Protein AF-0000000084887966 (afdb_homodimer)

Sequence (1094 aa):
VDLIISVGGTSFQPRAVMPEATRAVIEKEATVLQTAIHLQCLKENPISLLYRGVAGIRKKTLIINLPENVQSAAACLEKISLILPIAIGQMKGEKTTDKVIENLLSKQKQFPDKTKDFNLPFTPQSVQYGRQVNRIYPYPPVSLEKAFGLVVSNTDSTPVTVDVLANESVPPLPTSILDGYAVIAADTPGNLEVINSKSSDVLLQYVTPGRCVRVSTGSLLPSGADSVVKVEDTTILREAADGNCELVVRVNTTVKSGDLIRANGSDLKRGEVVLKAGTKLKHIAIGMLAAAGVSKIRVHKLPVIAVLSIGDKLVEPDKESLRVDEIRDTNRLTLLLLLKQQGFPTMDYGTLTGDRARIKSTLVSAYQNADLVISTGGCSMGEKDIVKSVIQEIGGTLQFGRVAIKPGAPACFATLNTGSSKKLFFCLPGARVPVPALTAYYLLVKPCLQKLCGSKSVAPTVVKARVRMRCLEMVSTDIELGPGPEYQRAALRYEPNEVVPYADVTGNQIISRLQSMADAKLLLLLPAATPTLPSIRRGQVVDAVLMVDLIISVGGTSFQPRAVMPEATRAVIEKEATVLQTAIHLQCLKENPISLLYRGVAGIRKKTLIINLPENVQSAAACLEKISLILPIAIGQMKGEKTTDKVIENLLSKQKQFPDKTKDFNLPFTPQSVQYGRQVNRIYPYPPVSLEKAFGLVVSNTDSTPVTVDVLANESVPPLPTSILDGYAVIAADTPGNLEVINSKSSDVLLQYVTPGRCVRVSTGSLLPSGADSVVKVEDTTILREAADGNCELVVRVNTTVKSGDLIRANGSDLKRGEVVLKAGTKLKHIAIGMLAAAGVSKIRVHKLPVIAVLSIGDKLVEPDKESLRVDEIRDTNRLTLLLLLKQQGFPTMDYGTLTGDRARIKSTLVSAYQNADLVISTGGCSMGEKDIVKSVIQEIGGTLQFGRVAIKPGAPACFATLNTGSSKKLFFCLPGARVPVPALTAYYLLVKPCLQKLCGSKSVAPTVVKARVRMRCLEMVSTDIELGPGPEYQRAALRYEPNEVVPYADVTGNQIISRLQSMADAKLLLLLPAATPTLPSIRRGQVVDAVLM

Structure (mmCIF, N/CA/C/O backbone):
data_AF-0000000084887966-model_v1
#
loop_
_entity.id
_entity.type
_entity.pdbx_description
1 polymer 'molybdopterin adenylyltransferase'
#
loop_
_atom_site.group_PDB
_atom_site.id
_atom_site.type_symbol
_atom_site.label_atom_id
_atom_site.label_alt_id
_atom_site.label_comp_id
_atom_site.label_asym_id
_atom_site.label_entity_id
_atom_site.label_seq_id
_atom_site.pdbx_PDB_ins_code
_atom_site.Cartn_x
_atom_site.Cartn_y
_atom_site.Cartn_z
_atom_site.occupancy
_atom_site.B_iso_or_equiv
_atom_site.auth_seq_id
_atom_site.auth_comp_id
_atom_site.auth_asym_id
_atom_site.auth_atom_id
_atom_site.pdbx_PDB_model_num
ATOM 1 N N . VAL A 1 1 ? -47.688 -13.617 20.891 1 71.62 1 VAL A N 1
ATOM 2 C CA . VAL A 1 1 ? -46.5 -12.789 20.641 1 71.62 1 VAL A CA 1
ATOM 3 C C . VAL A 1 1 ? -45.312 -13.672 20.281 1 71.62 1 VAL A C 1
ATOM 5 O O . VAL A 1 1 ? -45 -14.625 21 1 71.62 1 VAL A O 1
ATOM 8 N N . ASP A 1 2 ? -44.781 -13.547 19.141 1 78.06 2 ASP A N 1
ATOM 9 C CA . ASP A 1 2 ? -43.719 -14.406 18.656 1 78.06 2 ASP A CA 1
ATOM 10 C C . ASP A 1 2 ? -42.344 -13.898 19.125 1 78.06 2 ASP A C 1
ATOM 12 O O . ASP A 1 2 ? -41.406 -14.688 19.281 1 78.06 2 ASP A O 1
ATOM 16 N N . LEU A 1 3 ? -42.25 -12.695 19.234 1 83.88 3 LEU A N 1
ATOM 17 C CA . LEU A 1 3 ? -40.969 -12.078 19.547 1 83.88 3 LEU A CA 1
ATOM 18 C C . LEU A 1 3 ? -41.156 -10.938 20.547 1 83.88 3 LEU A C 1
ATOM 20 O O . LEU A 1 3 ? -42.031 -10.086 20.375 1 83.88 3 LEU A O 1
ATOM 24 N N . ILE A 1 4 ? -40.406 -11.023 21.609 1 83.38 4 ILE A N 1
ATOM 25 C CA . ILE A 1 4 ? -40.344 -9.945 22.594 1 83.38 4 ILE A CA 1
ATOM 26 C C . ILE A 1 4 ? -38.938 -9.391 22.672 1 83.38 4 ILE A C 1
ATOM 28 O O . ILE A 1 4 ? -37.969 -10.125 22.922 1 83.38 4 ILE A O 1
ATOM 32 N N . ILE A 1 5 ? -38.812 -8.164 22.312 1 84.44 5 ILE A N 1
ATOM 33 C CA . ILE A 1 5 ? -37.531 -7.484 22.422 1 84.44 5 ILE A CA 1
ATOM 34 C C . ILE A 1 5 ? -37.594 -6.426 23.516 1 84.44 5 ILE A C 1
ATOM 36 O O . ILE A 1 5 ? -38.531 -5.602 23.547 1 84.44 5 ILE A O 1
ATOM 40 N N . SER A 1 6 ? -36.75 -6.508 24.422 1 82.62 6 SER A N 1
ATOM 41 C CA . SER A 1 6 ? -36.656 -5.484 25.453 1 82.62 6 SER A CA 1
ATOM 42 C C . SER A 1 6 ? -35.406 -4.648 25.297 1 82.62 6 SER A C 1
ATOM 44 O O . SER A 1 6 ? -34.375 -5.16 24.875 1 82.62 6 SER A O 1
ATOM 46 N N . VAL A 1 7 ? -35.562 -3.41 25.422 1 80.25 7 VAL A N 1
ATOM 47 C CA . VAL A 1 7 ? -34.438 -2.482 25.375 1 80.25 7 VAL A CA 1
ATOM 48 C C . VAL A 1 7 ? -34.281 -1.808 26.719 1 80.25 7 VAL A C 1
ATOM 50 O O . VAL A 1 7 ? -35.219 -1.26 27.281 1 80.25 7 VAL A O 1
ATOM 53 N N . GLY A 1 8 ? -33.031 -1.989 27.281 1 76.69 8 GLY A N 1
ATOM 54 C CA . GLY A 1 8 ? -32.75 -1.362 28.562 1 76.69 8 GLY A CA 1
ATOM 55 C C . GLY A 1 8 ? -32.812 -2.334 29.719 1 76.69 8 GLY A C 1
ATOM 56 O O . GLY A 1 8 ? -33.25 -3.473 29.562 1 76.69 8 GLY A O 1
ATOM 57 N N . GLY A 1 9 ? -32.219 -2.023 30.969 1 77.88 9 GLY A N 1
ATOM 58 C CA . GLY A 1 9 ? -32.188 -2.838 32.188 1 77.88 9 GLY A CA 1
ATOM 59 C C . GLY A 1 9 ? -31.156 -3.951 32.125 1 77.88 9 GLY A C 1
ATOM 60 O O . GLY A 1 9 ? -31.297 -4.973 32.781 1 77.88 9 GLY A O 1
ATOM 61 N N . THR A 1 10 ? -30.219 -3.816 31.203 1 83.25 10 THR A N 1
ATOM 62 C CA . THR A 1 10 ? -29.25 -4.891 30.984 1 83.25 10 THR A CA 1
ATOM 63 C C . THR A 1 10 ? -27.859 -4.473 31.438 1 83.25 10 THR A C 1
ATOM 65 O O . THR A 1 10 ? -26.875 -5.141 31.125 1 83.25 10 THR A O 1
ATOM 68 N N . SER A 1 11 ? -27.828 -3.396 32.156 1 81.12 11 SER A N 1
ATOM 69 C CA . SER A 1 11 ? -26.531 -2.918 32.625 1 81.12 11 SER A CA 1
ATOM 70 C C . SER A 1 11 ? -26.188 -3.498 34 1 81.12 11 SER A C 1
ATOM 72 O O . SER A 1 11 ? -26.859 -4.422 34.469 1 81.12 11 SER A O 1
ATOM 74 N N . PHE A 1 12 ? -25.172 -2.982 34.656 1 77.75 12 PHE A N 1
ATOM 75 C CA . PHE A 1 12 ? -24.734 -3.438 35.969 1 77.75 12 PHE A CA 1
ATOM 76 C C . PHE A 1 12 ? -25.453 -2.662 37.094 1 77.75 12 PHE A C 1
ATOM 78 O O . PHE A 1 12 ? -25.188 -2.867 38.281 1 77.75 12 PHE A O 1
ATOM 85 N N . GLN A 1 13 ? -26.375 -1.835 36.75 1 77.69 13 GLN A N 1
ATOM 86 C CA . GLN A 1 13 ? -27.109 -1.053 37.719 1 77.69 13 GLN A CA 1
ATOM 87 C C . GLN A 1 13 ? -28.016 -1.946 38.562 1 77.69 13 GLN A C 1
ATOM 89 O O . GLN A 1 13 ? -28.531 -2.963 38.094 1 77.69 13 GLN A O 1
ATOM 94 N N . PRO A 1 14 ? -28.188 -1.532 39.781 1 76.69 14 PRO A N 1
ATOM 95 C CA . PRO A 1 14 ? -29 -2.35 40.688 1 76.69 14 PRO A CA 1
ATOM 96 C C . PRO A 1 14 ? -30.438 -2.545 40.156 1 76.69 14 PRO A C 1
ATOM 98 O O . PRO A 1 14 ? -31.031 -3.598 40.406 1 76.69 14 PRO A O 1
ATOM 101 N N . ARG A 1 15 ? -30.922 -1.554 39.438 1 75.31 15 ARG A N 1
ATOM 102 C CA . ARG A 1 15 ? -32.312 -1.655 38.969 1 75.31 15 ARG A CA 1
ATOM 103 C C . ARG A 1 15 ? -32.375 -2.393 37.625 1 75.31 15 ARG A C 1
ATOM 105 O O . ARG A 1 15 ? -33.469 -2.701 37.156 1 75.31 15 ARG A O 1
ATOM 112 N N . ALA A 1 16 ? -31.281 -2.695 37.156 1 79.88 16 ALA A N 1
ATOM 113 C CA . ALA A 1 16 ? -31.266 -3.396 35.875 1 79.88 16 ALA A CA 1
ATOM 114 C C . ALA A 1 16 ? -31.406 -4.902 36.062 1 79.88 16 ALA A C 1
ATOM 116 O O . ALA A 1 16 ? -30.406 -5.613 36.219 1 79.88 16 ALA A O 1
ATOM 117 N N . VAL A 1 17 ? -32.625 -5.422 35.969 1 82.88 17 VAL A N 1
ATOM 118 C CA . VAL A 1 17 ? -32.875 -6.809 36.344 1 82.88 17 VAL A CA 1
ATOM 119 C C . VAL A 1 17 ? -33.531 -7.555 35.188 1 82.88 17 VAL A C 1
ATOM 121 O O . VAL A 1 17 ? -34.031 -8.68 35.375 1 82.88 17 VAL A O 1
ATOM 124 N N . MET A 1 18 ? -33.438 -7 34.062 1 84 18 MET A N 1
ATOM 125 C CA . MET A 1 18 ? -34.125 -7.609 32.938 1 84 18 MET A CA 1
ATOM 126 C C . MET A 1 18 ? -33.531 -8.977 32.594 1 84 18 MET A C 1
ATOM 128 O O . MET A 1 18 ? -34.281 -9.922 32.312 1 84 18 MET A O 1
ATOM 132 N N . PRO A 1 19 ? -32.219 -9.156 32.594 1 87.81 19 PRO A N 1
ATOM 133 C CA . PRO A 1 19 ? -31.688 -10.484 32.281 1 87.81 19 PRO A CA 1
ATOM 134 C C . PRO A 1 19 ? -32.188 -11.555 33.281 1 87.81 19 PRO A C 1
ATOM 136 O O . PRO A 1 19 ? -32.5 -12.672 32.844 1 87.81 19 PRO A O 1
ATOM 139 N N . GLU A 1 20 ? -32.281 -11.195 34.5 1 85.06 20 GLU A N 1
ATOM 140 C CA . GLU A 1 20 ? -32.781 -12.125 35.531 1 85.06 20 GLU A CA 1
ATOM 141 C C . GLU A 1 20 ? -34.25 -12.414 35.312 1 85.06 20 GLU A C 1
ATOM 143 O O . GLU A 1 20 ? -34.688 -13.555 35.469 1 85.06 20 GLU A O 1
ATOM 148 N N . ALA A 1 21 ? -34.969 -11.367 35.031 1 85.5 21 ALA A N 1
ATOM 149 C CA . ALA A 1 21 ? -36.406 -11.539 34.75 1 85.5 21 ALA A CA 1
ATOM 150 C C . ALA A 1 21 ? -36.625 -12.43 33.531 1 85.5 21 ALA A C 1
ATOM 152 O O . ALA A 1 21 ? -37.531 -13.281 33.531 1 85.5 21 ALA A O 1
ATOM 153 N N . THR A 1 22 ? -35.844 -12.227 32.594 1 85.44 22 THR A N 1
ATOM 154 C CA . THR A 1 22 ? -35.938 -13.031 31.375 1 85.44 22 THR A CA 1
ATOM 155 C C . THR A 1 22 ? -35.562 -14.484 31.656 1 85.44 22 THR A C 1
ATOM 157 O O . THR A 1 22 ? -36.25 -15.406 31.219 1 85.44 22 THR A O 1
ATOM 160 N N . ARG A 1 23 ? -34.5 -14.734 32.375 1 86 23 ARG A N 1
ATOM 161 C CA . ARG A 1 23 ? -34.031 -16.078 32.688 1 86 23 ARG A CA 1
ATOM 162 C C . ARG A 1 23 ? -35.094 -16.844 33.5 1 86 23 ARG A C 1
ATOM 164 O O . ARG A 1 23 ? -35.188 -18.062 33.406 1 86 23 ARG A O 1
ATOM 171 N N . ALA A 1 24 ? -35.875 -16.094 34.219 1 86 24 ALA A N 1
ATOM 172 C CA . ALA A 1 24 ? -36.906 -16.703 35.062 1 86 24 ALA A CA 1
ATOM 173 C C . ALA A 1 24 ? -38.062 -17.25 34.25 1 86 24 ALA A C 1
ATOM 175 O O . ALA A 1 24 ? -38.781 -18.141 34.688 1 86 24 ALA A O 1
ATOM 176 N N . VAL A 1 25 ? -38.156 -16.734 33.062 1 84.12 25 VAL A N 1
ATOM 177 C CA . VAL A 1 25 ? -39.375 -17.078 32.344 1 84.12 25 VAL A CA 1
ATOM 178 C C . VAL A 1 25 ? -39 -17.984 31.156 1 84.12 25 VAL A C 1
ATOM 180 O O . VAL A 1 25 ? -39.812 -18.781 30.688 1 84.12 25 VAL A O 1
ATOM 183 N N . ILE A 1 26 ? -37.719 -17.938 30.766 1 84.06 26 ILE A N 1
ATOM 184 C CA . ILE A 1 26 ? -37.375 -18.672 29.562 1 84.06 26 ILE A CA 1
ATOM 185 C C . ILE A 1 26 ? -37.25 -20.156 29.906 1 84.06 26 ILE A C 1
ATOM 187 O O . ILE A 1 26 ? -36.906 -20.516 31.031 1 84.06 26 ILE A O 1
ATOM 191 N N . GLU A 1 27 ? -37.562 -21.031 28.906 1 83.12 27 GLU A N 1
ATOM 192 C CA . GLU A 1 27 ? -37.469 -22.469 29.047 1 83.12 27 GLU A CA 1
ATOM 193 C C . GLU A 1 27 ? -36.219 -23.031 28.359 1 83.12 27 GLU A C 1
ATOM 195 O O . GLU A 1 27 ? -35.688 -24.047 28.781 1 83.12 27 GLU A O 1
ATOM 200 N N . LYS A 1 28 ? -35.875 -22.422 27.25 1 78.44 28 LYS A N 1
ATOM 201 C CA . LYS A 1 28 ? -34.688 -22.766 26.484 1 78.44 28 LYS A CA 1
ATOM 202 C C . LYS A 1 28 ? -33.812 -21.547 26.25 1 78.44 28 LYS A C 1
ATOM 204 O O . LYS A 1 28 ? -34.312 -20.484 25.891 1 78.44 28 LYS A O 1
ATOM 209 N N . GLU A 1 29 ? -32.562 -21.688 26.547 1 79.81 29 GLU A N 1
ATOM 210 C CA . GLU A 1 29 ? -31.625 -20.609 26.266 1 79.81 29 GLU A CA 1
ATOM 211 C C . GLU A 1 29 ? -31.156 -20.641 24.812 1 79.81 29 GLU A C 1
ATOM 213 O O . GLU A 1 29 ? -30.891 -21.703 24.266 1 79.81 29 GLU A O 1
ATOM 218 N N . ALA A 1 30 ? -31.156 -19.438 24.141 1 78.31 30 ALA A N 1
ATOM 219 C CA . ALA A 1 30 ? -30.594 -19.281 22.797 1 78.31 30 ALA A CA 1
ATOM 220 C C . ALA A 1 30 ? -29.141 -18.828 22.859 1 78.31 30 ALA A C 1
ATOM 222 O O . ALA A 1 30 ? -28.844 -17.656 22.656 1 78.31 30 ALA A O 1
ATOM 223 N N . THR A 1 31 ? -28.297 -19.75 23.031 1 72.75 31 THR A N 1
ATOM 224 C CA . THR A 1 31 ? -26.906 -19.469 23.391 1 72.75 31 THR A CA 1
ATOM 225 C C . THR A 1 31 ? -26.172 -18.797 22.234 1 72.75 31 THR A C 1
ATOM 227 O O . THR A 1 31 ? -25.469 -17.797 22.422 1 72.75 31 THR A O 1
ATOM 230 N N . VAL A 1 32 ? -26.266 -19.344 21.141 1 66.38 32 VAL A N 1
ATOM 231 C CA . VAL A 1 32 ? -25.516 -18.797 20.016 1 66.38 32 VAL A CA 1
ATOM 232 C C . VAL A 1 32 ? -26.062 -17.422 19.641 1 66.38 32 VAL A C 1
ATOM 234 O O . VAL A 1 32 ? -25.297 -16.516 19.328 1 66.38 32 VAL A O 1
ATOM 237 N N . LEU A 1 33 ? -27.266 -17.297 19.656 1 74.75 33 LEU A N 1
ATOM 238 C CA . LEU A 1 33 ? -27.875 -16 19.406 1 74.75 33 LEU A CA 1
ATOM 239 C C . LEU A 1 33 ? -27.375 -14.961 20.406 1 74.75 33 LEU A C 1
ATOM 241 O O . LEU A 1 33 ? -27.078 -13.828 20.047 1 74.75 33 LEU A O 1
ATOM 245 N N . GLN A 1 34 ? -27.391 -15.375 21.594 1 79.12 34 GLN A N 1
ATOM 246 C CA . GLN A 1 34 ? -26.859 -14.516 22.641 1 79.12 34 GLN A CA 1
ATOM 247 C C . GLN A 1 34 ? -25.406 -14.141 22.375 1 79.12 34 GLN A C 1
ATOM 249 O O . GLN A 1 34 ? -25.016 -12.984 22.531 1 79.12 34 GLN A O 1
ATOM 254 N N . THR A 1 35 ? -24.703 -15.078 22 1 76 35 THR A N 1
ATOM 255 C CA . THR A 1 35 ? -23.297 -14.836 21.703 1 76 35 THR A CA 1
ATOM 256 C C . THR A 1 35 ? -23.141 -13.875 20.531 1 76 35 THR A C 1
ATOM 258 O O . THR A 1 35 ? -22.266 -13 20.547 1 76 35 THR A O 1
ATOM 261 N N . ALA A 1 36 ? -23.891 -14.047 19.594 1 73.06 36 ALA A N 1
ATOM 262 C CA . ALA A 1 36 ? -23.859 -13.141 18.438 1 73.06 36 ALA A CA 1
ATOM 263 C C . ALA A 1 36 ? -24.109 -11.703 18.859 1 73.06 36 ALA A C 1
ATOM 265 O O . ALA A 1 36 ? -23.453 -10.773 18.391 1 73.06 36 ALA A O 1
ATOM 266 N N . ILE A 1 37 ? -25.031 -11.578 19.672 1 80.12 37 ILE A N 1
ATOM 267 C CA . ILE A 1 37 ? -25.359 -10.25 20.172 1 80.12 37 ILE A CA 1
ATOM 268 C C . ILE A 1 37 ? -24.203 -9.703 21 1 80.12 37 ILE A C 1
ATOM 270 O O . ILE A 1 37 ? -23.844 -8.531 20.891 1 80.12 37 ILE A O 1
ATOM 274 N N . HIS A 1 38 ? -23.703 -10.625 21.797 1 79.81 38 HIS A N 1
ATOM 275 C CA . HIS A 1 38 ? -22.562 -10.219 22.609 1 79.81 38 HIS A CA 1
ATOM 276 C C . HIS A 1 38 ? -21.391 -9.766 21.734 1 79.81 38 HIS A C 1
ATOM 278 O O . HIS A 1 38 ? -20.766 -8.742 22.016 1 79.81 38 HIS A O 1
ATOM 284 N N . LEU A 1 39 ? -21.172 -10.5 20.766 1 72.19 39 LEU A N 1
ATOM 285 C CA . LEU A 1 39 ? -20.078 -10.172 19.859 1 72.19 39 LEU A CA 1
ATOM 286 C C . LEU A 1 39 ? -20.328 -8.836 19.172 1 72.19 39 LEU A C 1
ATOM 288 O O . LEU A 1 39 ? -19.406 -8.047 18.984 1 72.19 39 LEU A O 1
ATOM 292 N N . GLN A 1 40 ? -21.484 -8.695 18.844 1 73.75 40 GLN A N 1
ATOM 293 C CA . GLN A 1 40 ? -21.844 -7.414 18.234 1 73.75 40 GLN A CA 1
ATOM 294 C C . GLN A 1 40 ? -21.641 -6.262 19.203 1 73.75 40 GLN A C 1
ATOM 296 O O . GLN A 1 40 ? -21.172 -5.188 18.828 1 73.75 40 GLN A O 1
ATOM 301 N N . CYS A 1 41 ? -22.031 -6.492 20.375 1 74.69 41 CYS A N 1
ATOM 302 C CA . CYS A 1 41 ? -21.844 -5.488 21.406 1 74.69 41 CYS A CA 1
ATOM 303 C C . CYS A 1 41 ? -20.359 -5.176 21.609 1 74.69 41 CYS A C 1
ATOM 305 O O . CYS A 1 41 ? -19.984 -4.02 21.812 1 74.69 41 CYS A O 1
ATOM 307 N N . LEU A 1 42 ? -19.641 -6.188 21.5 1 69.12 42 LEU A N 1
ATOM 308 C CA . LEU A 1 42 ? -18.203 -6.027 21.719 1 69.12 42 LEU A CA 1
ATOM 309 C C . LEU A 1 42 ? -17.578 -5.203 20.609 1 69.12 42 LEU A C 1
ATOM 311 O O . LEU A 1 42 ? -16.531 -4.574 20.812 1 69.12 42 LEU A O 1
ATOM 315 N N . LYS A 1 43 ? -18.172 -5.242 19.484 1 63.69 43 LYS A N 1
ATOM 316 C CA . LYS A 1 43 ? -17.672 -4.484 18.328 1 63.69 43 LYS A CA 1
ATOM 317 C C . LYS A 1 43 ? -18.031 -3.008 18.453 1 63.69 43 LYS A C 1
ATOM 319 O O . LYS A 1 43 ? -17.391 -2.154 17.828 1 63.69 43 LYS A O 1
ATOM 324 N N . GLU A 1 44 ? -18.875 -2.713 19.234 1 59.5 44 GLU A N 1
ATOM 325 C CA . GLU A 1 44 ? -19.406 -1.354 19.312 1 59.5 44 GLU A CA 1
ATOM 326 C C . GLU A 1 44 ? -18.609 -0.51 20.312 1 59.5 44 GLU A C 1
ATOM 328 O O . GLU A 1 44 ? -17.391 -0.371 20.188 1 59.5 44 GLU A O 1
ATOM 333 N N . ASN A 1 45 ? -19.188 -0.096 21.406 1 58.91 45 ASN A N 1
ATOM 334 C CA . ASN A 1 45 ? -18.578 0.773 22.406 1 58.91 45 ASN A CA 1
ATOM 335 C C . ASN A 1 45 ? -18.156 -0.011 23.641 1 58.91 45 ASN A C 1
ATOM 337 O O . ASN A 1 45 ? -18.75 -1.048 23.953 1 58.91 45 ASN A O 1
ATOM 341 N N . PRO A 1 46 ? -17.094 0.325 24.156 1 61.53 46 PRO A N 1
ATOM 342 C CA . PRO A 1 46 ? -16.609 -0.366 25.359 1 61.53 46 PRO A CA 1
ATOM 343 C C . PRO A 1 46 ? -17.688 -0.495 26.438 1 61.53 46 PRO A C 1
ATOM 345 O O . PRO A 1 46 ? -17.641 -1.425 27.25 1 61.53 46 PRO A O 1
ATOM 348 N N . ILE A 1 47 ? -18.562 0.238 26.406 1 63.94 47 ILE A N 1
ATOM 349 C CA . ILE A 1 47 ? -19.594 0.2 27.453 1 63.94 47 ILE A CA 1
ATOM 350 C C . ILE A 1 47 ? -20.469 -1.039 27.266 1 63.94 47 ILE A C 1
ATOM 352 O O . ILE A 1 47 ? -21.078 -1.515 28.234 1 63.94 47 ILE A O 1
ATOM 356 N N . SER A 1 48 ? -20.312 -1.452 26.156 1 69.75 48 SER A N 1
ATOM 357 C CA . SER A 1 48 ? -21.156 -2.607 25.844 1 69.75 48 SER A CA 1
ATOM 358 C C . SER A 1 48 ? -20.672 -3.852 26.594 1 69.75 48 SER A C 1
ATOM 360 O O . SER A 1 48 ? -21.391 -4.844 26.688 1 69.75 48 SER A O 1
ATOM 362 N N . LEU A 1 49 ? -19.609 -3.693 27.172 1 73.25 49 LEU A N 1
ATOM 363 C CA . LEU A 1 49 ? -19.094 -4.773 28.016 1 73.25 49 LEU A CA 1
ATOM 364 C C . LEU A 1 49 ? -19.984 -4.977 29.234 1 73.25 49 LEU A C 1
ATOM 366 O O . LEU A 1 49 ? -19.953 -6.039 29.859 1 73.25 49 LEU A O 1
ATOM 370 N N . LEU A 1 50 ? -20.719 -3.986 29.5 1 76.31 50 LEU A N 1
ATOM 371 C CA . LEU A 1 50 ? -21.547 -4.047 30.703 1 76.31 50 LEU A CA 1
ATOM 372 C C . LEU A 1 50 ? -22.953 -4.539 30.359 1 76.31 50 LEU A C 1
ATOM 374 O O . LEU A 1 50 ? -23.828 -4.555 31.219 1 76.31 50 LEU A O 1
ATOM 378 N N . TYR A 1 51 ? -23.047 -4.875 29.156 1 82.75 51 TYR A N 1
ATOM 379 C CA . TYR A 1 51 ? -24.297 -5.488 28.703 1 82.75 51 TYR A CA 1
ATOM 380 C C . TYR A 1 51 ? -24.406 -6.922 29.203 1 82.75 51 TYR A C 1
ATOM 382 O O . TYR A 1 51 ? -23.438 -7.68 29.172 1 82.75 51 TYR A O 1
ATOM 390 N N . ARG A 1 52 ? -25.578 -7.188 29.703 1 82.44 52 ARG A N 1
ATOM 391 C CA . ARG A 1 52 ? -25.797 -8.508 30.297 1 82.44 52 ARG A CA 1
ATOM 392 C C . ARG A 1 52 ? -27.031 -9.18 29.703 1 82.44 52 ARG A C 1
ATOM 394 O O . ARG A 1 52 ? -27.531 -10.156 30.266 1 82.44 52 ARG A O 1
ATOM 401 N N . GLY A 1 53 ? -27.406 -8.641 28.656 1 83.62 53 GLY A N 1
ATOM 402 C CA . GLY A 1 53 ? -28.656 -9.156 28.109 1 83.62 53 GLY A CA 1
ATOM 403 C C . GLY A 1 53 ? -28.578 -10.633 27.75 1 83.62 53 GLY A C 1
ATOM 404 O O . GLY A 1 53 ? -27.5 -11.172 27.5 1 83.62 53 GLY A O 1
ATOM 405 N N . VAL A 1 54 ? -29.688 -11.281 27.828 1 85.44 54 VAL A N 1
ATOM 406 C CA . VAL A 1 54 ? -29.812 -12.703 27.516 1 85.44 54 VAL A CA 1
ATOM 407 C C . VAL A 1 54 ? -30.906 -12.906 26.469 1 85.44 54 VAL A C 1
ATOM 409 O O . VAL A 1 54 ? -31.719 -12.016 26.234 1 85.44 54 VAL A O 1
ATOM 412 N N . ALA A 1 55 ? -30.828 -13.969 25.766 1 86.06 55 ALA A N 1
ATOM 413 C CA . ALA A 1 55 ? -31.828 -14.383 24.797 1 86.06 55 ALA A CA 1
ATOM 414 C C . ALA A 1 55 ? -32.281 -15.82 25.031 1 86.06 55 ALA A C 1
ATOM 416 O O . ALA A 1 55 ? -31.453 -16.672 25.391 1 86.06 55 ALA A O 1
ATOM 417 N N . GLY A 1 56 ? -33.594 -16.031 24.922 1 84.69 56 GLY A N 1
ATOM 418 C CA . GLY A 1 56 ? -34.156 -17.359 25.125 1 84.69 56 GLY A CA 1
ATOM 419 C C . GLY A 1 56 ? -35.562 -17.516 24.578 1 84.69 56 GLY A C 1
ATOM 420 O O . GLY A 1 56 ? -36.094 -16.594 23.953 1 84.69 56 GLY A O 1
ATOM 421 N N . ILE A 1 57 ? -36.094 -18.734 24.797 1 82.75 57 ILE A N 1
ATOM 422 C CA . ILE A 1 57 ? -37.406 -19.062 24.234 1 82.75 57 ILE A CA 1
ATOM 423 C C . ILE A 1 57 ? -38.344 -19.484 25.359 1 82.75 57 ILE A C 1
ATOM 425 O O . ILE A 1 57 ? -37.969 -20.266 26.234 1 82.75 57 ILE A O 1
ATOM 429 N N . ARG A 1 58 ? -39.469 -18.859 25.469 1 84.75 58 ARG A N 1
ATOM 430 C CA . ARG A 1 58 ? -40.594 -19.297 26.297 1 84.75 58 ARG A CA 1
ATOM 431 C C . ARG A 1 58 ? -41.781 -19.75 25.438 1 84.75 58 ARG A C 1
ATOM 433 O O . ARG A 1 58 ? -42.375 -18.938 24.719 1 84.75 58 ARG A O 1
ATOM 440 N N . LYS A 1 59 ? -42.062 -21.062 25.5 1 81.06 59 LYS A N 1
ATOM 441 C CA . LYS A 1 59 ? -43.094 -21.656 24.641 1 81.06 59 LYS A CA 1
ATOM 442 C C . LYS A 1 59 ? -42.812 -21.391 23.172 1 81.06 59 LYS A C 1
ATOM 444 O O . LYS A 1 59 ? -41.812 -21.891 22.625 1 81.06 59 LYS A O 1
ATOM 449 N N . LYS A 1 60 ? -43.531 -20.484 22.547 1 79 60 LYS A N 1
ATOM 450 C CA . LYS A 1 60 ? -43.281 -20.172 21.141 1 79 60 LYS A CA 1
ATOM 451 C C . LYS A 1 60 ? -42.906 -18.703 20.969 1 79 60 LYS A C 1
ATOM 453 O O . LYS A 1 60 ? -43.125 -18.141 19.891 1 79 60 LYS A O 1
ATOM 458 N N . THR A 1 61 ? -42.406 -18.188 22 1 84.75 61 THR A N 1
ATOM 459 C CA . THR A 1 61 ? -42 -16.781 21.938 1 84.75 61 THR A CA 1
ATOM 460 C C . THR A 1 61 ? -40.5 -16.625 22.172 1 84.75 61 THR A C 1
ATOM 462 O O . THR A 1 61 ? -39.969 -17.156 23.141 1 84.75 61 THR A O 1
ATOM 465 N N . LEU A 1 62 ? -39.844 -15.961 21.266 1 85.62 62 LEU A N 1
ATOM 466 C CA . LEU A 1 62 ? -38.438 -15.609 21.422 1 85.62 62 LEU A CA 1
ATOM 467 C C . LEU A 1 62 ? -38.281 -14.297 22.188 1 85.62 62 LEU A C 1
ATOM 469 O O . LEU A 1 62 ? -38.938 -13.305 21.859 1 85.62 62 LEU A O 1
ATOM 473 N N . ILE A 1 63 ? -37.531 -14.352 23.188 1 86.81 63 ILE A N 1
ATOM 474 C CA . ILE A 1 63 ? -37.281 -13.18 24.016 1 86.81 63 ILE A CA 1
ATOM 475 C C . ILE A 1 63 ? -35.812 -12.766 23.906 1 86.81 63 ILE A C 1
ATOM 477 O O . ILE A 1 63 ? -34.906 -13.586 24.125 1 86.81 63 ILE A O 1
ATOM 481 N N . ILE A 1 64 ? -35.562 -11.531 23.547 1 86.56 64 ILE A N 1
ATOM 482 C CA . ILE A 1 64 ? -34.188 -11.016 23.375 1 86.56 64 ILE A CA 1
ATOM 483 C C . ILE A 1 64 ? -34.062 -9.703 24.156 1 86.56 64 ILE A C 1
ATOM 485 O O . ILE A 1 64 ? -34.875 -8.805 24.016 1 86.56 64 ILE A O 1
ATOM 489 N N . ASN A 1 65 ? -33.031 -9.672 25 1 87.88 65 ASN A N 1
ATOM 490 C CA . ASN A 1 65 ? -32.625 -8.422 25.641 1 87.88 65 ASN A CA 1
ATOM 491 C C . ASN A 1 65 ? -31.609 -7.664 24.797 1 87.88 65 ASN A C 1
ATOM 493 O O . ASN A 1 65 ? -30.578 -8.227 24.406 1 87.88 65 ASN A O 1
ATOM 497 N N . LEU A 1 66 ? -31.891 -6.469 24.547 1 84.56 66 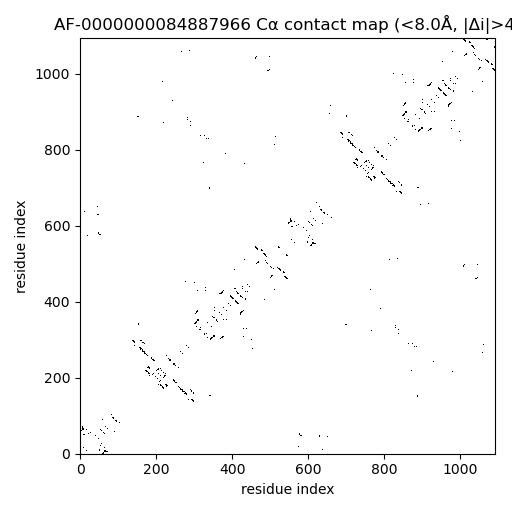LEU A N 1
ATOM 498 C CA . LEU A 1 66 ? -30.938 -5.633 23.828 1 84.56 66 LEU A CA 1
ATOM 499 C C . LEU A 1 66 ? -30.391 -4.527 24.719 1 84.56 66 LEU A C 1
ATOM 501 O O . LEU A 1 66 ? -30.984 -4.199 25.75 1 84.56 66 LEU A O 1
ATOM 505 N N . PRO A 1 67 ? -29.266 -3.99 24.359 1 80.25 67 PRO A N 1
ATOM 506 C CA . PRO A 1 67 ? -28.625 -2.943 25.156 1 80.25 67 PRO A CA 1
ATOM 507 C C . PRO A 1 67 ? -29.484 -1.68 25.266 1 80.25 67 PRO A C 1
ATOM 509 O O . PRO A 1 67 ? -30.359 -1.453 24.422 1 80.25 67 PRO A O 1
ATOM 512 N N . GLU A 1 68 ? -29.203 -0.909 26.25 1 76.31 68 GLU A N 1
ATOM 513 C CA . GLU A 1 68 ? -29.953 0.315 26.531 1 76.31 68 GLU A CA 1
ATOM 514 C C . GLU A 1 68 ? -29.672 1.383 25.484 1 76.31 68 GLU A C 1
ATOM 516 O O . GLU A 1 68 ? -30.547 2.182 25.141 1 76.31 68 GLU A O 1
ATOM 521 N N . ASN A 1 69 ? -28.5 1.36 25.062 1 72.81 69 ASN A N 1
ATOM 522 C CA . ASN A 1 69 ? -28.125 2.305 24.016 1 72.81 69 ASN A CA 1
ATOM 523 C C . ASN A 1 69 ? -28.812 1.962 22.688 1 72.81 69 ASN A C 1
ATOM 525 O O . ASN A 1 69 ? -28.688 0.837 22.203 1 72.81 69 ASN A O 1
ATOM 529 N N . VAL A 1 70 ? -29.453 2.908 22.188 1 68.69 70 VAL A N 1
ATOM 530 C CA . VAL A 1 70 ? -30.312 2.688 21.016 1 68.69 70 VAL A CA 1
ATOM 531 C C . VAL A 1 70 ? -29.453 2.285 19.812 1 68.69 70 VAL A C 1
ATOM 533 O O . VAL A 1 70 ? -29.844 1.412 19.031 1 68.69 70 VAL A O 1
ATOM 536 N N . GLN A 1 71 ? -28.406 2.908 19.734 1 69.44 71 GLN A N 1
ATOM 537 C CA . GLN A 1 71 ? -27.547 2.6 18.594 1 69.44 71 GLN A CA 1
ATOM 538 C C . GLN A 1 71 ? -27.031 1.168 18.656 1 69.44 71 GLN A C 1
ATOM 540 O O . GLN A 1 71 ? -27.031 0.448 17.656 1 69.44 71 GLN A O 1
ATOM 545 N N . SER A 1 72 ? -26.641 0.838 19.812 1 74.5 72 SER A N 1
ATOM 546 C CA . SER A 1 72 ? -26.141 -0.52 20 1 74.5 72 SER A CA 1
ATOM 547 C C . SER A 1 72 ? -27.25 -1.546 19.812 1 74.5 72 SER A C 1
ATOM 549 O O . SER A 1 72 ? -27.031 -2.615 19.25 1 74.5 72 SER A O 1
ATOM 551 N N . ALA A 1 73 ? -28.344 -1.151 20.281 1 78.75 73 ALA A N 1
ATOM 552 C CA . ALA A 1 73 ? -29.5 -2.047 20.141 1 78.75 73 ALA A CA 1
ATOM 553 C C . ALA A 1 73 ? -29.859 -2.264 18.688 1 78.75 73 ALA A C 1
ATOM 555 O O . ALA A 1 73 ? -30.125 -3.391 18.266 1 78.75 73 ALA A O 1
ATOM 556 N N . ALA A 1 74 ? -29.797 -1.206 18.016 1 75.06 74 ALA A N 1
ATOM 557 C CA . ALA A 1 74 ? -30.109 -1.293 16.594 1 75.06 74 ALA A CA 1
ATOM 558 C C . ALA A 1 74 ? -29.078 -2.141 15.852 1 75.06 74 ALA A C 1
ATOM 560 O O . ALA A 1 74 ? -29.438 -2.955 14.992 1 75.06 74 ALA A O 1
ATOM 561 N N . ALA A 1 75 ? -27.922 -1.937 16.172 1 76 75 ALA A N 1
ATOM 562 C CA . ALA A 1 75 ? -26.859 -2.701 15.531 1 76 75 ALA A CA 1
ATOM 563 C C . ALA A 1 75 ? -27 -4.191 15.82 1 76 75 ALA A C 1
ATOM 565 O O . ALA A 1 75 ? -26.797 -5.027 14.938 1 76 75 ALA A O 1
ATOM 566 N N . CYS A 1 76 ? -27.344 -4.477 17 1 78.44 76 CYS A N 1
ATOM 567 C CA . CYS A 1 76 ? -27.531 -5.867 17.406 1 78.44 76 CYS A CA 1
ATOM 568 C C . CYS A 1 76 ? -28.734 -6.484 16.703 1 78.44 76 CYS A C 1
ATOM 570 O O . CYS A 1 76 ? -28.672 -7.625 16.25 1 78.44 76 CYS A O 1
ATOM 572 N N . LEU A 1 77 ? -29.719 -5.715 16.625 1 77.62 77 LEU A N 1
ATOM 573 C CA . LEU A 1 77 ? -30.922 -6.219 15.984 1 77.62 77 LEU A CA 1
ATOM 574 C C . LEU A 1 77 ? -30.672 -6.469 14.5 1 77.62 77 LEU A C 1
ATOM 576 O O . LEU A 1 77 ? -31.156 -7.453 13.938 1 77.62 77 LEU A O 1
ATOM 580 N N . GLU A 1 78 ? -30 -5.602 13.977 1 72.25 78 GLU A N 1
ATOM 581 C CA . GLU A 1 78 ? -29.672 -5.762 12.562 1 72.25 78 GLU A CA 1
ATOM 582 C C . GLU A 1 78 ? -28.891 -7.047 12.32 1 72.25 78 GLU A C 1
ATOM 584 O O . GLU A 1 78 ? -29.125 -7.75 11.336 1 72.25 78 GLU A O 1
ATOM 589 N N . LYS A 1 79 ? -28.062 -7.297 13.141 1 70.81 79 LYS A N 1
ATOM 590 C CA . LYS A 1 79 ? -27.219 -8.484 13.016 1 70.81 79 LYS A CA 1
ATOM 591 C C . LYS A 1 79 ? -28.047 -9.758 13.062 1 70.81 79 LYS A C 1
ATOM 593 O O . LYS A 1 79 ? -27.719 -10.742 12.391 1 70.81 79 LYS A O 1
ATOM 598 N N . ILE A 1 80 ? -29.141 -9.695 13.773 1 72.94 80 ILE A N 1
ATOM 599 C CA . ILE A 1 80 ? -29.875 -10.938 13.977 1 72.94 80 ILE A CA 1
ATOM 600 C C . ILE A 1 80 ? -31.203 -10.898 13.211 1 72.94 80 ILE A C 1
ATOM 602 O O . ILE A 1 80 ? -31.969 -11.859 13.242 1 72.94 80 ILE A O 1
ATOM 606 N N . SER A 1 81 ? -31.391 -9.883 12.508 1 72.94 81 SER A N 1
ATOM 607 C CA . SER A 1 81 ? -32.688 -9.672 11.875 1 72.94 81 SER A CA 1
ATOM 608 C C . SER A 1 81 ? -32.969 -10.742 10.82 1 72.94 81 SER A C 1
ATOM 610 O O . SER A 1 81 ? -34.125 -11.195 10.68 1 72.94 81 SER A O 1
ATOM 612 N N . LEU A 1 82 ? -32 -11.195 10.227 1 65.62 82 LEU A N 1
ATOM 613 C CA . LEU A 1 82 ? -32.188 -12.125 9.117 1 65.62 82 LEU A CA 1
ATOM 614 C C . LEU A 1 82 ? -32.594 -13.508 9.617 1 65.62 82 LEU A C 1
ATOM 616 O O . LEU A 1 82 ? -33.25 -14.258 8.914 1 65.62 82 LEU A O 1
ATOM 620 N N . ILE A 1 83 ? -32.188 -13.68 10.719 1 71.19 83 ILE A N 1
ATOM 621 C CA . ILE A 1 83 ? -32.438 -15.047 11.188 1 71.19 83 ILE A CA 1
ATOM 622 C C . ILE A 1 83 ? -33.719 -15.102 11.984 1 71.19 83 ILE A C 1
ATOM 624 O O . ILE A 1 83 ? -34.281 -16.188 12.188 1 71.19 83 ILE A O 1
ATOM 628 N N . LEU A 1 84 ? -34.281 -13.984 12.344 1 74.94 84 LEU A N 1
ATOM 629 C CA . LEU A 1 84 ? -35.406 -13.93 13.273 1 74.94 84 LEU A CA 1
ATOM 630 C C . LEU A 1 84 ? -36.625 -14.609 12.68 1 74.94 84 LEU A C 1
ATOM 632 O O . LEU A 1 84 ? -37.312 -15.375 13.367 1 74.94 84 LEU A O 1
ATOM 636 N N . PRO A 1 85 ? -36.844 -14.445 11.383 1 70.38 85 PRO A N 1
ATOM 637 C CA . PRO A 1 85 ? -38 -15.148 10.82 1 70.38 85 PRO A CA 1
ATOM 638 C C . PRO A 1 85 ? -37.844 -16.672 10.836 1 70.38 85 PRO A C 1
ATOM 640 O O . PRO A 1 85 ? -38.812 -17.391 11.062 1 70.38 85 PRO A O 1
ATOM 643 N N . ILE A 1 86 ? -36.719 -17.047 10.602 1 69.69 86 ILE A N 1
ATOM 644 C CA . ILE A 1 86 ? -36.469 -18.484 10.609 1 69.69 86 ILE A CA 1
ATOM 645 C C . ILE A 1 86 ? -36.594 -19.031 12.023 1 69.69 86 ILE A C 1
ATOM 647 O O . ILE A 1 86 ? -37.188 -20.109 12.219 1 69.69 86 ILE A O 1
ATOM 651 N N . ALA A 1 87 ? -36.125 -18.359 12.914 1 74.31 87 ALA A N 1
ATOM 652 C CA . ALA A 1 87 ? -36.219 -18.75 14.32 1 74.31 87 ALA A CA 1
ATOM 653 C C . ALA A 1 87 ? -37.688 -18.891 14.734 1 74.31 87 ALA A C 1
ATOM 655 O O . ALA A 1 87 ? -38.062 -19.875 15.367 1 74.31 87 ALA A O 1
ATOM 656 N N . ILE A 1 88 ? -38.406 -17.953 14.328 1 76.19 88 ILE A N 1
ATOM 657 C CA . ILE A 1 88 ? -39.812 -17.953 14.664 1 76.19 88 ILE A CA 1
ATOM 658 C C . ILE A 1 88 ? -40.5 -19.109 13.953 1 76.19 88 ILE A C 1
ATOM 660 O O . ILE A 1 88 ? -41.375 -19.781 14.539 1 76.19 88 ILE A O 1
ATOM 664 N N . GLY A 1 89 ? -40.156 -19.328 12.719 1 72.31 89 GLY A N 1
ATOM 665 C CA . GLY A 1 89 ? -40.688 -20.469 11.984 1 72.31 89 GLY A CA 1
ATOM 666 C C . GLY A 1 89 ? -40.375 -21.797 12.641 1 72.31 89 GLY A C 1
ATOM 667 O O . GLY A 1 89 ? -41.281 -22.656 12.766 1 72.31 89 GLY A O 1
ATOM 668 N N . GLN A 1 90 ? -39.219 -21.922 12.977 1 75.12 90 GLN A N 1
ATOM 669 C CA . GLN A 1 90 ? -38.812 -23.156 13.625 1 75.12 90 GLN A CA 1
ATOM 670 C C . GLN A 1 90 ? -39.562 -23.375 14.93 1 75.12 90 GLN A C 1
ATOM 672 O O . GLN A 1 90 ? -39.938 -24.5 15.242 1 75.12 90 GLN A O 1
ATOM 677 N N . MET A 1 91 ? -39.781 -22.359 15.648 1 74.12 91 MET A N 1
ATOM 678 C CA . MET A 1 91 ? -40.5 -22.453 16.922 1 74.12 91 MET A CA 1
ATOM 679 C C . MET A 1 91 ? -41.938 -22.844 16.703 1 74.12 91 MET A C 1
ATOM 681 O O . MET A 1 91 ? -42.562 -23.453 17.578 1 74.12 91 MET A O 1
ATOM 685 N N . LYS A 1 92 ? -42.344 -22.516 15.539 1 71.56 92 LYS A N 1
ATOM 686 C CA . LYS A 1 92 ? -43.719 -22.859 15.203 1 71.56 92 LYS A CA 1
ATOM 687 C C . LYS A 1 92 ? -43.812 -24.219 14.523 1 71.56 92 LYS A C 1
ATOM 689 O O . LYS A 1 92 ? -44.906 -24.656 14.117 1 71.56 92 LYS A O 1
ATOM 694 N N . GLY A 1 93 ? -42.688 -24.812 14.422 1 66.38 93 GLY A N 1
ATOM 695 C CA . GLY A 1 93 ? -42.688 -26.156 13.891 1 66.38 93 GLY A CA 1
ATOM 696 C C . GLY A 1 93 ? -42.438 -26.219 12.398 1 66.38 93 GLY A C 1
ATOM 697 O O . GLY A 1 93 ? -42.625 -27.266 11.773 1 66.38 93 GLY A O 1
ATOM 698 N N . GLU A 1 94 ? -42.156 -25.109 11.844 1 62.84 94 GLU A N 1
ATOM 699 C CA . GLU A 1 94 ? -41.875 -25.109 10.406 1 62.84 94 GLU A CA 1
ATOM 700 C C . GLU A 1 94 ? -40.5 -25.703 10.125 1 62.84 94 GLU A C 1
ATOM 702 O O . GLU A 1 94 ? -39.562 -25.469 10.875 1 62.84 94 GLU A O 1
ATOM 707 N N . LYS A 1 95 ? -40.406 -26.719 9.414 1 56.34 95 LYS A N 1
ATOM 708 C CA . LYS A 1 95 ? -39.125 -27.344 9.039 1 56.34 95 LYS A CA 1
ATOM 709 C C . LYS A 1 95 ? -38.281 -26.391 8.227 1 56.34 95 LYS A C 1
ATOM 711 O O . LYS A 1 95 ? -38.781 -25.688 7.348 1 56.34 95 LYS A O 1
ATOM 716 N N . THR A 1 96 ? -37.062 -25.984 8.75 1 53.38 96 THR A N 1
ATOM 717 C CA . THR A 1 96 ? -36.125 -25.172 8.008 1 53.38 96 THR A CA 1
ATOM 718 C C . THR A 1 96 ? -35.594 -25.906 6.77 1 53.38 96 THR A C 1
ATOM 720 O O . THR A 1 96 ? -34.969 -26.953 6.887 1 53.38 96 THR A O 1
ATOM 723 N N . THR A 1 97 ? -36.344 -25.906 5.777 1 50.06 97 THR A N 1
ATOM 724 C CA . THR A 1 97 ? -35.938 -26.578 4.547 1 50.06 97 THR A CA 1
ATOM 725 C C . THR A 1 97 ? -34.656 -25.969 4.008 1 50.06 97 THR A C 1
ATOM 727 O O . THR A 1 97 ? -34.312 -24.828 4.332 1 50.06 97 THR A O 1
ATOM 730 N N . ASP A 1 98 ? -33.781 -26.766 3.359 1 47.28 98 ASP A N 1
ATOM 731 C CA . ASP A 1 98 ? -32.562 -26.328 2.691 1 47.28 98 ASP A CA 1
ATOM 732 C C . ASP A 1 98 ? -32.812 -25.062 1.871 1 47.28 98 ASP A C 1
ATOM 734 O O . ASP A 1 98 ? -31.922 -24.219 1.737 1 47.28 98 ASP A O 1
ATOM 738 N N . LYS A 1 99 ? -33.969 -24.797 1.471 1 53.03 99 LYS A N 1
ATOM 739 C CA . LYS A 1 99 ? -34.312 -23.625 0.673 1 53.03 99 LYS A CA 1
ATOM 740 C C . LYS A 1 99 ? -34.344 -22.375 1.532 1 53.03 99 LYS A C 1
ATOM 742 O O . LYS A 1 99 ? -33.938 -21.297 1.081 1 53.03 99 LYS A O 1
ATOM 747 N N . VAL A 1 100 ? -34.812 -22.5 2.662 1 49.94 100 VAL A N 1
ATOM 748 C CA . VAL A 1 100 ? -34.875 -21.359 3.559 1 49.94 100 VAL A CA 1
ATOM 749 C C . VAL A 1 100 ? -33.469 -20.938 3.969 1 49.94 100 VAL A C 1
ATOM 751 O O . VAL A 1 100 ? -33.156 -19.75 4.016 1 49.94 100 VAL A O 1
ATOM 754 N N . ILE A 1 101 ? -32.75 -21.938 4.344 1 50.34 101 ILE A N 1
ATOM 755 C CA . ILE A 1 101 ? -31.344 -21.672 4.648 1 50.34 101 ILE A CA 1
ATOM 756 C C . ILE A 1 101 ? -30.656 -21.094 3.418 1 50.34 101 ILE A C 1
ATOM 758 O O . ILE A 1 101 ? -29.891 -20.141 3.527 1 50.34 101 ILE A O 1
ATOM 762 N N . GLU A 1 102 ? -31 -21.641 2.357 1 48.84 102 GLU A N 1
ATOM 763 C CA . GLU A 1 102 ? -30.469 -21.109 1.101 1 48.84 102 GLU A CA 1
ATOM 764 C C . GLU A 1 102 ? -30.953 -19.688 0.848 1 48.84 102 GLU A C 1
ATOM 766 O O . GLU A 1 102 ? -30.203 -18.844 0.372 1 48.84 102 GLU A O 1
ATOM 771 N N . ASN A 1 103 ? -32.094 -19.391 1.158 1 51.53 103 ASN A N 1
ATOM 772 C CA . ASN A 1 103 ? -32.656 -18.047 1.038 1 51.53 103 ASN A CA 1
ATOM 773 C C . ASN A 1 103 ? -32.031 -17.078 2.047 1 51.53 103 ASN A C 1
ATOM 775 O O . ASN A 1 103 ? -31.828 -15.914 1.739 1 51.53 103 ASN A O 1
ATOM 779 N N . LEU A 1 104 ? -31.953 -17.594 3.154 1 48.78 104 LEU A N 1
ATOM 780 C CA . LEU A 1 104 ? -31.266 -16.797 4.172 1 48.78 104 LEU A CA 1
ATOM 781 C C . LEU A 1 104 ? -29.812 -16.562 3.801 1 48.78 104 LEU A C 1
ATOM 783 O O . LEU A 1 104 ? -29.297 -15.461 3.986 1 48.78 104 LEU A O 1
ATOM 787 N N . LEU A 1 105 ? -29.312 -17.703 3.559 1 46.56 105 LEU A N 1
ATOM 788 C CA . LEU A 1 105 ? -27.938 -17.578 3.092 1 46.56 105 LEU A CA 1
ATOM 789 C C . LEU A 1 105 ? -27.875 -16.703 1.839 1 46.56 105 LEU A C 1
ATOM 791 O O . LEU A 1 105 ? -26.906 -15.953 1.651 1 46.56 105 LEU A O 1
ATOM 795 N N . SER A 1 106 ? -28.812 -16.797 1.018 1 44 106 SER A N 1
ATOM 796 C CA . SER A 1 106 ? -28.953 -15.906 -0.134 1 44 106 SER A CA 1
ATOM 797 C C . SER A 1 106 ? -29.266 -14.477 0.3 1 44 106 SER A C 1
ATOM 799 O O . SER A 1 106 ? -28.781 -13.516 -0.304 1 44 106 SER A O 1
ATOM 801 N N . LYS A 1 107 ? -30.172 -14.344 1.19 1 43.22 107 LYS A N 1
ATOM 802 C CA . LYS A 1 107 ? -30.484 -13.023 1.729 1 43.22 107 LYS A CA 1
ATOM 803 C C . LYS A 1 107 ? -29.375 -12.516 2.639 1 43.22 107 LYS A C 1
ATOM 805 O O . LYS A 1 107 ? -29.156 -11.305 2.754 1 43.22 107 LYS A O 1
ATOM 810 N N . GLN A 1 108 ? -28.984 -13.367 3.516 1 39.09 108 GLN A N 1
ATOM 811 C CA . GLN A 1 108 ? -27.797 -13 4.285 1 39.09 108 GLN A CA 1
ATOM 812 C C . GLN A 1 108 ? -26.656 -12.57 3.365 1 39.09 108 GLN A C 1
ATOM 814 O O . GLN A 1 108 ? -25.828 -11.727 3.736 1 39.09 108 GLN A O 1
ATOM 819 N N . LYS A 1 109 ? -26.516 -13.336 2.234 1 35.28 109 LYS A N 1
ATOM 820 C CA . LYS A 1 109 ? -25.656 -12.812 1.179 1 35.28 109 LYS A CA 1
ATOM 821 C C . LYS A 1 109 ? -26.188 -11.492 0.634 1 35.28 109 LYS A C 1
ATOM 823 O O . LYS A 1 109 ? -25.453 -10.727 0.009 1 35.28 109 LYS A O 1
ATOM 828 N N . GLN A 1 110 ? -27.547 -11.359 0.588 1 31.69 110 GLN A N 1
ATOM 829 C CA . GLN A 1 110 ? -28.172 -10.109 0.177 1 31.69 110 GLN A CA 1
ATOM 830 C C . GLN A 1 110 ? -28.094 -9.062 1.289 1 31.69 110 GLN A C 1
ATOM 832 O O . GLN A 1 110 ? -28.641 -7.969 1.16 1 31.69 110 GLN A O 1
ATOM 837 N N . PHE A 1 111 ? -28.312 -9.586 2.361 1 28.45 111 PHE A N 1
ATOM 838 C CA . PHE A 1 111 ? -28.328 -8.5 3.336 1 28.45 111 PHE A CA 1
ATOM 839 C C . PHE A 1 111 ? -27.094 -7.605 3.166 1 28.45 111 PHE A C 1
ATOM 841 O O . PHE A 1 111 ? -25.969 -8.039 3.396 1 28.45 111 PHE A O 1
ATOM 848 N N . PRO A 1 112 ? -27.328 -6.684 2.309 1 27.77 112 PRO A N 1
ATOM 849 C CA . PRO A 1 112 ? -26.453 -5.52 2.311 1 27.77 112 PRO A CA 1
ATOM 850 C C . PRO A 1 112 ? -26.156 -5 3.719 1 27.77 112 PRO A C 1
ATOM 852 O O . PRO A 1 112 ? -27.062 -4.957 4.562 1 27.77 112 PRO A O 1
ATOM 855 N N . ASP A 1 113 ? -25.359 -5.512 4.359 1 26.66 113 ASP A N 1
ATOM 856 C CA . ASP A 1 113 ? -25.172 -4.711 5.566 1 26.66 113 ASP A CA 1
ATOM 857 C C . ASP A 1 113 ? -25.641 -3.275 5.352 1 26.66 113 ASP A C 1
ATOM 859 O O . ASP A 1 113 ? -24.891 -2.432 4.859 1 26.66 113 ASP A O 1
ATOM 863 N N . LYS A 1 114 ? -26.984 -3.041 4.934 1 25.88 114 LYS A N 1
ATOM 864 C CA . LYS A 1 114 ? -27.688 -1.757 4.977 1 25.88 114 LYS A CA 1
ATOM 865 C C . LYS A 1 114 ? -27.672 -1.177 6.387 1 25.88 114 LYS A C 1
ATOM 867 O O . LYS A 1 114 ? -28.172 -1.808 7.324 1 25.88 114 LYS A O 1
ATOM 872 N N . THR A 1 115 ? -27.312 -0.355 6.84 1 24.91 115 THR A N 1
ATOM 873 C CA . THR A 1 115 ? -28.094 0.692 7.492 1 24.91 115 THR A CA 1
ATOM 874 C C . THR A 1 115 ? -29.312 1.051 6.664 1 24.91 115 THR A C 1
ATOM 876 O O . THR A 1 115 ? -29.188 1.546 5.543 1 24.91 115 THR A O 1
ATOM 879 N N . LYS A 1 116 ? -30.547 0.48 6.68 1 23.56 116 LYS A N 1
ATOM 880 C CA . LYS A 1 116 ? -31.859 0.745 6.09 1 23.56 116 LYS A CA 1
ATOM 881 C C . LYS A 1 116 ? -32.062 2.242 5.883 1 23.56 116 LYS A C 1
ATOM 883 O O . LYS A 1 116 ? -31.828 3.039 6.789 1 23.56 116 LYS A O 1
ATOM 888 N N . ASP A 1 117 ? -32.594 3.188 5.289 1 21.31 117 ASP A N 1
ATOM 889 C CA . ASP A 1 117 ? -33.875 3.754 5.75 1 21.31 117 ASP A CA 1
ATOM 890 C C . ASP A 1 117 ? -35 2.715 5.703 1 21.31 117 ASP A C 1
ATOM 892 O O . ASP A 1 117 ? -34.875 1.707 5.004 1 21.31 117 ASP A O 1
ATOM 896 N N . PHE A 1 118 ? -36.562 2.572 6.344 1 22.06 118 PHE A N 1
ATOM 897 C CA . PHE A 1 118 ? -38 2.455 6.207 1 22.06 118 PHE A CA 1
ATOM 898 C C . PHE A 1 118 ? -38.406 2.586 4.746 1 22.06 118 PHE A C 1
ATOM 900 O O . PHE A 1 118 ? -39.438 2.018 4.332 1 22.06 118 PHE A O 1
ATOM 907 N N . ASN A 1 119 ? -38.406 3.539 3.732 1 20.14 119 ASN A N 1
ATOM 908 C CA . ASN A 1 119 ? -39.5 3.805 2.809 1 20.14 119 ASN A CA 1
ATOM 909 C C . ASN A 1 119 ? -39.719 2.646 1.833 1 20.14 119 ASN A C 1
ATOM 911 O O . ASN A 1 119 ? -38.812 1.83 1.638 1 20.14 119 ASN A O 1
ATOM 915 N N . LEU A 1 120 ? -41 2.592 0.736 1 22.27 120 LEU A N 1
ATOM 916 C CA . LEU A 1 120 ? -42.156 2.232 -0.087 1 22.27 120 LEU A CA 1
ATOM 917 C C . LEU A 1 120 ? -41.719 1.686 -1.438 1 22.27 120 LEU A C 1
ATOM 919 O O . LEU A 1 120 ? -40.562 1.913 -1.858 1 22.27 120 LEU A O 1
ATOM 923 N N . PRO A 1 121 ? -42.594 1.959 -2.664 1 21.92 121 PRO A N 1
ATOM 924 C CA . PRO A 1 121 ? -43.062 1.372 -3.914 1 21.92 121 PRO A CA 1
ATOM 925 C C . PRO A 1 121 ? -41.969 1.214 -4.961 1 21.92 121 PRO A C 1
ATOM 927 O O . PRO A 1 121 ? -41 1.977 -4.965 1 21.92 121 PRO A O 1
ATOM 930 N N . PHE A 1 122 ? -41.938 0.042 -5.965 1 21.86 122 PHE A N 1
ATOM 931 C CA . PHE A 1 122 ? -41.375 -0.718 -7.062 1 21.86 122 PHE A CA 1
ATOM 932 C C . PHE A 1 122 ? -41.438 0.06 -8.367 1 21.86 122 PHE A C 1
ATOM 934 O O . PHE A 1 122 ? -40.688 -0.185 -9.297 1 21.86 122 PHE A O 1
ATOM 941 N N . THR A 1 123 ? -42.344 0.89 -8.852 1 21.08 123 THR A N 1
ATOM 942 C CA . THR A 1 123 ? -42.875 0.977 -10.219 1 21.08 123 THR A CA 1
ATOM 943 C C . THR A 1 123 ? -41.75 1.442 -11.172 1 21.08 123 THR A C 1
ATOM 945 O O . THR A 1 123 ? -42.031 1.647 -12.367 1 21.08 123 THR A O 1
ATOM 948 N N . PRO A 1 124 ? -40.531 1.545 -11.32 1 20.33 124 PRO A N 1
ATOM 949 C CA . PRO A 1 124 ? -40.25 2.275 -12.562 1 20.33 124 PRO A CA 1
ATOM 950 C C . PRO A 1 124 ? -40.406 1.397 -13.805 1 20.33 124 PRO A C 1
ATOM 952 O O . PRO A 1 124 ? -40.125 0.198 -13.75 1 20.33 124 PRO A O 1
ATOM 955 N N . GLN A 1 125 ? -41.219 1.454 -14.844 1 22.59 125 GLN A N 1
ATOM 956 C CA . GLN A 1 125 ? -41.5 1.384 -16.281 1 22.59 125 GLN A CA 1
ATOM 957 C C . GLN A 1 125 ? -40.219 1.408 -17.094 1 22.59 125 GLN A C 1
ATOM 959 O O . GLN A 1 125 ? -39.156 1.751 -16.578 1 22.59 125 GLN A O 1
ATOM 964 N N . SER A 1 126 ? -40.219 1.663 -18.469 1 21.25 126 SER A N 1
ATOM 965 C CA . SER A 1 126 ? -39.5 1.873 -19.719 1 21.25 126 SER A CA 1
ATOM 966 C C . SER A 1 126 ? -38.25 2.701 -19.516 1 21.25 126 SER A C 1
ATOM 968 O O . SER A 1 126 ? -38.312 3.879 -19.156 1 21.25 126 SER A O 1
ATOM 970 N N . VAL A 1 127 ? -37.375 2.131 -19.078 1 22.8 127 VAL A N 1
ATOM 971 C CA . VAL A 1 127 ? -36.125 2.889 -18.891 1 22.8 127 VAL A CA 1
ATOM 972 C C . VAL A 1 127 ? -35.5 3.191 -20.25 1 22.8 127 VAL A C 1
ATOM 974 O O . VAL A 1 127 ? -35.031 2.287 -20.938 1 22.8 127 VAL A O 1
ATOM 977 N N . GLN A 1 128 ? -36.219 3.777 -21.188 1 20.48 128 GLN A N 1
ATOM 978 C CA . GLN A 1 128 ? -35.781 4.75 -22.188 1 20.48 128 GLN A CA 1
ATOM 979 C C . GLN A 1 128 ? -34.594 5.559 -21.672 1 20.48 128 GLN A C 1
ATOM 981 O O . GLN A 1 128 ? -34.688 6.211 -20.641 1 20.48 128 GLN A O 1
ATOM 986 N N . TYR A 1 129 ? -33.406 5.102 -21.906 1 23.3 129 TYR A N 1
ATOM 987 C CA . TYR A 1 129 ? -32 5.566 -21.844 1 23.3 129 TYR A CA 1
ATOM 988 C C . TYR A 1 129 ? -31.922 7.039 -22.219 1 23.3 129 TYR A C 1
ATOM 990 O O . TYR A 1 129 ? -30.844 7.527 -22.594 1 23.3 129 TYR A O 1
ATOM 998 N N . GLY A 1 130 ? -32.969 7.707 -22.391 1 23.88 130 GLY A N 1
ATOM 999 C CA . GLY A 1 130 ? -33.094 9.156 -22.453 1 23.88 130 GLY A CA 1
ATOM 1000 C C . GLY A 1 130 ? -32.438 9.867 -21.281 1 23.88 130 GLY A C 1
ATOM 1001 O O . GLY A 1 130 ? -32.188 9.258 -20.25 1 23.88 130 GLY A O 1
ATOM 1002 N N . ARG A 1 131 ? -32 11.305 -21.281 1 24.56 131 ARG A N 1
ATOM 1003 C CA . ARG A 1 131 ? -31.188 12.297 -20.578 1 24.56 131 ARG A CA 1
ATOM 1004 C C . ARG A 1 131 ? -31.438 12.227 -19.078 1 24.56 131 ARG A C 1
ATOM 1006 O O . ARG A 1 131 ? -30.938 13.07 -18.328 1 24.56 131 ARG A O 1
ATOM 1013 N N . GLN A 1 132 ? -32.375 11.648 -18.578 1 22.75 132 GLN A N 1
ATOM 1014 C CA . GLN A 1 132 ? -32.812 11.883 -17.203 1 22.75 132 GLN A CA 1
ATOM 1015 C C . GLN A 1 132 ? -31.984 11.07 -16.219 1 22.75 132 GLN A C 1
ATOM 1017 O O . GLN A 1 132 ? -32.156 9.852 -16.109 1 22.75 132 GLN A O 1
ATOM 1022 N N . VAL A 1 133 ? -30.688 11.219 -16.078 1 24.83 133 VAL A N 1
ATOM 1023 C CA . VAL A 1 133 ? -29.594 10.883 -15.172 1 24.83 133 VAL A CA 1
ATOM 1024 C C . VAL A 1 133 ? -30.141 10.742 -13.742 1 24.83 133 VAL A C 1
ATOM 1026 O O . VAL A 1 133 ? -30.562 11.727 -13.141 1 24.83 133 VAL A O 1
ATOM 1029 N N . ASN A 1 134 ? -30.984 9.852 -13.523 1 25.11 134 ASN A N 1
ATOM 1030 C CA . ASN A 1 134 ? -31.578 9.672 -12.203 1 25.11 134 ASN A CA 1
ATOM 1031 C C . ASN A 1 134 ? -30.516 9.625 -11.109 1 25.11 134 ASN A C 1
ATOM 1033 O O . ASN A 1 134 ? -29.609 8.789 -11.156 1 25.11 134 ASN A O 1
ATOM 1037 N N . ARG A 1 135 ? -30.125 10.547 -10.367 1 25.52 135 ARG A N 1
ATOM 1038 C CA . ARG A 1 135 ? -29.297 11.141 -9.32 1 25.52 135 ARG A CA 1
ATOM 1039 C C . ARG A 1 135 ? -29.328 10.297 -8.055 1 25.52 135 ARG A C 1
ATOM 1041 O O . ARG A 1 135 ? -28.984 10.773 -6.977 1 25.52 135 ARG A O 1
ATOM 1048 N N . ILE A 1 136 ? -30.156 9.289 -8.031 1 26.08 136 ILE A N 1
ATOM 1049 C CA . ILE A 1 136 ? -30.266 8.703 -6.703 1 26.08 136 ILE A CA 1
ATOM 1050 C C . ILE A 1 136 ? -29.016 7.906 -6.375 1 26.08 136 ILE A C 1
ATOM 1052 O O . ILE A 1 136 ? -28.641 6.98 -7.109 1 26.08 136 ILE A O 1
ATOM 1056 N N . TYR A 1 137 ? -28.031 8.43 -5.773 1 26.73 137 TYR A N 1
ATOM 1057 C CA . TYR A 1 137 ? -26.797 7.84 -5.281 1 26.73 137 TYR A CA 1
ATOM 1058 C C . TYR A 1 137 ? -27.062 6.578 -4.477 1 26.73 137 TYR A C 1
ATOM 1060 O O . TYR A 1 137 ? -27.766 6.617 -3.465 1 26.73 137 TYR A O 1
ATOM 1068 N N . PRO A 1 138 ? -27.234 5.445 -5.047 1 31.09 138 PRO A N 1
ATOM 1069 C CA . PRO A 1 138 ? -27.672 4.215 -4.387 1 31.09 138 PRO A CA 1
ATOM 1070 C C . PRO A 1 138 ? -26.922 3.943 -3.084 1 31.09 138 PRO A C 1
ATOM 1072 O O . PRO A 1 138 ? -27.375 3.146 -2.26 1 31.09 138 PRO A O 1
ATOM 1075 N N . TYR A 1 139 ? -25.688 4.148 -3.035 1 30.81 139 TYR A N 1
ATOM 1076 C CA . TYR A 1 139 ? -25 3.766 -1.803 1 30.81 139 TYR A CA 1
ATOM 1077 C C . TYR A 1 139 ? -25.016 4.91 -0.796 1 30.81 139 TYR A C 1
ATOM 1079 O O . TYR A 1 139 ? -24.812 6.07 -1.164 1 30.81 139 TYR A O 1
ATOM 1087 N N . PRO A 1 140 ? -25.578 4.566 0.293 1 31.69 140 PRO A N 1
ATOM 1088 C CA . PRO A 1 140 ? -25.578 5.605 1.326 1 31.69 140 PRO A CA 1
ATOM 1089 C C . PRO A 1 140 ? -24.172 6.141 1.621 1 31.69 140 PRO A C 1
ATOM 1091 O O . PRO A 1 140 ? -23.188 5.441 1.41 1 31.69 140 PRO A O 1
ATOM 1094 N N . PRO A 1 141 ? -24.078 7.406 1.736 1 37.97 141 PRO A N 1
ATOM 1095 C CA . PRO A 1 141 ? -22.812 8.023 2.115 1 37.97 141 PRO A CA 1
ATOM 1096 C C . PRO A 1 141 ? -22.188 7.387 3.354 1 37.97 141 PRO A C 1
ATOM 1098 O O . PRO A 1 141 ? -22.906 6.938 4.25 1 37.97 141 PRO A O 1
ATOM 1101 N N . VAL A 1 142 ? -21.094 6.781 3.25 1 38.19 142 VAL A N 1
ATOM 1102 C CA . VAL A 1 142 ? -20.391 6.215 4.395 1 38.19 142 VAL A CA 1
ATOM 1103 C C . VAL A 1 142 ? -19.766 7.332 5.223 1 38.19 142 VAL A C 1
ATOM 1105 O O . VAL A 1 142 ? -19.359 8.359 4.68 1 38.19 142 VAL A O 1
ATOM 1108 N N . SER A 1 143 ? -20.016 7.234 6.523 1 38.97 143 SER A N 1
ATOM 1109 C CA . SER A 1 143 ? -19.391 8.203 7.426 1 38.97 143 SER A CA 1
ATOM 1110 C C . SER A 1 143 ? -17.875 8.203 7.281 1 38.97 143 SER A C 1
ATOM 1112 O O . SER A 1 143 ? -17.297 7.211 6.844 1 38.97 143 SER A O 1
ATOM 1114 N N . LEU A 1 144 ? -17.234 9.328 7.473 1 36.19 144 LEU A N 1
ATOM 1115 C CA . LEU A 1 144 ? -15.789 9.492 7.414 1 36.19 144 LEU A CA 1
ATOM 1116 C C . LEU A 1 144 ? -15.094 8.461 8.297 1 36.19 144 LEU A C 1
ATOM 1118 O O . LEU A 1 144 ? -14.039 7.934 7.926 1 36.19 144 LEU A O 1
ATOM 1122 N N . GLU A 1 145 ? -15.664 8.25 9.414 1 40.38 145 GLU A N 1
ATOM 1123 C CA . GLU A 1 145 ? -15.078 7.273 10.32 1 40.38 145 GLU A CA 1
ATOM 1124 C C . GLU A 1 145 ? -15.016 5.891 9.688 1 40.38 145 GLU A C 1
ATOM 1126 O O . GLU A 1 145 ? -14 5.199 9.781 1 40.38 145 GLU A O 1
ATOM 1131 N N . LYS A 1 146 ? -16.234 5.566 9.227 1 41.25 146 LYS A N 1
ATOM 1132 C CA . LYS A 1 146 ? -16.266 4.281 8.539 1 41.25 146 LYS A CA 1
ATOM 1133 C C . LYS A 1 146 ? -15.305 4.27 7.348 1 41.25 146 LYS A C 1
ATOM 1135 O O . LYS A 1 146 ? -14.641 3.264 7.09 1 41.25 146 LYS A O 1
ATOM 1140 N N . ALA A 1 147 ? -15.414 5.383 6.742 1 38.47 147 ALA A N 1
ATOM 1141 C CA . ALA A 1 147 ? -14.461 5.496 5.641 1 38.47 147 ALA A CA 1
ATOM 1142 C C . ALA A 1 147 ? -13.031 5.285 6.129 1 38.47 147 ALA A C 1
ATOM 1144 O O . ALA A 1 147 ? -12.227 4.633 5.457 1 38.47 147 ALA A O 1
ATOM 1145 N N . PHE A 1 148 ? -12.898 5.91 7.312 1 39.06 148 PHE A N 1
ATOM 1146 C CA . PHE A 1 148 ? -11.602 5.703 7.945 1 39.06 148 PHE A CA 1
ATOM 1147 C C . PHE A 1 148 ? -11.312 4.215 8.117 1 39.06 148 PHE A C 1
ATOM 1149 O O . PHE A 1 148 ? -10.203 3.758 7.855 1 39.06 148 PHE A O 1
ATOM 1156 N N . GLY A 1 149 ? -12.266 3.547 8.688 1 42.41 149 GLY A N 1
ATOM 1157 C CA . GLY A 1 149 ? -12.102 2.115 8.883 1 42.41 149 GLY A CA 1
ATOM 1158 C C . GLY A 1 149 ? -11.883 1.359 7.582 1 42.41 149 GLY A C 1
ATOM 1159 O O . GLY A 1 149 ? -11.086 0.418 7.535 1 42.41 149 GLY A O 1
ATOM 1160 N N . LEU A 1 150 ? -12.68 1.738 6.715 1 39.38 150 LEU A N 1
ATOM 1161 C CA . LEU A 1 150 ? -12.578 1.087 5.414 1 39.38 150 LEU A CA 1
ATOM 1162 C C . LEU A 1 150 ? -11.188 1.295 4.809 1 39.38 150 LEU A C 1
ATOM 1164 O O . LEU A 1 150 ? -10.648 0.396 4.16 1 39.38 150 LEU A O 1
ATOM 1168 N N . VAL A 1 151 ? -10.742 2.516 5.02 1 37.34 151 VAL A N 1
ATOM 1169 C CA . VAL A 1 151 ? -9.422 2.844 4.488 1 37.34 151 VAL A CA 1
ATOM 1170 C C . VAL A 1 151 ? -8.352 2.07 5.25 1 37.34 151 VAL A C 1
ATOM 1172 O O . VAL A 1 151 ? -7.363 1.618 4.66 1 37.34 151 VAL A O 1
ATOM 1175 N N . VAL A 1 152 ? -8.523 2.115 6.625 1 37.59 152 VAL A N 1
ATOM 1176 C CA . VAL A 1 152 ? -7.5 1.466 7.438 1 37.59 152 VAL A CA 1
ATOM 1177 C C . VAL A 1 152 ? -7.395 -0.009 7.055 1 37.59 152 VAL A C 1
ATOM 1179 O O . VAL A 1 152 ? -6.297 -0.566 7 1 37.59 152 VAL A O 1
ATOM 1182 N N . SER A 1 153 ? -8.5 -0.676 7.062 1 39.19 153 SER A N 1
ATOM 1183 C CA . SER A 1 153 ? -8.438 -2.107 6.785 1 39.19 153 SER A CA 1
ATOM 1184 C C . SER A 1 153 ? -7.965 -2.377 5.363 1 39.19 153 SER A C 1
ATOM 1186 O O . SER A 1 153 ? -7.449 -3.459 5.07 1 39.19 153 SER A O 1
ATOM 1188 N N . ASN A 1 154 ? -8.234 -1.458 4.363 1 40.5 154 ASN A N 1
ATOM 1189 C CA . ASN A 1 154 ? -8.062 -1.729 2.941 1 40.5 154 ASN A CA 1
ATOM 1190 C C . ASN A 1 154 ? -7.047 -0.779 2.311 1 40.5 154 ASN A C 1
ATOM 1192 O O . ASN A 1 154 ? -7.273 0.432 2.262 1 40.5 154 ASN A O 1
ATOM 1196 N N . THR A 1 155 ? -5.891 -1.001 2.504 1 39.75 155 THR A N 1
ATOM 1197 C CA . THR A 1 155 ? -4.891 -0.098 1.942 1 39.75 155 THR A CA 1
ATOM 1198 C C . THR A 1 155 ? -5.434 0.609 0.705 1 39.75 155 THR A C 1
ATOM 1200 O O . THR A 1 155 ? -5.266 1.82 0.55 1 39.75 155 THR A O 1
ATOM 1203 N N . ASP A 1 156 ? -5.406 -0.214 -0.636 1 48.09 156 ASP A N 1
ATOM 1204 C CA . ASP A 1 156 ? -5.699 0.336 -1.955 1 48.09 156 ASP A CA 1
ATOM 1205 C C . ASP A 1 156 ? -7.188 0.643 -2.105 1 48.09 156 ASP A C 1
ATOM 1207 O O . ASP A 1 156 ? -8.023 -0.259 -2.018 1 48.09 156 ASP A O 1
ATOM 1211 N N . SER A 1 157 ? -7.711 1.979 -1.915 1 55.56 157 SER A N 1
ATOM 1212 C CA . SER A 1 157 ? -8.836 2.783 -1.443 1 55.56 157 SER A CA 1
ATOM 1213 C C . SER A 1 157 ? -10.008 2.723 -2.418 1 55.56 157 SER A C 1
ATOM 1215 O O . SER A 1 157 ? -9.82 2.41 -3.598 1 55.56 157 SER A O 1
ATOM 1217 N N . THR A 1 158 ? -11.211 2.473 -1.916 1 66.69 158 THR A N 1
ATOM 1218 C CA . THR A 1 158 ? -12.539 2.625 -2.496 1 66.69 158 THR A CA 1
ATOM 1219 C C . THR A 1 158 ? -12.703 4.012 -3.115 1 66.69 158 THR A C 1
ATOM 1221 O O . THR A 1 158 ? -12.531 5.023 -2.434 1 66.69 158 THR A O 1
ATOM 1224 N N . PRO A 1 159 ? -12.852 3.969 -4.465 1 75.19 159 PRO A N 1
ATOM 1225 C CA . PRO A 1 159 ? -13.047 5.277 -5.098 1 75.19 159 PRO A CA 1
ATOM 1226 C C . PRO A 1 159 ? -14.414 5.883 -4.797 1 75.19 159 PRO A C 1
ATOM 1228 O O . PRO A 1 159 ? -15.383 5.148 -4.574 1 75.19 159 PRO A O 1
ATOM 1231 N N . VAL A 1 160 ? -14.422 7.148 -4.695 1 80.44 160 VAL A N 1
ATOM 1232 C CA . VAL A 1 160 ? -15.695 7.848 -4.543 1 80.44 160 VAL A CA 1
ATOM 1233 C C . VAL A 1 160 ? -16.5 7.727 -5.832 1 80.44 160 VAL A C 1
ATOM 1235 O O . VAL A 1 160 ? -15.945 7.746 -6.93 1 80.44 160 VAL A O 1
ATOM 1238 N N . THR A 1 161 ? -17.797 7.605 -5.777 1 78.88 161 THR A N 1
ATOM 1239 C CA . THR A 1 161 ? -18.641 7.328 -6.934 1 78.88 161 THR A CA 1
ATOM 1240 C C . THR A 1 161 ? -19.062 8.625 -7.609 1 78.88 161 THR A C 1
ATOM 1242 O O . THR A 1 161 ? -19.375 8.641 -8.805 1 78.88 161 THR A O 1
ATOM 1245 N N . VAL A 1 162 ? -19.172 9.703 -6.805 1 82.62 162 VAL A N 1
ATOM 1246 C CA . VAL A 1 162 ? -19.609 11 -7.324 1 82.62 162 VAL A CA 1
ATOM 1247 C C . VAL A 1 162 ? -18.656 12.094 -6.84 1 82.62 162 VAL A C 1
ATOM 1249 O O . VAL A 1 162 ? -17.938 11.914 -5.855 1 82.62 162 VAL A O 1
ATOM 1252 N N . ASP A 1 163 ? -18.688 13.086 -7.648 1 89.38 163 ASP A N 1
ATOM 1253 C CA . ASP A 1 163 ? -17.938 14.242 -7.18 1 89.38 163 ASP A CA 1
ATOM 1254 C C . ASP A 1 163 ? -18.391 14.664 -5.785 1 89.38 163 ASP A C 1
ATOM 1256 O O . ASP A 1 163 ? -19.578 14.695 -5.5 1 89.38 163 ASP A O 1
ATOM 1260 N N . VAL A 1 164 ? -17.5 14.891 -4.992 1 90.44 164 VAL A N 1
ATOM 1261 C CA . VAL A 1 164 ? -17.812 15.352 -3.643 1 90.44 164 VAL A CA 1
ATOM 1262 C C . VAL A 1 164 ? -17.562 16.859 -3.539 1 90.44 164 VAL A C 1
ATOM 1264 O O . VAL A 1 164 ? -16.469 17.344 -3.869 1 90.44 164 VAL A O 1
ATOM 1267 N N . LEU A 1 165 ? -18.516 17.547 -3.143 1 92.44 165 LEU A N 1
ATOM 1268 C CA . LEU A 1 165 ? -18.438 19 -3.064 1 92.44 165 LEU A CA 1
ATOM 1269 C C . LEU A 1 165 ? -18.141 19.453 -1.639 1 92.44 165 LEU A C 1
ATOM 1271 O O . LEU A 1 165 ? -18.516 18.781 -0.678 1 92.44 165 LEU A O 1
ATOM 1275 N N . ALA A 1 166 ? -17.469 20.562 -1.572 1 92.12 166 ALA A N 1
ATOM 1276 C CA . ALA A 1 166 ? -17.156 21.109 -0.262 1 92.12 166 ALA A CA 1
ATOM 1277 C C . ALA A 1 166 ? -18.406 21.688 0.413 1 92.12 166 ALA A C 1
ATOM 1279 O O . ALA A 1 166 ? -19.172 22.406 -0.215 1 92.12 166 ALA A O 1
ATOM 1280 N N . ASN A 1 167 ? -18.578 21.406 1.673 1 88.31 167 ASN A N 1
ATOM 1281 C CA . ASN A 1 167 ? -19.688 21.938 2.441 1 88.31 167 ASN A CA 1
ATOM 1282 C C . ASN A 1 167 ? -19.391 23.328 2.99 1 88.31 167 ASN A C 1
ATOM 1284 O O . ASN A 1 167 ? -20.312 24.094 3.289 1 88.31 167 ASN A O 1
ATOM 1288 N N . GLU A 1 168 ? -18.141 23.594 3.098 1 88.31 168 GLU A N 1
ATOM 1289 C CA . GLU A 1 168 ? -17.703 24.859 3.68 1 88.31 168 GLU A CA 1
ATOM 1290 C C . GLU A 1 168 ? -16.484 25.406 2.939 1 88.31 168 GLU A C 1
ATOM 1292 O O . GLU A 1 168 ? -15.766 24.656 2.281 1 88.31 168 GLU A O 1
ATOM 1297 N N . SER A 1 169 ? -16.406 26.688 3.068 1 88.69 169 SER A N 1
ATOM 1298 C CA . SER A 1 169 ? -15.203 27.312 2.531 1 88.69 169 SER A CA 1
ATOM 1299 C C . SER A 1 169 ? -14.031 27.172 3.498 1 88.69 169 SER A C 1
ATOM 1301 O O . SER A 1 169 ? -14.219 27.219 4.715 1 88.69 169 SER A O 1
ATOM 1303 N N . VAL A 1 170 ? -12.875 26.953 2.924 1 85.75 170 VAL A N 1
ATOM 1304 C CA . VAL A 1 170 ? -11.648 26.875 3.717 1 85.75 170 VAL A CA 1
ATOM 1305 C C . VAL A 1 170 ? -10.641 27.906 3.213 1 85.75 170 VAL A C 1
ATOM 1307 O O . VAL A 1 170 ? -10.211 27.844 2.061 1 85.75 170 VAL A O 1
ATOM 1310 N N . PRO A 1 171 ? -10.234 28.828 4.027 1 87.5 171 PRO A N 1
ATOM 1311 C CA . PRO A 1 171 ? -10.789 29.125 5.352 1 87.5 171 PRO A CA 1
ATOM 1312 C C . PRO A 1 171 ? -12.148 29.812 5.285 1 87.5 171 PRO A C 1
ATOM 1314 O O . PRO A 1 171 ? -12.508 30.375 4.25 1 87.5 171 PRO A O 1
ATOM 1317 N N . PRO A 1 172 ? -12.906 29.734 6.363 1 85.75 172 PRO A N 1
ATOM 1318 C CA . PRO A 1 172 ? -14.227 30.375 6.348 1 85.75 172 PRO A CA 1
ATOM 1319 C C . PRO A 1 172 ? -14.148 31.906 6.402 1 85.75 172 PRO A C 1
ATOM 1321 O O . PRO A 1 172 ? -15.062 32.594 5.945 1 85.75 172 PRO A O 1
ATOM 1324 N N . LEU A 1 173 ? -13.125 32.375 7.023 1 87.94 173 LEU A N 1
ATOM 1325 C CA . LEU A 1 173 ? -12.82 33.812 7.102 1 87.94 173 LEU A CA 1
ATOM 1326 C C . LEU A 1 173 ? -11.344 34.062 6.812 1 87.94 173 LEU A C 1
ATOM 1328 O O . LEU A 1 173 ? -10.531 33.156 6.859 1 87.94 173 LEU A O 1
ATOM 1332 N N . PRO A 1 174 ? -11.039 35.25 6.453 1 89.06 174 PRO A N 1
ATOM 1333 C CA . PRO A 1 174 ? -9.633 35.531 6.148 1 89.06 174 PRO A CA 1
ATOM 1334 C C . PRO A 1 174 ? -8.695 35.188 7.312 1 89.06 174 PRO A C 1
ATOM 1336 O O . PRO A 1 174 ? -9.055 35.438 8.477 1 89.06 174 PRO A O 1
ATOM 1339 N N . THR A 1 175 ? -7.562 34.594 6.934 1 89.38 175 THR A N 1
ATOM 1340 C CA . THR A 1 175 ? -6.578 34.219 7.938 1 89.38 175 THR A CA 1
ATOM 1341 C C . THR A 1 175 ? -5.191 34.719 7.566 1 89.38 175 THR A C 1
ATOM 1343 O O . THR A 1 175 ? -4.965 35.156 6.43 1 89.38 175 THR A O 1
ATOM 1346 N N . SER A 1 176 ? -4.348 34.688 8.602 1 89.06 176 SER A N 1
ATOM 1347 C CA . SER A 1 176 ? -2.969 35.094 8.367 1 89.06 176 SER A CA 1
ATOM 1348 C C . SER A 1 176 ? -2.154 33.969 7.738 1 89.06 176 SER A C 1
ATOM 1350 O O . SER A 1 176 ? -2.295 32.812 8.117 1 89.06 176 SER A O 1
ATOM 1352 N N . ILE A 1 177 ? -1.281 34.281 6.832 1 85.88 177 ILE A N 1
ATOM 1353 C CA . ILE A 1 177 ? -0.431 33.312 6.172 1 85.88 177 ILE A CA 1
ATOM 1354 C C . ILE A 1 177 ? 0.798 33.031 7.035 1 85.88 177 ILE A C 1
ATOM 1356 O O . ILE A 1 177 ? 1.284 31.891 7.086 1 85.88 177 ILE A O 1
ATOM 1360 N N . LEU A 1 178 ? 1.305 34.031 7.688 1 81.19 178 LEU A N 1
ATOM 1361 C CA . LEU A 1 178 ? 2.512 33.938 8.5 1 81.19 178 LEU A CA 1
ATOM 1362 C C . LEU A 1 178 ? 2.283 34.531 9.891 1 81.19 178 LEU A C 1
ATOM 1364 O O . LEU A 1 178 ? 1.285 35.188 10.125 1 81.19 178 LEU A O 1
ATOM 1368 N N . ASP A 1 179 ? 3.232 34.125 10.758 1 78.94 179 ASP A N 1
ATOM 1369 C CA . ASP A 1 179 ? 3.25 34.812 12.062 1 78.94 179 ASP A CA 1
ATOM 1370 C C . ASP A 1 179 ? 3.588 36.281 11.922 1 78.94 179 ASP A C 1
ATOM 1372 O O . ASP A 1 179 ? 4.461 36.656 11.141 1 78.94 179 ASP A O 1
ATOM 1376 N N . GLY A 1 180 ? 2.748 37.094 12.664 1 87.94 180 GLY A N 1
ATOM 1377 C CA . GLY A 1 180 ? 3.023 38.531 12.594 1 87.94 180 GLY A CA 1
ATOM 1378 C C . GLY A 1 180 ? 1.969 39.375 13.273 1 87.94 180 GLY A C 1
ATOM 1379 O O . GLY A 1 180 ? 1.513 39.062 14.367 1 87.94 180 GLY A O 1
ATOM 1380 N N . TYR A 1 181 ? 1.735 40.531 12.656 1 92.5 181 TYR A N 1
ATOM 1381 C CA . TYR A 1 181 ? 0.772 41.5 13.195 1 92.5 181 TYR A CA 1
ATOM 1382 C C . TYR A 1 181 ? -0.254 41.906 12.141 1 92.5 181 TYR A C 1
ATOM 1384 O O . TYR A 1 181 ? 0.106 42.219 11.008 1 92.5 181 TYR A O 1
ATOM 1392 N N . ALA A 1 182 ? -1.479 41.75 12.562 1 94.69 182 ALA A N 1
ATOM 1393 C CA . ALA A 1 182 ? -2.545 42.281 11.711 1 94.69 182 ALA A CA 1
ATOM 1394 C C . ALA A 1 182 ? -2.615 43.781 11.812 1 94.69 182 ALA A C 1
ATOM 1396 O O . ALA A 1 182 ? -2.752 44.344 12.906 1 94.69 182 ALA A O 1
ATOM 1397 N N . VAL A 1 183 ? -2.582 44.406 10.609 1 96.56 183 VAL A N 1
ATOM 1398 C CA . VAL A 1 183 ? -2.453 45.875 10.594 1 96.56 183 VAL A CA 1
ATOM 1399 C C . VAL A 1 183 ? -3.385 46.469 9.539 1 96.56 183 VAL A C 1
ATOM 1401 O O . VAL A 1 183 ? -3.984 45.719 8.75 1 96.56 183 VAL A O 1
ATOM 1404 N N . ILE A 1 184 ? -3.625 47.781 9.68 1 96.44 184 ILE A N 1
ATOM 1405 C CA . ILE A 1 184 ? -4.145 48.562 8.562 1 96.44 184 ILE A CA 1
ATOM 1406 C C . ILE A 1 184 ? -2.994 48.969 7.652 1 96.44 184 ILE A C 1
ATOM 1408 O O . ILE A 1 184 ? -2.064 49.656 8.094 1 96.44 184 ILE A O 1
ATOM 1412 N N . ALA A 1 185 ? -3.062 48.625 6.449 1 96.81 185 ALA A N 1
ATOM 1413 C CA . ALA A 1 185 ? -1.965 48.844 5.508 1 96.81 185 ALA A CA 1
ATOM 1414 C C . ALA A 1 185 ? -1.525 50.281 5.48 1 96.81 185 ALA A C 1
ATOM 1416 O O . ALA A 1 185 ? -0.331 50.594 5.398 1 96.81 185 ALA A O 1
ATOM 1417 N N . ALA A 1 186 ? -2.451 51.156 5.602 1 95.12 186 ALA A N 1
ATOM 1418 C CA . ALA A 1 186 ? -2.195 52.594 5.496 1 95.12 186 ALA A CA 1
ATOM 1419 C C . ALA A 1 186 ? -1.329 53.094 6.652 1 95.12 186 ALA A C 1
ATOM 1421 O O . ALA A 1 186 ? -0.697 54.125 6.559 1 95.12 186 ALA A O 1
ATOM 1422 N N . ASP A 1 187 ? -1.282 52.312 7.711 1 96.12 187 ASP A N 1
ATOM 1423 C CA . ASP A 1 187 ? -0.538 52.719 8.898 1 96.12 187 ASP A CA 1
ATOM 1424 C C . ASP A 1 187 ? 0.923 52.281 8.812 1 96.12 187 ASP A C 1
ATOM 1426 O O . ASP A 1 187 ? 1.711 52.531 9.719 1 96.12 187 ASP A O 1
ATOM 1430 N N . THR A 1 188 ? 1.371 51.656 7.742 1 94.94 188 THR A N 1
ATOM 1431 C CA . THR A 1 188 ? 2.725 51.125 7.637 1 94.94 188 THR A CA 1
ATOM 1432 C C . THR A 1 188 ? 3.535 51.906 6.605 1 94.94 188 THR A C 1
ATOM 1434 O O . THR A 1 188 ? 2.984 52.406 5.621 1 94.94 188 THR A O 1
ATOM 1437 N N . PRO A 1 189 ? 4.719 52.094 6.715 1 95.25 189 PRO A N 1
ATOM 1438 C CA . PRO A 1 189 ? 5.441 51.75 7.938 1 95.25 189 PRO A CA 1
ATOM 1439 C C . PRO A 1 189 ? 5.133 52.688 9.102 1 95.25 189 PRO A C 1
ATOM 1441 O O . PRO A 1 189 ? 4.617 53.781 8.883 1 95.25 189 PRO A O 1
ATOM 1444 N N . GLY A 1 190 ? 5.344 52.25 10.359 1 95.44 190 GLY A N 1
ATOM 1445 C CA . GLY A 1 190 ? 5.07 53.125 11.508 1 95.44 190 GLY A CA 1
ATOM 1446 C C . GLY A 1 190 ? 5.047 52.344 12.82 1 95.44 190 GLY A C 1
ATOM 1447 O O . GLY A 1 190 ? 5.23 51.156 12.844 1 95.44 190 GLY A O 1
ATOM 1448 N N . ASN A 1 191 ? 4.945 53.188 13.859 1 96.62 191 ASN A N 1
ATOM 1449 C CA . ASN A 1 191 ? 4.809 52.625 15.195 1 96.62 191 ASN A CA 1
ATOM 1450 C C . ASN A 1 191 ? 3.352 52.281 15.523 1 96.62 191 ASN A C 1
ATOM 1452 O O . ASN A 1 191 ? 2.473 53.156 15.352 1 96.62 191 ASN A O 1
ATOM 1456 N N . LEU A 1 192 ? 3.154 51.094 15.891 1 96.5 192 LEU A N 1
ATOM 1457 C CA . LEU A 1 192 ? 1.79 50.656 16.172 1 96.5 192 LEU A CA 1
ATOM 1458 C C . LEU A 1 192 ? 1.679 50.094 17.594 1 96.5 192 LEU A C 1
ATOM 1460 O O . LEU A 1 192 ? 2.588 49.438 18.078 1 96.5 192 LEU A O 1
ATOM 1464 N N . GLU A 1 193 ? 0.561 50.438 18.203 1 94.62 193 GLU A N 1
ATOM 1465 C CA . GLU A 1 193 ? 0.259 49.875 19.516 1 94.62 193 GLU A CA 1
ATOM 1466 C C . GLU A 1 193 ? -0.364 48.5 19.406 1 94.62 193 GLU A C 1
ATOM 1468 O O . GLU A 1 193 ? -1.304 48.281 18.625 1 94.62 193 GLU A O 1
ATOM 1473 N N . VAL A 1 194 ? 0.156 47.562 20.094 1 91.62 194 VAL A N 1
ATOM 1474 C CA . VAL A 1 194 ? -0.34 46.188 20.031 1 91.62 194 VAL A CA 1
ATOM 1475 C C . VAL A 1 194 ? -1.526 46.031 20.984 1 91.62 194 VAL A C 1
ATOM 1477 O O . VAL A 1 194 ? -1.431 46.344 22.172 1 91.62 194 VAL A O 1
ATOM 1480 N N . ILE A 1 195 ? -2.641 45.625 20.406 1 86.44 195 ILE A N 1
ATOM 1481 C CA . ILE A 1 195 ? -3.828 45.344 21.219 1 86.44 195 ILE A CA 1
ATOM 1482 C C . ILE A 1 195 ? -3.666 44 21.922 1 86.44 195 ILE A C 1
ATOM 1484 O O . ILE A 1 195 ? -3.508 42.969 21.281 1 86.44 195 ILE A O 1
ATOM 1488 N N . ASN A 1 196 ? -3.465 43.938 23.188 1 72.5 196 ASN A N 1
ATOM 1489 C CA . ASN A 1 196 ? -3.27 42.688 23.969 1 72.5 196 ASN A CA 1
ATOM 1490 C C . ASN A 1 196 ? -4.57 42.219 24.609 1 72.5 196 ASN A C 1
ATOM 1492 O O . ASN A 1 196 ? -5.082 42.875 25.531 1 72.5 196 ASN A O 1
ATOM 1496 N N . SER A 1 197 ? -5.609 42 23.906 1 58.34 197 SER A N 1
ATOM 1497 C CA . SER A 1 197 ? -6.836 41.594 24.578 1 58.34 197 SER A CA 1
ATOM 1498 C C . SER A 1 197 ? -6.668 40.188 25.219 1 58.34 197 SER A C 1
ATOM 1500 O O . SER A 1 197 ? -5.926 39.375 24.703 1 58.34 197 SER A O 1
ATOM 1502 N N . LYS A 1 198 ? -6.98 40.094 26.5 1 52.28 198 LYS A N 1
ATOM 1503 C CA . LYS A 1 198 ? -7.047 38.875 27.281 1 52.28 198 LYS A CA 1
ATOM 1504 C C . LYS A 1 198 ? -7.848 37.781 26.562 1 52.28 198 LYS A C 1
ATOM 1506 O O . LYS A 1 198 ? -7.785 36.625 26.922 1 52.28 198 LYS A O 1
ATOM 1511 N N . SER A 1 199 ? -8.789 38.312 25.734 1 48.72 199 SER A N 1
ATOM 1512 C CA . SER A 1 199 ? -9.688 37.312 25.156 1 48.72 199 SER A CA 1
ATOM 1513 C C . SER A 1 199 ? -9.047 36.594 23.969 1 48.72 199 SER A C 1
ATOM 1515 O O . SER A 1 199 ? -8.43 37.25 23.109 1 48.72 199 SER A O 1
ATOM 1517 N N . SER A 1 200 ? -8.781 35.406 24 1 53.66 200 SER A N 1
ATOM 1518 C CA . SER A 1 200 ? -8.258 34.5 23 1 53.66 200 SER A CA 1
ATOM 1519 C C . SER A 1 200 ? -9.094 34.531 21.734 1 53.66 200 SER A C 1
ATOM 1521 O O . SER A 1 200 ? -8.703 33.969 20.703 1 53.66 200 SER A O 1
ATOM 1523 N N . ASP A 1 201 ? -10.195 35.375 21.797 1 61.03 201 ASP A N 1
ATOM 1524 C CA . ASP A 1 201 ? -11.094 35.344 20.641 1 61.03 201 ASP A CA 1
ATOM 1525 C C . ASP A 1 201 ? -10.797 36.5 19.688 1 61.03 201 ASP A C 1
ATOM 1527 O O . ASP A 1 201 ? -11.148 37.656 19.938 1 61.03 201 ASP A O 1
ATOM 1531 N N . VAL A 1 202 ? -10.078 36.312 18.766 1 64 202 VAL A N 1
ATOM 1532 C CA . VAL A 1 202 ? -9.617 37.25 17.75 1 64 202 VAL A CA 1
ATOM 1533 C C . VAL A 1 202 ? -10.812 37.969 17.109 1 64 202 VAL A C 1
ATOM 1535 O O . VAL A 1 202 ? -10.711 39.094 16.672 1 64 202 VAL A O 1
ATOM 1538 N N . LEU A 1 203 ? -11.922 37.312 17.234 1 67.5 203 LEU A N 1
ATOM 1539 C CA . LEU A 1 203 ? -13.102 37.875 16.562 1 67.5 203 LEU A CA 1
ATOM 1540 C C . LEU A 1 203 ? -13.617 39.094 17.312 1 67.5 203 LEU A C 1
ATOM 1542 O O . LEU A 1 203 ? -14.367 39.906 16.766 1 67.5 203 LEU A O 1
ATOM 1546 N N . LEU A 1 204 ? -13.164 39.188 18.516 1 68.62 204 LEU A N 1
ATOM 1547 C CA . LEU A 1 204 ? -13.648 40.312 19.328 1 68.62 204 LEU A CA 1
ATOM 1548 C C . LEU A 1 204 ? -12.68 41.469 19.281 1 68.62 204 LEU A C 1
ATOM 1550 O O . LEU A 1 204 ? -12.953 42.531 19.859 1 68.62 204 LEU A O 1
ATOM 1554 N N . GLN A 1 205 ? -11.664 41.25 18.547 1 78.19 205 GLN A N 1
ATOM 1555 C CA . GLN A 1 205 ? -10.68 42.312 18.453 1 78.19 205 GLN A CA 1
ATOM 1556 C C . GLN A 1 205 ? -10.867 43.125 17.172 1 78.19 205 GLN A C 1
ATOM 1558 O O . GLN A 1 205 ? -11.234 42.594 16.141 1 78.19 205 GLN A O 1
ATOM 1563 N N . TYR A 1 206 ? -10.789 44.438 17.297 1 84.62 206 TYR A N 1
ATOM 1564 C CA . TYR A 1 206 ? -10.93 45.344 16.156 1 84.62 206 TYR A CA 1
ATOM 1565 C C . TYR A 1 206 ? -9.695 46.25 16.016 1 84.62 206 TYR A C 1
ATOM 1567 O O . TYR A 1 206 ? -9.344 46.969 16.938 1 84.62 206 TYR A O 1
ATOM 1575 N N . VAL A 1 207 ? -9.117 46.125 14.938 1 92.38 207 VAL A N 1
ATOM 1576 C CA . VAL A 1 207 ? -7.922 46.906 14.68 1 92.38 207 VAL A CA 1
ATOM 1577 C C . VAL A 1 207 ? -8.32 48.312 14.203 1 92.38 207 VAL A C 1
ATOM 1579 O O . VAL A 1 207 ? -9.031 48.438 13.211 1 92.38 207 VAL A O 1
ATOM 1582 N N . THR A 1 208 ? -7.91 49.281 14.961 1 92.06 208 THR A N 1
ATOM 1583 C CA . THR A 1 208 ? -8.125 50.688 14.617 1 92.06 208 THR A CA 1
ATOM 1584 C C . THR A 1 208 ? -6.82 51.344 14.156 1 92.06 208 THR A C 1
ATOM 1586 O O . THR A 1 208 ? -5.742 50.781 14.352 1 92.06 208 THR A O 1
ATOM 1589 N N . PRO A 1 209 ? -6.973 52.469 13.492 1 94.62 209 PRO A N 1
ATOM 1590 C CA . PRO A 1 209 ? -5.742 53.125 13.039 1 94.62 209 PRO A CA 1
ATOM 1591 C C . PRO A 1 209 ? -4.738 53.344 14.164 1 94.62 209 PRO A C 1
ATOM 1593 O O . PRO A 1 209 ? -5.117 53.75 15.266 1 94.62 209 PRO A O 1
ATOM 1596 N N . GLY A 1 210 ? -3.52 53 13.891 1 95.44 210 GLY A N 1
ATOM 1597 C CA . GLY A 1 210 ? -2.455 53.156 14.867 1 95.44 210 GLY A CA 1
ATOM 1598 C C . GLY A 1 210 ? -2.285 51.969 15.773 1 95.44 210 GLY A C 1
ATOM 1599 O O . GLY A 1 210 ? -1.41 51.938 16.641 1 95.44 210 GLY A O 1
ATOM 1600 N N . ARG A 1 211 ? -3.072 51 15.555 1 94.62 211 ARG A N 1
ATOM 1601 C CA . ARG A 1 211 ? -3.012 49.812 16.406 1 94.62 211 ARG A CA 1
ATOM 1602 C C . ARG A 1 211 ? -2.871 48.531 15.562 1 94.62 211 ARG A C 1
ATOM 1604 O O . ARG A 1 211 ? -3.109 48.562 14.359 1 94.62 211 ARG A O 1
ATOM 1611 N N . CYS A 1 212 ? -2.418 47.5 16.188 1 94.19 212 CYS A N 1
ATOM 1612 C CA . CYS A 1 212 ? -2.281 46.219 15.531 1 94.19 212 CYS A CA 1
ATOM 1613 C C . CYS A 1 212 ? -2.531 45.094 16.516 1 94.19 212 CYS A C 1
ATOM 1615 O O . CYS A 1 212 ? -2.648 45.312 17.719 1 94.19 212 CYS A O 1
ATOM 1617 N N . VAL A 1 213 ? -2.779 43.938 15.992 1 91.19 213 VAL A N 1
ATOM 1618 C CA . VAL A 1 213 ? -3.01 42.75 16.797 1 91.19 213 VAL A CA 1
ATOM 1619 C C . VAL A 1 213 ? -2.033 41.625 16.375 1 91.19 213 VAL A C 1
ATOM 1621 O O . VAL A 1 213 ? -1.789 41.438 15.188 1 91.19 213 VAL A O 1
ATOM 1624 N N . ARG A 1 214 ? -1.438 41.031 17.391 1 87.31 214 ARG A N 1
ATOM 1625 C CA . ARG A 1 214 ? -0.564 39.906 17.109 1 87.31 214 ARG A CA 1
ATOM 1626 C C . ARG A 1 214 ? -1.364 38.719 16.594 1 87.31 214 ARG A C 1
ATOM 1628 O O . ARG A 1 214 ? -2.41 38.375 17.141 1 87.31 214 ARG A O 1
ATOM 1635 N N . VAL A 1 215 ? -0.874 38.094 15.469 1 83.94 215 VAL A N 1
ATOM 1636 C CA . VAL A 1 215 ? -1.559 36.969 14.883 1 83.94 215 VAL A CA 1
ATOM 1637 C C . VAL A 1 215 ? -0.551 35.844 14.578 1 83.94 215 VAL A C 1
ATOM 1639 O O . VAL A 1 215 ? 0.639 36.125 14.398 1 83.94 215 VAL A O 1
ATOM 1642 N N . SER A 1 216 ? -1.014 34.625 14.578 1 79 216 SER A N 1
ATOM 1643 C CA . SER A 1 216 ? -0.203 33.469 14.234 1 79 216 SER A CA 1
ATOM 1644 C C . SER A 1 216 ? -0.624 32.875 12.891 1 79 216 SER A C 1
ATOM 1646 O O . SER A 1 216 ? -1.687 33.219 12.367 1 79 216 SER A O 1
ATOM 1648 N N . THR A 1 217 ? 0.273 32.062 12.359 1 78.31 217 THR A N 1
ATOM 1649 C CA . THR A 1 217 ? -0.022 31.422 11.086 1 78.31 217 THR A CA 1
ATOM 1650 C C . THR A 1 217 ? -1.354 30.672 11.148 1 78.31 217 THR A C 1
ATOM 1652 O O . THR A 1 217 ? -1.584 29.891 12.07 1 78.31 217 THR A O 1
ATOM 1655 N N . GLY A 1 218 ? -2.213 31.109 10.203 1 80.19 218 GLY A N 1
ATOM 1656 C CA . GLY A 1 218 ? -3.486 30.406 10.109 1 80.19 218 GLY A CA 1
ATOM 1657 C C . GLY A 1 218 ? -4.559 31 11 1 80.19 218 GLY A C 1
ATOM 1658 O O . GLY A 1 218 ? -5.723 30.609 10.938 1 80.19 218 GLY A O 1
ATOM 1659 N N . SER A 1 219 ? -4.242 31.969 11.805 1 81.56 219 SER A N 1
ATOM 1660 C CA . SER A 1 219 ? -5.223 32.594 12.688 1 81.56 219 SER A CA 1
ATOM 1661 C C . SER A 1 219 ? -6.141 33.531 11.914 1 81.56 219 SER A C 1
ATOM 1663 O O . SER A 1 219 ? -5.75 34.094 10.883 1 81.56 219 SER A O 1
ATOM 1665 N N . LEU A 1 220 ? -7.316 33.719 12.484 1 86.56 220 LEU A N 1
ATOM 1666 C CA . LEU A 1 220 ? -8.281 34.625 11.883 1 86.56 220 LEU A CA 1
ATOM 1667 C C . LEU A 1 220 ? -7.773 36.062 11.938 1 86.56 220 LEU A C 1
ATOM 1669 O O . LEU A 1 220 ? -7.137 36.469 12.906 1 86.56 220 LEU A O 1
ATOM 1673 N N . LEU A 1 221 ? -8.125 36.719 10.883 1 89.25 221 LEU A N 1
ATOM 1674 C CA . LEU A 1 221 ? -7.785 38.156 10.852 1 89.25 221 LEU A CA 1
ATOM 1675 C C . LEU A 1 221 ? -8.797 38.969 11.648 1 89.25 221 LEU A C 1
ATOM 1677 O O . LEU A 1 221 ? -10.008 38.844 11.453 1 89.25 221 LEU A O 1
ATOM 1681 N N . PRO A 1 222 ? -8.273 39.719 12.57 1 88.88 222 PRO A N 1
ATOM 1682 C CA . PRO A 1 222 ? -9.203 40.562 13.305 1 88.88 222 PRO A CA 1
ATOM 1683 C C . PRO A 1 222 ? -9.891 41.594 12.406 1 88.88 222 PRO A C 1
ATOM 1685 O O . PRO A 1 222 ? -9.328 42 11.383 1 88.88 222 PRO A O 1
ATOM 1688 N N . SER A 1 223 ? -11.094 41.969 12.875 1 87.56 223 SER A N 1
ATOM 1689 C CA . SER A 1 223 ? -11.828 42.969 12.117 1 87.56 223 SER A CA 1
ATOM 1690 C C . SER A 1 223 ? -11.055 44.281 12.07 1 87.56 223 SER A C 1
ATOM 1692 O O . SER A 1 223 ? -10.383 44.656 13.039 1 87.56 223 SER A O 1
ATOM 1694 N N . GLY A 1 224 ? -11.133 44.906 10.938 1 90.69 224 GLY A N 1
ATOM 1695 C CA . GLY A 1 224 ? -10.484 46.188 10.781 1 90.69 224 GLY A CA 1
ATOM 1696 C C . GLY A 1 224 ? -9.141 46.125 10.07 1 90.69 224 GLY A C 1
ATOM 1697 O O . GLY A 1 224 ? -8.672 47.094 9.5 1 90.69 224 GLY A O 1
ATOM 1698 N N . ALA A 1 225 ? -8.461 44.969 10.328 1 94.25 225 ALA A N 1
ATOM 1699 C CA . ALA A 1 225 ? -7.16 44.812 9.68 1 94.25 225 ALA A CA 1
ATOM 1700 C C . ALA A 1 225 ? -7.324 44.406 8.219 1 94.25 225 ALA A C 1
ATOM 1702 O O . ALA A 1 225 ? -8.234 43.625 7.879 1 94.25 225 ALA A O 1
ATOM 1703 N N . ASP A 1 226 ? -6.457 44.906 7.348 1 94.44 226 ASP A N 1
ATOM 1704 C CA . ASP A 1 226 ? -6.539 44.531 5.938 1 94.44 226 ASP A CA 1
ATOM 1705 C C . ASP A 1 226 ? -5.199 44 5.43 1 94.44 226 ASP A C 1
ATOM 1707 O O . ASP A 1 226 ? -5.02 43.812 4.227 1 94.44 226 ASP A O 1
ATOM 1711 N N . SER A 1 227 ? -4.312 43.844 6.367 1 96.44 227 SER A N 1
ATOM 1712 C CA . SER A 1 227 ? -3.01 43.312 6 1 96.44 227 SER A CA 1
ATOM 1713 C C . SER A 1 227 ? -2.314 42.688 7.203 1 96.44 227 SER A C 1
ATOM 1715 O O . SER A 1 227 ? -2.76 42.844 8.344 1 96.44 227 SER A O 1
ATOM 1717 N N . VAL A 1 228 ? -1.274 41.906 6.895 1 95.12 228 VAL A N 1
ATOM 1718 C CA . VAL A 1 228 ? -0.448 41.281 7.934 1 95.12 228 VAL A CA 1
ATOM 1719 C C . VAL A 1 228 ? 1.027 41.562 7.645 1 95.12 228 VAL A C 1
ATOM 1721 O O . VAL A 1 228 ? 1.46 41.5 6.492 1 95.12 228 VAL A O 1
ATOM 1724 N N . VAL A 1 229 ? 1.73 41.938 8.688 1 94.75 229 VAL A N 1
ATOM 1725 C CA . VAL A 1 229 ? 3.176 42.125 8.586 1 94.75 229 VAL A CA 1
ATOM 1726 C C . VAL A 1 229 ? 3.889 41 9.352 1 94.75 229 VAL A C 1
ATOM 1728 O O . VAL A 1 229 ? 3.551 40.719 10.5 1 94.75 229 VAL A O 1
ATOM 1731 N N . LYS A 1 230 ? 4.789 40.406 8.672 1 89 230 LYS A N 1
ATOM 1732 C CA . LYS A 1 230 ? 5.516 39.312 9.32 1 89 230 LYS A CA 1
ATOM 1733 C C . LYS A 1 230 ? 6.359 39.844 10.477 1 89 230 LYS A C 1
ATOM 1735 O O . LYS A 1 230 ? 6.855 40.969 10.43 1 89 230 LYS A O 1
ATOM 1740 N N . VAL A 1 231 ? 6.578 39 11.453 1 85.19 231 VAL A N 1
ATOM 1741 C CA . VAL A 1 231 ? 7.27 39.375 12.68 1 85.19 231 VAL A CA 1
ATOM 1742 C C . VAL A 1 231 ? 8.688 39.844 12.352 1 85.19 231 VAL A C 1
ATOM 1744 O O . VAL A 1 231 ? 9.211 40.75 12.992 1 85.19 231 VAL A O 1
ATOM 1747 N N . GLU A 1 232 ? 9.273 39.219 11.336 1 81.12 232 GLU A N 1
ATOM 1748 C CA . GLU A 1 232 ? 10.648 39.531 10.969 1 81.12 232 GLU A CA 1
ATOM 1749 C C . GLU A 1 232 ? 10.797 40.969 10.484 1 81.12 232 GLU A C 1
ATOM 1751 O O . GLU A 1 232 ? 11.891 41.531 10.531 1 81.12 232 GLU A O 1
ATOM 1756 N N . ASP A 1 233 ? 9.734 41.531 10.094 1 90.5 233 ASP A N 1
ATOM 1757 C CA . ASP A 1 233 ? 9.766 42.875 9.547 1 90.5 233 ASP A CA 1
ATOM 1758 C C . ASP A 1 233 ? 9.305 43.906 10.586 1 90.5 233 ASP A C 1
ATOM 1760 O O . ASP A 1 233 ? 8.859 45 10.227 1 90.5 233 ASP A O 1
ATOM 1764 N N . THR A 1 234 ? 9.336 43.469 11.789 1 91.75 234 THR A N 1
ATOM 1765 C CA . THR A 1 234 ? 8.93 44.375 12.867 1 91.75 234 THR A CA 1
ATOM 1766 C C . THR A 1 234 ? 10.008 44.438 13.953 1 91.75 234 THR A C 1
ATOM 1768 O O . THR A 1 234 ? 10.875 43.562 14.016 1 91.75 234 THR A O 1
ATOM 1771 N N . THR A 1 235 ? 10.039 45.5 14.656 1 91.38 235 THR A N 1
ATOM 1772 C CA . THR A 1 235 ? 10.922 45.656 15.805 1 91.38 235 THR A CA 1
ATOM 1773 C C . THR A 1 235 ? 10.117 46.031 17.047 1 91.38 235 THR A C 1
ATOM 1775 O O . THR A 1 235 ? 9.242 46.906 17 1 91.38 235 THR A O 1
ATOM 1778 N N . ILE A 1 236 ? 10.398 45.375 18.156 1 89.44 236 ILE A N 1
ATOM 1779 C CA . ILE A 1 236 ? 9.703 45.688 19.406 1 89.44 236 ILE A CA 1
ATOM 1780 C C . ILE A 1 236 ? 10.266 46.969 20.016 1 89.44 236 ILE A C 1
ATOM 1782 O O . ILE A 1 236 ? 11.469 47.062 20.281 1 89.44 236 ILE A O 1
ATOM 1786 N N . LEU A 1 237 ? 9.445 47.938 20.25 1 91.5 237 LEU A N 1
ATOM 1787 C CA . LEU A 1 237 ? 9.875 49.188 20.828 1 91.5 237 LEU A CA 1
ATOM 1788 C C . LEU A 1 237 ? 9.633 49.219 22.328 1 91.5 237 LEU A C 1
ATOM 1790 O O . LEU A 1 237 ? 10.453 49.75 23.094 1 91.5 237 LEU A O 1
ATOM 1794 N N . ARG A 1 238 ? 8.453 48.719 22.719 1 89.81 238 ARG A N 1
ATOM 1795 C CA . ARG A 1 238 ? 8.102 48.688 24.125 1 89.81 238 ARG A CA 1
ATOM 1796 C C . ARG A 1 238 ? 7.441 47.375 24.5 1 89.81 238 ARG A C 1
ATOM 1798 O O . ARG A 1 238 ? 6.586 46.875 23.766 1 89.81 238 ARG A O 1
ATOM 1805 N N . GLU A 1 239 ? 7.891 46.75 25.547 1 86 239 GLU A N 1
ATOM 1806 C CA . GLU A 1 239 ? 7.328 45.531 26.078 1 86 239 GLU A CA 1
ATOM 1807 C C . GLU A 1 239 ? 6.828 45.719 27.516 1 86 239 GLU A C 1
ATOM 1809 O O . GLU A 1 239 ? 7.266 46.625 28.203 1 86 239 GLU A O 1
ATOM 1814 N N . ALA A 1 240 ? 5.766 44.875 27.75 1 78.88 240 ALA A N 1
ATOM 1815 C CA . ALA A 1 240 ? 5.266 44.938 29.125 1 78.88 240 ALA A CA 1
ATOM 1816 C C . ALA A 1 240 ? 6.359 44.562 30.125 1 78.88 240 ALA A C 1
ATOM 1818 O O . ALA A 1 240 ? 7.336 43.906 29.75 1 78.88 240 ALA A O 1
ATOM 1819 N N . ALA A 1 241 ? 6.191 45.031 31.312 1 70.56 241 ALA A N 1
ATOM 1820 C CA . ALA A 1 241 ? 7.168 44.812 32.375 1 70.56 241 ALA A CA 1
ATOM 1821 C C . ALA A 1 241 ? 7.398 43.344 32.625 1 70.56 241 ALA A C 1
ATOM 1823 O O . ALA A 1 241 ? 8.508 42.906 32.969 1 70.56 241 ALA A O 1
ATOM 1824 N N . ASP A 1 242 ? 6.309 42.594 32.469 1 64.56 242 ASP A N 1
ATOM 1825 C CA . ASP A 1 242 ? 6.438 41.188 32.75 1 64.56 242 ASP A CA 1
ATOM 1826 C C . ASP A 1 242 ? 7.027 40.438 31.562 1 64.56 242 ASP A C 1
ATOM 1828 O O . ASP A 1 242 ? 7.348 39.25 31.672 1 64.56 242 ASP A O 1
ATOM 1832 N N . GLY A 1 243 ? 7.348 41.156 30.484 1 60.31 243 GLY A N 1
ATOM 1833 C CA . GLY A 1 243 ? 8.023 40.594 29.312 1 60.31 243 GLY A CA 1
ATOM 1834 C C . GLY A 1 243 ? 7.129 39.688 28.469 1 60.31 243 GLY A C 1
ATOM 1835 O O . GLY A 1 243 ? 7.582 39.125 27.484 1 60.31 243 GLY A O 1
ATOM 1836 N N . ASN A 1 244 ? 5.934 39.594 28.859 1 62.94 244 ASN A N 1
ATOM 1837 C CA . ASN A 1 244 ? 5.113 38.562 28.219 1 62.94 244 ASN A CA 1
ATOM 1838 C C . ASN A 1 244 ? 4.344 39.125 27.031 1 62.94 244 ASN A C 1
ATOM 1840 O O . ASN A 1 244 ? 3.824 38.375 26.219 1 62.94 244 ASN A O 1
ATOM 1844 N N . CYS A 1 245 ? 4.309 40.531 27.031 1 73.62 245 CYS A N 1
ATOM 1845 C CA . CYS A 1 245 ? 3.479 41.062 25.953 1 73.62 245 CYS A CA 1
ATOM 1846 C C . CYS A 1 245 ? 4.129 42.281 25.312 1 73.62 245 CYS A C 1
ATOM 1848 O O . CYS A 1 245 ? 4.738 43.094 26 1 73.62 245 CYS A O 1
ATOM 1850 N N . GLU A 1 246 ? 4.109 42.312 23.984 1 84.19 246 GLU A N 1
ATOM 1851 C CA . GLU A 1 246 ? 4.551 43.469 23.234 1 84.19 246 GLU A CA 1
ATOM 1852 C C . GLU A 1 246 ? 3.51 44.594 23.297 1 84.19 246 GLU A C 1
ATOM 1854 O O . GLU A 1 246 ? 2.311 44.344 23.172 1 84.19 246 GLU A O 1
ATOM 1859 N N . LEU A 1 247 ? 3.979 45.781 23.609 1 87.94 247 LEU A N 1
ATOM 1860 C CA . LEU A 1 247 ? 3.047 46.906 23.734 1 87.94 247 LEU A CA 1
ATOM 1861 C C . LEU A 1 247 ? 3.076 47.781 22.484 1 87.94 247 LEU A C 1
ATOM 1863 O O . LEU A 1 247 ? 2.027 48.219 22.016 1 87.94 247 LEU A O 1
ATOM 1867 N N . VAL A 1 248 ? 4.258 48.125 22.047 1 92.94 248 VAL A N 1
ATOM 1868 C CA . VAL A 1 248 ? 4.414 48.938 20.844 1 92.94 248 VAL A CA 1
ATOM 1869 C C . VAL A 1 248 ? 5.441 48.281 19.922 1 92.94 248 VAL A C 1
ATOM 1871 O O . VAL A 1 248 ? 6.52 47.875 20.359 1 92.94 248 VAL A O 1
ATOM 1874 N N . VAL A 1 249 ? 5.074 48.156 18.656 1 94.25 249 VAL A N 1
ATOM 1875 C CA . VAL A 1 249 ? 5.98 47.562 17.656 1 94.25 249 VAL A CA 1
ATOM 1876 C C . VAL A 1 249 ? 6.156 48.562 16.5 1 94.25 249 VAL A C 1
ATOM 1878 O O . VAL A 1 249 ? 5.242 49.312 16.188 1 94.25 249 VAL A O 1
ATOM 1881 N N . ARG A 1 250 ? 7.344 48.562 15.953 1 95.38 250 ARG A N 1
ATOM 1882 C CA . ARG A 1 250 ? 7.617 49.344 14.742 1 95.38 250 ARG A CA 1
ATOM 1883 C C . ARG A 1 250 ? 7.582 48.438 13.508 1 95.38 250 ARG A C 1
ATOM 1885 O O . ARG A 1 250 ? 8.281 47.438 13.445 1 95.38 250 ARG A O 1
ATOM 1892 N N . VAL A 1 251 ? 6.73 48.75 12.625 1 95.69 251 VAL A N 1
ATOM 1893 C CA . VAL A 1 251 ? 6.707 48.062 11.336 1 95.69 251 VAL A CA 1
ATOM 1894 C C . VAL A 1 251 ? 7.719 48.719 10.391 1 95.69 251 VAL A C 1
ATOM 1896 O O . VAL A 1 251 ? 7.617 49.906 10.078 1 95.69 251 VAL A O 1
ATOM 1899 N N . ASN A 1 252 ? 8.617 47.938 9.844 1 94.62 252 ASN A N 1
ATOM 1900 C CA . ASN A 1 252 ? 9.773 48.469 9.117 1 94.62 252 ASN A CA 1
ATOM 1901 C C . ASN A 1 252 ? 9.531 48.469 7.605 1 94.62 252 ASN A C 1
ATOM 1903 O O . ASN A 1 252 ? 10.375 48.906 6.836 1 94.62 252 ASN A O 1
ATOM 1907 N N . THR A 1 253 ? 8.453 47.938 7.227 1 93.5 253 THR A N 1
ATOM 1908 C CA . THR A 1 253 ? 8.18 47.812 5.801 1 93.5 253 THR A CA 1
ATOM 1909 C C . THR A 1 253 ? 6.773 48.344 5.473 1 93.5 253 THR A C 1
ATOM 1911 O O . THR A 1 253 ? 5.945 48.5 6.371 1 93.5 253 THR A O 1
ATOM 1914 N N . THR A 1 254 ? 6.562 48.719 4.176 1 94.5 254 THR A N 1
ATOM 1915 C CA . THR A 1 254 ? 5.238 49.062 3.676 1 94.5 254 THR A CA 1
ATOM 1916 C C . THR A 1 254 ? 4.527 47.844 3.105 1 94.5 254 THR A C 1
ATOM 1918 O O . THR A 1 254 ? 5.137 47.031 2.391 1 94.5 254 THR A O 1
ATOM 1921 N N . VAL A 1 255 ? 3.348 47.656 3.648 1 94.69 255 VAL A N 1
ATOM 1922 C CA . VAL A 1 255 ? 2.58 46.531 3.133 1 94.69 255 VAL A CA 1
ATOM 1923 C C . VAL A 1 255 ? 1.322 47.031 2.43 1 94.69 255 VAL A C 1
ATOM 1925 O O . VAL A 1 255 ? 0.895 48.156 2.65 1 94.69 255 VAL A O 1
ATOM 1928 N N . LYS A 1 256 ? 0.786 46.219 1.521 1 95.44 256 LYS A N 1
ATOM 1929 C CA . LYS A 1 256 ? -0.452 46.531 0.808 1 95.44 256 LYS A CA 1
ATOM 1930 C C . LYS A 1 256 ? -1.624 45.75 1.382 1 95.44 256 LYS A C 1
ATOM 1932 O O . LYS A 1 256 ? -1.426 44.719 2.049 1 95.44 256 LYS A O 1
ATOM 1937 N N . SER A 1 257 ? -2.82 46.406 1.132 1 94.62 257 SER A N 1
ATOM 1938 C CA . SER A 1 257 ? -4.012 45.656 1.528 1 94.62 257 SER A CA 1
ATOM 1939 C C . SER A 1 257 ? -4.047 44.281 0.871 1 94.62 257 SER A C 1
ATOM 1941 O O . SER A 1 257 ? -3.803 44.156 -0.331 1 94.62 257 SER A O 1
ATOM 1943 N N . GLY A 1 258 ? -4.273 43.25 1.71 1 93.75 258 GLY A N 1
ATOM 1944 C CA . GLY A 1 258 ? -4.359 41.906 1.184 1 93.75 258 GLY A CA 1
ATOM 1945 C C . GLY A 1 258 ? -3.072 41.125 1.354 1 93.75 258 GLY A C 1
ATOM 1946 O O . GLY A 1 258 ? -3.064 39.875 1.207 1 93.75 258 GLY A O 1
ATOM 1947 N N . ASP A 1 259 ? -2.039 41.812 1.701 1 93.25 259 ASP A N 1
ATOM 1948 C CA . ASP A 1 259 ? -0.756 41.156 1.847 1 93.25 259 ASP A CA 1
ATOM 1949 C C . ASP A 1 259 ? -0.798 40.125 2.986 1 93.25 259 ASP A C 1
ATOM 1951 O O . ASP A 1 259 ? -1.266 40.438 4.086 1 93.25 259 ASP A O 1
ATOM 1955 N N . LEU A 1 260 ? -0.284 38.938 2.689 1 91.38 260 LEU A N 1
ATOM 1956 C CA . LEU A 1 260 ? -0.108 37.844 3.648 1 91.38 260 LEU A CA 1
ATOM 1957 C C . LEU A 1 260 ? -1.44 37.469 4.281 1 91.38 260 LEU A C 1
ATOM 1959 O O . LEU A 1 260 ? -1.499 37.156 5.473 1 91.38 260 LEU A O 1
ATOM 1963 N N . ILE A 1 261 ? -2.48 37.688 3.541 1 92.69 261 ILE A N 1
ATOM 1964 C CA . ILE A 1 261 ? -3.816 37.312 3.967 1 92.69 261 ILE A CA 1
ATOM 1965 C C . ILE A 1 261 ? -4.328 36.188 3.064 1 92.69 261 ILE A C 1
ATOM 1967 O O . ILE A 1 261 ? -4.211 36.25 1.839 1 92.69 261 ILE A O 1
ATOM 1971 N N . ARG A 1 262 ? -4.703 35.188 3.734 1 90.38 262 ARG A N 1
ATOM 1972 C CA . ARG A 1 262 ? -5.445 34.125 3.062 1 90.38 262 ARG A CA 1
ATOM 1973 C C . A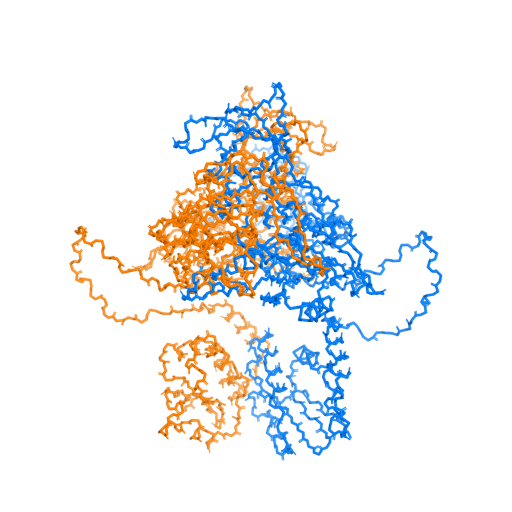RG A 1 262 ? -6.934 34.438 3.018 1 90.38 262 ARG A C 1
ATOM 1975 O O . ARG A 1 262 ? -7.598 34.469 4.055 1 90.38 262 ARG A O 1
ATOM 1982 N N . ALA A 1 263 ? -7.414 34.625 1.786 1 89.56 263 ALA A N 1
ATOM 1983 C CA . ALA A 1 263 ? -8.805 35.031 1.626 1 89.56 263 ALA A CA 1
ATOM 1984 C C . ALA A 1 263 ? -9.758 33.875 1.943 1 89.56 263 ALA A C 1
ATOM 1986 O O . ALA A 1 263 ? -9.352 32.719 1.966 1 89.56 263 ALA A O 1
ATOM 1987 N N . ASN A 1 264 ? -10.961 34.344 2.211 1 88.56 264 ASN A N 1
ATOM 1988 C CA . ASN A 1 264 ? -12.023 33.344 2.389 1 88.56 264 ASN A CA 1
ATOM 1989 C C . ASN A 1 264 ? -12.133 32.438 1.18 1 88.56 264 ASN A C 1
ATOM 1991 O O . ASN A 1 264 ? -12.148 32.875 0.038 1 88.56 264 ASN A O 1
ATOM 1995 N N . GLY A 1 265 ? -12.117 31.078 1.478 1 88.12 265 GLY A N 1
ATOM 1996 C CA . GLY A 1 265 ? -12.328 30.094 0.428 1 88.12 265 GLY A CA 1
ATOM 1997 C C . GLY A 1 265 ? -11.164 30 -0.541 1 88.12 265 GLY A C 1
ATOM 1998 O O . GLY A 1 265 ? -11.305 29.438 -1.636 1 88.12 265 GLY A O 1
ATOM 1999 N N . SER A 1 266 ? -10.117 30.594 -0.172 1 87 266 SER A N 1
ATOM 2000 C CA . SER A 1 266 ? -8.969 30.578 -1.076 1 87 266 SER A CA 1
ATOM 2001 C C . SER A 1 266 ? -8.453 29.156 -1.3 1 87 266 SER A C 1
ATOM 2003 O O . SER A 1 266 ? -7.973 28.828 -2.385 1 87 266 SER A O 1
ATOM 2005 N N . ASP A 1 267 ? -8.547 28.344 -0.307 1 86 267 ASP A N 1
ATOM 2006 C CA . ASP A 1 267 ? -8.125 26.953 -0.457 1 86 267 ASP A CA 1
ATOM 2007 C C . ASP A 1 267 ? -9.234 26.109 -1.099 1 86 267 ASP A C 1
ATOM 2009 O O . ASP A 1 267 ? -8.961 25.297 -1.979 1 86 267 ASP A O 1
ATOM 2013 N N . LEU A 1 268 ? -10.312 26.297 -0.557 1 88 268 LEU A N 1
ATOM 2014 C CA . LEU A 1 268 ? -11.469 25.547 -1.018 1 88 268 LEU A CA 1
ATOM 2015 C C . LEU A 1 268 ? -12.75 26.359 -0.844 1 88 268 LEU A C 1
ATOM 2017 O O . LEU A 1 268 ? -13.055 26.812 0.26 1 88 268 LEU A O 1
ATOM 2021 N N . LYS A 1 269 ? -13.438 26.562 -1.897 1 90 269 LYS A N 1
ATOM 2022 C CA . LYS A 1 269 ? -14.711 27.281 -1.844 1 90 269 LYS A CA 1
ATOM 2023 C C . LYS A 1 269 ? -15.875 26.328 -1.648 1 90 269 LYS A C 1
ATOM 2025 O O . LYS A 1 269 ? -15.875 25.219 -2.186 1 90 269 LYS A O 1
ATOM 2030 N N . ARG A 1 270 ? -16.828 26.844 -0.896 1 90.31 270 ARG A N 1
ATOM 2031 C CA . ARG A 1 270 ? -18.047 26.047 -0.755 1 90.31 270 ARG A CA 1
ATOM 2032 C C . ARG A 1 270 ? -18.625 25.703 -2.119 1 90.31 270 ARG A C 1
ATOM 2034 O O . ARG A 1 270 ? -18.734 26.562 -2.992 1 90.31 270 ARG A O 1
ATOM 2041 N N . GLY A 1 271 ? -18.922 24.438 -2.287 1 91 271 GLY A N 1
ATOM 2042 C CA . GLY A 1 271 ? -19.516 24 -3.545 1 91 271 GLY A CA 1
ATOM 2043 C C . GLY A 1 271 ? -18.484 23.562 -4.566 1 91 271 GLY A C 1
ATOM 2044 O O . GLY A 1 271 ? -18.844 23 -5.605 1 91 271 GLY A O 1
ATOM 2045 N N . GLU A 1 272 ? -17.312 23.812 -4.25 1 91.19 272 GLU A N 1
ATOM 2046 C CA . GLU A 1 272 ? -16.25 23.359 -5.145 1 91.19 272 GLU A CA 1
ATOM 2047 C C . GLU A 1 272 ? -16 21.859 -4.996 1 91.19 272 GLU A C 1
ATOM 2049 O O . GLU A 1 272 ? -16.25 21.281 -3.932 1 91.19 272 GLU A O 1
ATOM 2054 N N . VAL A 1 273 ? -15.523 21.25 -6.062 1 91.38 273 VAL A N 1
ATOM 2055 C CA . VAL A 1 273 ? -15.258 19.812 -6.043 1 91.38 273 VAL A CA 1
ATOM 2056 C C . VAL A 1 273 ? -14.023 19.531 -5.195 1 91.38 273 VAL A C 1
ATOM 2058 O O . VAL A 1 273 ? -12.93 20.031 -5.492 1 91.38 273 VAL A O 1
ATOM 2061 N N . VAL A 1 274 ? -14.227 18.797 -4.168 1 90.94 274 VAL A N 1
ATOM 2062 C CA . VAL A 1 274 ? -13.133 18.391 -3.301 1 90.94 274 VAL A CA 1
ATOM 2063 C C . VAL A 1 274 ? -12.453 17.141 -3.869 1 90.94 274 VAL A C 1
ATOM 2065 O O . VAL A 1 274 ? -11.227 17.062 -3.932 1 90.94 274 VAL A O 1
ATOM 2068 N N . LEU A 1 275 ? -13.273 16.156 -4.148 1 89.06 275 LEU A N 1
ATOM 2069 C CA . LEU A 1 275 ? -12.82 14.922 -4.766 1 89.06 275 LEU A CA 1
ATOM 2070 C C . LEU A 1 275 ? -13.625 14.617 -6.027 1 89.06 275 LEU A C 1
ATOM 2072 O O . LEU A 1 275 ? -14.852 14.688 -6.016 1 89.06 275 LEU A O 1
ATOM 2076 N N . LYS A 1 276 ? -12.906 14.328 -7.039 1 86.5 276 LYS A N 1
ATOM 2077 C CA . LYS A 1 276 ? -13.57 13.914 -8.273 1 86.5 276 LYS A CA 1
ATOM 2078 C C . LYS A 1 276 ? -14.016 12.461 -8.188 1 86.5 276 LYS A C 1
ATOM 2080 O O . LYS A 1 276 ? -13.391 11.648 -7.504 1 86.5 276 LYS A O 1
ATOM 2085 N N . ALA A 1 277 ? -15.102 12.211 -8.93 1 83.69 277 ALA A N 1
ATOM 2086 C CA . ALA A 1 277 ? -15.547 10.828 -9.031 1 83.69 277 ALA A CA 1
ATOM 2087 C C . ALA A 1 277 ? -14.422 9.922 -9.516 1 83.69 277 ALA A C 1
ATOM 2089 O O . ALA A 1 277 ? -13.68 10.281 -10.43 1 83.69 277 ALA A O 1
ATOM 2090 N N . GLY A 1 278 ? -14.273 8.766 -8.781 1 77.81 278 GLY A N 1
ATOM 2091 C CA . GLY A 1 278 ? -13.234 7.82 -9.164 1 77.81 278 GLY A CA 1
ATOM 2092 C C . GLY A 1 278 ? -11.977 7.945 -8.336 1 77.81 278 GLY A C 1
ATOM 2093 O O . GLY A 1 278 ? -11.102 7.082 -8.391 1 77.81 278 GLY A O 1
ATOM 2094 N N . THR A 1 279 ? -11.93 9.039 -7.559 1 81.31 279 THR A N 1
ATOM 2095 C CA . THR A 1 279 ? -10.75 9.227 -6.727 1 81.31 279 THR A CA 1
ATOM 2096 C C . THR A 1 279 ? -10.703 8.195 -5.605 1 81.31 279 THR A C 1
ATOM 2098 O O . THR A 1 279 ? -11.711 7.957 -4.934 1 81.31 279 THR A O 1
ATOM 2101 N N . LYS A 1 280 ? -9.531 7.621 -5.516 1 78.94 280 LYS A N 1
ATOM 2102 C CA . LYS A 1 280 ? -9.344 6.648 -4.441 1 78.94 280 LYS A CA 1
ATOM 2103 C C . LYS A 1 280 ? -9.211 7.344 -3.09 1 78.94 280 LYS A C 1
ATOM 2105 O O . LYS A 1 280 ? -8.555 8.383 -2.982 1 78.94 280 LYS A O 1
ATOM 2110 N N . LEU A 1 281 ? -9.812 6.793 -2.109 1 80.06 281 LEU A N 1
ATOM 2111 C CA . LEU A 1 281 ? -9.828 7.379 -0.775 1 80.06 281 LEU A CA 1
ATOM 2112 C C . LEU A 1 281 ? -8.594 6.965 0.014 1 80.06 281 LEU A C 1
ATOM 2114 O O . LEU A 1 281 ? -8.625 5.984 0.761 1 80.06 281 LEU A O 1
ATOM 2118 N N . LYS A 1 282 ? -7.574 7.633 -0.146 1 81.62 282 LYS A N 1
ATOM 2119 C CA . LYS A 1 282 ? -6.379 7.461 0.673 1 81.62 282 LYS A CA 1
ATOM 2120 C C . LYS A 1 282 ? -6.312 8.508 1.779 1 81.62 282 LYS A C 1
ATOM 2122 O O . LYS A 1 282 ? -7.277 9.25 2 1 81.62 282 LYS A O 1
ATOM 2127 N N . HIS A 1 283 ? -5.258 8.508 2.521 1 85.81 283 HIS A N 1
ATOM 2128 C CA . HIS A 1 283 ? -5.145 9.344 3.705 1 85.81 283 HIS A CA 1
ATOM 2129 C C . HIS A 1 283 ? -5.355 10.82 3.359 1 85.81 283 HIS A C 1
ATOM 2131 O O . HIS A 1 283 ? -6.047 11.539 4.082 1 85.81 283 HIS A O 1
ATOM 2137 N N . ILE A 1 284 ? -4.844 11.25 2.207 1 88.75 284 ILE A N 1
ATOM 2138 C CA . ILE A 1 284 ? -4.953 12.656 1.829 1 88.75 284 ILE A CA 1
ATOM 2139 C C . ILE A 1 284 ? -6.398 12.984 1.462 1 88.75 284 ILE A C 1
ATOM 2141 O O . ILE A 1 284 ? -6.926 14.023 1.852 1 88.75 284 ILE A O 1
ATOM 2145 N N . ALA A 1 285 ? -7.004 12.109 0.693 1 87.88 285 ALA A N 1
ATOM 2146 C CA . ALA A 1 285 ? -8.391 12.32 0.294 1 87.88 285 ALA A CA 1
ATOM 2147 C C . ALA A 1 285 ? -9.297 12.445 1.514 1 87.88 285 ALA A C 1
ATOM 2149 O O . ALA A 1 285 ? -10.164 13.328 1.562 1 87.88 285 ALA A O 1
ATOM 2150 N N . ILE A 1 286 ? -9.07 11.664 2.426 1 85.94 286 ILE A N 1
ATOM 2151 C CA . ILE A 1 286 ? -9.891 11.688 3.637 1 85.94 286 ILE A CA 1
ATOM 2152 C C . ILE A 1 286 ? -9.625 12.977 4.41 1 85.94 286 ILE A C 1
ATOM 2154 O O . ILE A 1 286 ? -10.555 13.586 4.949 1 85.94 286 ILE A O 1
ATOM 2158 N N . GLY A 1 287 ? -8.406 13.32 4.523 1 88.19 287 GLY A N 1
ATOM 2159 C CA . GLY A 1 287 ? -8.086 14.602 5.133 1 88.19 287 GLY A CA 1
ATOM 2160 C C . GLY A 1 287 ? -8.773 15.773 4.465 1 88.19 287 GLY A C 1
ATOM 2161 O O . GLY A 1 287 ? -9.25 16.688 5.141 1 88.19 287 GLY A O 1
ATOM 2162 N N . MET A 1 288 ? -8.812 15.719 3.189 1 89.56 288 MET A N 1
ATOM 2163 C CA . MET A 1 288 ? -9.461 16.781 2.422 1 89.56 288 MET A CA 1
ATOM 2164 C C . MET A 1 288 ? -10.961 16.828 2.707 1 89.56 288 MET A C 1
ATOM 2166 O O . MET A 1 288 ? -11.539 17.906 2.834 1 89.56 288 MET A O 1
ATOM 2170 N N . LEU A 1 289 ? -11.531 15.688 2.76 1 88.12 289 LEU A N 1
ATOM 2171 C CA . LEU A 1 289 ? -12.961 15.609 3.062 1 88.12 289 LEU A CA 1
ATOM 2172 C C . LEU A 1 289 ? -13.25 16.188 4.445 1 88.12 289 LEU A C 1
ATOM 2174 O O . LEU A 1 289 ? -14.203 16.953 4.613 1 88.12 289 LEU A O 1
ATOM 2178 N N . ALA A 1 290 ? -12.414 15.844 5.379 1 87.5 290 ALA A N 1
ATOM 2179 C CA . ALA A 1 290 ? -12.57 16.359 6.734 1 87.5 290 ALA A CA 1
ATOM 2180 C C . ALA A 1 290 ? -12.445 17.891 6.75 1 87.5 290 ALA A C 1
ATOM 2182 O O . ALA A 1 290 ? -13.25 18.578 7.375 1 87.5 290 ALA A O 1
ATOM 2183 N N . ALA A 1 291 ? -11.477 18.359 6.078 1 88.12 291 ALA A N 1
ATOM 2184 C CA . ALA A 1 291 ? -11.258 19.812 6 1 88.12 291 ALA A CA 1
ATOM 2185 C C . ALA A 1 291 ? -12.453 20.516 5.367 1 88.12 291 ALA A C 1
ATOM 2187 O O . ALA A 1 291 ? -12.781 21.641 5.73 1 88.12 291 ALA A O 1
ATOM 2188 N N . ALA A 1 292 ? -13.062 19.844 4.465 1 89.06 292 ALA A N 1
ATOM 2189 C CA . ALA A 1 292 ? -14.172 20.422 3.711 1 89.06 292 ALA A CA 1
ATOM 2190 C C . ALA A 1 292 ? -15.492 20.25 4.453 1 89.06 292 ALA A C 1
ATOM 2192 O O . ALA A 1 292 ? -16.547 20.656 3.965 1 89.06 292 ALA A O 1
ATOM 2193 N N . GLY A 1 293 ? -15.438 19.594 5.555 1 86.62 293 GLY A N 1
ATOM 2194 C CA . GLY A 1 293 ? -16.641 19.391 6.355 1 86.62 293 GLY A CA 1
ATOM 2195 C C . GLY A 1 293 ? -17.531 18.281 5.82 1 86.62 293 GLY A C 1
ATOM 2196 O O . GLY A 1 293 ? -18.734 18.266 6.098 1 86.62 293 GLY A O 1
ATOM 2197 N N . VAL A 1 294 ? -17.031 17.484 5.035 1 85.31 294 VAL A N 1
ATOM 2198 C CA . VAL A 1 294 ? -17.797 16.375 4.465 1 85.31 294 VAL A CA 1
ATOM 2199 C C . VAL A 1 294 ? -17.672 15.141 5.359 1 85.31 294 VAL A C 1
ATOM 2201 O O . VAL A 1 294 ? -16.562 14.641 5.586 1 85.31 294 VAL A O 1
ATOM 2204 N N . SER A 1 295 ? -18.75 14.688 5.848 1 77.75 295 SER A N 1
ATOM 2205 C CA . SER A 1 295 ? -18.703 13.57 6.789 1 77.75 295 SER A CA 1
ATOM 2206 C C . SER A 1 295 ? -19.281 12.305 6.176 1 77.75 295 SER A C 1
ATOM 2208 O O . SER A 1 295 ? -19.078 11.203 6.699 1 77.75 295 SER A O 1
ATOM 2210 N N . LYS A 1 296 ? -19.984 12.477 5.113 1 76.56 296 LYS A N 1
ATOM 2211 C CA . LYS A 1 296 ? -20.594 11.336 4.441 1 76.56 296 LYS A CA 1
ATOM 2212 C C . LYS A 1 296 ? -20.266 11.336 2.951 1 76.56 296 LYS A C 1
ATOM 2214 O O . LYS A 1 296 ? -20.344 12.375 2.295 1 76.56 296 LYS A O 1
ATOM 2219 N N . ILE A 1 297 ? -19.781 10.242 2.498 1 80.06 297 ILE A N 1
ATOM 2220 C CA . ILE A 1 297 ? -19.469 10.133 1.081 1 80.06 297 ILE A CA 1
ATOM 2221 C C . ILE A 1 297 ? -20.016 8.82 0.53 1 80.06 297 ILE A C 1
ATOM 2223 O O . ILE A 1 297 ? -20.297 7.887 1.29 1 80.06 297 ILE A O 1
ATOM 2227 N N . ARG A 1 298 ? -20.234 8.828 -0.743 1 75.94 298 ARG A N 1
ATOM 2228 C CA . ARG A 1 298 ? -20.625 7.609 -1.448 1 75.94 298 ARG A CA 1
ATOM 2229 C C . ARG A 1 298 ? -19.422 6.957 -2.115 1 75.94 298 ARG A C 1
ATOM 2231 O O . ARG A 1 298 ? -18.641 7.625 -2.809 1 75.94 298 ARG A O 1
ATOM 2238 N N . VAL A 1 299 ? -19.188 5.676 -1.869 1 78 299 VAL A N 1
ATOM 2239 C CA . VAL A 1 299 ? -18.031 4.973 -2.404 1 78 299 VAL A CA 1
ATOM 2240 C C . VAL A 1 299 ? -18.484 3.732 -3.172 1 78 299 VAL A C 1
ATOM 2242 O O . VAL A 1 299 ? -19.594 3.234 -2.959 1 78 299 VAL A O 1
ATOM 2245 N N . HIS A 1 300 ? -17.641 3.34 -4.156 1 72.94 300 HIS A N 1
ATOM 2246 C CA . HIS A 1 300 ? -17.875 2.107 -4.898 1 72.94 300 HIS A CA 1
ATOM 2247 C C . HIS A 1 300 ? -17.719 0.886 -4 1 72.94 300 HIS A C 1
ATOM 2249 O O . HIS A 1 300 ? -16.828 0.839 -3.158 1 72.94 300 HIS A O 1
ATOM 2255 N N . LYS A 1 301 ? -18.719 0.013 -4.184 1 75.44 301 LYS A N 1
ATOM 2256 C CA . LYS A 1 301 ? -18.531 -1.276 -3.523 1 75.44 301 LYS A CA 1
ATOM 2257 C C . LYS A 1 301 ? -17.375 -2.051 -4.148 1 75.44 301 LYS A C 1
ATOM 2259 O O . LYS A 1 301 ? -17.266 -2.143 -5.371 1 75.44 301 LYS A O 1
ATOM 2264 N N . LEU A 1 302 ? -16.5 -2.502 -3.312 1 83.19 302 LEU A N 1
ATOM 2265 C CA . LEU A 1 302 ? -15.391 -3.305 -3.814 1 83.19 302 LEU A CA 1
ATOM 2266 C C . LEU A 1 302 ? -15.859 -4.711 -4.172 1 83.19 302 LEU A C 1
ATOM 2268 O O . LEU A 1 302 ? -16.688 -5.297 -3.465 1 83.19 302 LEU A O 1
ATOM 2272 N N . PRO A 1 303 ? -15.32 -5.211 -5.27 1 87.81 303 PRO A N 1
ATOM 2273 C CA . PRO A 1 303 ? -15.703 -6.578 -5.629 1 87.81 303 PRO A CA 1
ATOM 2274 C C . PRO A 1 303 ? -15.172 -7.613 -4.641 1 87.81 303 PRO A C 1
ATOM 2276 O O . PRO A 1 303 ? -14.055 -7.48 -4.137 1 87.81 303 PRO A O 1
ATOM 2279 N N . VAL A 1 304 ? -16.016 -8.547 -4.367 1 92.25 304 VAL A N 1
ATOM 2280 C CA . VAL A 1 304 ? -15.602 -9.688 -3.568 1 92.25 304 VAL A CA 1
ATOM 2281 C C . VAL A 1 304 ? -14.922 -10.727 -4.465 1 92.25 304 VAL A C 1
ATOM 2283 O O . VAL A 1 304 ? -15.469 -11.102 -5.508 1 92.25 304 VAL A O 1
ATOM 2286 N N . ILE A 1 305 ? -13.719 -11.164 -4.055 1 95.44 305 ILE A N 1
ATOM 2287 C CA . ILE A 1 305 ? -12.93 -12.039 -4.918 1 95.44 305 ILE A CA 1
ATOM 2288 C C . ILE A 1 305 ? -12.781 -13.406 -4.262 1 95.44 305 ILE A C 1
ATOM 2290 O O . ILE A 1 305 ? -12.305 -13.516 -3.129 1 95.44 305 ILE A O 1
ATOM 2294 N N . ALA A 1 306 ? -13.227 -14.438 -4.934 1 97.38 306 ALA A N 1
ATOM 2295 C CA . ALA A 1 306 ? -13.008 -15.82 -4.504 1 97.38 306 ALA A CA 1
ATOM 2296 C C . ALA A 1 306 ? -11.742 -16.391 -5.137 1 97.38 306 ALA A C 1
ATOM 2298 O O . ALA A 1 306 ? -11.5 -16.219 -6.328 1 97.38 306 ALA A O 1
ATOM 2299 N N . VAL A 1 307 ? -10.945 -17.047 -4.348 1 97.06 307 VAL A N 1
ATOM 2300 C CA . VAL A 1 307 ? -9.711 -17.641 -4.84 1 97.06 307 VAL A CA 1
ATOM 2301 C C . VAL A 1 307 ? -9.688 -19.141 -4.52 1 97.06 307 VAL A C 1
ATOM 2303 O O . VAL A 1 307 ? -10.039 -19.547 -3.408 1 97.06 307 VAL A O 1
ATOM 2306 N N . LEU A 1 308 ? -9.359 -19.953 -5.469 1 95.81 308 LEU A N 1
ATOM 2307 C CA . LEU A 1 308 ? -9.211 -21.391 -5.258 1 95.81 308 LEU A CA 1
ATOM 2308 C C . LEU A 1 308 ? -8.102 -21.953 -6.133 1 95.81 308 LEU A C 1
ATOM 2310 O O . LEU A 1 308 ? -7.699 -21.328 -7.117 1 95.81 308 LEU A O 1
ATOM 2314 N N . SER A 1 309 ? -7.57 -23.047 -5.742 1 94.94 309 SER A N 1
ATOM 2315 C CA . SER A 1 309 ? -6.562 -23.766 -6.516 1 94.94 309 SER A CA 1
ATOM 2316 C C . SER A 1 309 ? -7.027 -25.172 -6.867 1 94.94 309 SER A C 1
ATOM 2318 O O . SER A 1 309 ? -7.711 -25.828 -6.074 1 94.94 309 SER A O 1
ATOM 2320 N N . ILE A 1 310 ? -6.66 -25.594 -8.055 1 90.94 310 ILE A N 1
ATOM 2321 C CA . ILE A 1 310 ? -7.016 -26.922 -8.531 1 90.94 310 ILE A CA 1
ATOM 2322 C C . ILE A 1 310 ? -5.746 -27.719 -8.852 1 90.94 310 ILE A C 1
ATOM 2324 O O . ILE A 1 310 ? -4.91 -27.266 -9.633 1 90.94 310 ILE A O 1
ATOM 2328 N N . GLY A 1 311 ? -5.641 -28.859 -8.242 1 87 311 GLY A N 1
ATOM 2329 C CA . GLY A 1 311 ? -4.52 -29.766 -8.461 1 87 311 GLY A CA 1
ATOM 2330 C C . GLY A 1 311 ? -4.547 -30.969 -7.555 1 87 311 GLY A C 1
ATOM 2331 O O . GLY A 1 311 ? -4.727 -30.844 -6.34 1 87 311 GLY A O 1
ATOM 2332 N N . ASP A 1 312 ? -4.258 -32.094 -8.094 1 82.12 312 ASP A N 1
ATOM 2333 C CA . ASP A 1 312 ? -4.363 -33.344 -7.367 1 82.12 312 ASP A CA 1
ATOM 2334 C C . ASP A 1 312 ? -3.232 -33.5 -6.352 1 82.12 312 ASP A C 1
ATOM 2336 O O . ASP A 1 312 ? -3.389 -34.156 -5.336 1 82.12 312 ASP A O 1
ATOM 2340 N N . LYS A 1 313 ? -2.195 -32.844 -6.578 1 84.75 313 LYS A N 1
ATOM 2341 C CA . LYS A 1 313 ? -1.021 -33.031 -5.734 1 84.75 313 LYS A CA 1
ATOM 2342 C C . LYS A 1 313 ? -0.793 -31.812 -4.832 1 84.75 313 LYS A C 1
ATOM 2344 O O . LYS A 1 313 ? 0.214 -31.734 -4.129 1 84.75 313 LYS A O 1
ATOM 2349 N N . LEU A 1 314 ? -1.679 -30.938 -4.855 1 89.94 314 LEU A N 1
ATOM 2350 C CA . LEU A 1 314 ? -1.536 -29.719 -4.062 1 89.94 314 LEU A CA 1
ATOM 2351 C C . LEU A 1 314 ? -1.898 -29.984 -2.604 1 89.94 314 LEU A C 1
ATOM 2353 O O . LEU A 1 314 ? -2.855 -30.703 -2.314 1 89.94 314 LEU A O 1
ATOM 2357 N N . VAL A 1 315 ? -1.093 -29.406 -1.743 1 89.75 315 VAL A N 1
ATOM 2358 C CA . VAL A 1 315 ? -1.361 -29.484 -0.31 1 89.75 315 VAL A CA 1
ATOM 2359 C C . VAL A 1 315 ? -1.304 -28.078 0.292 1 89.75 315 VAL A C 1
ATOM 2361 O O . VAL A 1 315 ? -0.886 -27.125 -0.373 1 89.75 315 VAL A O 1
ATOM 2364 N N . GLU A 1 316 ? -1.788 -28 1.509 1 89.19 316 GLU A N 1
ATOM 2365 C CA . GLU A 1 316 ? -1.781 -26.719 2.193 1 89.19 316 GLU A CA 1
ATOM 2366 C C . GLU A 1 316 ? -0.357 -26.203 2.404 1 89.19 316 GLU A C 1
ATOM 2368 O O . GLU A 1 316 ? 0.554 -27 2.666 1 89.19 316 GLU A O 1
ATOM 2373 N N . PRO A 1 317 ? -0.204 -24.906 2.35 1 84.94 317 PRO A N 1
ATOM 2374 C CA . PRO A 1 317 ? 1.135 -24.328 2.43 1 84.94 317 PRO A CA 1
ATOM 2375 C C . PRO A 1 317 ? 1.828 -24.609 3.76 1 84.94 317 PRO A C 1
ATOM 2377 O O . PRO A 1 317 ? 3.061 -24.609 3.832 1 84.94 317 PRO A O 1
ATOM 2380 N N . ASP A 1 318 ? 1.121 -24.859 4.781 1 79.06 318 ASP A N 1
ATOM 2381 C CA . ASP A 1 318 ? 1.725 -25.016 6.102 1 79.06 318 ASP A CA 1
ATOM 2382 C C . ASP A 1 318 ? 1.939 -26.5 6.434 1 79.06 318 ASP A C 1
ATOM 2384 O O . ASP A 1 318 ? 2.305 -26.828 7.559 1 79.06 318 ASP A O 1
ATOM 2388 N N . LYS A 1 319 ? 1.771 -27.281 5.422 1 83.62 319 LYS A N 1
ATOM 2389 C CA . LYS A 1 319 ? 2.031 -28.688 5.672 1 83.62 319 LYS A CA 1
ATOM 2390 C C . LYS A 1 319 ? 3.508 -28.938 5.965 1 83.62 319 LYS A C 1
ATOM 2392 O O . LYS A 1 319 ? 4.375 -28.531 5.188 1 83.62 319 LYS A O 1
ATOM 2397 N N . GLU A 1 320 ? 3.822 -29.578 7.039 1 76.12 320 GLU A N 1
ATOM 2398 C CA . GLU A 1 320 ? 5.199 -29.719 7.5 1 76.12 320 GLU A CA 1
ATOM 2399 C C . GLU A 1 320 ? 5.93 -30.812 6.715 1 76.12 320 GLU A C 1
ATOM 2401 O O . GLU A 1 320 ? 7.082 -30.625 6.309 1 76.12 320 GLU A O 1
ATOM 2406 N N . SER A 1 321 ? 5.309 -31.969 6.5 1 79 321 SER A N 1
ATOM 2407 C CA . SER A 1 321 ? 5.957 -33.062 5.801 1 79 321 SER A CA 1
ATOM 2408 C C . SER A 1 321 ? 5.254 -33.375 4.484 1 79 321 SER A C 1
ATOM 2410 O O . SER A 1 321 ? 4.07 -33.719 4.473 1 79 321 SER A O 1
ATOM 2412 N N . LEU A 1 322 ? 6.031 -33.25 3.416 1 82.19 322 LEU A N 1
ATOM 2413 C CA . LEU A 1 322 ? 5.477 -33.469 2.086 1 82.19 322 LEU A CA 1
ATOM 2414 C C . LEU A 1 322 ? 5.887 -34.844 1.563 1 82.19 322 LEU A C 1
ATOM 2416 O O . LEU A 1 322 ? 7.008 -35.312 1.813 1 82.19 322 LEU A O 1
ATOM 2420 N N . ARG A 1 323 ? 4.879 -35.438 0.968 1 79.75 323 ARG A N 1
ATOM 2421 C CA . ARG A 1 323 ? 5.281 -36.562 0.109 1 79.75 323 ARG A CA 1
ATOM 2422 C C . ARG A 1 323 ? 6.059 -36.062 -1.104 1 79.75 323 ARG A C 1
ATOM 2424 O O . ARG A 1 323 ? 5.996 -34.875 -1.439 1 79.75 323 ARG A O 1
ATOM 2431 N N . VAL A 1 324 ? 6.785 -36.844 -1.692 1 74.75 324 VAL A N 1
ATOM 2432 C CA . VAL A 1 324 ? 7.688 -36.469 -2.779 1 74.75 324 VAL A CA 1
ATOM 2433 C C . VAL A 1 324 ? 6.887 -35.906 -3.951 1 74.75 324 VAL A C 1
ATOM 2435 O O . VAL A 1 324 ? 7.383 -35.094 -4.707 1 74.75 324 VAL A O 1
ATOM 2438 N N . ASP A 1 325 ? 5.629 -36.312 -4.066 1 78.06 325 ASP A N 1
ATOM 2439 C CA . ASP A 1 325 ? 4.848 -35.906 -5.227 1 78.06 325 ASP A CA 1
ATOM 2440 C C . ASP A 1 325 ? 3.916 -34.75 -4.879 1 78.06 325 ASP A C 1
ATOM 2442 O O . ASP A 1 325 ? 3.143 -34.281 -5.723 1 78.06 325 ASP A O 1
ATOM 2446 N N . GLU A 1 326 ? 3.988 -34.344 -3.674 1 85.62 326 GLU A N 1
ATOM 2447 C CA . GLU A 1 326 ? 3.115 -33.281 -3.215 1 85.62 326 GLU A CA 1
ATOM 2448 C C . GLU A 1 326 ? 3.779 -31.906 -3.393 1 85.62 326 GLU A C 1
ATOM 2450 O O . GLU A 1 326 ? 5.008 -31.797 -3.334 1 85.62 326 GLU A O 1
ATOM 2455 N N . ILE A 1 327 ? 2.945 -30.953 -3.654 1 86.5 327 ILE A N 1
ATOM 2456 C CA . ILE A 1 327 ? 3.406 -29.578 -3.82 1 86.5 327 ILE A CA 1
ATOM 2457 C C . ILE A 1 327 ? 2.586 -28.656 -2.932 1 86.5 327 ILE A C 1
ATOM 2459 O O . ILE A 1 327 ? 1.357 -28.75 -2.889 1 86.5 327 ILE A O 1
ATOM 2463 N N . ARG A 1 328 ? 3.264 -27.844 -2.215 1 89.44 328 ARG A N 1
ATOM 2464 C CA . ARG A 1 328 ? 2.549 -26.859 -1.417 1 89.44 328 ARG A CA 1
ATOM 2465 C C . ARG A 1 328 ? 1.87 -25.828 -2.309 1 89.44 328 ARG A C 1
ATOM 2467 O O . ARG A 1 328 ? 2.453 -25.375 -3.297 1 89.44 328 ARG A O 1
ATOM 2474 N N . ASP A 1 329 ? 0.651 -25.438 -1.955 1 91.31 329 ASP A N 1
ATOM 2475 C CA . ASP A 1 329 ? -0.127 -24.469 -2.734 1 91.31 329 ASP A CA 1
ATOM 2476 C C . ASP A 1 329 ? 0.321 -23.047 -2.451 1 91.31 329 ASP A C 1
ATOM 2478 O O . ASP A 1 329 ? -0.324 -22.328 -1.682 1 91.31 329 ASP A O 1
ATOM 2482 N N . THR A 1 330 ? 1.25 -22.578 -3.184 1 90.75 330 THR A N 1
ATOM 2483 C CA . THR A 1 330 ? 1.784 -21.234 -2.969 1 90.75 330 THR A CA 1
ATOM 2484 C C . THR A 1 330 ? 0.974 -20.203 -3.742 1 90.75 330 THR A C 1
ATOM 2486 O O . THR A 1 330 ? 0.9 -19.031 -3.344 1 90.75 330 THR A O 1
ATOM 2489 N N . ASN A 1 331 ? 0.386 -20.594 -4.785 1 93.69 331 ASN A N 1
ATOM 2490 C CA . ASN A 1 331 ? -0.348 -19.656 -5.617 1 93.69 331 ASN A CA 1
ATOM 2491 C C . ASN A 1 331 ? -1.543 -19.062 -4.875 1 93.69 331 ASN A C 1
ATOM 2493 O O . ASN A 1 331 ? -1.703 -17.844 -4.82 1 93.69 331 ASN A O 1
ATOM 2497 N N . ARG A 1 332 ? -2.326 -19.953 -4.375 1 93.81 332 ARG A N 1
ATOM 2498 C CA . ARG A 1 332 ? -3.498 -19.484 -3.635 1 93.81 332 ARG A CA 1
ATOM 2499 C C . ARG A 1 332 ? -3.1 -18.562 -2.488 1 93.81 332 ARG A C 1
ATOM 2501 O O . ARG A 1 332 ? -3.684 -17.5 -2.312 1 93.81 332 ARG A O 1
ATOM 2508 N N . LEU A 1 333 ? -2.121 -18.984 -1.825 1 90.19 333 LEU A N 1
ATOM 2509 C CA . LEU A 1 333 ? -1.62 -18.203 -0.699 1 90.19 333 LEU A CA 1
ATOM 2510 C C . LEU A 1 333 ? -1.159 -16.828 -1.156 1 90.19 333 LEU A C 1
ATOM 2512 O O . LEU A 1 333 ? -1.572 -15.812 -0.591 1 90.19 333 LEU A O 1
ATOM 2516 N N . THR A 1 334 ? -0.332 -16.75 -2.117 1 91.69 334 THR A N 1
ATOM 2517 C CA . THR A 1 334 ? 0.246 -15.5 -2.604 1 91.69 334 THR A CA 1
ATOM 2518 C C . THR A 1 334 ? -0.838 -14.594 -3.172 1 91.69 334 THR A C 1
ATOM 2520 O O . THR A 1 334 ? -0.837 -13.383 -2.92 1 91.69 334 THR A O 1
ATOM 2523 N N . LEU A 1 335 ? -1.734 -15.156 -3.869 1 93.44 335 LEU A N 1
ATOM 2524 C CA . LEU A 1 335 ? -2.803 -14.367 -4.473 1 93.44 335 LEU A CA 1
ATOM 2525 C C . LEU A 1 335 ? -3.717 -13.781 -3.402 1 93.44 335 LEU A C 1
ATOM 2527 O O . LEU A 1 335 ? -4.117 -12.617 -3.49 1 93.44 335 LEU A O 1
ATOM 2531 N N . LEU A 1 336 ? -4.074 -14.57 -2.467 1 91.44 336 LEU A N 1
ATOM 2532 C CA . LEU A 1 336 ? -4.914 -14.086 -1.373 1 91.44 336 LEU A CA 1
ATOM 2533 C C . LEU A 1 336 ? -4.246 -12.922 -0.646 1 91.44 336 LEU A C 1
ATOM 2535 O O . LEU A 1 336 ? -4.887 -11.906 -0.375 1 91.44 336 LEU A O 1
ATOM 2539 N N . LEU A 1 337 ? -3.029 -13.086 -0.389 1 86.38 337 LEU A N 1
ATOM 2540 C CA . LEU A 1 337 ? -2.289 -12.039 0.306 1 86.38 337 LEU A CA 1
ATOM 2541 C C . LEU A 1 337 ? -2.188 -10.781 -0.552 1 86.38 337 LEU A C 1
ATOM 2543 O O . LEU A 1 337 ? -2.336 -9.664 -0.048 1 86.38 337 LEU A O 1
ATOM 2547 N N . LEU A 1 338 ? -1.883 -10.977 -1.763 1 88.5 338 LEU A N 1
ATOM 2548 C CA . LEU A 1 338 ? -1.783 -9.867 -2.707 1 88.5 338 LEU A CA 1
ATOM 2549 C C . LEU A 1 338 ? -3.092 -9.086 -2.77 1 88.5 338 LEU A C 1
ATOM 2551 O O . LEU A 1 338 ? -3.09 -7.855 -2.693 1 88.5 338 LEU A O 1
ATOM 2555 N N . LEU A 1 339 ? -4.18 -9.797 -2.891 1 89.69 339 LEU A N 1
ATOM 2556 C CA . LEU A 1 339 ? -5.496 -9.18 -2.986 1 89.69 339 LEU A CA 1
ATOM 2557 C C . LEU A 1 339 ? -5.852 -8.453 -1.694 1 89.69 339 LEU A C 1
ATOM 2559 O O . LEU A 1 339 ? -6.391 -7.344 -1.727 1 89.69 339 LEU A O 1
ATOM 2563 N N . LYS A 1 340 ? -5.523 -9.023 -0.65 1 83.06 340 LYS A N 1
ATOM 2564 C CA . LYS A 1 340 ? -5.781 -8.398 0.646 1 83.06 340 LYS A CA 1
ATOM 2565 C C . LYS A 1 340 ? -4.949 -7.129 0.817 1 83.06 340 LYS A C 1
ATOM 2567 O O . LYS A 1 340 ? -5.449 -6.121 1.322 1 83.06 340 LYS A O 1
ATOM 2572 N N . GLN A 1 341 ? -3.77 -7.281 0.433 1 78.25 341 GLN A N 1
ATOM 2573 C CA . GLN A 1 341 ? -2.891 -6.117 0.502 1 78.25 341 GLN A CA 1
ATOM 2574 C C . GLN A 1 341 ? -3.438 -4.969 -0.337 1 78.25 341 GLN A C 1
ATOM 2576 O O . GLN A 1 341 ? -3.242 -3.799 0.002 1 78.25 341 GLN A O 1
ATOM 2581 N N . GLN A 1 342 ? -4.035 -5.348 -1.354 1 79.31 342 GLN A N 1
ATOM 2582 C CA . GLN A 1 342 ? -4.621 -4.336 -2.227 1 79.31 342 GLN A CA 1
ATOM 2583 C C . GLN A 1 342 ? -5.973 -3.867 -1.695 1 79.31 342 GLN A C 1
ATOM 2585 O O . GLN A 1 342 ? -6.598 -2.98 -2.277 1 79.31 342 GLN A O 1
ATOM 2590 N N . GLY A 1 343 ? -6.465 -4.523 -0.655 1 76.88 343 GLY A N 1
ATOM 2591 C CA . GLY A 1 343 ? -7.656 -4.051 0.029 1 76.88 343 GLY A CA 1
ATOM 2592 C C . GLY A 1 343 ? -8.922 -4.75 -0.431 1 76.88 343 GLY A C 1
ATOM 2593 O O . GLY A 1 343 ? -10.023 -4.363 -0.044 1 76.88 343 GLY A O 1
ATOM 2594 N N . PHE A 1 344 ? -8.859 -5.707 -1.175 1 85.94 344 PHE A N 1
ATOM 2595 C CA . PHE A 1 344 ? -10.039 -6.387 -1.683 1 85.94 344 PHE A CA 1
ATOM 2596 C C . PHE A 1 344 ? -10.555 -7.41 -0.674 1 85.94 344 PHE A C 1
ATOM 2598 O O . PHE A 1 344 ? -9.766 -8.117 -0.041 1 85.94 344 PHE A O 1
ATOM 2605 N N . PRO A 1 345 ? -11.891 -7.426 -0.491 1 85.56 345 PRO A N 1
ATOM 2606 C CA . PRO A 1 345 ? -12.438 -8.562 0.252 1 85.56 345 PRO A CA 1
ATOM 2607 C C . PRO A 1 345 ? -12.242 -9.891 -0.477 1 85.56 345 PRO A C 1
ATOM 2609 O O . PRO A 1 345 ? -12.523 -9.992 -1.675 1 85.56 345 PRO A O 1
ATOM 2612 N N . THR A 1 346 ? -11.703 -10.852 0.219 1 92.06 346 THR A N 1
ATOM 2613 C CA . THR A 1 346 ? -11.391 -12.117 -0.426 1 92.06 346 THR A CA 1
ATOM 2614 C C . THR A 1 346 ? -12.086 -13.273 0.296 1 92.06 346 THR A C 1
ATOM 2616 O O . THR A 1 346 ? -12.398 -13.172 1.483 1 92.06 346 THR A O 1
ATOM 2619 N N . MET A 1 347 ? -12.391 -14.273 -0.493 1 93.69 347 MET A N 1
ATOM 2620 C CA . MET A 1 347 ? -12.883 -15.547 0.017 1 93.69 347 MET A CA 1
ATOM 2621 C C . MET A 1 347 ? -11.984 -16.703 -0.419 1 93.69 347 MET A C 1
ATOM 2623 O O . MET A 1 347 ? -11.734 -16.875 -1.612 1 93.69 347 MET A O 1
ATOM 2627 N N . ASP A 1 348 ? -11.562 -17.438 0.593 1 93.88 348 ASP A N 1
ATOM 2628 C CA . ASP A 1 348 ? -10.672 -18.578 0.327 1 93.88 348 ASP A CA 1
ATOM 2629 C C . ASP A 1 348 ? -11.461 -19.859 0.15 1 93.88 348 ASP A C 1
ATOM 2631 O O . ASP A 1 348 ? -12.055 -20.375 1.106 1 93.88 348 ASP A O 1
ATOM 2635 N N . TYR A 1 349 ? -11.422 -20.438 -1.037 1 95.62 349 TYR A N 1
ATOM 2636 C CA . TYR A 1 349 ? -12.172 -21.656 -1.317 1 95.62 349 TYR A CA 1
ATOM 2637 C C . TYR A 1 349 ? -11.258 -22.875 -1.308 1 95.62 349 TYR A C 1
ATOM 2639 O O . TYR A 1 349 ? -11.656 -23.969 -1.738 1 95.62 349 TYR A O 1
ATOM 2647 N N . GLY A 1 350 ? -10.047 -22.703 -0.98 1 93.25 350 GLY A N 1
ATOM 2648 C CA . GLY A 1 350 ? -9.117 -23.797 -0.715 1 93.25 350 GLY A CA 1
ATOM 2649 C C . GLY A 1 350 ? -8.602 -24.469 -1.977 1 93.25 350 GLY A C 1
ATOM 2650 O O . GLY A 1 350 ? -8.57 -23.844 -3.043 1 93.25 350 GLY A O 1
ATOM 2651 N N . THR A 1 351 ? -8.07 -25.672 -1.74 1 92.25 351 THR A N 1
ATOM 2652 C CA . THR A 1 351 ? -7.492 -26.484 -2.812 1 92.25 351 THR A CA 1
ATOM 2653 C C . THR A 1 351 ? -8.43 -27.625 -3.193 1 92.25 351 THR A C 1
ATOM 2655 O O . THR A 1 351 ? -8.945 -28.328 -2.322 1 92.25 351 THR A O 1
ATOM 2658 N N . LEU A 1 352 ? -8.633 -27.75 -4.508 1 89.94 352 LEU A N 1
ATOM 2659 C CA . LEU A 1 352 ? -9.516 -28.797 -5.023 1 89.94 352 LEU A CA 1
ATOM 2660 C C . LEU A 1 352 ? -8.727 -29.812 -5.828 1 89.94 352 LEU A C 1
ATOM 2662 O O . LEU A 1 352 ? -7.754 -29.469 -6.5 1 89.94 352 LEU A O 1
ATOM 2666 N N . THR A 1 353 ? -9.227 -31.062 -5.691 1 84.94 353 THR A N 1
ATOM 2667 C CA . THR A 1 353 ? -8.688 -32.094 -6.555 1 84.94 353 THR A CA 1
ATOM 2668 C C . THR A 1 353 ? -9.359 -32.094 -7.922 1 84.94 353 THR A C 1
ATOM 2670 O O . THR A 1 353 ? -10.305 -31.312 -8.141 1 84.94 353 THR A O 1
ATOM 2673 N N . GLY A 1 354 ? -8.875 -32.875 -8.844 1 78.88 354 GLY A N 1
ATOM 2674 C CA . GLY A 1 354 ? -9.359 -32.906 -10.219 1 78.88 354 GLY A CA 1
ATOM 2675 C C . GLY A 1 354 ? -10.711 -33.562 -10.367 1 78.88 354 GLY A C 1
ATOM 2676 O O . GLY A 1 354 ? -11.062 -34.031 -11.445 1 78.88 354 GLY A O 1
ATOM 2677 N N . ASP A 1 355 ? -11.477 -33.562 -9.32 1 84.12 355 ASP A N 1
ATOM 2678 C CA . ASP A 1 355 ? -12.82 -34.125 -9.375 1 84.12 355 ASP A CA 1
ATOM 2679 C C . ASP A 1 355 ? -13.812 -33.156 -9.977 1 84.12 355 ASP A C 1
ATOM 2681 O O . ASP A 1 355 ? -14.086 -32.094 -9.391 1 84.12 355 ASP A O 1
ATOM 2685 N N . ARG A 1 356 ? -14.391 -33.594 -11.109 1 86.56 356 ARG A N 1
ATOM 2686 C CA . ARG A 1 356 ? -15.266 -32.719 -11.875 1 86.56 356 ARG A CA 1
ATOM 2687 C C . ARG A 1 356 ? -16.453 -32.25 -11.039 1 86.56 356 ARG A C 1
ATOM 2689 O O . ARG A 1 356 ? -16.812 -31.078 -11.07 1 86.56 356 ARG A O 1
ATOM 2696 N N . ALA A 1 357 ? -17.062 -33.156 -10.336 1 90.88 357 ALA A N 1
ATOM 2697 C CA . ALA A 1 357 ? -18.234 -32.812 -9.539 1 90.88 357 ALA A CA 1
ATOM 2698 C C . ALA A 1 357 ? -17.891 -31.828 -8.438 1 90.88 357 ALA A C 1
ATOM 2700 O O . ALA A 1 357 ? -18.656 -30.891 -8.172 1 90.88 357 ALA A O 1
ATOM 2701 N N . ARG A 1 358 ? -16.828 -32.031 -7.828 1 91.25 358 ARG A N 1
ATOM 2702 C CA . ARG A 1 358 ? -16.391 -31.141 -6.754 1 91.25 358 ARG A CA 1
ATOM 2703 C C . ARG A 1 358 ? -16.047 -29.75 -7.293 1 91.25 358 ARG A C 1
ATOM 2705 O O . ARG A 1 358 ? -16.375 -28.734 -6.68 1 91.25 358 ARG A O 1
ATOM 2712 N N . ILE A 1 359 ? -15.383 -29.703 -8.375 1 92.25 359 ILE A N 1
ATOM 2713 C CA . ILE A 1 359 ? -15.023 -28.438 -9.008 1 92.25 359 ILE A CA 1
ATOM 2714 C C . ILE A 1 359 ? -16.281 -27.672 -9.375 1 92.25 359 ILE A C 1
ATOM 2716 O O . ILE A 1 359 ? -16.391 -26.469 -9.102 1 92.25 359 ILE A O 1
ATOM 2720 N N . LYS A 1 360 ? -17.203 -28.406 -9.938 1 93.38 360 LYS A N 1
ATOM 2721 C CA . LYS A 1 360 ? -18.453 -27.766 -10.344 1 93.38 360 LYS A CA 1
ATOM 2722 C C . LYS A 1 360 ? -19.188 -27.188 -9.148 1 93.38 360 LYS A C 1
ATOM 2724 O O . LYS A 1 360 ? -19.594 -26.016 -9.172 1 93.38 360 LYS A O 1
ATOM 2729 N N . SER A 1 361 ? -19.328 -27.953 -8.141 1 94.12 361 SER A N 1
ATOM 2730 C CA . SER A 1 361 ? -20.047 -27.5 -6.961 1 94.12 361 SER A CA 1
ATOM 2731 C C . SER A 1 361 ? -19.359 -26.312 -6.316 1 94.12 361 SER A C 1
ATOM 2733 O O . SER A 1 361 ? -20.016 -25.375 -5.863 1 94.12 361 SER A O 1
ATOM 2735 N N . THR A 1 362 ? -18.094 -26.344 -6.215 1 94.5 362 THR A N 1
ATOM 2736 C CA . THR A 1 362 ? -17.328 -25.266 -5.613 1 94.5 362 THR A CA 1
ATOM 2737 C C . THR A 1 362 ? -17.438 -23.984 -6.445 1 94.5 362 THR A C 1
ATOM 2739 O O . THR A 1 362 ? -17.594 -22.891 -5.898 1 94.5 362 THR A O 1
ATOM 2742 N N . LEU A 1 363 ? -17.375 -24.094 -7.719 1 93 363 LEU A N 1
ATOM 2743 C CA . LEU A 1 363 ? -17.484 -22.938 -8.594 1 93 363 LEU A CA 1
ATOM 2744 C C . LEU A 1 363 ? -18.859 -22.297 -8.484 1 93 363 LEU A C 1
ATOM 2746 O O . LEU A 1 363 ? -18.984 -21.062 -8.469 1 93 363 LEU A O 1
ATOM 2750 N N . VAL A 1 364 ? -19.828 -23.125 -8.438 1 92.06 364 VAL A N 1
ATOM 2751 C CA . VAL A 1 364 ? -21.188 -22.609 -8.289 1 92.06 364 VAL A CA 1
ATOM 2752 C C . VAL A 1 364 ? -21.297 -21.844 -6.973 1 92.06 364 VAL A C 1
ATOM 2754 O O . VAL A 1 364 ? -21.859 -20.75 -6.941 1 92.06 364 VAL A O 1
ATOM 2757 N N . SER A 1 365 ? -20.766 -22.406 -5.957 1 93.38 365 SER A N 1
ATOM 2758 C CA . SER A 1 365 ? -20.766 -21.75 -4.664 1 93.38 365 SER A CA 1
ATOM 2759 C C . SER A 1 365 ? -19.969 -20.438 -4.715 1 93.38 365 SER A C 1
ATOM 2761 O O . SER A 1 365 ? -20.422 -19.422 -4.176 1 93.38 365 SER A O 1
ATOM 2763 N N . ALA A 1 366 ? -18.875 -20.438 -5.289 1 93.62 366 ALA A N 1
ATOM 2764 C CA . ALA A 1 366 ? -18.016 -19.266 -5.398 1 93.62 366 ALA A CA 1
ATOM 2765 C C . ALA A 1 366 ? -18.734 -18.141 -6.145 1 93.62 366 ALA A C 1
ATOM 2767 O O . ALA A 1 366 ? -18.672 -16.969 -5.742 1 93.62 366 ALA A O 1
ATOM 2768 N N . TYR A 1 367 ? -19.438 -18.484 -7.199 1 88.94 367 TYR A N 1
ATOM 2769 C CA . TYR A 1 367 ? -20.141 -17.484 -8.008 1 88.94 367 TYR A CA 1
ATOM 2770 C C . TYR A 1 367 ? -21.297 -16.875 -7.223 1 88.94 367 TYR A C 1
ATOM 2772 O O . TYR A 1 367 ? -21.703 -15.734 -7.484 1 88.94 367 TYR A O 1
ATOM 2780 N N . GLN A 1 368 ? -21.781 -17.594 -6.352 1 87.81 368 GLN A N 1
ATOM 2781 C CA . GLN A 1 368 ? -22.891 -17.094 -5.551 1 87.81 368 GLN A CA 1
ATOM 2782 C C . GLN A 1 368 ? -22.406 -16.062 -4.543 1 87.81 368 GLN A C 1
ATOM 2784 O O . GLN A 1 368 ? -23.156 -15.148 -4.172 1 87.81 368 GLN A O 1
ATOM 2789 N N . ASN A 1 369 ? -21.219 -16.141 -4.223 1 90.81 369 ASN A N 1
ATOM 2790 C CA . ASN A 1 369 ? -20.75 -15.336 -3.096 1 90.81 369 ASN A CA 1
ATOM 2791 C C . ASN A 1 369 ? -19.719 -14.297 -3.533 1 90.81 369 ASN A C 1
ATOM 2793 O O . ASN A 1 369 ? -19.359 -13.406 -2.756 1 90.81 369 ASN A O 1
ATOM 2797 N N . ALA A 1 370 ? -19.234 -14.422 -4.715 1 93.94 370 ALA A N 1
ATOM 2798 C CA . ALA A 1 370 ? -18.172 -13.531 -5.148 1 93.94 370 ALA A CA 1
ATOM 2799 C C . ALA A 1 370 ? -18.5 -12.875 -6.484 1 93.94 370 ALA A C 1
ATOM 2801 O O . ALA A 1 370 ? -19.375 -13.352 -7.215 1 93.94 370 ALA A O 1
ATOM 2802 N N . ASP A 1 371 ? -17.875 -11.758 -6.738 1 90.69 371 ASP A N 1
ATOM 2803 C CA . ASP A 1 371 ? -18.031 -11.047 -8 1 90.69 371 ASP A CA 1
ATOM 2804 C C . ASP A 1 371 ? -17.016 -11.523 -9.039 1 90.69 371 ASP A C 1
ATOM 2806 O O . ASP A 1 371 ? -17.266 -11.438 -10.242 1 90.69 371 ASP A O 1
ATOM 2810 N N . LEU A 1 372 ? -15.953 -11.922 -8.594 1 94 372 LEU A N 1
ATOM 2811 C CA . LEU A 1 372 ? -14.859 -12.43 -9.406 1 94 372 LEU A CA 1
ATOM 2812 C C . LEU A 1 372 ? -14.242 -13.672 -8.773 1 94 372 LEU A C 1
ATOM 2814 O O . LEU A 1 372 ? -14.031 -13.719 -7.562 1 94 372 LEU A O 1
ATOM 2818 N N . VAL A 1 373 ? -14.062 -14.695 -9.586 1 95.75 373 VAL A N 1
ATOM 2819 C CA . VAL A 1 373 ? -13.445 -15.93 -9.125 1 95.75 373 VAL A CA 1
ATOM 2820 C C . VAL A 1 373 ? -12.102 -16.125 -9.82 1 95.75 373 VAL A C 1
ATOM 2822 O O . VAL A 1 373 ? -12.008 -16.031 -11.047 1 95.75 373 VAL A O 1
ATOM 2825 N N . ILE A 1 374 ? -11.078 -16.344 -9.031 1 96.19 374 ILE A N 1
ATOM 2826 C CA . ILE A 1 374 ? -9.75 -16.656 -9.555 1 96.19 374 ILE A CA 1
ATOM 2827 C C . ILE A 1 374 ? -9.359 -18.078 -9.164 1 96.19 374 ILE A C 1
ATOM 2829 O O . ILE A 1 374 ? -9.344 -18.422 -7.977 1 96.19 374 ILE A O 1
ATOM 2833 N N . SER A 1 375 ? -9.125 -18.875 -10.094 1 94.5 375 SER A N 1
ATOM 2834 C CA . SER A 1 375 ? -8.602 -20.219 -9.844 1 94.5 375 SER A CA 1
ATOM 2835 C C . SER A 1 375 ? -7.203 -20.391 -10.43 1 94.5 375 SER A C 1
ATOM 2837 O O . SER A 1 375 ? -6.828 -19.688 -11.367 1 94.5 375 SER A O 1
ATOM 2839 N N . THR A 1 376 ? -6.438 -21.172 -9.812 1 93.75 376 THR A N 1
ATOM 2840 C CA . THR A 1 376 ? -5.133 -21.531 -10.359 1 93.75 376 THR A CA 1
ATOM 2841 C C . THR A 1 376 ? -5.047 -23.031 -10.594 1 93.75 376 THR A C 1
ATOM 2843 O O . THR A 1 376 ? -5.57 -23.828 -9.805 1 93.75 376 THR A O 1
ATOM 2846 N N . GLY A 1 377 ? -4.496 -23.422 -11.719 1 88.38 377 GLY A N 1
ATOM 2847 C CA . GLY A 1 377 ? -4.398 -24.828 -12.078 1 88.38 377 GLY A CA 1
ATOM 2848 C C . GLY A 1 377 ? -5.562 -25.297 -12.93 1 88.38 377 GLY A C 1
ATOM 2849 O O . GLY A 1 377 ? -6.633 -24.688 -12.922 1 88.38 377 GLY A O 1
ATOM 2850 N N . GLY A 1 378 ? -5.402 -26.344 -13.703 1 76.31 378 GLY A N 1
ATOM 2851 C CA . GLY A 1 378 ? -6.449 -26.984 -14.477 1 76.31 378 GLY A CA 1
ATOM 2852 C C . GLY A 1 378 ? -6.66 -26.359 -15.836 1 76.31 378 GLY A C 1
ATOM 2853 O O . GLY A 1 378 ? -7.652 -26.641 -16.516 1 76.31 378 GLY A O 1
ATOM 2854 N N . CYS A 1 379 ? -5.883 -25.422 -16.188 1 70.31 379 CYS A N 1
ATOM 2855 C CA . CYS A 1 379 ? -6.109 -24.734 -17.453 1 70.31 379 CYS A CA 1
ATOM 2856 C C . CYS A 1 379 ? -5.148 -25.25 -18.516 1 70.31 379 CYS A C 1
ATOM 2858 O O . CYS A 1 379 ? -5.062 -24.672 -19.609 1 70.31 379 CYS A O 1
ATOM 2860 N N . SER A 1 380 ? -4.305 -26.203 -18.344 1 60 380 SER A N 1
ATOM 2861 C CA . SER A 1 380 ? -3.281 -26.609 -19.297 1 60 380 SER A CA 1
ATOM 2862 C C . SER A 1 380 ? -3.883 -27.438 -20.438 1 60 380 SER A C 1
ATOM 2864 O O . SER A 1 380 ? -5.082 -27.734 -20.438 1 60 380 SER A O 1
ATOM 2866 N N . MET A 1 381 ? -2.924 -27.594 -21.578 1 48.31 381 MET A N 1
ATOM 2867 C CA . MET A 1 381 ? -3.17 -28.281 -22.844 1 48.31 381 MET A CA 1
ATOM 2868 C C . MET A 1 381 ? -3.211 -29.797 -22.625 1 48.31 381 MET A C 1
ATOM 2870 O O . MET A 1 381 ? -2.303 -30.375 -22.031 1 48.31 381 MET A O 1
ATOM 2874 N N . GLY A 1 382 ? -4.348 -30.406 -22.297 1 46.5 382 GLY A N 1
ATOM 2875 C CA . GLY A 1 382 ? -4.531 -31.844 -22.375 1 46.5 382 GLY A CA 1
ATOM 2876 C C . GLY A 1 382 ? -5.906 -32.281 -21.922 1 46.5 382 GLY A C 1
ATOM 2877 O O . GLY A 1 382 ? -6.844 -31.5 -21.875 1 46.5 382 GLY A O 1
ATOM 2878 N N . GLU A 1 383 ? -5.891 -33.562 -21.781 1 44.84 383 GLU A N 1
ATOM 2879 C CA . GLU A 1 383 ? -7.137 -34.281 -21.5 1 44.84 383 GLU A CA 1
ATOM 2880 C C . GLU A 1 383 ? -7.859 -33.688 -20.297 1 44.84 383 GLU A C 1
ATOM 2882 O O . GLU A 1 383 ? -9.078 -33.844 -20.172 1 44.84 383 GLU A O 1
ATOM 2887 N N . LYS A 1 384 ? -7.145 -32.875 -19.531 1 53.34 384 LYS A N 1
ATOM 2888 C CA . LYS A 1 384 ? -7.719 -32.562 -18.219 1 53.34 384 LYS A CA 1
ATOM 2889 C C . LYS A 1 384 ? -8.125 -31.094 -18.141 1 53.34 384 LYS A C 1
ATOM 2891 O O . LYS A 1 384 ? -8.094 -30.5 -17.062 1 53.34 384 LYS A O 1
ATOM 2896 N N . ASP A 1 385 ? -8.453 -30.531 -19.281 1 66 385 ASP A N 1
ATOM 2897 C CA . ASP A 1 385 ? -8.984 -29.172 -19.172 1 66 385 ASP A CA 1
ATOM 2898 C C . ASP A 1 385 ? -10.359 -29.172 -18.5 1 66 385 ASP A C 1
ATOM 2900 O O . ASP A 1 385 ? -11.352 -28.766 -19.109 1 66 385 ASP A O 1
ATOM 2904 N N . ILE A 1 386 ? -10.461 -29.609 -17.5 1 77.38 386 ILE A N 1
ATOM 2905 C CA . ILE A 1 386 ? -11.68 -29.859 -16.734 1 77.38 386 ILE A CA 1
ATOM 2906 C C . ILE A 1 386 ? -12.328 -28.531 -16.344 1 77.38 386 ILE A C 1
ATOM 2908 O O . ILE A 1 386 ? -13.555 -28.406 -16.375 1 77.38 386 ILE A O 1
ATOM 2912 N N . VAL A 1 387 ? -11.555 -27.516 -16.203 1 86.06 387 VAL A N 1
ATOM 2913 C CA . VAL A 1 387 ? -12.086 -26.266 -15.68 1 86.06 387 VAL A CA 1
ATOM 2914 C C . VAL A 1 387 ? -12.898 -25.562 -16.766 1 86.06 387 VAL A C 1
ATOM 2916 O O . VAL A 1 387 ? -14 -25.062 -16.5 1 86.06 387 VAL A O 1
ATOM 2919 N N . LYS A 1 388 ? -12.336 -25.547 -17.969 1 82.5 388 LYS A N 1
ATOM 2920 C CA . LYS A 1 388 ? -13.031 -24.891 -19.062 1 82.5 388 LYS A CA 1
ATOM 2921 C C . LYS A 1 388 ? -14.375 -25.562 -19.344 1 82.5 388 LYS A C 1
ATOM 2923 O O . LYS A 1 388 ? -15.383 -24.875 -19.547 1 82.5 388 LYS A O 1
ATOM 2928 N N . SER A 1 389 ? -14.328 -26.859 -19.312 1 84 389 SER A N 1
ATOM 2929 C CA . SER A 1 389 ? -15.547 -27.625 -19.578 1 84 389 SER A CA 1
ATOM 2930 C C . SER A 1 389 ? -16.578 -27.391 -18.469 1 84 389 SER A C 1
ATOM 2932 O O . SER A 1 389 ? -17.766 -27.25 -18.75 1 84 389 SER A O 1
ATOM 2934 N N . VAL A 1 390 ? -16.141 -27.344 -17.281 1 89.19 390 VAL A N 1
ATOM 2935 C CA . VAL A 1 390 ? -17.047 -27.156 -16.156 1 89.19 390 VAL A CA 1
ATOM 2936 C C . VAL A 1 390 ? -17.656 -25.75 -16.203 1 89.19 390 VAL A C 1
ATOM 2938 O O . VAL A 1 390 ? -18.844 -25.578 -15.93 1 89.19 390 VAL A O 1
ATOM 2941 N N . ILE A 1 391 ? -16.875 -24.781 -16.547 1 88.25 391 ILE A N 1
ATOM 2942 C CA . ILE A 1 391 ? -17.344 -23.406 -16.641 1 88.25 391 ILE A CA 1
ATOM 2943 C C . ILE A 1 391 ? -18.469 -23.297 -17.672 1 88.25 391 ILE A C 1
ATOM 2945 O O . ILE A 1 391 ? -19.469 -22.641 -17.453 1 88.25 391 ILE A O 1
ATOM 2949 N N . GLN A 1 392 ? -18.234 -23.953 -18.766 1 86.38 392 GLN A N 1
ATOM 2950 C CA . GLN A 1 392 ? -19.25 -23.953 -19.828 1 86.38 392 GLN A CA 1
ATOM 2951 C C . GLN A 1 392 ? -20.516 -24.672 -19.375 1 86.38 392 GLN A C 1
ATOM 2953 O O . GLN A 1 392 ? -21.625 -24.234 -19.688 1 86.38 392 GLN A O 1
ATOM 2958 N N . GLU A 1 393 ? -20.344 -25.688 -18.672 1 88.81 393 GLU A N 1
ATOM 2959 C CA . GLU A 1 393 ? -21.453 -26.484 -18.172 1 88.81 393 GLU A CA 1
ATOM 2960 C C . GLU A 1 393 ? -22.328 -25.656 -17.234 1 88.81 393 GLU A C 1
ATOM 2962 O O . GLU A 1 393 ? -23.547 -25.844 -17.188 1 88.81 393 GLU A O 1
ATOM 2967 N N . ILE A 1 394 ? -21.75 -24.828 -16.484 1 90.38 394 ILE A N 1
ATOM 2968 C CA . ILE A 1 394 ? -22.531 -24.078 -15.5 1 90.38 394 ILE A CA 1
ATOM 2969 C C . ILE A 1 394 ? -23.047 -22.781 -16.125 1 90.38 394 ILE A C 1
ATOM 2971 O O . ILE A 1 394 ? -23.578 -21.906 -15.438 1 90.38 394 ILE A O 1
ATOM 2975 N N . GLY A 1 395 ? -22.828 -22.609 -17.438 1 88.56 395 GLY A N 1
ATOM 2976 C CA . GLY A 1 395 ? -23.422 -21.5 -18.172 1 88.56 395 GLY A CA 1
ATOM 2977 C C . GLY A 1 395 ? -22.438 -20.375 -18.438 1 88.56 395 GLY A C 1
ATOM 2978 O O . GLY A 1 395 ? -22.844 -19.281 -18.844 1 88.56 395 GLY A O 1
ATOM 2979 N N . GLY A 1 396 ? -21.25 -20.656 -18.219 1 88.75 396 GLY A N 1
ATOM 2980 C CA . GLY A 1 396 ? -20.25 -19.625 -18.484 1 88.75 396 GLY A CA 1
ATOM 2981 C C . GLY A 1 396 ? -19.828 -19.562 -19.953 1 88.75 396 GLY A C 1
ATOM 2982 O O . GLY A 1 396 ? -19.969 -20.531 -20.688 1 88.75 396 GLY A O 1
ATOM 2983 N N . THR A 1 397 ? -19.422 -18.344 -20.328 1 86.06 397 THR A N 1
ATOM 2984 C CA . THR A 1 397 ? -18.891 -18.141 -21.672 1 86.06 397 THR A CA 1
ATOM 2985 C C . THR A 1 397 ? -17.375 -17.906 -21.625 1 86.06 397 THR A C 1
ATOM 2987 O O . THR A 1 397 ? -16.906 -16.984 -20.969 1 86.06 397 THR A O 1
ATOM 2990 N N . LEU A 1 398 ? -16.719 -18.781 -22.234 1 83.81 398 LEU A N 1
ATOM 2991 C CA . LEU A 1 398 ? -15.273 -18.625 -22.344 1 83.81 398 LEU A CA 1
ATOM 2992 C C . LEU A 1 398 ? -14.93 -17.516 -23.328 1 83.81 398 LEU A C 1
ATOM 2994 O O . LEU A 1 398 ? -15.211 -17.625 -24.531 1 83.81 398 LEU A O 1
ATOM 2998 N N . GLN A 1 399 ? -14.398 -16.438 -22.844 1 84.5 399 GLN A N 1
ATOM 2999 C CA . GLN A 1 399 ? -14.016 -15.328 -23.703 1 84.5 399 GLN A CA 1
ATOM 3000 C C . GLN A 1 399 ? -12.711 -15.617 -24.438 1 84.5 399 GLN A C 1
ATOM 3002 O O . GLN A 1 399 ? -12.57 -15.328 -25.625 1 84.5 399 GLN A O 1
ATOM 3007 N N . PHE A 1 400 ? -11.734 -16.172 -23.734 1 80.69 400 PHE A N 1
ATOM 3008 C CA . PHE A 1 400 ? -10.531 -16.734 -24.344 1 80.69 400 PHE A CA 1
ATOM 3009 C C . PHE A 1 400 ? -9.984 -17.875 -23.516 1 80.69 400 PHE A C 1
ATOM 3011 O O . PHE A 1 400 ? -10.07 -17.859 -22.281 1 80.69 400 PHE A O 1
ATOM 3018 N N . GLY A 1 401 ? -9.414 -18.859 -24.156 1 79 401 GLY A N 1
ATOM 3019 C CA . GLY A 1 401 ? -8.883 -20.031 -23.5 1 79 401 GLY A CA 1
ATOM 3020 C C . GLY A 1 401 ? -7.371 -20.016 -23.359 1 79 401 GLY A C 1
ATOM 3021 O O . GLY A 1 401 ? -6.793 -20.844 -22.656 1 79 401 GLY A O 1
ATOM 3022 N N . ARG A 1 402 ? -6.785 -19.125 -24.031 1 79.06 402 ARG A N 1
ATOM 3023 C CA . ARG A 1 402 ? -5.34 -18.922 -24 1 79.06 402 ARG A CA 1
ATOM 3024 C C . ARG A 1 402 ? -4.988 -17.484 -24.359 1 79.06 402 ARG A C 1
ATOM 3026 O O . ARG A 1 402 ? -5.754 -16.797 -25.031 1 79.06 402 ARG A O 1
ATOM 3033 N N . VAL A 1 403 ? -3.945 -17.031 -23.766 1 80.88 403 VAL A N 1
ATOM 3034 C CA . VAL A 1 403 ? -3.529 -15.648 -24 1 80.88 403 VAL A CA 1
ATOM 3035 C C . VAL A 1 403 ? -2.072 -15.617 -24.469 1 80.88 403 VAL A C 1
ATOM 3037 O O . VAL A 1 403 ? -1.26 -16.438 -24.016 1 80.88 403 VAL A O 1
ATOM 3040 N N . ALA A 1 404 ? -1.753 -14.758 -25.391 1 80.56 404 ALA A N 1
ATOM 3041 C CA . ALA A 1 404 ? -0.411 -14.664 -25.953 1 80.56 404 ALA A CA 1
ATOM 3042 C C . ALA A 1 404 ? 0.529 -13.898 -25.031 1 80.56 404 ALA A C 1
ATOM 3044 O O . ALA A 1 404 ? 1.022 -12.828 -25.391 1 80.56 404 ALA A O 1
ATOM 3045 N N . ILE A 1 405 ? 0.744 -14.453 -23.906 1 82.38 405 ILE A N 1
ATOM 3046 C CA . ILE A 1 405 ? 1.719 -13.922 -22.953 1 82.38 405 ILE A CA 1
ATOM 3047 C C . ILE A 1 405 ? 2.664 -15.031 -22.516 1 82.38 405 ILE A C 1
ATOM 3049 O O . ILE A 1 405 ? 2.295 -16.203 -22.531 1 82.38 405 ILE A O 1
ATOM 3053 N N . LYS A 1 406 ? 3.844 -14.695 -22.297 1 84.69 406 LYS A N 1
ATOM 3054 C CA . LYS A 1 406 ? 4.852 -15.609 -21.766 1 84.69 406 LYS A CA 1
ATOM 3055 C C . LYS A 1 406 ? 5.629 -14.977 -20.625 1 84.69 406 LYS A C 1
ATOM 3057 O O . LYS A 1 406 ? 6.324 -13.977 -20.812 1 84.69 406 LYS A O 1
ATOM 3062 N N . PRO A 1 407 ? 5.586 -15.539 -19.469 1 87.62 407 PRO A N 1
ATOM 3063 C CA . PRO A 1 407 ? 4.84 -16.734 -19.047 1 87.62 407 PRO A CA 1
ATOM 3064 C C . PRO A 1 407 ? 3.363 -16.438 -18.781 1 87.62 407 PRO A C 1
ATOM 3066 O O . PRO A 1 407 ? 2.973 -15.273 -18.656 1 87.62 407 PRO A O 1
ATOM 3069 N N . GLY A 1 408 ? 2.504 -17.484 -18.766 1 85.06 408 GLY A N 1
ATOM 3070 C CA . GLY A 1 408 ? 1.108 -17.328 -18.391 1 85.06 408 GLY A CA 1
ATOM 3071 C C . GLY A 1 408 ? 0.143 -17.625 -19.516 1 85.06 408 GLY A C 1
ATOM 3072 O O . GLY A 1 408 ? -1.052 -17.344 -19.406 1 85.06 408 GLY A O 1
ATOM 3073 N N . ALA A 1 409 ? 0.561 -18.25 -20.562 1 80.94 409 ALA A N 1
ATOM 3074 C CA . ALA A 1 409 ? -0.202 -18.453 -21.797 1 80.94 409 ALA A CA 1
ATOM 3075 C C . ALA A 1 409 ? -1.461 -19.281 -21.516 1 80.94 409 ALA A C 1
ATOM 3077 O O . ALA A 1 409 ? -2.52 -19.016 -22.094 1 80.94 409 ALA A O 1
ATOM 3078 N N . PRO A 1 410 ? -1.468 -20.219 -20.656 1 80.56 410 PRO A N 1
ATOM 3079 C CA . PRO A 1 410 ? -2.648 -21.062 -20.453 1 80.56 410 PRO A CA 1
ATOM 3080 C C . PRO A 1 410 ? -3.77 -20.328 -19.719 1 80.56 410 PRO A C 1
ATOM 3082 O O . PRO A 1 410 ? -4.848 -20.906 -19.516 1 80.56 410 PRO A O 1
ATOM 3085 N N . ALA A 1 411 ? -3.514 -19.094 -19.297 1 86.12 411 ALA A N 1
ATOM 3086 C CA . ALA A 1 411 ? -4.543 -18.359 -18.578 1 86.12 411 ALA A CA 1
ATOM 3087 C C . ALA A 1 411 ? -5.812 -18.219 -19.406 1 86.12 411 ALA A C 1
ATOM 3089 O O . ALA A 1 411 ? -5.742 -18 -20.625 1 86.12 411 ALA A O 1
ATOM 3090 N N . CYS A 1 412 ? -6.938 -18.359 -18.766 1 84.69 412 CYS A N 1
ATOM 3091 C CA . CYS A 1 412 ? -8.211 -18.234 -19.453 1 84.69 412 CYS A CA 1
ATOM 3092 C C . CYS A 1 412 ? -9.148 -17.281 -18.719 1 84.69 412 CYS A C 1
ATOM 3094 O O . CYS A 1 412 ? -8.945 -17 -17.547 1 84.69 412 CYS A O 1
ATOM 3096 N N . PHE A 1 413 ? -10.094 -16.75 -19.438 1 88.12 413 PHE A N 1
ATOM 3097 C CA . PHE A 1 413 ? -11.07 -15.781 -18.953 1 88.12 413 PHE A CA 1
ATOM 3098 C C . PHE A 1 413 ? -12.477 -16.156 -19.406 1 88.12 413 PHE A C 1
ATOM 3100 O O . PHE A 1 413 ? -12.688 -16.531 -20.562 1 88.12 413 PHE A O 1
ATOM 3107 N N . ALA A 1 414 ? -13.383 -16.203 -18.391 1 87.25 414 ALA A N 1
ATOM 3108 C CA . ALA A 1 414 ? -14.773 -16.516 -18.688 1 87.25 414 ALA A CA 1
ATOM 3109 C C . ALA A 1 414 ? -15.719 -15.57 -17.953 1 87.25 414 ALA A C 1
ATOM 3111 O O . ALA A 1 414 ? -15.312 -14.891 -17 1 87.25 414 ALA A O 1
ATOM 3112 N N . THR A 1 415 ? -16.859 -15.453 -18.484 1 89.06 415 THR A N 1
ATOM 3113 C CA . THR A 1 415 ? -17.906 -14.664 -17.859 1 89.06 415 THR A CA 1
ATOM 3114 C C . THR A 1 415 ? -19.156 -15.516 -17.625 1 89.06 415 THR A C 1
ATOM 3116 O O . THR A 1 415 ? -19.406 -16.469 -18.359 1 89.06 415 THR A O 1
ATOM 3119 N N . LEU A 1 416 ? -19.781 -15.273 -16.547 1 88.69 416 LEU A N 1
ATOM 3120 C CA . LEU A 1 416 ? -21.047 -15.922 -16.219 1 88.69 416 LEU A CA 1
ATOM 3121 C C . LEU A 1 416 ? -22.125 -14.891 -15.938 1 88.69 416 LEU A C 1
ATOM 3123 O O . LEU A 1 416 ? -21.938 -14.008 -15.086 1 88.69 416 LEU A O 1
ATOM 3127 N N . ASN A 1 417 ? -23.109 -14.898 -16.688 1 82.56 417 ASN A N 1
ATOM 3128 C CA . ASN A 1 417 ? -24.234 -13.992 -16.469 1 82.56 417 ASN A CA 1
ATOM 3129 C C . ASN A 1 417 ? -25.297 -14.617 -15.555 1 82.56 417 ASN A C 1
ATOM 3131 O O . ASN A 1 417 ? -25.875 -15.648 -15.883 1 82.56 417 ASN A O 1
ATOM 3135 N N . THR A 1 418 ? -25.375 -14.172 -14.281 1 75.12 418 THR A N 1
ATOM 3136 C CA . THR A 1 418 ? -26.391 -14.648 -13.344 1 75.12 418 THR A CA 1
ATOM 3137 C C . THR A 1 418 ? -27.562 -13.672 -13.273 1 75.12 418 THR A C 1
ATOM 3139 O O . THR A 1 418 ? -27.594 -12.797 -12.414 1 75.12 418 THR A O 1
ATOM 3142 N N . GLY A 1 419 ? -28.375 -13.461 -14.32 1 63.66 419 GLY A N 1
ATOM 3143 C CA . GLY A 1 419 ? -29.562 -12.625 -14.375 1 63.66 419 GLY A CA 1
ATOM 3144 C C . GLY A 1 419 ? -29.359 -11.266 -13.734 1 63.66 419 GLY A C 1
ATOM 3145 O O . GLY A 1 419 ? -29.797 -10.25 -14.281 1 63.66 419 GLY A O 1
ATOM 3146 N N . SER A 1 420 ? -28.75 -11.109 -12.516 1 65.62 420 SER A N 1
ATOM 3147 C CA . SER A 1 420 ? -28.656 -9.836 -11.812 1 65.62 420 SER A CA 1
ATOM 3148 C C . SER A 1 420 ? -27.266 -9.234 -11.953 1 65.62 420 SER A C 1
ATOM 3150 O O . SER A 1 420 ? -27.078 -8.023 -11.781 1 65.62 420 SER A O 1
ATOM 3152 N N . SER A 1 421 ? -26.281 -10.07 -12.258 1 77.12 421 SER A N 1
ATOM 3153 C CA . SER A 1 421 ? -24.938 -9.516 -12.305 1 77.12 421 SER A CA 1
ATOM 3154 C C . SER A 1 421 ? -24.016 -10.367 -13.172 1 77.12 421 SER A C 1
ATOM 3156 O O . SER A 1 421 ? -24.297 -11.539 -13.414 1 77.12 421 SER A O 1
ATOM 3158 N N . LYS A 1 422 ? -23.188 -9.711 -13.805 1 84.75 422 LYS A N 1
ATOM 3159 C CA . LYS A 1 422 ? -22.141 -10.391 -14.555 1 84.75 422 LYS A CA 1
ATOM 3160 C C . LYS A 1 422 ? -20.969 -10.773 -13.648 1 84.75 422 LYS A C 1
ATOM 3162 O O . LYS A 1 422 ? -20.453 -9.938 -12.906 1 84.75 422 LYS A O 1
ATOM 3167 N N . LYS A 1 423 ? -20.75 -12.062 -13.641 1 90.44 423 LYS A N 1
ATOM 3168 C CA . LYS A 1 423 ? -19.625 -12.57 -12.844 1 90.44 423 LYS A CA 1
ATOM 3169 C C . LYS A 1 423 ? -18.438 -12.906 -13.727 1 90.44 423 LYS A C 1
ATOM 3171 O O . LYS A 1 423 ? -18.594 -13.32 -14.875 1 90.44 423 LYS A O 1
ATOM 3176 N N . LEU A 1 424 ? -17.297 -12.633 -13.188 1 92.62 424 LEU A N 1
ATOM 3177 C CA . LEU A 1 424 ? -16.078 -12.859 -13.945 1 92.62 424 LEU A CA 1
ATOM 3178 C C . LEU A 1 424 ? -15.297 -14.047 -13.383 1 92.62 424 LEU A C 1
ATOM 3180 O O . LEU A 1 424 ? -15.367 -14.32 -12.188 1 92.62 424 LEU A O 1
ATOM 3184 N N . PHE A 1 425 ? -14.609 -14.734 -14.297 1 92.31 425 PHE A N 1
ATOM 3185 C CA . PHE A 1 425 ? -13.805 -15.891 -13.914 1 92.31 425 PHE A CA 1
ATOM 3186 C C . PHE A 1 425 ? -12.453 -15.867 -14.625 1 92.31 425 PHE A C 1
ATOM 3188 O O . PHE A 1 425 ? -12.391 -15.734 -15.852 1 92.31 425 PHE A O 1
ATOM 3195 N N . PHE A 1 426 ? -11.406 -15.945 -13.836 1 93.12 426 PHE A N 1
ATOM 3196 C CA . PHE A 1 426 ? -10.062 -16.141 -14.375 1 93.12 426 PHE A CA 1
ATOM 3197 C C . PHE A 1 426 ? -9.477 -17.469 -13.914 1 93.12 426 PHE A C 1
ATOM 3199 O O . PHE A 1 426 ? -9.531 -17.797 -12.719 1 93.12 426 PHE A O 1
ATOM 3206 N N . CYS A 1 427 ? -9 -18.234 -14.805 1 91.94 427 CYS A N 1
ATOM 3207 C CA . CYS A 1 427 ? -8.211 -19.422 -14.492 1 91.94 427 CYS A CA 1
ATOM 3208 C C . CYS A 1 427 ? -6.742 -19.203 -14.836 1 91.94 427 CYS A C 1
ATOM 3210 O O . CYS A 1 427 ? -6.395 -19.016 -16 1 91.94 427 CYS A O 1
ATOM 3212 N N . LEU A 1 428 ? -5.953 -19.188 -13.852 1 92.38 428 LEU A N 1
ATOM 3213 C CA . LEU A 1 428 ? -4.531 -18.922 -14.023 1 92.38 428 LEU A CA 1
ATOM 3214 C C . LEU A 1 428 ? -3.723 -20.219 -13.945 1 92.38 428 LEU A C 1
ATOM 3216 O O . LEU A 1 428 ? -4.23 -21.234 -13.484 1 92.38 428 LEU A O 1
ATOM 3220 N N . PRO A 1 429 ? -2.479 -20.172 -14.469 1 88.44 429 PRO A N 1
ATOM 3221 C CA . PRO A 1 429 ? -1.651 -21.391 -14.438 1 88.44 429 PRO A CA 1
ATOM 3222 C C . PRO A 1 429 ? -1.432 -21.922 -13.023 1 88.44 429 PRO A C 1
ATOM 3224 O O . PRO A 1 429 ? -1.553 -21.172 -12.055 1 88.44 429 PRO A O 1
ATOM 3227 N N . GLY A 1 430 ? -1.049 -23.141 -12.938 1 85.25 430 GLY A N 1
ATOM 3228 C CA . GLY A 1 430 ? -1.037 -23.859 -11.672 1 85.25 430 GLY A CA 1
ATOM 3229 C C . GLY A 1 430 ? 0.199 -23.578 -10.836 1 85.25 430 GLY A C 1
ATOM 3230 O O . GLY A 1 430 ? 1.088 -22.828 -11.266 1 85.25 430 GLY A O 1
ATOM 3231 N N . ALA A 1 431 ? 0.23 -24.281 -9.68 1 75.5 431 ALA A N 1
ATOM 3232 C CA . ALA A 1 431 ? 1.165 -23.953 -8.602 1 75.5 431 ALA A CA 1
ATOM 3233 C C . ALA A 1 431 ? 2.516 -24.625 -8.828 1 75.5 431 ALA A C 1
ATOM 3235 O O . ALA A 1 431 ? 3.506 -24.281 -8.18 1 75.5 431 ALA A O 1
ATOM 3236 N N . ARG A 1 432 ? 2.586 -25.562 -9.742 1 77.12 432 ARG A N 1
ATOM 3237 C CA . ARG A 1 432 ? 3.875 -26.188 -10 1 77.12 432 ARG A CA 1
ATOM 3238 C C . ARG A 1 432 ? 4.891 -25.172 -10.516 1 77.12 432 ARG A C 1
ATOM 3240 O O . ARG A 1 432 ? 6.078 -25.266 -10.203 1 77.12 432 ARG A O 1
ATOM 3247 N N . VAL A 1 433 ? 4.355 -24.281 -11.234 1 81.31 433 VAL A N 1
ATOM 3248 C CA . VAL A 1 433 ? 5.141 -23.141 -11.711 1 81.31 433 VAL A CA 1
ATOM 3249 C C . VAL A 1 433 ? 4.445 -21.844 -11.336 1 81.31 433 VAL A C 1
ATOM 3251 O O . VAL A 1 433 ? 3.621 -21.328 -12.102 1 81.31 433 VAL A O 1
ATOM 3254 N N . PRO A 1 434 ? 4.902 -21.234 -10.297 1 88.88 434 PRO A N 1
ATOM 3255 C CA . PRO A 1 434 ? 4.105 -20.172 -9.68 1 88.88 434 PRO A CA 1
ATOM 3256 C C . PRO A 1 434 ? 4.219 -18.828 -10.422 1 88.88 434 PRO A C 1
ATOM 3258 O O . PRO A 1 434 ? 3.301 -18.016 -10.367 1 88.88 434 PRO A O 1
ATOM 3261 N N . VAL A 1 435 ? 5.238 -18.531 -11.141 1 91.5 435 VAL A N 1
ATOM 3262 C CA . VAL A 1 435 ? 5.512 -17.219 -11.727 1 91.5 435 VAL A CA 1
ATOM 3263 C C . VAL A 1 435 ? 4.438 -16.875 -12.758 1 91.5 435 VAL A C 1
ATOM 3265 O O . VAL A 1 435 ? 3.936 -15.758 -12.797 1 91.5 435 VAL A O 1
ATOM 3268 N N . PRO A 1 436 ? 4.02 -17.891 -13.578 1 90.62 436 PRO A N 1
ATOM 3269 C CA . PRO A 1 436 ? 3.016 -17.578 -14.594 1 90.62 436 PRO A CA 1
ATOM 3270 C C . PRO A 1 436 ? 1.702 -17.078 -14 1 90.62 436 PRO A C 1
ATOM 3272 O O . PRO A 1 436 ? 1.06 -16.188 -14.562 1 90.62 436 PRO A O 1
ATOM 3275 N N . ALA A 1 437 ? 1.283 -17.625 -12.914 1 93.75 437 ALA A N 1
ATOM 3276 C CA . ALA A 1 437 ? 0.045 -17.188 -12.273 1 93.75 437 ALA A CA 1
ATOM 3277 C C . ALA A 1 437 ? 0.139 -15.734 -11.844 1 93.75 437 ALA A C 1
ATOM 3279 O O . ALA A 1 437 ? -0.791 -14.953 -12.055 1 93.75 437 ALA A O 1
ATOM 3280 N N . LEU A 1 438 ? 1.235 -15.352 -11.305 1 93.75 438 LEU A N 1
ATOM 3281 C CA . LEU A 1 438 ? 1.437 -13.984 -10.836 1 93.75 438 LEU A CA 1
ATOM 3282 C C . LEU A 1 438 ? 1.555 -13.016 -12.008 1 93.75 438 LEU A C 1
ATOM 3284 O O . LEU A 1 438 ? 1.008 -11.914 -11.969 1 93.75 438 LEU A O 1
ATOM 3288 N N . THR A 1 439 ? 2.277 -13.469 -13 1 92.25 439 THR A N 1
ATOM 3289 C CA . THR A 1 439 ? 2.387 -12.648 -14.203 1 92.25 439 THR A CA 1
ATOM 3290 C C . THR A 1 439 ? 1.011 -12.391 -14.812 1 92.25 439 THR A C 1
ATOM 3292 O O . THR A 1 439 ? 0.67 -11.258 -15.141 1 92.25 439 THR A O 1
ATOM 3295 N N . ALA A 1 440 ? 0.272 -13.43 -14.93 1 90.88 440 ALA A N 1
ATOM 3296 C CA . ALA A 1 440 ? -1.078 -13.305 -15.469 1 90.88 440 ALA A CA 1
ATOM 3297 C C . ALA A 1 440 ? -1.946 -12.414 -14.586 1 90.88 440 ALA A C 1
ATOM 3299 O O . ALA A 1 440 ? -2.783 -11.656 -15.086 1 90.88 440 ALA A O 1
ATOM 3300 N N . TYR A 1 441 ? -1.771 -12.492 -13.336 1 93.88 441 TYR A N 1
ATOM 3301 C CA . TYR A 1 441 ? -2.514 -11.625 -12.43 1 93.88 441 TYR A CA 1
ATOM 3302 C C . TYR A 1 441 ? -2.258 -10.156 -12.758 1 93.88 441 TYR A C 1
ATOM 3304 O O . TYR A 1 441 ? -3.199 -9.375 -12.93 1 93.88 441 TYR A O 1
ATOM 3312 N N . TYR A 1 442 ? -1.062 -9.82 -12.836 1 90.5 442 TYR A N 1
ATOM 3313 C CA . TYR A 1 442 ? -0.693 -8.414 -13.016 1 90.5 442 TYR A CA 1
ATOM 3314 C C . TYR A 1 442 ? -1.121 -7.914 -14.383 1 90.5 442 TYR A C 1
ATOM 3316 O O . TYR A 1 442 ? -1.476 -6.742 -14.539 1 90.5 442 TYR A O 1
ATOM 3324 N N . LEU A 1 443 ? -1.105 -8.789 -15.305 1 87.94 443 LEU A N 1
ATOM 3325 C CA . LEU A 1 443 ? -1.348 -8.352 -16.672 1 87.94 443 LEU A CA 1
ATOM 3326 C C . LEU A 1 443 ? -2.834 -8.406 -17.016 1 87.94 443 LEU A C 1
ATOM 3328 O O . LEU A 1 443 ? -3.316 -7.637 -17.844 1 87.94 443 LEU A O 1
ATOM 3332 N N . LEU A 1 444 ? -3.576 -9.312 -16.391 1 89.19 444 LEU A N 1
ATOM 3333 C CA . LEU A 1 444 ? -4.957 -9.539 -16.797 1 89.19 444 LEU A CA 1
ATOM 3334 C C . LEU A 1 444 ? -5.926 -9.219 -15.664 1 89.19 444 LEU A C 1
ATOM 3336 O O . LEU A 1 444 ? -6.855 -8.43 -15.844 1 89.19 444 LEU A O 1
ATOM 3340 N N . VAL A 1 445 ? -5.668 -9.742 -14.516 1 92.12 445 VAL A N 1
ATOM 3341 C CA . VAL A 1 445 ? -6.633 -9.664 -13.422 1 92.12 445 VAL A CA 1
ATOM 3342 C C . VAL A 1 445 ? -6.629 -8.266 -12.82 1 92.12 445 VAL A C 1
ATOM 3344 O O . VAL A 1 445 ? -7.688 -7.664 -12.617 1 92.12 445 VAL A O 1
ATOM 3347 N N . LYS A 1 446 ? -5.426 -7.746 -12.539 1 89.81 446 LYS A N 1
ATOM 3348 C CA . LYS A 1 446 ? -5.297 -6.453 -11.875 1 89.81 446 LYS A CA 1
ATOM 3349 C C . LYS A 1 446 ? -5.996 -5.355 -12.672 1 89.81 446 LYS A C 1
ATOM 3351 O O . LYS A 1 446 ? -6.789 -4.59 -12.117 1 89.81 446 LYS A O 1
ATOM 3356 N N . PRO A 1 447 ? -5.789 -5.246 -13.984 1 86 447 PRO A N 1
ATOM 3357 C CA . PRO A 1 447 ? -6.52 -4.234 -14.75 1 86 447 PRO A CA 1
ATOM 3358 C C . PRO A 1 447 ? -8.031 -4.426 -14.688 1 86 447 PRO A C 1
ATOM 3360 O O . PRO A 1 447 ? -8.781 -3.449 -14.648 1 86 447 PRO A O 1
ATOM 3363 N N . CYS A 1 448 ? -8.445 -5.648 -14.695 1 87.38 448 CYS A N 1
ATOM 3364 C CA . CYS A 1 448 ? -9.867 -5.945 -14.594 1 87.38 448 CYS A CA 1
ATOM 3365 C C . CYS A 1 448 ? -10.43 -5.469 -13.266 1 87.38 448 CYS A C 1
ATOM 3367 O O . CYS A 1 448 ? -11.508 -4.875 -13.219 1 87.38 448 CYS A O 1
ATOM 3369 N N . LEU A 1 449 ? -9.727 -5.723 -12.242 1 87.56 449 LEU A N 1
ATOM 3370 C CA . LEU A 1 449 ? -10.148 -5.289 -10.906 1 87.56 449 LEU A CA 1
ATOM 3371 C C . LEU A 1 449 ? -10.227 -3.77 -10.828 1 87.56 449 LEU A C 1
ATOM 3373 O O . LEU A 1 449 ? -11.133 -3.223 -10.203 1 87.56 449 LEU A O 1
ATOM 3377 N N . GLN A 1 450 ? -9.25 -3.139 -11.406 1 80.94 450 GLN A N 1
ATOM 3378 C CA . GLN A 1 450 ? -9.273 -1.68 -11.445 1 80.94 450 GLN A CA 1
ATOM 3379 C C . GLN A 1 450 ? -10.539 -1.165 -12.117 1 80.94 450 GLN A C 1
ATOM 3381 O O . GLN A 1 450 ? -11.148 -0.201 -11.656 1 80.94 450 GLN A O 1
ATOM 3386 N N . LYS A 1 451 ? -10.914 -1.793 -13.172 1 81.81 451 LYS A N 1
ATOM 3387 C CA . LYS A 1 451 ? -12.133 -1.415 -13.875 1 81.81 451 LYS A CA 1
ATOM 3388 C C . LYS A 1 451 ? -13.367 -1.653 -13.016 1 81.81 451 LYS A C 1
ATOM 3390 O O . LYS A 1 451 ? -14.273 -0.818 -12.969 1 81.81 451 LYS A O 1
ATOM 3395 N N . LEU A 1 452 ? -13.383 -2.771 -12.359 1 81.94 452 LEU A N 1
ATOM 3396 C CA . LEU A 1 452 ? -14.508 -3.115 -11.5 1 81.94 452 LEU A CA 1
ATOM 3397 C C . LEU A 1 452 ? -14.656 -2.104 -10.367 1 81.94 452 LEU A C 1
ATOM 3399 O O . LEU A 1 452 ? -15.766 -1.87 -9.883 1 81.94 452 LEU A O 1
ATOM 3403 N N . CYS A 1 453 ? -13.555 -1.517 -10.016 1 80.12 453 CYS A N 1
ATOM 3404 C CA . CYS A 1 453 ? -13.57 -0.534 -8.938 1 80.12 453 CYS A CA 1
ATOM 3405 C C . CYS A 1 453 ? -13.883 0.858 -9.469 1 80.12 453 CYS A C 1
ATOM 3407 O O . CYS A 1 453 ? -13.859 1.835 -8.719 1 80.12 453 CYS A O 1
ATOM 3409 N N . GLY A 1 454 ? -14.062 0.992 -10.68 1 73.69 454 GLY A N 1
ATOM 3410 C CA . GLY A 1 454 ? -14.5 2.264 -11.242 1 73.69 454 GLY A CA 1
ATOM 3411 C C . GLY A 1 454 ? -13.352 3.1 -11.781 1 73.69 454 GLY A C 1
ATOM 3412 O O . GLY A 1 454 ? -13.523 4.285 -12.07 1 73.69 454 GLY A O 1
ATOM 3413 N N . SER A 1 455 ? -12.219 2.514 -11.852 1 74.69 455 SER A N 1
ATOM 3414 C CA . SER A 1 455 ? -11.102 3.27 -12.398 1 74.69 455 SER A CA 1
ATOM 3415 C C . SER A 1 455 ? -11.328 3.594 -13.875 1 74.69 455 SER A C 1
ATOM 3417 O O . SER A 1 455 ? -11.836 2.762 -14.625 1 74.69 455 SER A O 1
ATOM 3419 N N . LYS A 1 456 ? -11.008 4.863 -14.211 1 69.88 456 LYS A N 1
ATOM 3420 C CA . LYS A 1 456 ? -11.164 5.297 -15.594 1 69.88 456 LYS A CA 1
ATOM 3421 C C . LYS A 1 456 ? -10.055 4.734 -16.469 1 69.88 456 LYS A C 1
ATOM 3423 O O . LYS A 1 456 ? -10.273 4.441 -17.656 1 69.88 456 LYS A O 1
ATOM 3428 N N . SER A 1 457 ? -8.891 4.648 -15.891 1 68 457 SER A N 1
ATOM 3429 C CA . SER A 1 457 ? -7.762 4.094 -16.625 1 68 457 SER A CA 1
ATOM 3430 C C . SER A 1 457 ? -7.438 2.676 -16.172 1 68 457 SER A C 1
ATOM 3432 O O . SER A 1 457 ? -7.191 2.443 -14.984 1 68 457 SER A O 1
ATOM 3434 N N . VAL A 1 458 ? -7.566 1.745 -17.188 1 70.69 458 VAL A N 1
ATOM 3435 C CA . VAL A 1 458 ? -7.387 0.349 -16.812 1 70.69 458 VAL A CA 1
ATOM 3436 C C . VAL A 1 458 ? -6.078 -0.184 -17.391 1 70.69 458 VAL A C 1
ATOM 3438 O O . VAL A 1 458 ? -5.574 -1.219 -16.953 1 70.69 458 VAL A O 1
ATOM 3441 N N . ALA A 1 459 ? -5.445 0.61 -18.172 1 74.19 459 ALA A N 1
ATOM 3442 C CA . ALA A 1 459 ? -4.219 0.108 -18.781 1 74.19 459 ALA A CA 1
ATOM 3443 C C . ALA A 1 459 ? -3.062 0.123 -17.797 1 74.19 459 ALA A C 1
ATOM 3445 O O . ALA A 1 459 ? -2.945 1.043 -16.984 1 74.19 459 ALA A O 1
ATOM 3446 N N . PRO A 1 460 ? -2.264 -0.917 -17.828 1 77.5 460 PRO A N 1
ATOM 3447 C CA . PRO A 1 460 ? -1.091 -0.929 -16.953 1 77.5 460 PRO A CA 1
ATOM 3448 C C . PRO A 1 460 ? -0.127 0.22 -17.25 1 77.5 460 PRO A C 1
ATOM 3450 O O . PRO A 1 460 ? -0.035 0.683 -18.391 1 77.5 460 PRO A O 1
ATOM 3453 N N . THR A 1 461 ? 0.464 0.683 -16.234 1 81.25 461 THR A N 1
ATOM 3454 C CA . THR A 1 461 ? 1.479 1.719 -16.391 1 81.25 461 THR A CA 1
ATOM 3455 C C . THR A 1 461 ? 2.756 1.14 -16.984 1 81.25 461 THR A C 1
ATOM 3457 O O . THR A 1 461 ? 3.307 0.165 -16.469 1 81.25 461 THR A O 1
ATOM 3460 N N . VAL A 1 462 ? 3.111 1.665 -18.156 1 86.25 462 VAL A N 1
ATOM 3461 C CA . VAL A 1 462 ? 4.328 1.227 -18.828 1 86.25 462 VAL A CA 1
ATOM 3462 C C . VAL A 1 462 ? 5.418 2.283 -18.672 1 86.25 462 VAL A C 1
ATOM 3464 O O . VAL A 1 462 ? 5.176 3.473 -18.891 1 86.25 462 VAL A O 1
ATOM 3467 N N . VAL A 1 463 ? 6.609 1.863 -18.234 1 87.94 463 VAL A N 1
ATOM 3468 C CA . VAL A 1 463 ? 7.734 2.77 -18.031 1 87.94 463 VAL A CA 1
ATOM 3469 C C . VAL A 1 463 ? 8.93 2.309 -18.875 1 87.94 463 VAL A C 1
ATOM 3471 O O . VAL A 1 463 ? 9 1.146 -19.266 1 87.94 463 VAL A O 1
ATOM 3474 N N . LYS A 1 464 ? 9.773 3.24 -19.203 1 90.5 464 LYS A N 1
ATOM 3475 C CA . LYS A 1 464 ? 11.023 2.898 -19.859 1 90.5 464 LYS A CA 1
ATOM 3476 C C . LYS A 1 464 ? 12.148 2.719 -18.844 1 90.5 464 LYS A C 1
ATOM 3478 O O . LYS A 1 464 ? 12.25 3.482 -17.875 1 90.5 464 LYS A O 1
ATOM 3483 N N . ALA A 1 465 ? 12.898 1.717 -18.953 1 91.12 465 ALA A N 1
ATOM 3484 C CA . ALA A 1 465 ? 13.992 1.434 -18.031 1 91.12 465 ALA A CA 1
ATOM 3485 C C . ALA A 1 465 ? 15.195 0.845 -18.781 1 91.12 465 ALA A C 1
ATOM 3487 O O . ALA A 1 465 ? 15.023 0.181 -19.812 1 91.12 465 ALA A O 1
ATOM 3488 N N . ARG A 1 466 ? 16.328 1.154 -18.297 1 91.12 466 ARG A N 1
ATOM 3489 C CA . ARG A 1 466 ? 17.578 0.638 -18.859 1 91.12 466 ARG A CA 1
ATOM 3490 C C . ARG A 1 466 ? 17.906 -0.734 -18.297 1 91.12 466 ARG A C 1
ATOM 3492 O O . ARG A 1 466 ? 18.016 -0.895 -17.078 1 91.12 466 ARG A O 1
ATOM 3499 N N . VAL A 1 467 ? 18.109 -1.676 -19.188 1 91.06 467 VAL A N 1
ATOM 3500 C CA . VAL A 1 467 ? 18.312 -3.059 -18.766 1 91.06 467 VAL A CA 1
ATOM 3501 C C . VAL A 1 467 ? 19.703 -3.219 -18.172 1 91.06 467 VAL A C 1
ATOM 3503 O O . VAL A 1 467 ? 20.688 -2.762 -18.766 1 91.06 467 VAL A O 1
ATOM 3506 N N . ARG A 1 468 ? 19.688 -3.707 -16.953 1 87 468 ARG A N 1
ATOM 3507 C CA . ARG A 1 468 ? 20.938 -4.074 -16.297 1 87 468 ARG A CA 1
ATOM 3508 C C . ARG A 1 468 ? 20.875 -5.492 -15.734 1 87 468 ARG A C 1
ATOM 3510 O O . ARG A 1 468 ? 19.828 -5.93 -15.266 1 87 468 ARG A O 1
ATOM 3517 N N . MET A 1 469 ? 21.781 -6.336 -15.992 1 72.75 469 MET A N 1
ATOM 3518 C CA . MET A 1 469 ? 21.797 -7.711 -15.508 1 72.75 469 MET A CA 1
ATOM 3519 C C . MET A 1 469 ? 22.562 -7.812 -14.188 1 72.75 469 MET A C 1
ATOM 3521 O O . MET A 1 469 ? 23.641 -7.23 -14.047 1 72.75 469 MET A O 1
ATOM 3525 N N . ARG A 1 470 ? 21.906 -8.016 -13 1 58.5 470 ARG A N 1
ATOM 3526 C CA . ARG A 1 470 ? 22.578 -8.148 -11.711 1 58.5 470 ARG A CA 1
ATOM 3527 C C . ARG A 1 470 ? 23.391 -9.438 -11.648 1 58.5 470 ARG A C 1
ATOM 3529 O O . ARG A 1 470 ? 24.109 -9.68 -10.68 1 58.5 470 ARG A O 1
ATOM 3536 N N . CYS A 1 471 ? 23.078 -10.508 -12.297 1 51 471 CYS A N 1
ATOM 3537 C CA . CYS A 1 471 ? 23.734 -11.75 -11.914 1 51 471 CYS A CA 1
ATOM 3538 C C . CYS A 1 471 ? 25.188 -11.766 -12.391 1 51 471 CYS A C 1
ATOM 3540 O O . CYS A 1 471 ? 25.453 -11.516 -13.57 1 51 471 CYS A O 1
ATOM 3542 N N . LEU A 1 472 ? 26.062 -11.562 -11.391 1 44.09 472 LEU A N 1
ATOM 3543 C CA . LEU A 1 472 ? 27.5 -11.797 -11.539 1 44.09 472 LEU A CA 1
ATOM 3544 C C . LEU A 1 472 ? 27.75 -13.031 -12.398 1 44.09 472 LEU A C 1
ATOM 3546 O O . LEU A 1 472 ? 28.812 -13.156 -13.008 1 44.09 472 LEU A O 1
ATOM 3550 N N . GLU A 1 473 ? 26.953 -14.023 -12.164 1 44.12 473 GLU A N 1
ATOM 3551 C CA . GLU A 1 473 ? 27.391 -15.297 -12.727 1 44.12 473 GLU A CA 1
ATOM 3552 C C . GLU A 1 473 ? 27.109 -15.359 -14.227 1 44.12 473 GLU A C 1
ATOM 3554 O O . GLU A 1 473 ? 27.484 -16.328 -14.898 1 44.12 473 GLU A O 1
ATOM 3559 N N . MET A 1 474 ? 26.219 -14.508 -14.609 1 45.41 474 MET A N 1
ATOM 3560 C CA . MET A 1 474 ? 25.906 -14.781 -16.016 1 45.41 474 MET A CA 1
ATOM 3561 C C . MET A 1 474 ? 26.938 -14.164 -16.938 1 45.41 474 MET A C 1
ATOM 3563 O O . MET A 1 474 ? 27.344 -13.016 -16.75 1 45.41 474 MET A O 1
ATOM 3567 N N . VAL A 1 475 ? 27.609 -15.023 -17.516 1 45.78 475 VAL A N 1
ATOM 3568 C CA . VAL A 1 475 ? 28.594 -14.75 -18.562 1 45.78 475 VAL A CA 1
ATOM 3569 C C . VAL A 1 475 ? 28.031 -13.734 -19.547 1 45.78 475 VAL A C 1
ATOM 3571 O O . VAL A 1 475 ? 28.734 -12.82 -19.984 1 45.78 475 VAL A O 1
ATOM 3574 N N . SER A 1 476 ? 26.812 -14.18 -20.141 1 53.44 476 SER A N 1
ATOM 3575 C CA . SER A 1 476 ? 26.359 -13.32 -21.219 1 53.44 476 SER A CA 1
ATOM 3576 C C . SER A 1 476 ? 25.484 -12.18 -20.688 1 53.44 476 SER A C 1
ATOM 3578 O O . SER A 1 476 ? 24.625 -12.398 -19.844 1 53.44 476 SER A O 1
ATOM 3580 N N . THR A 1 477 ? 25.906 -10.953 -20.844 1 65.12 477 THR A N 1
ATOM 3581 C CA . THR A 1 477 ? 25.406 -9.648 -20.438 1 65.12 477 THR A CA 1
ATOM 3582 C C . THR A 1 477 ? 24.125 -9.305 -21.188 1 65.12 477 THR A C 1
ATOM 3584 O O . THR A 1 477 ? 23.453 -8.328 -20.859 1 65.12 477 THR A O 1
ATOM 3587 N N . ASP A 1 478 ? 23.688 -10.242 -22.156 1 81.94 478 ASP A N 1
ATOM 3588 C CA . ASP A 1 478 ? 22.547 -9.867 -22.984 1 81.94 478 ASP A CA 1
ATOM 3589 C C . ASP A 1 478 ? 21.344 -10.766 -22.688 1 81.94 478 ASP A C 1
ATOM 3591 O O . ASP A 1 478 ? 21.516 -11.898 -22.234 1 81.94 478 ASP A O 1
ATOM 3595 N N . ILE A 1 479 ? 20.234 -10.266 -22.797 1 86.81 479 ILE A N 1
ATOM 3596 C CA . ILE A 1 479 ? 19 -11.047 -22.719 1 86.81 479 ILE A CA 1
ATOM 3597 C C . ILE A 1 479 ? 18.672 -11.641 -24.078 1 86.81 479 ILE A C 1
ATOM 3599 O O . ILE A 1 479 ? 18.375 -10.914 -25.031 1 86.81 479 ILE A O 1
ATOM 3603 N N . GLU A 1 480 ? 18.75 -12.938 -24.172 1 87.06 480 GLU A N 1
ATOM 3604 C CA . GLU A 1 480 ? 18.391 -13.617 -25.406 1 87.06 480 GLU A CA 1
ATOM 3605 C C . GLU A 1 480 ? 16.891 -13.625 -25.625 1 87.06 480 GLU A C 1
ATOM 3607 O O . GLU A 1 480 ? 16.125 -14.016 -24.719 1 87.06 480 GLU A O 1
ATOM 3612 N N . LEU A 1 481 ? 16.5 -13.125 -26.797 1 89.25 481 LEU A N 1
ATOM 3613 C CA . LEU A 1 481 ? 15.07 -13.062 -27.094 1 89.25 481 LEU A CA 1
ATOM 3614 C C . LEU A 1 481 ? 14.594 -14.375 -27.703 1 89.25 481 LEU A C 1
ATOM 3616 O O . LEU A 1 481 ? 15.336 -15.039 -28.422 1 89.25 481 LEU A O 1
ATOM 3620 N N . GLY A 1 482 ? 13.438 -14.789 -27.406 1 83.88 482 GLY A N 1
ATOM 3621 C CA . GLY A 1 482 ? 12.828 -15.984 -27.953 1 83.88 482 GLY A CA 1
ATOM 3622 C C . GLY A 1 482 ? 11.969 -15.711 -29.188 1 83.88 482 GLY A C 1
ATOM 3623 O O . GLY A 1 482 ? 11.969 -14.594 -29.719 1 83.88 482 GLY A O 1
ATOM 3624 N N . PRO A 1 483 ? 11.336 -16.781 -29.656 1 80.5 483 PRO A N 1
ATOM 3625 C CA . PRO A 1 483 ? 10.539 -16.672 -30.875 1 80.5 483 PRO A CA 1
ATOM 3626 C C . PRO A 1 483 ? 9.305 -15.805 -30.703 1 80.5 483 PRO A C 1
ATOM 3628 O O . PRO A 1 483 ? 8.758 -15.289 -31.688 1 80.5 483 PRO A O 1
ATOM 3631 N N . GLY A 1 484 ? 8.898 -15.555 -29.5 1 81.38 484 GLY A N 1
ATOM 3632 C CA . GLY A 1 484 ? 7.746 -14.719 -29.219 1 81.38 484 GLY A CA 1
ATOM 3633 C C . GLY A 1 484 ? 7.996 -13.703 -28.125 1 81.38 484 GLY A C 1
ATOM 3634 O O . GLY A 1 484 ? 9.031 -13.734 -27.453 1 81.38 484 GLY A O 1
ATOM 3635 N N . PRO A 1 485 ? 7.012 -12.797 -28.031 1 85.44 485 PRO A N 1
ATOM 3636 C CA . PRO A 1 485 ? 7.148 -11.812 -26.953 1 85.44 485 PRO A CA 1
ATOM 3637 C C . PRO A 1 485 ? 7.148 -12.453 -25.578 1 85.44 485 PRO A C 1
ATOM 3639 O O . PRO A 1 485 ? 6.484 -13.477 -25.359 1 85.44 485 PRO A O 1
ATOM 3642 N N . GLU A 1 486 ? 7.93 -11.852 -24.734 1 91.19 486 GLU A N 1
ATOM 3643 C CA . GLU A 1 486 ? 8.039 -12.406 -23.375 1 91.19 486 GLU A CA 1
ATOM 3644 C C . GLU A 1 486 ? 8.117 -11.305 -22.328 1 91.19 486 GLU A C 1
ATOM 3646 O O . GLU A 1 486 ? 8.453 -10.164 -22.656 1 91.19 486 GLU A O 1
ATOM 3651 N N . TYR A 1 487 ? 7.719 -11.641 -21.203 1 92.38 487 TYR A N 1
ATOM 3652 C CA . TYR A 1 487 ? 7.824 -10.766 -20.031 1 92.38 487 TYR A CA 1
ATOM 3653 C C . TYR A 1 487 ? 8.859 -11.289 -19.047 1 92.38 487 TYR A C 1
ATOM 3655 O O . TYR A 1 487 ? 8.781 -12.438 -18.609 1 92.38 487 TYR A O 1
ATOM 3663 N N . GLN A 1 488 ? 9.812 -10.5 -18.75 1 93.44 488 GLN A N 1
ATOM 3664 C CA . GLN A 1 488 ? 10.828 -10.883 -17.766 1 93.44 488 GLN A CA 1
ATOM 3665 C C . GLN A 1 488 ? 10.766 -9.992 -16.531 1 93.44 488 GLN A C 1
ATOM 3667 O O . GLN A 1 488 ? 10.484 -8.797 -16.625 1 93.44 488 GLN A O 1
ATOM 3672 N N . ARG A 1 489 ? 11.062 -10.602 -15.438 1 93.75 489 ARG A N 1
ATOM 3673 C CA . ARG A 1 489 ? 11 -9.914 -14.156 1 93.75 489 ARG A CA 1
ATOM 3674 C C . ARG A 1 489 ? 12.281 -9.125 -13.891 1 93.75 489 ARG A C 1
ATOM 3676 O O . ARG A 1 489 ? 13.383 -9.625 -14.117 1 93.75 489 ARG A O 1
ATOM 3683 N N . ALA A 1 490 ? 12.078 -7.895 -13.414 1 93.5 490 ALA A N 1
ATOM 3684 C CA . ALA A 1 490 ? 13.234 -7.043 -13.125 1 93.5 490 ALA A CA 1
ATOM 3685 C C . ALA A 1 490 ? 12.945 -6.109 -11.945 1 93.5 490 ALA A C 1
ATOM 3687 O O . ALA A 1 490 ? 11.797 -5.73 -11.719 1 93.5 490 ALA A O 1
ATOM 3688 N N . ALA A 1 491 ? 13.961 -5.809 -11.227 1 92.12 491 ALA A N 1
ATOM 3689 C CA . ALA A 1 491 ? 13.875 -4.82 -10.148 1 92.12 491 ALA A CA 1
ATOM 3690 C C . ALA A 1 491 ? 14.062 -3.406 -10.695 1 92.12 491 ALA A C 1
ATOM 3692 O O . ALA A 1 491 ? 14.859 -3.182 -11.602 1 92.12 491 ALA A O 1
ATOM 3693 N N . LEU A 1 492 ? 13.297 -2.51 -10.141 1 90 492 LEU A N 1
ATOM 3694 C CA . LEU A 1 492 ? 13.414 -1.104 -10.516 1 90 492 LEU A CA 1
ATOM 3695 C C . LEU A 1 492 ? 14.398 -0.381 -9.602 1 90 492 LEU A C 1
ATOM 3697 O O . LEU A 1 492 ? 14.25 -0.4 -8.383 1 90 492 LEU A O 1
ATOM 3701 N N . ARG A 1 493 ? 15.391 0.195 -10.156 1 87.31 493 ARG A N 1
ATOM 3702 C CA . ARG A 1 493 ? 16.406 0.9 -9.383 1 87.31 493 ARG A CA 1
ATOM 3703 C C . ARG A 1 493 ? 16.656 2.295 -9.953 1 87.31 493 ARG A C 1
ATOM 3705 O O . ARG A 1 493 ? 16.688 2.479 -11.172 1 87.31 493 ARG A O 1
ATOM 3712 N N . TYR A 1 494 ? 16.766 3.168 -8.977 1 83.56 494 TYR A N 1
ATOM 3713 C CA . TYR A 1 494 ? 17.094 4.535 -9.359 1 83.56 494 TYR A CA 1
ATOM 3714 C C . TYR A 1 494 ? 18.531 4.875 -8.961 1 83.56 494 TYR A C 1
ATOM 3716 O O . TYR A 1 494 ? 18.984 4.512 -7.871 1 83.56 494 TYR A O 1
ATOM 3724 N N . GLU A 1 495 ? 19.281 5.277 -9.812 1 79.81 495 GLU A N 1
ATOM 3725 C CA . GLU A 1 495 ? 20.641 5.758 -9.523 1 79.81 495 GLU A CA 1
ATOM 3726 C C . GLU A 1 495 ? 20.688 7.281 -9.516 1 79.81 495 GLU A C 1
ATOM 3728 O O . GLU A 1 495 ? 20.031 7.938 -10.32 1 79.81 495 GLU A O 1
ATOM 3733 N N . PRO A 1 496 ? 21.578 7.664 -8.539 1 74.06 496 PRO A N 1
ATOM 3734 C CA . PRO A 1 496 ? 21.703 9.117 -8.469 1 74.06 496 PRO A CA 1
ATOM 3735 C C . PRO A 1 496 ? 22.234 9.734 -9.766 1 74.06 496 PRO A C 1
ATOM 3737 O O . PRO A 1 496 ? 23.078 9.133 -10.438 1 74.06 496 PRO A O 1
ATOM 3740 N N . ASN A 1 497 ? 21.734 10.734 -10.312 1 74.25 497 ASN A N 1
ATOM 3741 C CA . ASN A 1 497 ? 22.203 11.547 -11.43 1 74.25 497 ASN A CA 1
ATOM 3742 C C . ASN A 1 497 ? 21.797 10.953 -12.773 1 74.25 497 ASN A C 1
ATOM 3744 O O . ASN A 1 497 ? 22.266 11.391 -13.82 1 74.25 497 ASN A O 1
ATOM 3748 N N . GLU A 1 498 ? 21.188 9.766 -12.711 1 80.94 498 GLU A N 1
ATOM 3749 C CA . GLU A 1 498 ? 20.672 9.211 -13.961 1 80.94 498 GLU A CA 1
ATOM 3750 C C . GLU A 1 498 ? 19.172 9.453 -14.102 1 80.94 498 GLU A C 1
ATOM 3752 O O . GLU A 1 498 ? 18.422 9.344 -13.125 1 80.94 498 GLU A O 1
ATOM 3757 N N . VAL A 1 499 ? 18.859 9.766 -15.258 1 81.19 499 VAL A N 1
ATOM 3758 C CA . VAL A 1 499 ? 17.469 10.117 -15.516 1 81.19 499 VAL A CA 1
ATOM 3759 C C . VAL A 1 499 ? 16.641 8.852 -15.75 1 81.19 499 VAL A C 1
ATOM 3761 O O . VAL A 1 499 ? 15.508 8.742 -15.281 1 81.19 499 VAL A O 1
ATOM 3764 N N . VAL A 1 500 ? 17.281 7.945 -16.484 1 84.88 500 VAL A N 1
ATOM 3765 C CA . VAL A 1 500 ? 16.562 6.707 -16.797 1 84.88 500 VAL A CA 1
ATOM 3766 C C . VAL A 1 500 ? 16.797 5.684 -15.688 1 84.88 500 VAL A C 1
ATOM 3768 O O . VAL A 1 500 ? 17.938 5.418 -15.312 1 84.88 500 VAL A O 1
ATOM 3771 N N . PRO A 1 501 ? 15.695 5.227 -15.133 1 87.81 501 PRO A N 1
ATOM 3772 C CA . PRO A 1 501 ? 15.883 4.176 -14.125 1 87.81 501 PRO A CA 1
ATOM 3773 C C . PRO A 1 501 ? 16.406 2.875 -14.727 1 87.81 501 PRO A C 1
ATOM 3775 O O . PRO A 1 501 ? 16.375 2.691 -15.945 1 87.81 501 PRO A O 1
ATOM 3778 N N . TYR A 1 502 ? 16.922 2.066 -13.844 1 89.44 502 TYR A N 1
ATOM 3779 C CA . TYR A 1 502 ? 17.484 0.793 -14.281 1 89.44 502 TYR A CA 1
ATOM 3780 C C . TYR A 1 502 ? 16.531 -0.356 -13.984 1 89.44 502 TYR A C 1
ATOM 3782 O O . TYR A 1 502 ? 15.836 -0.353 -12.961 1 89.44 502 TYR A O 1
ATOM 3790 N N . ALA A 1 503 ? 16.484 -1.241 -14.891 1 92.12 503 ALA A N 1
ATOM 3791 C CA . ALA A 1 503 ? 15.805 -2.523 -14.695 1 92.12 503 ALA A CA 1
ATOM 3792 C C . ALA A 1 503 ? 16.812 -3.639 -14.445 1 92.12 503 ALA A C 1
ATOM 3794 O O . ALA A 1 503 ? 17.438 -4.145 -15.383 1 92.12 503 ALA A O 1
ATOM 3795 N N . ASP A 1 504 ? 16.984 -4.035 -13.258 1 90.44 504 ASP A N 1
ATOM 3796 C CA . ASP A 1 504 ? 17.859 -5.148 -12.914 1 90.44 504 ASP A CA 1
ATOM 3797 C C . ASP A 1 504 ? 17.125 -6.484 -13.039 1 90.44 504 ASP A C 1
ATOM 3799 O O . ASP A 1 504 ? 16.281 -6.824 -12.195 1 90.44 504 ASP A O 1
ATOM 3803 N N . VAL A 1 505 ? 17.453 -7.207 -14.078 1 89.88 505 VAL A N 1
ATOM 3804 C CA . VAL A 1 505 ? 16.797 -8.5 -14.281 1 89.88 505 VAL A CA 1
ATOM 3805 C C . VAL A 1 505 ? 17.078 -9.414 -13.094 1 89.88 505 VAL A C 1
ATOM 3807 O O . VAL A 1 505 ? 18.234 -9.531 -12.656 1 89.88 505 VAL A O 1
ATOM 3810 N N . THR A 1 506 ? 16.016 -9.977 -12.5 1 86.56 506 THR A N 1
ATOM 3811 C CA . THR A 1 506 ? 16.094 -10.672 -11.219 1 86.56 506 THR A CA 1
ATOM 3812 C C . THR A 1 506 ? 16.594 -12.109 -11.414 1 86.56 506 THR A C 1
ATOM 3814 O O . THR A 1 506 ? 15.852 -13.062 -11.148 1 86.56 506 THR A O 1
ATOM 3817 N N . GLY A 1 507 ? 17.797 -12.406 -11.945 1 79.31 507 GLY A N 1
ATOM 3818 C CA . GLY A 1 507 ? 18.453 -13.703 -12.008 1 79.31 507 GLY A CA 1
ATOM 3819 C C . GLY A 1 507 ? 17.797 -14.648 -12.992 1 79.31 507 GLY A C 1
ATOM 3820 O O . GLY A 1 507 ? 17.438 -14.25 -14.102 1 79.31 507 GLY A O 1
ATOM 3821 N N . ASN A 1 508 ? 17.703 -15.969 -12.492 1 81.5 508 ASN A N 1
ATOM 3822 C CA . ASN A 1 508 ? 17.141 -17.016 -13.336 1 81.5 508 ASN A CA 1
ATOM 3823 C C . ASN A 1 508 ? 15.648 -16.797 -13.586 1 81.5 508 ASN A C 1
ATOM 3825 O O . ASN A 1 508 ? 14.875 -16.688 -12.633 1 81.5 508 ASN A O 1
ATOM 3829 N N . GLN A 1 509 ? 15.312 -16.719 -14.836 1 86.5 509 GLN A N 1
ATOM 3830 C CA . GLN A 1 509 ? 13.961 -16.344 -15.234 1 86.5 509 GLN A CA 1
ATOM 3831 C C . GLN A 1 509 ? 13.086 -17.562 -15.469 1 86.5 509 GLN A C 1
ATOM 3833 O O . GLN A 1 509 ? 12 -17.469 -16.047 1 86.5 509 GLN A O 1
ATOM 3838 N N . ILE A 1 510 ? 13.539 -18.672 -15.047 1 84.75 510 ILE A N 1
ATOM 3839 C CA . ILE A 1 510 ? 12.727 -19.875 -15.188 1 84.75 510 ILE A CA 1
ATOM 3840 C C . ILE A 1 510 ? 11.391 -19.688 -14.469 1 84.75 510 ILE A C 1
ATOM 3842 O O . ILE A 1 510 ? 11.328 -19.047 -13.422 1 84.75 510 ILE A O 1
ATOM 3846 N N . ILE A 1 511 ? 10.352 -20.234 -14.953 1 85.62 511 ILE A N 1
ATOM 3847 C CA . ILE A 1 511 ? 8.977 -19.922 -14.562 1 85.62 511 ILE A CA 1
ATOM 3848 C C . ILE A 1 511 ? 8.672 -20.562 -13.211 1 85.62 511 ILE A C 1
ATOM 3850 O O . ILE A 1 511 ? 7.672 -20.234 -12.57 1 85.62 511 ILE A O 1
ATOM 3854 N N . SER A 1 512 ? 9.469 -21.453 -12.773 1 85.62 512 SER A N 1
ATOM 3855 C CA . SER A 1 512 ? 9.219 -22.109 -11.5 1 85.62 512 SER A CA 1
ATOM 3856 C C . SER A 1 512 ? 9.852 -21.344 -10.344 1 85.62 512 SER A C 1
ATOM 3858 O O . SER A 1 512 ? 9.555 -21.594 -9.18 1 85.62 512 SER A O 1
ATOM 3860 N N . ARG A 1 513 ? 10.648 -20.438 -10.648 1 86 513 ARG A N 1
ATOM 3861 C CA . ARG A 1 513 ? 11.438 -19.766 -9.609 1 86 513 ARG A CA 1
ATOM 3862 C C . ARG A 1 513 ? 10.727 -18.516 -9.109 1 86 513 ARG A C 1
ATOM 3864 O O . ARG A 1 513 ? 10.906 -17.438 -9.656 1 86 513 ARG A O 1
ATOM 3871 N N . LEU A 1 514 ? 10.133 -18.641 -8 1 88.25 514 LEU A N 1
ATOM 3872 C CA . LEU A 1 514 ? 9.383 -17.547 -7.391 1 88.25 514 LEU A CA 1
ATOM 3873 C C . LEU A 1 514 ? 10.328 -16.453 -6.902 1 88.25 514 LEU A C 1
ATOM 3875 O O . LEU A 1 514 ? 9.93 -15.297 -6.789 1 88.25 514 LEU A O 1
ATOM 3879 N N . GLN A 1 515 ? 11.531 -16.781 -6.664 1 86.38 515 GLN A N 1
ATOM 3880 C CA . GLN A 1 515 ? 12.531 -15.836 -6.172 1 86.38 515 GLN A CA 1
ATOM 3881 C C . GLN A 1 515 ? 12.742 -14.695 -7.164 1 86.38 515 GLN A C 1
ATOM 3883 O O . GLN A 1 515 ? 13.125 -13.586 -6.773 1 86.38 515 GLN A O 1
ATOM 3888 N N . SER A 1 516 ? 12.547 -15.023 -8.367 1 88.56 516 SER A N 1
ATOM 3889 C CA . SER A 1 516 ? 12.727 -13.992 -9.391 1 88.56 516 SER A CA 1
ATOM 3890 C C . SER A 1 516 ? 11.688 -12.883 -9.242 1 88.56 516 SER A C 1
ATOM 3892 O O . SER A 1 516 ? 11.852 -11.789 -9.797 1 88.56 516 SER A O 1
ATOM 3894 N N . MET A 1 517 ? 10.648 -13.117 -8.492 1 90.56 517 MET A N 1
ATOM 3895 C CA . MET A 1 517 ? 9.586 -12.141 -8.289 1 90.56 517 MET A CA 1
ATOM 3896 C C . MET A 1 517 ? 9.82 -11.336 -7.02 1 90.56 517 MET A C 1
ATOM 3898 O O . MET A 1 517 ? 9.172 -10.312 -6.801 1 90.56 517 MET A O 1
ATOM 3902 N N . ALA A 1 518 ? 10.672 -11.742 -6.195 1 86.12 518 ALA A N 1
ATOM 3903 C CA . ALA A 1 518 ? 10.82 -11.18 -4.859 1 86.12 518 ALA A CA 1
ATOM 3904 C C . ALA A 1 518 ? 11.148 -9.688 -4.922 1 86.12 518 ALA A C 1
ATOM 3906 O O . ALA A 1 518 ? 10.508 -8.883 -4.242 1 86.12 518 ALA A O 1
ATOM 3907 N N . ASP A 1 519 ? 12.055 -9.273 -5.754 1 84.44 519 ASP A N 1
ATOM 3908 C CA . ASP A 1 519 ? 12.453 -7.871 -5.844 1 84.44 519 ASP A CA 1
ATOM 3909 C C . ASP A 1 519 ? 11.93 -7.23 -7.125 1 84.44 519 ASP A C 1
ATOM 3911 O O . ASP A 1 519 ? 12.289 -6.094 -7.453 1 84.44 519 ASP A O 1
ATOM 3915 N N . ALA A 1 520 ? 11.102 -7.961 -7.742 1 90.88 520 ALA A N 1
ATOM 3916 C CA . ALA A 1 520 ? 10.656 -7.461 -9.039 1 90.88 520 ALA A CA 1
ATOM 3917 C C . ALA A 1 520 ? 9.555 -6.41 -8.867 1 90.88 520 ALA A C 1
ATOM 3919 O O . ALA A 1 520 ? 8.625 -6.602 -8.086 1 90.88 520 ALA A O 1
ATOM 3920 N N . LYS A 1 521 ? 9.727 -5.332 -9.57 1 91.81 521 LYS A N 1
ATOM 3921 C CA . LYS A 1 521 ? 8.703 -4.297 -9.664 1 91.81 521 LYS A CA 1
ATOM 3922 C C . LYS A 1 521 ? 8.289 -4.059 -11.109 1 91.81 521 LYS A C 1
ATOM 3924 O O . LYS A 1 521 ? 7.324 -3.336 -11.375 1 91.81 521 LYS A O 1
ATOM 3929 N N . LEU A 1 522 ? 9.055 -4.715 -11.953 1 94.25 522 LEU A N 1
ATOM 3930 C CA . LEU A 1 522 ? 8.828 -4.516 -13.383 1 94.25 522 LEU A CA 1
ATOM 3931 C C . LEU A 1 522 ? 8.672 -5.852 -14.102 1 94.25 522 LEU A C 1
ATOM 3933 O O . LEU A 1 522 ? 9.328 -6.832 -13.742 1 94.25 522 LEU A O 1
ATOM 3937 N N . LEU A 1 523 ? 7.82 -5.883 -15.086 1 94.31 523 LEU A N 1
ATOM 3938 C CA . LEU A 1 523 ? 7.82 -6.895 -16.141 1 94.31 523 LEU A CA 1
ATOM 3939 C C . LEU A 1 523 ? 8.305 -6.305 -17.453 1 94.31 523 LEU A C 1
ATOM 3941 O O . LEU A 1 523 ? 7.59 -5.523 -18.094 1 94.31 523 LEU A O 1
ATOM 3945 N N . LEU A 1 524 ? 9.508 -6.676 -17.859 1 94.25 524 LEU A N 1
ATOM 3946 C CA . LEU A 1 524 ? 10.062 -6.172 -19.109 1 94.25 524 LEU A CA 1
ATOM 3947 C C . LEU A 1 524 ? 9.281 -6.703 -20.297 1 94.25 524 LEU A C 1
ATOM 3949 O O . LEU A 1 524 ? 9.008 -7.898 -20.391 1 94.25 524 LEU A O 1
ATOM 3953 N N . LEU A 1 525 ? 8.938 -5.789 -21.172 1 92.44 525 LEU A N 1
ATOM 3954 C CA . LEU A 1 525 ? 8.297 -6.184 -22.422 1 92.44 525 LEU A CA 1
ATOM 3955 C C . LEU A 1 525 ? 9.344 -6.484 -23.5 1 92.44 525 LEU A C 1
ATOM 3957 O O . LEU A 1 525 ? 9.836 -5.566 -24.156 1 92.44 525 LEU A O 1
ATOM 3961 N N . LEU A 1 526 ? 9.578 -7.75 -23.672 1 92.56 526 LEU A N 1
ATOM 3962 C CA . LEU A 1 526 ? 10.594 -8.156 -24.656 1 92.56 526 LEU A CA 1
ATOM 3963 C C . LEU A 1 526 ? 9.938 -8.648 -25.938 1 92.56 526 LEU A C 1
ATOM 3965 O O . LEU A 1 526 ? 9.094 -9.539 -25.906 1 92.56 526 LEU A O 1
ATOM 3969 N N . PRO A 1 527 ? 10.305 -8.039 -27 1 89.44 527 PRO A N 1
ATOM 3970 C CA . PRO A 1 527 ? 9.719 -8.461 -28.281 1 89.44 527 PRO A CA 1
ATOM 3971 C C . PRO A 1 527 ? 10.266 -9.805 -28.766 1 89.44 527 PRO A C 1
ATOM 3973 O O . PRO A 1 527 ? 11.219 -10.328 -28.188 1 89.44 527 PRO A O 1
ATOM 3976 N N . ALA A 1 528 ? 9.625 -10.344 -29.75 1 88.88 528 ALA A N 1
ATOM 3977 C CA . ALA A 1 528 ? 10.133 -11.555 -30.391 1 88.88 528 ALA A CA 1
ATOM 3978 C C . ALA A 1 528 ? 11.477 -11.297 -31.078 1 88.88 528 ALA A C 1
ATOM 3980 O O . ALA A 1 528 ? 11.727 -10.188 -31.562 1 88.88 528 ALA A O 1
ATOM 3981 N N . ALA A 1 529 ? 12.242 -12.312 -31.078 1 91.94 529 ALA A N 1
ATOM 3982 C CA . ALA A 1 529 ? 13.531 -12.203 -31.75 1 91.94 529 ALA A CA 1
ATOM 3983 C C . ALA A 1 529 ? 13.359 -11.977 -33.25 1 91.94 529 ALA A C 1
ATOM 3985 O O . ALA A 1 529 ? 12.477 -12.57 -33.875 1 91.94 529 ALA A O 1
ATOM 3986 N N . THR A 1 530 ? 14.117 -11.008 -33.812 1 90.5 530 THR A N 1
ATOM 3987 C CA . THR A 1 530 ? 14.234 -10.758 -35.25 1 90.5 530 THR A CA 1
ATOM 3988 C C . THR A 1 530 ? 15.688 -10.797 -35.688 1 90.5 530 THR A C 1
ATOM 3990 O O . THR A 1 530 ? 16.594 -10.758 -34.844 1 90.5 530 THR A O 1
ATOM 3993 N N . PRO A 1 531 ? 15.844 -11.07 -36.875 1 90.75 531 PRO A N 1
ATOM 3994 C CA . PRO A 1 531 ? 17.234 -11.078 -37.344 1 90.75 531 PRO A CA 1
ATOM 3995 C C . PRO A 1 531 ? 17.984 -9.805 -36.969 1 90.75 531 PRO A C 1
ATOM 3997 O O . PRO A 1 531 ? 19.188 -9.844 -36.719 1 90.75 531 PRO A O 1
ATOM 4000 N N . THR A 1 532 ? 17.312 -8.656 -36.844 1 90.62 532 THR A N 1
ATOM 4001 C CA . THR A 1 532 ? 17.953 -7.375 -36.531 1 90.62 532 THR A CA 1
ATOM 4002 C C . THR A 1 532 ? 18.047 -7.184 -35.031 1 90.62 532 THR A C 1
ATOM 4004 O O . THR A 1 532 ? 18.844 -6.367 -34.562 1 90.62 532 THR A O 1
ATOM 4007 N N . LEU A 1 533 ? 17.203 -7.918 -34.344 1 90.75 533 LEU A N 1
ATOM 4008 C CA . LEU A 1 533 ? 17.188 -7.805 -32.875 1 90.75 533 LEU A CA 1
ATOM 4009 C C . LEU A 1 533 ? 17.141 -9.18 -32.219 1 90.75 533 LEU A C 1
ATOM 4011 O O . LEU A 1 533 ? 16.125 -9.555 -31.641 1 90.75 533 LEU A O 1
ATOM 4015 N N . PRO A 1 534 ? 18.312 -9.852 -32.219 1 90.19 534 PRO A N 1
ATOM 4016 C CA . PRO A 1 534 ? 18.328 -11.203 -31.656 1 90.19 534 PRO A CA 1
ATOM 4017 C C . PRO A 1 534 ? 18.391 -11.203 -30.125 1 90.19 534 PRO A C 1
ATOM 4019 O O . PRO A 1 534 ? 18.062 -12.203 -29.484 1 90.19 534 PRO A O 1
ATOM 4022 N N . SER A 1 535 ? 18.891 -10.062 -29.578 1 91.25 535 SER A N 1
ATOM 4023 C CA . SER A 1 535 ? 19.047 -9.969 -28.125 1 91.25 535 SER A CA 1
ATOM 4024 C C . SER A 1 535 ? 18.953 -8.523 -27.656 1 91.25 535 SER A C 1
ATOM 4026 O O . SER A 1 535 ? 19.047 -7.598 -28.469 1 91.25 535 SER A O 1
ATOM 4028 N N . ILE A 1 536 ? 18.594 -8.398 -26.453 1 91.5 536 ILE A N 1
ATOM 4029 C CA . ILE A 1 536 ? 18.641 -7.09 -25.812 1 91.5 536 ILE A CA 1
ATOM 4030 C C . ILE A 1 536 ? 19.953 -6.934 -25.047 1 91.5 536 ILE A C 1
ATOM 4032 O O . ILE A 1 536 ? 20.281 -7.758 -24.203 1 91.5 536 ILE A O 1
ATOM 4036 N N . ARG A 1 537 ? 20.656 -5.906 -25.438 1 88 537 ARG A N 1
ATOM 4037 C CA . ARG A 1 537 ? 21.969 -5.684 -24.844 1 88 537 ARG A CA 1
ATOM 4038 C C . ARG A 1 537 ? 21.844 -4.918 -23.531 1 88 537 ARG A C 1
ATOM 4040 O O . ARG A 1 537 ? 20.859 -4.195 -23.312 1 88 537 ARG A O 1
ATOM 4047 N N . ARG A 1 538 ? 22.859 -5.133 -22.734 1 87.38 538 ARG A N 1
ATOM 4048 C CA . ARG A 1 538 ? 22.953 -4.332 -21.516 1 87.38 538 ARG A CA 1
ATOM 4049 C C . ARG A 1 538 ? 22.984 -2.844 -21.828 1 87.38 538 ARG A C 1
ATOM 4051 O O . ARG A 1 538 ? 23.656 -2.416 -22.781 1 87.38 538 ARG A O 1
ATOM 4058 N N . GLY A 1 539 ? 22.156 -2.109 -21.062 1 87.69 539 GLY A N 1
ATOM 4059 C CA . GLY A 1 539 ? 22.125 -0.67 -21.266 1 87.69 539 GLY A CA 1
ATOM 4060 C C . GLY A 1 539 ? 21 -0.224 -22.188 1 87.69 539 GLY A C 1
ATOM 4061 O O . GLY A 1 539 ? 20.672 0.96 -22.234 1 87.69 539 GLY A O 1
ATOM 4062 N N . GLN A 1 540 ? 20.484 -1.133 -22.891 1 90.19 540 GLN A N 1
ATOM 4063 C CA . GLN A 1 540 ? 19.391 -0.775 -23.781 1 90.19 540 GLN A CA 1
ATOM 4064 C C . GLN A 1 540 ? 18.141 -0.417 -23 1 90.19 540 GLN A C 1
ATOM 4066 O O . GLN A 1 540 ? 17.859 -1.015 -21.953 1 90.19 540 GLN A O 1
ATOM 4071 N N . VAL A 1 541 ? 17.422 0.55 -23.531 1 91.38 541 VAL A N 1
ATOM 4072 C CA . VAL A 1 541 ? 16.172 0.984 -22.891 1 91.38 541 VAL A CA 1
ATOM 4073 C C . VAL A 1 541 ? 15 0.202 -23.469 1 91.38 541 VAL A C 1
ATOM 4075 O O . VAL A 1 541 ? 14.852 0.085 -24.688 1 91.38 541 VAL A O 1
ATOM 4078 N N . VAL A 1 542 ? 14.234 -0.403 -22.594 1 92.12 542 VAL A N 1
ATOM 4079 C CA . VAL A 1 542 ? 13.078 -1.188 -23.016 1 92.12 542 VAL A CA 1
ATOM 4080 C C . VAL A 1 542 ? 11.836 -0.726 -22.25 1 92.12 542 VAL A C 1
ATOM 4082 O O . VAL A 1 542 ? 11.938 -0.021 -21.25 1 92.12 542 VAL A O 1
ATOM 4085 N N . ASP A 1 543 ? 10.695 -1.063 -22.812 1 90.62 543 ASP A N 1
ATOM 4086 C CA . ASP A 1 543 ? 9.43 -0.836 -22.109 1 90.62 543 ASP A CA 1
ATOM 4087 C C . ASP A 1 543 ? 9.211 -1.887 -21.031 1 90.62 543 ASP A C 1
ATOM 4089 O O . ASP A 1 543 ? 9.602 -3.045 -21.188 1 90.62 543 ASP A O 1
ATOM 4093 N N . ALA A 1 544 ? 8.648 -1.416 -19.938 1 93.19 544 ALA A N 1
ATOM 4094 C CA . ALA A 1 544 ? 8.367 -2.328 -18.844 1 93.19 544 ALA A CA 1
ATOM 4095 C C . ALA A 1 544 ? 7.047 -1.978 -18.156 1 93.19 544 ALA A C 1
ATOM 4097 O O . ALA A 1 544 ? 6.715 -0.8 -18 1 93.19 544 ALA A O 1
ATOM 4098 N N . VAL A 1 545 ? 6.34 -3.01 -17.828 1 90.31 545 VAL A N 1
ATOM 4099 C CA . VAL A 1 545 ? 5.098 -2.834 -17.078 1 90.31 545 VAL A CA 1
ATOM 4100 C C . VAL A 1 545 ? 5.402 -2.709 -15.586 1 90.31 545 VAL A C 1
ATOM 4102 O O . VAL A 1 545 ? 6.137 -3.527 -15.023 1 90.31 545 VAL A O 1
ATOM 4105 N N . LEU A 1 546 ? 4.891 -1.646 -15.039 1 90.38 546 LEU A N 1
ATOM 4106 C CA . LEU A 1 546 ? 5.039 -1.464 -13.602 1 90.38 546 LEU A CA 1
ATOM 4107 C C . LEU A 1 546 ? 4.051 -2.338 -12.836 1 90.38 546 LEU A C 1
ATOM 4109 O O . L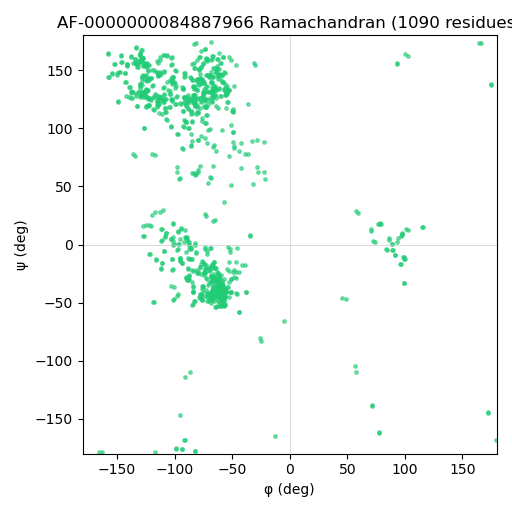EU A 1 546 ? 2.846 -2.281 -13.078 1 90.38 546 LEU A O 1
ATOM 4113 N N . MET A 1 547 ? 4.59 -3.115 -11.93 1 89 547 MET A N 1
ATOM 4114 C CA . MET A 1 547 ? 3.748 -4.035 -11.164 1 89 547 MET A CA 1
ATOM 4115 C C . MET A 1 547 ? 3.182 -3.355 -9.922 1 89 547 MET A C 1
ATOM 4117 O O . MET A 1 547 ? 3.877 -2.582 -9.266 1 89 547 MET A O 1
ATOM 4121 N N . VAL B 1 1 ? -15.391 -5.859 49.625 1 71.06 1 VAL B N 1
ATOM 4122 C CA . VAL B 1 1 ? -14.586 -6.246 48.469 1 71.06 1 VAL B CA 1
ATOM 4123 C C . VAL B 1 1 ? -15.367 -5.977 47.188 1 71.06 1 VAL B C 1
ATOM 4125 O O . VAL B 1 1 ? -16.516 -6.414 47.031 1 71.06 1 VAL B O 1
ATOM 4128 N N . ASP B 1 2 ? -14.812 -5.148 46.344 1 79.5 2 ASP B N 1
ATOM 4129 C CA . ASP B 1 2 ? -15.516 -4.746 45.125 1 79.5 2 ASP B CA 1
ATOM 4130 C C . ASP B 1 2 ? -15.242 -5.723 44 1 79.5 2 ASP B C 1
ATOM 4132 O O . ASP B 1 2 ? -16.078 -5.883 43.094 1 79.5 2 ASP B O 1
ATOM 4136 N N . LEU B 1 3 ? -14.172 -6.281 44.031 1 85.44 3 LEU B N 1
ATOM 4137 C CA . LEU B 1 3 ? -13.75 -7.141 42.938 1 85.44 3 LEU B CA 1
ATOM 4138 C C . LEU B 1 3 ? -12.984 -8.352 43.469 1 85.44 3 LEU B C 1
ATOM 4140 O O . LEU B 1 3 ? -12.086 -8.211 44.281 1 85.44 3 LEU B O 1
ATOM 4144 N N . ILE B 1 4 ? -13.43 -9.531 43.031 1 82.88 4 ILE B N 1
ATOM 4145 C CA . ILE B 1 4 ? -12.727 -10.773 43.312 1 82.88 4 ILE B CA 1
ATOM 4146 C C . ILE B 1 4 ? -12.289 -11.438 42 1 82.88 4 ILE B C 1
ATOM 4148 O O . ILE B 1 4 ? -13.117 -11.711 41.125 1 82.88 4 ILE B O 1
ATOM 4152 N N . ILE B 1 5 ? -11.016 -11.539 41.844 1 85.5 5 ILE B N 1
ATOM 4153 C CA . ILE B 1 5 ? -10.469 -12.234 40.688 1 85.5 5 ILE B CA 1
ATOM 4154 C C . ILE B 1 5 ? -9.82 -13.547 41.125 1 85.5 5 ILE B C 1
ATOM 4156 O O . ILE B 1 5 ? -9.008 -13.562 42.062 1 85.5 5 ILE B O 1
ATOM 4160 N N . SER B 1 6 ? -10.227 -14.594 40.562 1 82.12 6 SER B N 1
ATOM 4161 C CA . SER B 1 6 ? -9.594 -15.883 40.844 1 82.12 6 SER B CA 1
ATOM 4162 C C . SER B 1 6 ? -8.805 -16.375 39.625 1 82.12 6 SER B C 1
ATOM 4164 O O . SER B 1 6 ? -9.203 -16.125 38.469 1 82.12 6 SER B O 1
ATOM 4166 N N . VAL B 1 7 ? -7.672 -16.812 39.875 1 80.5 7 VAL B N 1
ATOM 4167 C CA . VAL B 1 7 ? -6.836 -17.391 38.812 1 80.5 7 VAL B CA 1
ATOM 4168 C C . VAL B 1 7 ? -6.648 -18.891 39.062 1 80.5 7 VAL B C 1
ATOM 4170 O O . VAL B 1 7 ? -6.297 -19.297 40.156 1 80.5 7 VAL B O 1
ATOM 4173 N N . GLY B 1 8 ? -7.031 -19.672 38 1 74.19 8 GLY B N 1
ATOM 4174 C CA . GLY B 1 8 ? -6.875 -21.109 38.125 1 74.19 8 GLY B CA 1
ATOM 4175 C C . GLY B 1 8 ? -8.172 -21.828 38.469 1 74.19 8 GLY B C 1
ATOM 4176 O O . GLY B 1 8 ? -9.172 -21.188 38.781 1 74.19 8 GLY B O 1
ATOM 4177 N N . GLY B 1 9 ? -8.219 -23.219 38.281 1 74.56 9 GLY B N 1
ATOM 4178 C CA . GLY B 1 9 ? -9.375 -24.062 38.562 1 74.56 9 GLY B CA 1
ATOM 4179 C C . GLY B 1 9 ? -10.469 -23.953 37.5 1 74.56 9 GLY B C 1
ATOM 4180 O O . GLY B 1 9 ? -11.641 -24.219 37.781 1 74.56 9 GLY B O 1
ATOM 4181 N N . THR B 1 10 ? -10.078 -23.438 36.344 1 80.12 10 THR B N 1
ATOM 4182 C CA . THR B 1 10 ? -11.078 -23.172 35.344 1 80.12 10 THR B CA 1
ATOM 4183 C C . THR B 1 10 ? -10.906 -24.125 34.156 1 80.12 10 THR B C 1
ATOM 4185 O O . THR B 1 10 ? -11.5 -23.922 33.094 1 80.12 10 THR B O 1
ATOM 4188 N N . SER B 1 11 ? -10.078 -25.188 34.375 1 72.12 11 SER B N 1
ATOM 4189 C CA . SER B 1 11 ? -9.828 -26.156 33.312 1 72.12 11 SER B CA 1
ATOM 4190 C C . SER B 1 11 ? -10.812 -27.312 33.375 1 72.12 11 SER B C 1
ATOM 4192 O O . SER B 1 11 ? -11.781 -27.266 34.125 1 72.12 11 SER B O 1
ATOM 4194 N N . PHE B 1 12 ? -10.531 -28.453 32.562 1 70.69 12 PHE B N 1
ATOM 4195 C CA . PHE B 1 12 ? -11.391 -29.641 32.562 1 70.69 12 PHE B CA 1
ATOM 4196 C C . PHE B 1 12 ? -10.93 -30.656 33.594 1 70.69 12 PHE B C 1
ATOM 4198 O O . PHE B 1 12 ? -11.484 -31.75 33.688 1 70.69 12 PHE B O 1
ATOM 4205 N N . GLN B 1 13 ? -10.062 -30.203 34.438 1 70.25 13 GLN B N 1
ATOM 4206 C CA . GLN B 1 13 ? -9.57 -31.094 35.5 1 70.25 13 GLN B CA 1
ATOM 4207 C C . GLN B 1 13 ? -10.633 -31.328 36.562 1 70.25 13 GLN B C 1
ATOM 4209 O O . GLN B 1 13 ? -11.43 -30.422 36.875 1 70.25 13 GLN B O 1
ATOM 4214 N N . PRO B 1 14 ? -10.672 -32.469 37.125 1 70.81 14 PRO B N 1
ATOM 4215 C CA . PRO B 1 14 ? -11.68 -32.812 38.156 1 70.81 14 PRO B CA 1
ATOM 4216 C C . PRO B 1 14 ? -11.641 -31.859 39.344 1 70.81 14 PRO B C 1
ATOM 4218 O O . PRO B 1 14 ? -12.68 -31.578 39.938 1 70.81 14 PRO B O 1
ATOM 4221 N N . ARG B 1 15 ? -10.477 -31.297 39.656 1 71.69 15 ARG B N 1
ATOM 4222 C CA . ARG B 1 15 ? -10.359 -30.422 40.812 1 71.69 15 ARG B CA 1
ATOM 4223 C C . ARG B 1 15 ? -10.641 -28.969 40.438 1 71.69 15 ARG B C 1
ATOM 4225 O O . ARG B 1 15 ? -10.727 -28.094 41.281 1 71.69 15 ARG B O 1
ATOM 4232 N N . ALA B 1 16 ? -10.797 -28.797 39.156 1 74.62 16 ALA B N 1
ATOM 4233 C CA . ALA B 1 16 ? -11.055 -27.438 38.719 1 74.62 16 ALA B CA 1
ATOM 4234 C C . ALA B 1 16 ? -12.539 -27.094 38.812 1 74.62 16 ALA B C 1
ATOM 4236 O O . ALA B 1 16 ? -13.289 -27.219 37.844 1 74.62 16 ALA B O 1
ATOM 4237 N N . VAL B 1 17 ? -12.977 -26.578 39.969 1 79.12 17 VAL B N 1
ATOM 4238 C CA . VAL B 1 17 ? -14.406 -26.422 40.25 1 79.12 17 VAL B CA 1
ATOM 4239 C C . VAL B 1 17 ? -14.727 -24.953 40.5 1 79.12 17 VAL B C 1
ATOM 4241 O O . VAL B 1 17 ? -15.82 -24.625 40.969 1 79.12 17 VAL B O 1
ATOM 4244 N N . MET B 1 18 ? -13.844 -24.109 40.125 1 82.19 18 MET B N 1
ATOM 4245 C CA . MET B 1 18 ? -14.023 -22.703 40.438 1 82.19 18 MET B CA 1
ATOM 4246 C C . MET B 1 18 ? -15.25 -22.141 39.719 1 82.19 18 MET B C 1
ATOM 4248 O O . MET B 1 18 ? -16.016 -21.375 40.312 1 82.19 18 MET B O 1
ATOM 4252 N N . PRO B 1 19 ? -15.438 -22.422 38.438 1 86.12 19 PRO B N 1
ATOM 4253 C CA . PRO B 1 19 ? -16.641 -21.875 37.781 1 86.12 19 PRO B CA 1
ATOM 4254 C C . PRO B 1 19 ? -17.922 -22.297 38.469 1 86.12 19 PRO B C 1
ATOM 4256 O O . PRO B 1 19 ? -18.844 -21.5 38.625 1 86.12 19 PRO B O 1
ATOM 4259 N N . GLU B 1 20 ? -18.016 -23.516 38.938 1 81.88 20 GLU B N 1
ATOM 4260 C CA . GLU B 1 20 ? -19.188 -24.016 39.688 1 81.88 20 GLU B CA 1
ATOM 4261 C C . GLU B 1 20 ? -19.312 -23.297 41.031 1 81.88 20 GLU B C 1
ATOM 4263 O O . GLU B 1 20 ? -20.422 -22.938 41.438 1 81.88 20 GLU B O 1
ATOM 4268 N N . ALA B 1 21 ? -18.219 -23.109 41.719 1 83.62 21 ALA B N 1
ATOM 4269 C CA . ALA B 1 21 ? -18.203 -22.391 42.969 1 83.62 21 ALA B CA 1
ATOM 4270 C C . ALA B 1 21 ? -18.672 -20.953 42.781 1 83.62 21 ALA B C 1
ATOM 4272 O O . ALA B 1 21 ? -19.422 -20.422 43.625 1 83.62 21 ALA B O 1
ATOM 4273 N N . THR B 1 22 ? -18.219 -20.375 41.75 1 85.5 22 THR B N 1
ATOM 4274 C CA . THR B 1 22 ? -18.594 -18.984 41.469 1 85.5 22 THR B CA 1
ATOM 4275 C C . THR B 1 22 ? -20.078 -18.891 41.125 1 85.5 22 THR B C 1
ATOM 4277 O O . THR B 1 22 ? -20.781 -18 41.625 1 85.5 22 THR B O 1
ATOM 4280 N N . ARG B 1 23 ? -20.594 -19.734 40.281 1 85.31 23 ARG B N 1
ATOM 4281 C CA . ARG B 1 23 ? -22 -19.734 39.875 1 85.31 23 ARG B CA 1
ATOM 4282 C C . ARG B 1 23 ? -22.922 -19.938 41.062 1 85.31 23 ARG B C 1
ATOM 4284 O O . ARG B 1 23 ? -24.047 -19.453 41.094 1 85.31 23 ARG B O 1
ATOM 4291 N N . ALA B 1 24 ? -22.438 -20.594 42.125 1 85.38 24 ALA B N 1
ATOM 4292 C CA . ALA B 1 24 ? -23.219 -20.875 43.312 1 85.38 24 ALA B CA 1
ATOM 4293 C C . ALA B 1 24 ? -23.422 -19.609 44.156 1 85.38 24 ALA B C 1
ATOM 4295 O O . ALA B 1 24 ? -24.359 -19.531 44.938 1 85.38 24 ALA B O 1
ATOM 4296 N N . VAL B 1 25 ? -22.578 -18.672 43.938 1 85.31 25 VAL B N 1
ATOM 4297 C CA . VAL B 1 25 ? -22.625 -17.531 44.844 1 85.31 25 VAL B CA 1
ATOM 4298 C C . VAL B 1 25 ? -23.109 -16.297 44.094 1 85.31 25 VAL B C 1
ATOM 4300 O O . VAL B 1 25 ? -23.672 -15.383 44.688 1 85.31 25 VAL B O 1
ATOM 4303 N N . ILE B 1 26 ? -22.984 -16.312 42.781 1 85.94 26 ILE B N 1
ATOM 4304 C CA . ILE B 1 26 ? -23.312 -15.102 42.031 1 85.94 26 ILE B CA 1
ATOM 4305 C C . ILE B 1 26 ? -24.812 -14.961 41.906 1 85.94 26 ILE B C 1
ATOM 4307 O O . ILE B 1 26 ? -25.531 -15.969 41.875 1 85.94 26 ILE B O 1
ATOM 4311 N N . GLU B 1 27 ? -25.25 -13.703 41.906 1 86.56 27 GLU B N 1
ATOM 4312 C CA . GLU B 1 27 ? -26.672 -13.375 41.781 1 86.56 27 GLU B CA 1
ATOM 4313 C C . GLU B 1 27 ? -27 -12.945 40.344 1 86.56 27 GLU B C 1
ATOM 4315 O O . GLU B 1 27 ? -28.109 -13.156 39.875 1 86.56 27 GLU B O 1
ATOM 4320 N N . LYS B 1 28 ? -26.062 -12.227 39.719 1 84.31 28 LYS B N 1
ATOM 4321 C CA . LYS B 1 28 ? -26.188 -11.773 38.344 1 84.31 28 LYS B CA 1
ATOM 4322 C C . LYS B 1 28 ? -25 -12.227 37.5 1 84.31 28 LYS B C 1
ATOM 4324 O O . LYS B 1 28 ? -23.859 -12.117 37.938 1 84.31 28 LYS B O 1
ATOM 4329 N N . GLU B 1 29 ? -25.266 -12.844 36.406 1 82.75 29 GLU B N 1
ATOM 4330 C CA . GLU B 1 29 ? -24.188 -13.219 35.5 1 82.75 29 GLU B CA 1
ATOM 4331 C C . GLU B 1 29 ? -23.766 -12.055 34.594 1 82.75 29 GLU B C 1
ATOM 4333 O O . GLU B 1 29 ? -24.625 -11.312 34.094 1 82.75 29 GLU B O 1
ATOM 4338 N N . ALA B 1 30 ? -22.438 -11.859 34.469 1 84.81 30 ALA B N 1
ATOM 4339 C CA . ALA B 1 30 ? -21.875 -10.859 33.562 1 84.81 30 ALA B CA 1
ATOM 4340 C C . ALA B 1 30 ? -21.562 -11.477 32.219 1 84.81 30 ALA B C 1
ATOM 4342 O O . ALA B 1 30 ? -20.391 -11.75 31.906 1 84.81 30 ALA B O 1
ATOM 4343 N N . THR B 1 31 ? -22.484 -11.594 31.406 1 81.31 31 THR B N 1
ATOM 4344 C CA . THR B 1 31 ? -22.391 -12.422 30.203 1 81.31 31 THR B CA 1
ATOM 4345 C C . THR B 1 31 ? -21.438 -11.805 29.188 1 81.31 31 THR B C 1
ATOM 4347 O O . THR B 1 31 ? -20.609 -12.508 28.594 1 81.31 31 THR B O 1
ATOM 4350 N N . VAL B 1 32 ? -21.578 -10.609 28.922 1 80.56 32 VAL B N 1
ATOM 4351 C CA . VAL B 1 32 ? -20.734 -10 27.891 1 80.56 32 VAL B CA 1
ATOM 4352 C C . VAL B 1 32 ? -19.281 -9.961 28.375 1 80.56 32 VAL B C 1
ATOM 4354 O O . VAL B 1 32 ? -18.359 -10.188 27.594 1 80.56 32 VAL B O 1
ATOM 4357 N N . LEU B 1 33 ? -19.109 -9.641 29.531 1 81.81 33 LEU B N 1
ATOM 4358 C CA . LEU B 1 33 ? -17.766 -9.664 30.094 1 81.81 33 LEU B CA 1
ATOM 4359 C C . LEU B 1 33 ? -17.141 -11.047 29.938 1 81.81 33 LEU B C 1
ATOM 4361 O O . LEU B 1 33 ? -15.961 -11.172 29.594 1 81.81 33 LEU B O 1
ATOM 4365 N N . GLN B 1 34 ? -17.953 -12.016 30.25 1 81 34 GLN B N 1
ATOM 4366 C CA . GLN B 1 34 ? -17.5 -13.398 30.078 1 81 34 GLN B CA 1
ATOM 4367 C C . GLN B 1 34 ? -17.156 -13.688 28.625 1 81 34 GLN B C 1
ATOM 4369 O O . GLN B 1 34 ? -16.141 -14.328 28.328 1 81 34 GLN B O 1
ATOM 4374 N N . THR B 1 35 ? -17.984 -13.266 27.812 1 80.25 35 THR B N 1
ATOM 4375 C CA . THR B 1 35 ? -17.75 -13.477 26.391 1 80.25 35 THR B CA 1
ATOM 4376 C C . THR B 1 35 ? -16.469 -12.789 25.953 1 80.25 35 THR B C 1
ATOM 4378 O O . THR B 1 35 ? -15.703 -13.336 25.141 1 80.25 35 THR B O 1
ATOM 4381 N N . ALA B 1 36 ? -16.234 -11.672 26.422 1 79.56 36 ALA B N 1
ATOM 4382 C CA . ALA B 1 36 ? -15.008 -10.945 26.109 1 79.56 36 ALA B CA 1
ATOM 4383 C C . ALA B 1 36 ? -13.781 -11.742 26.547 1 79.56 36 ALA B C 1
ATOM 4385 O O . ALA B 1 36 ? -12.789 -11.82 25.797 1 79.56 36 ALA B O 1
ATOM 4386 N N . ILE B 1 37 ? -13.875 -12.25 27.625 1 80.94 37 ILE B N 1
ATOM 4387 C CA . ILE B 1 37 ? -12.766 -13.047 28.156 1 80.94 37 ILE B CA 1
ATOM 4388 C C . ILE B 1 37 ? -12.594 -14.305 27.312 1 80.94 37 ILE B C 1
ATOM 4390 O O . ILE B 1 37 ? -11.469 -14.688 26.969 1 80.94 37 ILE B O 1
ATOM 4394 N N . HIS B 1 38 ? -13.695 -14.883 26.984 1 78.69 38 HIS B N 1
ATOM 4395 C CA . HIS B 1 38 ? -13.641 -16.062 26.141 1 78.69 38 HIS B CA 1
ATOM 4396 C C . HIS B 1 38 ? -13 -15.758 24.797 1 78.69 38 HIS B C 1
ATOM 4398 O O . HIS B 1 38 ? -12.18 -16.531 24.297 1 78.69 38 HIS B O 1
ATOM 4404 N N . LEU B 1 39 ? -13.422 -14.703 24.312 1 72.88 39 LEU B N 1
ATOM 4405 C CA . LEU B 1 39 ? -12.875 -14.305 23.016 1 72.88 39 LEU B CA 1
ATOM 4406 C C . LEU B 1 39 ? -11.367 -14.07 23.125 1 72.88 39 LEU B C 1
ATOM 4408 O O . LEU B 1 39 ? -10.617 -14.438 22.203 1 72.88 39 LEU B O 1
ATOM 4412 N N . GLN B 1 40 ? -11.023 -13.438 24.109 1 73.88 40 GLN B N 1
ATOM 4413 C CA . GLN B 1 40 ? -9.594 -13.211 24.328 1 73.88 40 GLN B CA 1
ATOM 4414 C C . GLN B 1 40 ? -8.844 -14.539 24.469 1 73.88 40 GLN B C 1
ATOM 4416 O O . GLN B 1 40 ? -7.734 -14.688 23.953 1 73.88 40 GLN B O 1
ATOM 4421 N N . CYS B 1 41 ? -9.43 -15.367 25.172 1 66.69 41 CYS B N 1
ATOM 4422 C CA . CYS B 1 41 ? -8.836 -16.688 25.359 1 66.69 41 CYS B CA 1
ATOM 4423 C C . CYS B 1 41 ? -8.719 -17.422 24.016 1 66.69 41 CYS B C 1
ATOM 4425 O O . CYS B 1 41 ? -7.738 -18.125 23.781 1 66.69 41 CYS B O 1
ATOM 4427 N N . LEU B 1 42 ? -9.688 -17.172 23.234 1 63.66 42 LEU B N 1
ATOM 4428 C CA . LEU B 1 42 ? -9.703 -17.844 21.938 1 63.66 42 LEU B CA 1
ATOM 4429 C C . LEU B 1 42 ? -8.578 -17.328 21.047 1 63.66 42 LEU B C 1
ATOM 4431 O O . LEU B 1 42 ? -8.078 -18.047 20.188 1 63.66 42 LEU B O 1
ATOM 4435 N N . LYS B 1 43 ? -8.273 -16.109 21.219 1 61.5 43 LYS B N 1
ATOM 4436 C CA . LYS B 1 43 ? -7.207 -15.469 20.438 1 61.5 43 LYS B CA 1
ATOM 4437 C C . LYS B 1 43 ? -5.832 -15.945 20.906 1 61.5 43 LYS B C 1
ATOM 4439 O O . LYS B 1 43 ? -4.855 -15.859 20.156 1 61.5 43 LYS B O 1
ATOM 4444 N N . GLU B 1 44 ? -5.723 -16.406 21.984 1 53.66 44 GLU B N 1
ATOM 4445 C CA . GLU B 1 44 ? -4.426 -16.75 22.562 1 53.66 44 GLU B CA 1
ATOM 4446 C C . GLU B 1 44 ? -3.996 -18.156 22.172 1 53.66 44 GLU B C 1
ATOM 4448 O O . GLU B 1 44 ? -3.824 -18.453 20.984 1 53.66 44 GLU B O 1
ATOM 4453 N N . ASN B 1 45 ? -3.969 -19.172 23.078 1 49.16 45 ASN B N 1
ATOM 4454 C CA . ASN B 1 45 ? -3.484 -20.531 22.891 1 49.16 45 ASN B CA 1
ATOM 4455 C C . ASN B 1 45 ? -4.637 -21.531 22.812 1 49.16 45 ASN B C 1
ATOM 4457 O O . ASN B 1 45 ? -5.707 -21.297 23.391 1 49.16 45 ASN B O 1
ATOM 4461 N N . PRO B 1 46 ? -4.527 -22.469 21.938 1 52.38 46 PRO B N 1
ATOM 4462 C CA . PRO B 1 46 ? -5.57 -23.484 21.828 1 52.38 46 PRO B CA 1
ATOM 4463 C C . PRO B 1 46 ? -5.953 -24.094 23.172 1 52.38 46 PRO B C 1
ATOM 4465 O O . PRO B 1 46 ? -7.09 -24.531 23.359 1 52.38 46 PRO B O 1
ATOM 4468 N N . ILE B 1 47 ? -5.133 -24.031 24.047 1 57.06 47 ILE B N 1
ATOM 4469 C CA . ILE B 1 47 ? -5.441 -24.625 25.344 1 57.06 47 ILE B CA 1
ATOM 4470 C C . ILE B 1 47 ? -6.516 -23.812 26.047 1 57.06 47 ILE B C 1
ATOM 4472 O O . ILE B 1 47 ? -7.254 -24.328 26.891 1 57.06 47 ILE B O 1
ATOM 4476 N N . SER B 1 48 ? -6.547 -22.672 25.531 1 61.22 48 SER B N 1
ATOM 4477 C CA . SER B 1 48 ? -7.508 -21.781 26.188 1 61.22 48 SER B CA 1
ATOM 4478 C C . SER B 1 48 ? -8.945 -22.188 25.859 1 61.22 48 SER B C 1
ATOM 4480 O O . SER B 1 48 ? -9.883 -21.703 26.484 1 61.22 48 SER B O 1
ATOM 4482 N N . LEU B 1 49 ? -8.961 -23.125 25.016 1 59.16 49 LEU B N 1
ATOM 4483 C CA . LEU B 1 49 ? -10.273 -23.672 24.703 1 59.16 49 LEU B CA 1
ATOM 4484 C C . LEU B 1 49 ? -10.844 -24.438 25.875 1 59.16 49 LEU B C 1
ATOM 4486 O O . LEU B 1 49 ? -12.055 -24.641 25.969 1 59.16 49 LEU B O 1
ATOM 4490 N N . LEU B 1 50 ? -9.977 -24.812 26.75 1 63.53 50 LEU B N 1
ATOM 4491 C CA . LEU B 1 50 ? -10.398 -25.594 27.906 1 63.53 50 LEU B CA 1
ATOM 4492 C C . LEU B 1 50 ? -10.789 -24.688 29.062 1 63.53 50 LEU B C 1
ATOM 4494 O O . LEU B 1 50 ? -11.086 -25.172 30.156 1 63.53 50 LEU B O 1
ATOM 4498 N N . TYR B 1 51 ? -10.773 -23.422 28.766 1 77.06 51 TYR B N 1
ATOM 4499 C CA . TYR B 1 51 ? -11.156 -22.453 29.781 1 77.06 51 TYR B CA 1
ATOM 4500 C C . TYR B 1 51 ? -12.664 -22.438 29.984 1 77.06 51 TYR B C 1
ATOM 4502 O O . TYR B 1 51 ? -13.43 -22.375 29.016 1 77.06 51 TYR B O 1
ATOM 4510 N N . ARG B 1 52 ? -12.992 -22.547 31.281 1 75.44 52 ARG B N 1
ATOM 4511 C CA . ARG B 1 52 ? -14.414 -22.609 31.609 1 75.44 52 ARG B CA 1
ATOM 4512 C C . ARG B 1 52 ? -14.797 -21.484 32.562 1 75.44 52 ARG B C 1
ATOM 4514 O O . ARG B 1 52 ? -15.859 -21.531 33.188 1 75.44 52 ARG B O 1
ATOM 4521 N N . GLY B 1 53 ? -13.961 -20.484 32.656 1 81.31 53 GLY B N 1
ATOM 4522 C CA . GLY B 1 53 ? -14.195 -19.453 33.656 1 81.31 53 GLY B CA 1
ATOM 4523 C C . GLY B 1 53 ? -15.492 -18.688 33.438 1 81.31 53 GLY B C 1
ATOM 4524 O O . GLY B 1 53 ? -16 -18.641 32.312 1 81.31 53 GLY B O 1
ATOM 4525 N N . VAL B 1 54 ? -16.094 -18.188 34.562 1 84.69 54 VAL B N 1
ATOM 4526 C CA . VAL B 1 54 ? -17.328 -17.422 34.531 1 84.69 54 VAL B CA 1
ATOM 4527 C C . VAL B 1 54 ? -17.125 -16.078 35.25 1 84.69 54 VAL B C 1
ATOM 4529 O O . VAL B 1 54 ? -16.172 -15.922 36 1 84.69 54 VAL B O 1
ATOM 4532 N N . ALA B 1 55 ? -17.906 -15.141 34.906 1 88.44 55 ALA B N 1
ATOM 4533 C CA . ALA B 1 55 ? -17.938 -13.836 35.562 1 88.44 55 ALA B CA 1
ATOM 4534 C C . ALA B 1 55 ? -19.359 -13.461 35.969 1 88.44 55 ALA B C 1
ATOM 4536 O O . ALA B 1 55 ? -20.312 -13.758 35.25 1 88.44 55 ALA B O 1
ATOM 4537 N N . GLY B 1 56 ? -19.469 -12.828 37.188 1 87.75 56 GLY B N 1
ATOM 4538 C CA . GLY B 1 56 ? -20.766 -12.438 37.719 1 87.75 56 GLY B CA 1
ATOM 4539 C C . GLY B 1 56 ? -20.688 -11.477 38.875 1 87.75 56 GLY B C 1
ATOM 4540 O O . GLY B 1 56 ? -19.594 -11.062 39.281 1 87.75 56 GLY B O 1
ATOM 4541 N N . ILE B 1 57 ? -21.922 -11.133 39.406 1 87.75 57 ILE B N 1
ATOM 4542 C CA . ILE B 1 57 ? -22.016 -10.141 40.469 1 87.75 57 ILE B CA 1
ATOM 4543 C C . ILE B 1 57 ? -22.734 -10.742 41.688 1 87.75 57 ILE B C 1
ATOM 4545 O O . ILE B 1 57 ? -23.781 -11.383 41.531 1 87.75 57 ILE B O 1
ATOM 4549 N N . ARG B 1 58 ? -22.125 -10.664 42.875 1 86.38 58 ARG B N 1
ATOM 4550 C CA . ARG B 1 58 ? -22.766 -10.938 44.156 1 86.38 58 ARG B CA 1
ATOM 4551 C C . ARG B 1 58 ? -22.859 -9.664 45 1 86.38 58 ARG B C 1
ATOM 4553 O O . ARG B 1 58 ? -21.844 -9.109 45.406 1 86.38 58 ARG B O 1
ATOM 4560 N N . LYS B 1 59 ? -24.094 -9.203 45.219 1 83 59 LYS B N 1
ATOM 4561 C CA . LYS B 1 59 ? -24.312 -7.941 45.938 1 83 59 LYS B CA 1
ATOM 4562 C C . LYS B 1 59 ? -23.578 -6.793 45.219 1 83 59 LYS B C 1
ATOM 4564 O O . LYS B 1 59 ? -23.922 -6.426 44.094 1 83 59 LYS B O 1
ATOM 4569 N N . LYS B 1 60 ? -22.547 -6.309 45.812 1 82.06 60 LYS B N 1
ATOM 4570 C CA . LYS B 1 60 ? -21.797 -5.227 45.156 1 82.06 60 LYS B CA 1
ATOM 4571 C C . LYS B 1 60 ? -20.375 -5.656 44.844 1 82.06 60 LYS B C 1
ATOM 4573 O O . LYS B 1 60 ? -19.469 -4.824 44.75 1 82.06 60 LYS B O 1
ATOM 4578 N N . THR B 1 61 ? -20.219 -6.941 44.656 1 85.88 61 THR B N 1
ATOM 4579 C CA . THR B 1 61 ? -18.906 -7.469 44.344 1 85.88 61 THR B CA 1
ATOM 4580 C C . THR B 1 61 ? -18.906 -8.164 42.969 1 85.88 61 THR B C 1
ATOM 4582 O O . THR B 1 61 ? -19.75 -9.016 42.719 1 85.88 61 THR B O 1
ATOM 4585 N N . LEU B 1 62 ? -18 -7.785 42.094 1 88.88 62 LEU B N 1
ATOM 4586 C CA . LEU B 1 62 ? -17.797 -8.445 40.812 1 88.88 62 LEU B CA 1
ATOM 4587 C C . LEU B 1 62 ? -16.797 -9.602 40.969 1 88.88 62 LEU B C 1
ATOM 4589 O O . LEU B 1 62 ? -15.727 -9.43 41.531 1 88.88 62 LEU B O 1
ATOM 4593 N N . ILE B 1 63 ? -17.203 -10.742 40.5 1 88 63 ILE B N 1
ATOM 4594 C CA . ILE B 1 63 ? -16.375 -11.938 40.562 1 88 63 ILE B CA 1
ATOM 4595 C C . ILE B 1 63 ? -16.016 -12.398 39.156 1 88 63 ILE B C 1
ATOM 4597 O O . ILE B 1 63 ? -16.906 -12.578 38.312 1 88 63 ILE B O 1
ATOM 4601 N N . ILE B 1 64 ? -14.742 -12.539 38.875 1 88.56 64 ILE B N 1
ATOM 4602 C CA . ILE B 1 64 ? -14.273 -12.953 37.562 1 88.56 64 ILE B CA 1
ATOM 4603 C C . ILE B 1 64 ? -13.289 -14.109 37.719 1 88.56 64 ILE B C 1
ATOM 4605 O O . ILE B 1 64 ? -12.344 -14.039 38.5 1 88.56 64 ILE B O 1
ATOM 4609 N N . ASN B 1 65 ? -13.547 -15.18 36.969 1 86.75 65 ASN B N 1
ATOM 4610 C CA . ASN B 1 65 ? -12.602 -16.281 36.844 1 86.75 65 ASN B CA 1
ATOM 4611 C C . ASN B 1 65 ? -11.664 -16.078 35.656 1 86.75 65 ASN B C 1
ATOM 4613 O O . ASN B 1 65 ? -12.109 -15.852 34.531 1 86.75 65 ASN B O 1
ATOM 4617 N N . LEU B 1 66 ? -10.422 -16.156 35.906 1 84.06 66 LEU B N 1
ATOM 4618 C CA . LEU B 1 66 ? -9.445 -16.031 34.812 1 84.06 66 LEU B CA 1
ATOM 4619 C C . LEU B 1 66 ? -8.719 -17.359 34.594 1 84.06 66 LEU B C 1
ATOM 4621 O O . LEU B 1 66 ? -8.711 -18.219 35.469 1 84.06 66 LEU B O 1
ATOM 4625 N N . PRO B 1 67 ? -8.117 -17.516 33.438 1 78.94 67 PRO B N 1
ATOM 4626 C CA . PRO B 1 67 ? -7.422 -18.766 33.125 1 78.94 67 PRO B CA 1
ATOM 4627 C C . PRO B 1 67 ? -6.23 -19.031 34.062 1 78.94 67 PRO B C 1
ATOM 4629 O O . PRO B 1 67 ? -5.703 -18.094 34.656 1 78.94 67 PRO B O 1
ATOM 4632 N N . GLU B 1 68 ? -5.84 -20.281 34.125 1 72.69 68 GLU B N 1
ATOM 4633 C CA . GLU B 1 68 ? -4.746 -20.719 35 1 72.69 68 GLU B CA 1
ATOM 4634 C C . GLU B 1 68 ? -3.4 -20.219 34.5 1 72.69 68 GLU B C 1
ATOM 4636 O O . GLU B 1 68 ? -2.508 -19.922 35.281 1 72.69 68 GLU B O 1
ATOM 4641 N N . ASN B 1 69 ? -3.33 -20.141 33.25 1 71.5 69 ASN B N 1
ATOM 4642 C CA . ASN B 1 69 ? -2.105 -19.609 32.656 1 71.5 69 ASN B CA 1
ATOM 4643 C C . ASN B 1 69 ? -1.961 -18.109 32.906 1 71.5 69 ASN B C 1
ATOM 4645 O O . ASN B 1 69 ? -2.865 -17.328 32.594 1 71.5 69 ASN B O 1
ATOM 4649 N N . VAL B 1 70 ? -0.875 -17.766 33.469 1 69.69 70 VAL B N 1
ATOM 4650 C CA . VAL B 1 70 ? -0.653 -16.391 33.938 1 69.69 70 VAL B CA 1
ATOM 4651 C C . VAL B 1 70 ? -0.679 -15.445 32.75 1 69.69 70 VAL B C 1
ATOM 4653 O O . VAL B 1 70 ? -1.226 -14.344 32.812 1 69.69 70 VAL B O 1
ATOM 4656 N N . GLN B 1 71 ? -0.103 -15.852 31.703 1 68.88 71 GLN B N 1
ATOM 4657 C CA . GLN B 1 71 ? -0.064 -14.992 30.531 1 68.88 71 GLN B CA 1
ATOM 4658 C C . GLN B 1 71 ? -1.467 -14.742 29.984 1 68.88 71 GLN B C 1
ATOM 4660 O O . GLN B 1 71 ? -1.817 -13.609 29.656 1 68.88 71 GLN B O 1
ATOM 4665 N N . SER B 1 72 ? -2.168 -15.781 29.953 1 71.94 72 SER B N 1
ATOM 4666 C CA . SER B 1 72 ? -3.539 -15.672 29.453 1 71.94 72 SER B CA 1
ATOM 4667 C C . SER B 1 72 ? -4.398 -14.836 30.406 1 71.94 72 SER B C 1
ATOM 4669 O O . SER B 1 72 ? -5.227 -14.039 29.969 1 71.94 72 SER B O 1
ATOM 4671 N N . ALA B 1 73 ? -4.152 -15.094 31.625 1 78.19 73 ALA B N 1
ATOM 4672 C CA . ALA B 1 73 ? -4.898 -14.344 32.625 1 78.19 73 ALA B CA 1
ATOM 4673 C C . ALA B 1 73 ? -4.602 -12.852 32.531 1 78.19 73 ALA B C 1
ATOM 4675 O O . ALA B 1 73 ? -5.512 -12.023 32.625 1 78.19 73 ALA B O 1
ATOM 4676 N N . ALA B 1 74 ? -3.375 -12.625 32.344 1 74.94 74 ALA B N 1
ATOM 4677 C CA . ALA B 1 74 ? -2.979 -11.227 32.219 1 74.94 74 ALA B CA 1
ATOM 4678 C C . ALA B 1 74 ? -3.586 -10.578 30.984 1 74.94 74 ALA B C 1
ATOM 4680 O O . ALA B 1 74 ? -4.059 -9.438 31.031 1 74.94 74 ALA B O 1
ATOM 4681 N N . ALA B 1 75 ? -3.559 -11.281 29.953 1 75.19 75 ALA B N 1
ATOM 4682 C CA . ALA B 1 75 ? -4.129 -10.773 28.703 1 75.19 75 ALA B CA 1
ATOM 4683 C C . ALA B 1 75 ? -5.625 -10.5 28.859 1 75.19 75 ALA B C 1
ATOM 4685 O O . ALA B 1 75 ? -6.129 -9.484 28.375 1 75.19 75 ALA B O 1
ATOM 4686 N N . CYS B 1 76 ? -6.285 -11.359 29.531 1 78.62 76 CYS B N 1
ATOM 4687 C CA . CYS B 1 76 ? -7.715 -11.219 29.766 1 78.62 76 CYS B CA 1
ATOM 4688 C C . CYS B 1 76 ? -8 -10.023 30.672 1 78.62 76 CYS B C 1
ATOM 4690 O O . CYS B 1 76 ? -8.93 -9.258 30.422 1 78.62 76 CYS B O 1
ATOM 4692 N N . LEU B 1 77 ? -7.199 -9.961 31.641 1 78.25 77 LEU B N 1
ATOM 4693 C CA . LEU B 1 77 ? -7.402 -8.867 32.594 1 78.25 77 LEU B CA 1
ATOM 4694 C C . LEU B 1 77 ? -7.152 -7.52 31.906 1 78.25 77 LEU B C 1
ATOM 4696 O O . LEU B 1 77 ? -7.867 -6.551 32.156 1 78.25 77 LEU B O 1
ATOM 4700 N N . GLU B 1 78 ? -6.191 -7.582 31.156 1 73.31 78 GLU B N 1
ATOM 4701 C CA . GLU B 1 78 ? -5.887 -6.352 30.438 1 73.31 78 GLU B CA 1
ATOM 4702 C C . GLU B 1 78 ? -7.055 -5.93 29.547 1 73.31 78 GLU B C 1
ATOM 4704 O O . GLU B 1 78 ? -7.371 -4.742 29.469 1 73.31 78 GLU B O 1
ATOM 4709 N N . LYS B 1 79 ? -7.637 -6.812 29 1 72.12 79 LYS B N 1
ATOM 4710 C CA . LYS B 1 79 ? -8.75 -6.559 28.094 1 72.12 79 LYS B CA 1
ATOM 4711 C C . LYS B 1 79 ? -9.93 -5.938 28.828 1 72.12 79 LYS B C 1
ATOM 4713 O O . LYS B 1 79 ? -10.656 -5.105 28.266 1 72.12 79 LYS B O 1
ATOM 4718 N N . ILE B 1 80 ? -10.062 -6.277 30.125 1 76.06 80 ILE B N 1
ATOM 4719 C CA . ILE B 1 80 ? -11.273 -5.836 30.797 1 76.06 80 ILE B CA 1
ATOM 4720 C C . ILE B 1 80 ? -10.922 -4.773 31.844 1 76.06 80 ILE B C 1
ATOM 4722 O O . ILE B 1 80 ? -11.797 -4.258 32.531 1 76.06 80 ILE B O 1
ATOM 4726 N N . SER B 1 81 ? -9.68 -4.445 31.891 1 73.75 81 SER B N 1
ATOM 4727 C CA . SER B 1 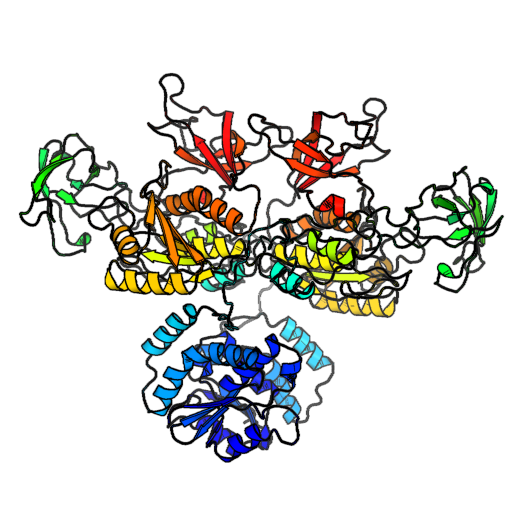81 ? -9.211 -3.559 32.969 1 73.75 81 SER B CA 1
ATOM 4728 C C . SER B 1 81 ? -9.859 -2.184 32.844 1 73.75 81 SER B C 1
ATOM 4730 O O . SER B 1 81 ? -10.195 -1.575 33.875 1 73.75 81 SER B O 1
ATOM 4732 N N . LEU B 1 82 ? -10.148 -1.796 31.781 1 67.62 82 LEU B N 1
ATOM 4733 C CA . LEU B 1 82 ? -10.648 -0.44 31.594 1 67.62 82 LEU B CA 1
ATOM 4734 C C . LEU B 1 82 ? -12.102 -0.327 32.031 1 67.62 82 LEU B C 1
ATOM 4736 O O . LEU B 1 82 ? -12.555 0.752 32.438 1 67.62 82 LEU B O 1
ATOM 4740 N N . ILE B 1 83 ? -12.695 -1.36 31.984 1 76.31 83 ILE B N 1
ATOM 4741 C CA . ILE B 1 83 ? -14.125 -1.279 32.25 1 76.31 83 ILE B CA 1
ATOM 4742 C C . ILE B 1 83 ? -14.398 -1.579 33.719 1 76.31 83 ILE B C 1
ATOM 4744 O O . ILE B 1 83 ? -15.469 -1.245 34.25 1 76.31 83 ILE B O 1
ATOM 4748 N N . LEU B 1 84 ? -13.438 -2.045 34.375 1 78.19 84 LEU B N 1
ATOM 4749 C CA . LEU B 1 84 ? -13.656 -2.559 35.719 1 78.19 84 LEU B CA 1
ATOM 4750 C C . LEU B 1 84 ? -14.055 -1.434 36.688 1 78.19 84 LEU B C 1
ATOM 4752 O O . LEU B 1 84 ? -14.992 -1.584 37.469 1 78.19 84 LEU B O 1
ATOM 4756 N N . PRO B 1 85 ? -13.438 -0.276 36.531 1 75.19 85 PRO B N 1
ATOM 4757 C CA . PRO B 1 85 ? -13.875 0.799 37.406 1 75.19 85 PRO B CA 1
ATOM 4758 C C . PRO B 1 85 ? -15.32 1.226 37.156 1 75.19 85 PRO B C 1
ATOM 4760 O O . PRO B 1 85 ? -16.047 1.556 38.094 1 75.19 85 PRO B O 1
ATOM 4763 N N . ILE B 1 86 ? -15.672 1.206 36 1 77.25 86 ILE B N 1
ATOM 4764 C CA . ILE B 1 86 ? -17.031 1.583 35.656 1 77.25 86 ILE B CA 1
ATOM 4765 C C . ILE B 1 86 ? -18.016 0.523 36.188 1 77.25 86 ILE B C 1
ATOM 4767 O O . ILE B 1 86 ? -19.078 0.852 36.688 1 77.25 86 ILE B O 1
ATOM 4771 N N . ALA B 1 87 ? -17.656 -0.611 35.938 1 80.38 87 ALA B N 1
ATOM 4772 C CA . ALA B 1 87 ? -18.469 -1.715 36.438 1 80.38 87 ALA B CA 1
ATOM 4773 C C . ALA B 1 87 ? -18.703 -1.592 37.938 1 80.38 87 ALA B C 1
ATOM 4775 O O . ALA B 1 87 ? -19.828 -1.721 38.438 1 80.38 87 ALA B O 1
ATOM 4776 N N . ILE B 1 88 ? -17.672 -1.298 38.594 1 79.31 88 ILE B N 1
ATOM 4777 C CA . ILE B 1 88 ? -17.734 -1.17 40.031 1 79.31 88 ILE B CA 1
ATOM 4778 C C . ILE B 1 88 ? -18.578 0.046 40.406 1 79.31 88 ILE B C 1
ATOM 4780 O O . ILE B 1 88 ? -19.391 -0.008 41.344 1 79.31 88 ILE B O 1
ATOM 4784 N N . GLY B 1 89 ? -18.406 1.088 39.719 1 79.25 89 GLY B N 1
ATOM 4785 C CA . GLY B 1 89 ? -19.234 2.264 39.938 1 79.25 89 GLY B CA 1
ATOM 4786 C C . GLY B 1 89 ? -20.703 1.994 39.75 1 79.25 89 GLY B C 1
ATOM 4787 O O . GLY B 1 89 ? -21.531 2.416 40.562 1 79.25 89 GLY B O 1
ATOM 4788 N N . GLN B 1 90 ? -21.016 1.357 38.688 1 80.94 90 GLN B N 1
ATOM 4789 C CA . GLN B 1 90 ? -22.406 1.037 38.438 1 80.94 90 GLN B CA 1
ATOM 4790 C C . GLN B 1 90 ? -23 0.175 39.531 1 80.94 90 GLN B C 1
ATOM 4792 O O . GLN B 1 90 ? -24.156 0.381 39.938 1 80.94 90 GLN B O 1
ATOM 4797 N N . MET B 1 91 ? -22.25 -0.704 39.969 1 79.81 91 MET B N 1
ATOM 4798 C CA . MET B 1 91 ? -22.734 -1.605 41.031 1 79.81 91 MET B CA 1
ATOM 4799 C C . MET B 1 91 ? -23 -0.845 42.312 1 79.81 91 MET B C 1
ATOM 4801 O O . MET B 1 91 ? -23.859 -1.25 43.125 1 79.81 91 MET B O 1
ATOM 4805 N N . LYS B 1 92 ? -22.266 0.254 42.438 1 76.44 92 LYS B N 1
ATOM 4806 C CA . LYS B 1 92 ? -22.453 1.08 43.625 1 76.44 92 LYS B CA 1
ATOM 4807 C C . LYS B 1 92 ? -23.531 2.141 43.406 1 76.44 92 LYS B C 1
ATOM 4809 O O . LYS B 1 92 ? -23.797 2.967 44.281 1 76.44 92 LYS B O 1
ATOM 4814 N N . GLY B 1 93 ? -24.156 2.051 42.281 1 73.25 93 GLY B N 1
ATOM 4815 C CA . GLY B 1 93 ? -25.266 2.939 42.031 1 73.25 93 GLY B CA 1
ATOM 4816 C C . GLY B 1 93 ? -24.875 4.207 41.312 1 73.25 93 GLY B C 1
ATOM 4817 O O . GLY B 1 93 ? -25.672 5.141 41.188 1 73.25 93 GLY B O 1
ATOM 4818 N N . GLU B 1 94 ? -23.672 4.281 41 1 69.38 94 GLU B N 1
ATOM 4819 C CA . GLU B 1 94 ? -23.234 5.461 40.25 1 69.38 94 GLU B CA 1
ATOM 4820 C C . GLU B 1 94 ? -23.75 5.438 38.812 1 69.38 94 GLU B C 1
ATOM 4822 O O . GLU B 1 94 ? -23.766 4.383 38.188 1 69.38 94 GLU B O 1
ATOM 4827 N N . LYS B 1 95 ? -24.469 6.418 38.5 1 60.03 95 LYS B N 1
ATOM 4828 C CA . LYS B 1 95 ? -24.969 6.52 37.125 1 60.03 95 LYS B CA 1
ATOM 4829 C C . LYS B 1 95 ? -23.812 6.695 36.125 1 60.03 95 LYS B C 1
ATOM 4831 O O . LYS B 1 95 ? -22.875 7.461 36.375 1 60.03 95 LYS B O 1
ATOM 4836 N N . THR B 1 96 ? -23.75 5.688 35.219 1 57.91 96 THR B N 1
ATOM 4837 C CA . THR B 1 96 ? -22.75 5.82 34.156 1 57.91 96 THR B CA 1
ATOM 4838 C C . THR B 1 96 ? -23.094 6.992 33.25 1 57.91 96 THR B C 1
ATOM 4840 O O . THR B 1 96 ? -24.125 6.98 32.562 1 57.91 96 THR B O 1
ATOM 4843 N N . THR B 1 97 ? -22.688 8.133 33.625 1 54.53 97 THR B N 1
ATOM 4844 C CA . THR B 1 97 ? -22.922 9.32 32.812 1 54.53 97 THR B CA 1
ATOM 4845 C C . THR B 1 97 ? -22.188 9.227 31.484 1 54.53 97 THR B C 1
ATOM 4847 O O . THR B 1 97 ? -21.219 8.477 31.359 1 54.53 97 THR B O 1
ATOM 4850 N N . ASP B 1 98 ? -22.734 9.812 30.438 1 52.28 98 ASP B N 1
ATOM 4851 C CA . ASP B 1 98 ? -22.125 9.898 29.109 1 52.28 98 ASP B CA 1
ATOM 4852 C C . ASP B 1 98 ? -20.672 10.336 29.219 1 52.28 98 ASP B C 1
ATOM 4854 O O . ASP B 1 98 ? -19.844 9.938 28.391 1 52.28 98 ASP B O 1
ATOM 4858 N N . LYS B 1 99 ? -20.266 10.945 30.172 1 55.25 99 LYS B N 1
ATOM 4859 C CA . LYS B 1 99 ? -18.891 11.406 30.391 1 55.25 99 LYS B CA 1
ATOM 4860 C C . LYS B 1 99 ? -17.969 10.25 30.781 1 55.25 99 LYS B C 1
ATOM 4862 O O . LYS B 1 99 ? -16.812 10.203 30.359 1 55.25 99 LYS B O 1
ATOM 4867 N N . VAL B 1 100 ? -18.5 9.398 31.5 1 53.12 100 VAL B N 1
ATOM 4868 C CA . VAL B 1 100 ? -17.719 8.25 31.922 1 53.12 100 VAL B CA 1
ATOM 4869 C C . VAL B 1 100 ? -17.453 7.324 30.734 1 53.12 100 VAL B C 1
ATOM 4871 O O . VAL B 1 100 ? -16.359 6.801 30.562 1 53.12 100 VAL B O 1
ATOM 4874 N N . ILE B 1 101 ? -18.5 7.117 30.094 1 53.81 101 ILE B N 1
ATOM 4875 C CA . ILE B 1 101 ? -18.391 6.336 28.859 1 53.81 101 ILE B CA 1
ATOM 4876 C C . ILE B 1 101 ? -17.391 7.004 27.922 1 53.81 101 ILE B C 1
ATOM 4878 O O . ILE B 1 101 ? -16.547 6.336 27.328 1 53.81 101 ILE B O 1
ATOM 4882 N N . GLU B 1 102 ? -17.516 8.219 27.922 1 52.81 102 GLU B N 1
ATOM 4883 C CA . GLU B 1 102 ? -16.594 9.008 27.109 1 52.81 102 GLU B CA 1
ATOM 4884 C C . GLU B 1 102 ? -15.172 8.914 27.641 1 52.81 102 GLU B C 1
ATOM 4886 O O . GLU B 1 102 ? -14.219 8.836 26.859 1 52.81 102 GLU B O 1
ATOM 4891 N N . ASN B 1 103 ? -15.023 8.852 28.812 1 53.88 103 ASN B N 1
ATOM 4892 C CA . ASN B 1 103 ? -13.719 8.703 29.469 1 53.88 103 ASN B CA 1
ATOM 4893 C C . ASN B 1 103 ? -13.148 7.305 29.266 1 53.88 103 ASN B C 1
ATOM 4895 O O . ASN B 1 103 ? -11.938 7.148 29.078 1 53.88 103 ASN B O 1
ATOM 4899 N N . LEU B 1 104 ? -13.977 6.418 29.391 1 51.44 104 LEU B N 1
ATOM 4900 C CA . LEU B 1 104 ? -13.555 5.039 29.156 1 51.44 104 LEU B CA 1
ATOM 4901 C C . LEU B 1 104 ? -13.18 4.832 27.688 1 51.44 104 LEU B C 1
ATOM 4903 O O . LEU B 1 104 ? -12.188 4.16 27.391 1 51.44 104 LEU B O 1
ATOM 4907 N N . LEU B 1 105 ? -14.078 5.289 27 1 50.41 105 LEU B N 1
ATOM 4908 C CA . LEU B 1 105 ? -13.797 5.195 25.578 1 50.41 105 LEU B CA 1
ATOM 4909 C C . LEU B 1 105 ? -12.539 5.973 25.219 1 50.41 105 LEU B C 1
ATOM 4911 O O . LEU B 1 105 ? -11.773 5.555 24.344 1 50.41 105 LEU B O 1
ATOM 4915 N N . SER B 1 106 ? -12.25 6.984 25.906 1 50.06 106 SER B N 1
ATOM 4916 C CA . SER B 1 106 ? -11.023 7.762 25.781 1 50.06 106 SER B CA 1
ATOM 4917 C C . SER B 1 106 ? -9.828 6.996 26.344 1 50.06 106 SER B C 1
ATOM 4919 O O . SER B 1 106 ? -8.727 7.082 25.812 1 50.06 106 SER B O 1
ATOM 4921 N N . LYS B 1 107 ? -9.961 6.293 27.422 1 46.16 107 LYS B N 1
ATOM 4922 C CA . LYS B 1 107 ? -8.914 5.492 28.047 1 46.16 107 LYS B CA 1
ATOM 4923 C C . LYS B 1 107 ? -8.688 4.191 27.281 1 46.16 107 LYS B C 1
ATOM 4925 O O . LYS B 1 107 ? -7.578 3.66 27.266 1 46.16 107 LYS B O 1
ATOM 4930 N N . GLN B 1 108 ? -9.727 3.576 26.984 1 40.91 108 GLN B N 1
ATOM 4931 C CA . GLN B 1 108 ? -9.609 2.355 26.188 1 40.91 108 GLN B CA 1
ATOM 4932 C C . GLN B 1 108 ? -8.797 2.6 24.922 1 40.91 108 GLN B C 1
ATOM 4934 O O . GLN B 1 108 ? -8.102 1.706 24.438 1 40.91 108 GLN B O 1
ATOM 4939 N N . LYS B 1 109 ? -8.914 3.805 24.422 1 38.06 109 LYS B N 1
ATOM 4940 C CA . LYS B 1 109 ? -8.008 4.129 23.312 1 38.06 109 LYS B CA 1
ATOM 4941 C C . LYS B 1 109 ? -6.57 4.254 23.812 1 38.06 109 LYS B C 1
ATOM 4943 O O . LYS B 1 109 ? -5.633 4.254 23 1 38.06 109 LYS B O 1
ATOM 4948 N N . GLN B 1 110 ? -6.348 4.492 25.078 1 32.75 110 GLN B N 1
ATOM 4949 C CA . GLN B 1 110 ? -5.023 4.629 25.672 1 32.75 110 GLN B CA 1
ATOM 4950 C C . GLN B 1 110 ? -4.43 3.266 26.016 1 32.75 110 GLN B C 1
ATOM 4952 O O . GLN B 1 110 ? -3.311 3.18 26.516 1 32.75 110 GLN B O 1
ATOM 4957 N N . PHE B 1 111 ? -5.215 2.42 26.5 1 28.92 111 PHE B N 1
ATOM 4958 C CA . PHE B 1 111 ? -4.527 1.23 26.984 1 28.92 111 PHE B CA 1
ATOM 4959 C C . PHE B 1 111 ? -3.748 0.552 25.875 1 28.92 111 PHE B C 1
ATOM 4961 O O . PHE B 1 111 ? -4.328 0.126 24.875 1 28.92 111 PHE B O 1
ATOM 4968 N N . PRO B 1 112 ? -2.486 0.846 25.875 1 28.66 112 PRO B N 1
ATOM 4969 C CA . PRO B 1 112 ? -1.549 -0.019 25.156 1 28.66 112 PRO B CA 1
ATOM 4970 C C . PRO B 1 112 ? -1.698 -1.492 25.531 1 28.66 112 PRO B C 1
ATOM 4972 O O . PRO B 1 112 ? -2.031 -1.811 26.672 1 28.66 112 PRO B O 1
ATOM 4975 N N . ASP B 1 113 ? -2.262 -2.248 24.797 1 27.42 113 ASP B N 1
ATOM 4976 C CA . ASP B 1 113 ? -1.87 -3.643 25 1 27.42 113 ASP B CA 1
ATOM 4977 C C . ASP B 1 113 ? -0.444 -3.742 25.531 1 27.42 113 ASP B C 1
ATOM 4979 O O . ASP B 1 113 ? 0.52 -3.594 24.781 1 27.42 113 ASP B O 1
ATOM 4983 N N . LYS B 1 114 ? -0.168 -3.287 26.734 1 25.78 114 LYS B N 1
ATOM 4984 C CA . LYS B 1 114 ? 1.063 -3.703 27.391 1 25.78 114 LYS B CA 1
ATOM 4985 C C . LYS B 1 114 ? 1.188 -5.227 27.422 1 25.78 114 LYS B C 1
ATOM 4987 O O . LYS B 1 114 ? 0.555 -5.891 28.25 1 25.78 114 LYS B O 1
ATOM 4992 N N . THR B 1 115 ? 1.476 -5.977 26.578 1 25.45 115 THR B N 1
ATOM 4993 C CA . THR B 1 115 ? 2.316 -7.145 26.812 1 25.45 115 THR B CA 1
ATOM 4994 C C . THR B 1 115 ? 3.49 -6.789 27.719 1 25.45 115 THR B C 1
ATOM 4996 O O . THR B 1 115 ? 4.41 -6.082 27.312 1 25.45 115 THR B O 1
ATOM 4999 N N . LYS B 1 116 ? 3.355 -6.43 29 1 24.25 116 LYS B N 1
ATOM 5000 C CA . LYS B 1 116 ? 4.414 -6.488 30 1 24.25 116 LYS B CA 1
ATOM 5001 C C . LYS B 1 116 ? 5.383 -7.633 29.703 1 24.25 116 LYS B C 1
ATOM 5003 O O . LYS B 1 116 ? 5.004 -8.633 29.094 1 24.25 116 LYS B O 1
ATOM 5008 N N . ASP B 1 117 ? 6.609 -7.336 30.297 1 22.58 117 ASP B N 1
ATOM 5009 C CA . ASP B 1 117 ? 7.836 -8.055 30.625 1 22.58 117 ASP B CA 1
ATOM 5010 C C . ASP B 1 117 ? 7.582 -9.102 31.703 1 22.58 117 ASP B C 1
ATOM 5012 O O . ASP B 1 117 ? 7.117 -8.773 32.812 1 22.58 117 ASP B O 1
ATOM 5016 N N . PHE B 1 118 ? 7.156 -10.305 31.75 1 22.84 118 PHE B N 1
ATOM 5017 C CA . PHE B 1 118 ? 7.652 -11.328 32.656 1 22.84 118 PHE B CA 1
ATOM 5018 C C . PHE B 1 118 ? 9.141 -11.141 32.938 1 22.84 118 PHE B C 1
ATOM 5020 O O . PHE B 1 118 ? 9.961 -11.266 32 1 22.84 118 PHE B O 1
ATOM 5027 N N . ASN B 1 119 ? 9.523 -10.406 33.906 1 21.42 119 ASN B N 1
ATOM 5028 C CA . ASN B 1 119 ? 10.766 -10.219 34.656 1 21.42 119 ASN B CA 1
ATOM 5029 C C . ASN B 1 119 ? 11.32 -11.547 35.156 1 21.42 119 ASN B C 1
ATOM 5031 O O . ASN B 1 119 ? 10.914 -12.031 36.219 1 21.42 119 ASN B O 1
ATOM 5035 N N . LEU B 1 120 ? 11.594 -12.727 34.594 1 22.81 120 LEU B N 1
ATOM 5036 C CA . LEU B 1 120 ? 12.656 -13.484 35.25 1 22.81 120 LEU B CA 1
ATOM 5037 C C . LEU B 1 120 ? 13.883 -12.602 35.5 1 22.81 120 LEU B C 1
ATOM 5039 O O . LEU B 1 120 ? 14.102 -11.625 34.781 1 22.81 120 LEU B O 1
ATOM 5043 N N . PRO B 1 121 ? 14.617 -12.555 36.625 1 22.58 121 PRO B N 1
ATOM 5044 C CA . PRO B 1 121 ? 15.844 -11.859 37.031 1 22.58 121 PRO B CA 1
ATOM 5045 C C . PRO B 1 121 ? 16.859 -11.742 35.906 1 22.58 121 PRO B C 1
ATOM 5047 O O . PRO B 1 121 ? 17.328 -12.758 35.406 1 22.58 121 PRO B O 1
ATOM 5050 N N . PHE B 1 122 ? 16.75 -10.945 35.062 1 20.94 122 PHE B N 1
ATOM 5051 C CA . PHE B 1 122 ? 17.891 -10.961 34.156 1 20.94 122 PHE B CA 1
ATOM 5052 C C . PHE B 1 122 ? 19.078 -10.242 34.781 1 20.94 122 PHE B C 1
ATOM 5054 O O . PHE B 1 122 ? 19.047 -9.023 34.969 1 20.94 122 PHE B O 1
ATOM 5061 N N . THR B 1 123 ? 19.719 -10.742 35.875 1 21.11 123 THR B N 1
ATOM 5062 C CA . THR B 1 123 ? 21.062 -10.297 36.25 1 21.11 123 THR B CA 1
ATOM 5063 C C . THR B 1 123 ? 21.906 -10.039 35 1 21.11 123 THR B C 1
ATOM 5065 O O . THR B 1 123 ? 21.953 -10.867 34.094 1 21.11 123 THR B O 1
ATOM 5068 N N . PRO B 1 124 ? 22.359 -8.805 34.906 1 22.33 124 PRO B N 1
ATOM 5069 C CA . PRO B 1 124 ? 23.422 -8.461 33.969 1 22.33 124 PRO B CA 1
ATOM 5070 C C . PRO B 1 124 ? 24.688 -9.289 34.188 1 22.33 124 PRO B C 1
ATOM 5072 O O . PRO B 1 124 ? 25.516 -8.938 35.031 1 22.33 124 PRO B O 1
ATOM 5075 N N . GLN B 1 125 ? 24.703 -10.398 34.5 1 23.62 125 GLN B N 1
ATOM 5076 C CA . GLN B 1 125 ? 26.078 -10.859 34.625 1 23.62 125 GLN B CA 1
ATOM 5077 C C . GLN B 1 125 ? 26.906 -10.414 33.406 1 23.62 125 GLN B C 1
ATOM 5079 O O . GLN B 1 125 ? 26.344 -10.094 32.344 1 23.62 125 GLN B O 1
ATOM 5084 N N . SER B 1 126 ? 28.312 -10.234 33.469 1 22.38 126 SER B N 1
ATOM 5085 C CA . SER B 1 126 ? 29.484 -9.922 32.656 1 22.38 126 SER B CA 1
ATOM 5086 C C . SER B 1 126 ? 29.328 -10.445 31.234 1 22.38 126 SER B C 1
ATOM 5088 O O . SER B 1 126 ? 29.406 -11.648 31 1 22.38 126 SER B O 1
ATOM 5090 N N . VAL B 1 127 ? 28.344 -10.094 30.781 1 22.39 127 VAL B N 1
ATOM 5091 C CA . VAL B 1 127 ? 28.375 -10.539 29.391 1 22.39 127 VAL B CA 1
ATOM 5092 C C . VAL B 1 127 ? 29.469 -9.773 28.641 1 22.39 127 VAL B C 1
ATOM 5094 O O . VAL B 1 127 ? 29.375 -8.555 28.469 1 22.39 127 VAL B O 1
ATOM 5097 N N . GLN B 1 128 ? 30.672 -9.953 28.922 1 21.2 128 GLN B N 1
ATOM 5098 C CA . GLN B 1 128 ? 31.844 -9.906 28.031 1 21.2 128 GLN B CA 1
ATOM 5099 C C . GLN B 1 128 ? 31.438 -10.141 26.578 1 21.2 128 GLN B C 1
ATOM 5101 O O . GLN B 1 128 ? 30.812 -11.156 26.266 1 21.2 128 GLN B O 1
ATOM 5106 N N . TYR B 1 129 ? 31.094 -9.125 25.891 1 23.83 129 TYR B N 1
ATOM 5107 C CA . TYR B 1 129 ? 30.812 -8.82 24.5 1 23.83 129 TYR B CA 1
ATOM 5108 C C . TYR B 1 129 ? 31.703 -9.633 23.562 1 23.83 129 TYR B C 1
ATOM 5110 O O . TYR B 1 129 ? 31.891 -9.281 22.406 1 23.83 129 TYR B O 1
ATOM 5118 N N . GLY B 1 130 ? 32.438 -10.562 24.047 1 24.58 130 GLY B N 1
ATOM 5119 C CA . GLY B 1 130 ? 33.25 -11.539 23.328 1 24.58 130 GLY B CA 1
ATOM 5120 C C . GLY B 1 130 ? 32.438 -12.297 22.281 1 24.58 130 GLY B C 1
ATOM 5121 O O . GLY B 1 130 ? 31.219 -12.297 22.312 1 24.58 130 GLY B O 1
ATOM 5122 N N . ARG B 1 131 ? 33.062 -13.047 21.156 1 24.69 131 ARG B N 1
ATOM 5123 C CA . ARG B 1 131 ? 32.75 -13.75 19.922 1 24.69 131 ARG B CA 1
ATOM 5124 C C . ARG B 1 131 ? 31.469 -14.562 20.047 1 24.69 131 ARG B C 1
ATOM 5126 O O . ARG B 1 131 ? 31.062 -15.266 19.109 1 24.69 131 ARG B O 1
ATOM 5133 N N . GLN B 1 132 ? 31.016 -14.836 21.156 1 22.58 132 GLN B N 1
ATOM 5134 C CA . GLN B 1 132 ? 30.016 -15.883 21.281 1 22.58 132 GLN B CA 1
ATOM 5135 C C . GLN B 1 132 ? 28.609 -15.328 21.016 1 22.58 132 GLN B C 1
ATOM 5137 O O . GLN B 1 132 ? 28.062 -14.609 21.844 1 22.58 132 GLN B O 1
ATOM 5142 N N . VAL B 1 133 ? 28.234 -14.773 19.844 1 25.25 133 VAL B N 1
ATOM 5143 C CA . VAL B 1 133 ? 27.016 -14.438 19.109 1 25.25 133 VAL B CA 1
ATOM 5144 C C . VAL B 1 133 ? 25.859 -15.305 19.609 1 25.25 133 VAL B C 1
ATOM 5146 O O . VAL B 1 133 ? 25.859 -16.516 19.406 1 25.25 133 VAL B O 1
ATOM 5149 N N . ASN B 1 134 ? 25.531 -15.172 20.828 1 25.55 134 ASN B N 1
ATOM 5150 C CA . ASN B 1 134 ? 24.453 -16 21.375 1 25.55 134 ASN B CA 1
ATOM 5151 C C . ASN B 1 134 ? 23.219 -15.961 20.484 1 25.55 134 ASN B C 1
ATOM 5153 O O . ASN B 1 134 ? 22.672 -14.883 20.234 1 25.55 134 ASN B O 1
ATOM 5157 N N . ARG B 1 135 ? 22.844 -16.766 19.594 1 25.98 135 ARG B N 1
ATOM 5158 C CA . ARG B 1 135 ? 21.953 -17.297 18.578 1 25.98 135 ARG B CA 1
ATOM 5159 C C . ARG B 1 135 ? 20.516 -17.328 19.062 1 25.98 135 ARG B C 1
ATOM 5161 O O . ARG B 1 135 ? 19.672 -18.047 18.5 1 25.98 135 ARG B O 1
ATOM 5168 N N . ILE B 1 136 ? 20.297 -16.953 20.297 1 26.08 136 ILE B N 1
ATOM 5169 C CA . ILE B 1 136 ? 18.922 -17.234 20.719 1 26.08 136 ILE B CA 1
ATOM 5170 C C . ILE B 1 136 ? 17.984 -16.188 20.109 1 26.08 136 ILE B C 1
ATOM 5172 O O . ILE B 1 136 ? 18.156 -14.984 20.328 1 26.08 136 ILE B O 1
ATOM 5176 N N . TYR B 1 137 ? 17.375 -16.359 19.016 1 26.91 137 TYR B N 1
ATOM 5177 C CA . TYR B 1 137 ? 16.375 -15.578 18.312 1 26.91 137 TYR B CA 1
ATOM 5178 C C . TYR B 1 137 ? 15.25 -15.164 19.25 1 26.91 137 TYR B C 1
ATOM 5180 O O . TYR B 1 137 ? 14.586 -16.016 19.844 1 26.91 137 TYR B O 1
ATOM 5188 N N . PRO B 1 138 ? 15.336 -14.109 19.984 1 31.58 138 PRO B N 1
ATOM 5189 C CA . PRO B 1 138 ? 14.391 -13.719 21.031 1 31.58 138 PRO B CA 1
ATOM 5190 C C . PRO B 1 138 ? 12.938 -13.844 20.578 1 31.58 138 PRO B C 1
ATOM 5192 O O . PRO B 1 138 ? 12.031 -13.875 21.422 1 31.58 138 PRO B O 1
ATOM 5195 N N . TYR B 1 139 ? 12.609 -13.461 19.422 1 31.23 139 TYR B N 1
ATOM 5196 C CA . TYR B 1 139 ? 11.188 -13.523 19.078 1 31.23 139 TYR B CA 1
ATOM 5197 C C . TYR B 1 139 ? 10.828 -14.875 18.484 1 31.23 139 TYR B C 1
ATOM 5199 O O . TYR B 1 139 ? 11.578 -15.43 17.688 1 31.23 139 TYR B O 1
ATOM 5207 N N . PRO B 1 140 ? 9.906 -15.43 19.141 1 32.5 140 PRO B N 1
ATOM 5208 C CA . PRO B 1 140 ? 9.477 -16.719 18.609 1 32.5 140 PRO B CA 1
ATOM 5209 C C . PRO B 1 140 ? 9.039 -16.625 17.141 1 32.5 140 PRO B C 1
ATOM 5211 O O . PRO B 1 140 ? 8.617 -15.57 16.688 1 32.5 140 PRO B O 1
ATOM 5214 N N . PRO B 1 141 ? 9.508 -17.562 16.375 1 38.19 141 PRO B N 1
ATOM 5215 C CA . PRO B 1 141 ? 9.07 -17.625 14.977 1 38.19 141 PRO B CA 1
ATOM 5216 C C . PRO B 1 141 ? 7.551 -17.547 14.828 1 38.19 141 PRO B C 1
ATOM 5218 O O . PRO B 1 141 ? 6.816 -18.016 15.695 1 38.19 141 PRO B O 1
ATOM 5221 N N . VAL B 1 142 ? 7.051 -16.547 14.211 1 38.19 142 VAL B N 1
ATOM 5222 C CA . VAL B 1 142 ? 5.617 -16.438 13.953 1 38.19 142 VAL B CA 1
ATOM 5223 C C . VAL B 1 142 ? 5.211 -17.406 12.852 1 38.19 142 VAL B C 1
ATOM 5225 O O . VAL B 1 142 ? 5.992 -17.672 11.938 1 38.19 142 VAL B O 1
ATOM 5228 N N . SER B 1 143 ? 4.141 -18.125 13.148 1 38.22 143 SER B N 1
ATOM 5229 C CA . SER B 1 143 ? 3.611 -19.031 12.133 1 38.22 143 SER B CA 1
ATOM 5230 C C . SER B 1 143 ? 3.27 -18.281 10.844 1 38.22 143 SER B C 1
ATOM 5232 O O . SER B 1 143 ? 3.027 -17.078 10.867 1 38.22 143 SER B O 1
ATOM 5234 N N . LEU B 1 144 ? 3.406 -18.938 9.711 1 36.53 144 LEU B N 1
ATOM 5235 C CA . LEU B 1 144 ? 3.08 -18.375 8.398 1 36.53 144 LEU B CA 1
ATOM 5236 C C . LEU B 1 144 ? 1.672 -17.797 8.391 1 36.53 144 LEU B C 1
ATOM 5238 O O . LEU B 1 144 ? 1.43 -16.766 7.77 1 36.53 144 LEU B O 1
ATOM 5242 N N . GLU B 1 145 ? 0.811 -18.5 9.016 1 40.03 145 GLU B N 1
ATOM 5243 C CA . GLU B 1 145 ? -0.567 -18.016 9.07 1 40.03 145 GLU B CA 1
ATOM 5244 C C . GLU B 1 145 ? -0.651 -16.656 9.734 1 40.03 145 GLU B C 1
ATOM 5246 O O . GLU B 1 145 ? -1.343 -15.758 9.242 1 40.03 145 GLU B O 1
ATOM 5251 N N . LYS B 1 146 ? -0.048 -16.703 10.914 1 40.88 146 LYS B N 1
ATOM 5252 C CA . LYS B 1 146 ? -0.028 -15.422 11.609 1 40.88 146 LYS B CA 1
ATOM 5253 C C . LYS B 1 146 ? 0.684 -14.359 10.773 1 40.88 146 LYS B C 1
ATOM 5255 O O . LYS B 1 146 ? 0.258 -13.203 10.742 1 40.88 146 LYS B O 1
ATOM 5260 N N . ALA B 1 147 ? 1.723 -14.883 10.266 1 38.59 147 ALA B N 1
ATOM 5261 C CA . ALA B 1 147 ? 2.42 -13.953 9.375 1 38.59 147 ALA B CA 1
ATOM 5262 C C . ALA B 1 147 ? 1.487 -13.43 8.289 1 38.59 147 ALA B C 1
ATOM 5264 O O . ALA B 1 147 ? 1.525 -12.25 7.945 1 38.59 147 ALA B O 1
ATOM 5265 N N . PHE B 1 148 ? 0.712 -14.469 7.875 1 38.88 148 PHE B N 1
ATOM 5266 C CA . PHE B 1 148 ? -0.308 -14.086 6.902 1 38.88 148 PHE B CA 1
ATOM 5267 C C . PHE B 1 148 ? -1.193 -12.977 7.457 1 38.88 148 PHE B C 1
ATOM 5269 O O . PHE B 1 148 ? -1.51 -12.016 6.754 1 38.88 148 PHE B O 1
ATOM 5276 N N . GLY B 1 149 ? -1.7 -13.227 8.625 1 42.16 149 GLY B N 1
ATOM 5277 C CA . GLY B 1 149 ? -2.545 -12.227 9.258 1 42.16 149 GLY B CA 1
ATOM 5278 C C . GLY B 1 149 ? -1.848 -10.891 9.445 1 42.16 149 GLY B C 1
ATOM 5279 O O . GLY B 1 149 ? -2.463 -9.836 9.281 1 42.16 149 GLY B O 1
ATOM 5280 N N . LEU B 1 150 ? -0.697 -11.047 9.891 1 39.06 150 LEU B N 1
ATOM 5281 C CA . LEU B 1 150 ? 0.086 -9.836 10.117 1 39.06 150 LEU B CA 1
ATOM 5282 C C . LEU B 1 150 ? 0.269 -9.055 8.82 1 39.06 150 LEU B C 1
ATOM 5284 O O . LEU B 1 150 ? 0.265 -7.824 8.828 1 39.06 150 LEU B O 1
ATOM 5288 N N . VAL B 1 151 ? 0.49 -9.852 7.789 1 37.09 151 VAL B N 1
ATOM 5289 C CA . VAL B 1 151 ? 0.691 -9.227 6.484 1 37.09 151 VAL B CA 1
ATOM 5290 C C . VAL B 1 151 ? -0.618 -8.609 6 1 37.09 151 VAL B C 1
ATOM 5292 O O . VAL B 1 151 ? -0.614 -7.539 5.383 1 37.09 151 VAL B O 1
ATOM 5295 N N . VAL B 1 152 ? -1.717 -9.453 6.148 1 37.25 152 VAL B N 1
ATOM 5296 C CA . VAL B 1 152 ? -2.994 -8.969 5.637 1 37.25 152 VAL B CA 1
ATOM 5297 C C . VAL B 1 152 ? -3.346 -7.641 6.301 1 37.25 152 VAL B C 1
ATOM 5299 O O . VAL B 1 152 ? -3.855 -6.727 5.645 1 37.25 152 VAL B O 1
ATOM 5302 N N . SER B 1 153 ? -3.318 -7.637 7.59 1 38.84 153 SER B N 1
ATOM 5303 C CA . SER B 1 153 ? -3.732 -6.414 8.273 1 38.84 153 SER B CA 1
ATOM 5304 C C . SER B 1 153 ? -2.787 -5.258 7.957 1 38.84 153 SER B C 1
ATOM 5306 O O . SER B 1 153 ? -3.16 -4.09 8.086 1 38.84 153 SER B O 1
ATOM 5308 N N . ASN B 1 154 ? -1.438 -5.512 7.688 1 39.94 154 ASN B N 1
ATOM 5309 C CA . ASN B 1 154 ? -0.39 -4.496 7.652 1 39.94 154 ASN B CA 1
ATOM 5310 C C . ASN B 1 154 ? 0.242 -4.391 6.266 1 39.94 154 ASN B C 1
ATOM 5312 O O . ASN B 1 154 ? 0.86 -5.344 5.789 1 39.94 154 ASN B O 1
ATOM 5316 N N . THR B 1 155 ? -0.352 -3.82 5.422 1 39.81 155 THR B N 1
ATOM 5317 C CA . THR B 1 155 ? 0.22 -3.719 4.086 1 39.81 155 THR B CA 1
ATOM 5318 C C . THR B 1 155 ? 1.741 -3.83 4.137 1 39.81 155 THR B C 1
ATOM 5320 O O . THR B 1 155 ? 2.342 -4.566 3.354 1 39.81 155 THR B O 1
ATOM 5323 N N . ASP B 1 156 ? 2.516 -2.5 4.488 1 48.22 156 ASP B N 1
ATOM 5324 C CA . ASP B 1 156 ? 3.965 -2.35 4.402 1 48.22 156 ASP B CA 1
ATOM 5325 C C . ASP B 1 156 ? 4.668 -3.168 5.484 1 48.22 156 ASP B C 1
ATOM 5327 O O . ASP B 1 156 ? 4.461 -2.936 6.676 1 48.22 156 ASP B O 1
ATOM 5331 N N . SER B 1 157 ? 5.238 -4.457 5.195 1 55.59 157 SER B N 1
ATOM 5332 C CA . SER B 1 157 ? 5.555 -5.777 5.734 1 55.59 157 SER B CA 1
ATOM 5333 C C . SER B 1 157 ? 6.719 -5.707 6.719 1 55.59 157 SER B C 1
ATOM 5335 O O . SER B 1 157 ? 7.52 -4.77 6.676 1 55.59 157 SER B O 1
ATOM 5337 N N . THR B 1 158 ? 6.562 -6.316 7.871 1 67 158 THR B N 1
ATOM 5338 C CA . THR B 1 158 ? 7.539 -6.691 8.891 1 67 158 THR B CA 1
ATOM 5339 C C . THR B 1 158 ? 8.719 -7.43 8.266 1 67 158 THR B C 1
ATOM 5341 O O . THR B 1 158 ? 8.539 -8.453 7.609 1 67 158 THR B O 1
ATOM 5344 N N . PRO B 1 159 ? 9.891 -6.754 8.367 1 75.06 159 PRO B N 1
ATOM 5345 C CA . PRO B 1 159 ? 11.055 -7.441 7.809 1 75.06 159 PRO B CA 1
ATOM 5346 C C . PRO B 1 159 ? 11.492 -8.633 8.648 1 75.06 159 PRO B C 1
ATOM 5348 O O . PRO B 1 159 ? 11.289 -8.648 9.867 1 75.06 159 PRO B O 1
ATOM 5351 N N . VAL B 1 160 ? 11.969 -9.602 7.977 1 80.75 160 VAL B N 1
ATOM 5352 C CA . VAL B 1 160 ? 12.555 -10.742 8.688 1 80.75 160 VAL B CA 1
ATOM 5353 C C . VAL B 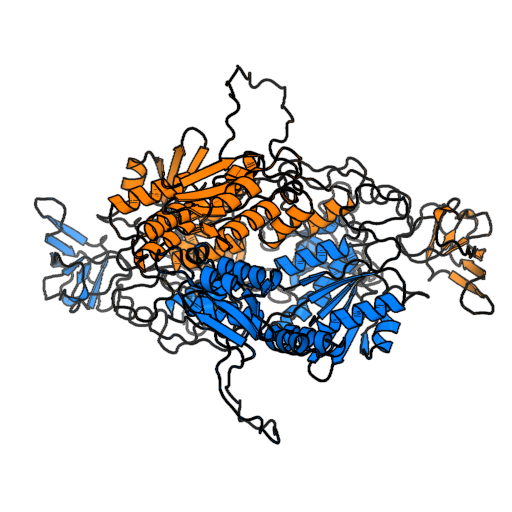1 160 ? 13.836 -10.312 9.383 1 80.75 160 VAL B C 1
ATOM 5355 O O . VAL B 1 160 ? 14.594 -9.492 8.859 1 80.75 160 VAL B O 1
ATOM 5358 N N . THR B 1 161 ? 14.148 -10.828 10.531 1 79.06 161 THR B N 1
ATOM 5359 C CA . THR B 1 161 ? 15.273 -10.383 11.352 1 79.06 161 THR B CA 1
ATOM 5360 C C . THR B 1 161 ? 16.547 -11.141 10.977 1 79.06 161 THR B C 1
ATOM 5362 O O . THR B 1 161 ? 17.656 -10.633 11.18 1 79.06 161 THR B O 1
ATOM 5365 N N . VAL B 1 162 ? 16.375 -12.391 10.523 1 82.94 162 VAL B N 1
ATOM 5366 C CA . VAL B 1 162 ? 17.516 -13.234 10.172 1 82.94 162 VAL B CA 1
ATOM 5367 C C . VAL B 1 162 ? 17.281 -13.867 8.805 1 82.94 162 VAL B C 1
ATOM 5369 O O . VAL B 1 162 ? 16.156 -13.953 8.328 1 82.94 162 VAL B O 1
ATOM 5372 N N . ASP B 1 163 ? 18.422 -14.18 8.258 1 89.62 163 ASP B N 1
ATOM 5373 C CA . ASP B 1 163 ? 18.281 -14.938 7.02 1 89.62 163 ASP B CA 1
ATOM 5374 C C . ASP B 1 163 ? 17.438 -16.188 7.227 1 89.62 163 ASP B C 1
ATOM 5376 O O . ASP B 1 163 ? 17.594 -16.891 8.227 1 89.62 163 ASP B O 1
ATOM 5380 N N . VAL B 1 164 ? 16.594 -16.391 6.387 1 90.62 164 VAL B N 1
ATOM 5381 C CA . VAL B 1 164 ? 15.758 -17.594 6.449 1 90.62 164 VAL B CA 1
ATOM 5382 C C . VAL B 1 164 ? 16.25 -18.609 5.434 1 90.62 164 VAL B C 1
ATOM 5384 O O . VAL B 1 164 ? 16.391 -18.312 4.246 1 90.62 164 VAL B O 1
ATOM 5387 N N . LEU B 1 165 ? 16.516 -19.75 5.883 1 92.62 165 LEU B N 1
ATOM 5388 C CA . LEU B 1 165 ? 17.047 -20.797 5.031 1 92.62 165 LEU B CA 1
ATOM 5389 C C . LEU B 1 165 ? 15.953 -21.766 4.586 1 92.62 165 LEU B C 1
ATOM 5391 O O . LEU B 1 165 ? 14.969 -21.953 5.301 1 92.62 165 LEU B O 1
ATOM 5395 N N . ALA B 1 166 ? 16.172 -22.312 3.424 1 92.31 166 ALA B N 1
ATOM 5396 C CA . ALA B 1 166 ? 15.211 -23.266 2.898 1 92.31 166 ALA B CA 1
ATOM 5397 C C . ALA B 1 166 ? 15.289 -24.594 3.664 1 92.31 166 ALA B C 1
ATOM 5399 O O . ALA B 1 166 ? 16.375 -25.109 3.902 1 92.31 166 ALA B O 1
ATOM 5400 N N . ASN B 1 167 ? 14.156 -25.141 4.008 1 88.38 167 ASN B N 1
ATOM 5401 C CA . ASN B 1 167 ? 14.102 -26.422 4.695 1 88.38 167 ASN B CA 1
ATOM 5402 C C . ASN B 1 167 ? 14.148 -27.594 3.711 1 88.38 167 ASN B C 1
ATOM 5404 O O . ASN B 1 167 ? 14.523 -28.703 4.078 1 88.38 167 ASN B O 1
ATOM 5408 N N . GLU B 1 168 ? 13.781 -27.297 2.523 1 88.31 168 GLU B N 1
ATOM 5409 C CA . GLU B 1 168 ? 13.703 -28.328 1.49 1 88.31 168 GLU B CA 1
ATOM 5410 C C . GLU B 1 168 ? 14.18 -27.797 0.144 1 88.31 168 GLU B C 1
ATOM 5412 O O . GLU B 1 168 ? 14.18 -26.578 -0.088 1 88.31 168 GLU B O 1
ATOM 5417 N N . SER B 1 169 ? 14.609 -28.75 -0.626 1 88.75 169 SER B N 1
ATOM 5418 C CA . SER B 1 169 ? 14.953 -28.391 -1.996 1 88.75 169 SER B CA 1
ATOM 5419 C C . SER B 1 169 ? 13.711 -28.297 -2.875 1 88.75 169 SER B C 1
ATOM 5421 O O . SER B 1 169 ? 12.758 -29.062 -2.695 1 88.75 169 SER B O 1
ATOM 5423 N N . VAL B 1 170 ? 13.727 -27.297 -3.752 1 85.88 170 VAL B N 1
ATOM 5424 C CA . VAL B 1 170 ? 12.641 -27.141 -4.715 1 85.88 170 VAL B CA 1
ATOM 5425 C C . VAL B 1 170 ? 13.203 -27.172 -6.133 1 85.88 170 VAL B C 1
ATOM 5427 O O . VAL B 1 170 ? 14.008 -26.312 -6.508 1 85.88 170 VAL B O 1
ATOM 5430 N N . PRO B 1 171 ? 12.789 -28.094 -6.945 1 87.56 171 PRO B N 1
ATOM 5431 C CA . PRO B 1 171 ? 11.977 -29.25 -6.586 1 87.56 171 PRO B CA 1
ATOM 5432 C C . PRO B 1 171 ? 12.758 -30.297 -5.809 1 87.56 171 PRO B C 1
ATOM 5434 O O . PRO B 1 171 ? 13.992 -30.312 -5.848 1 87.56 171 PRO B O 1
ATOM 5437 N N . PRO B 1 172 ? 12.055 -31.172 -5.098 1 85.88 172 PRO B N 1
ATOM 5438 C CA . PRO B 1 172 ? 12.766 -32.219 -4.332 1 85.88 172 PRO B CA 1
ATOM 5439 C C . PRO B 1 172 ? 13.359 -33.312 -5.219 1 85.88 172 PRO B C 1
ATOM 5441 O O . PRO B 1 172 ? 14.328 -33.938 -4.832 1 85.88 172 PRO B O 1
ATOM 5444 N N . LEU B 1 173 ? 12.727 -33.531 -6.324 1 87.88 173 LEU B N 1
ATOM 5445 C CA . LEU B 1 173 ? 13.188 -34.469 -7.344 1 87.88 173 LEU B CA 1
ATOM 5446 C C . LEU B 1 173 ? 13.078 -33.844 -8.734 1 87.88 173 LEU B C 1
ATOM 5448 O O . LEU B 1 173 ? 12.375 -32.875 -8.922 1 87.88 173 LEU B O 1
ATOM 5452 N N . PRO B 1 174 ? 13.797 -34.375 -9.648 1 89.06 174 PRO B N 1
ATOM 5453 C CA . PRO B 1 174 ? 13.727 -33.781 -10.992 1 89.06 174 PRO B CA 1
ATOM 5454 C C . PRO B 1 174 ? 12.312 -33.781 -11.562 1 89.06 174 PRO B C 1
ATOM 5456 O O . PRO B 1 174 ? 11.547 -34.719 -11.344 1 89.06 174 PRO B O 1
ATOM 5459 N N . THR B 1 175 ? 12.008 -32.656 -12.219 1 89.44 175 THR B N 1
ATOM 5460 C CA . THR B 1 175 ? 10.68 -32.469 -12.797 1 89.44 175 THR B CA 1
ATOM 5461 C C . THR B 1 175 ? 10.773 -32.031 -14.25 1 89.44 175 THR B C 1
ATOM 5463 O O . THR B 1 175 ? 11.844 -31.625 -14.711 1 89.44 175 THR B O 1
ATOM 5466 N N . SER B 1 176 ? 9.625 -32.219 -14.906 1 89.12 176 SER B N 1
ATOM 5467 C CA . SER B 1 176 ? 9.57 -31.766 -16.297 1 89.12 176 SER B CA 1
ATOM 5468 C C . SER B 1 176 ? 9.344 -30.266 -16.406 1 89.12 176 SER B C 1
ATOM 5470 O O . SER B 1 176 ? 8.555 -29.703 -15.648 1 89.12 176 SER B O 1
ATOM 5472 N N . ILE B 1 177 ? 9.969 -29.625 -17.344 1 86.06 177 ILE B N 1
ATOM 5473 C CA . ILE B 1 177 ? 9.82 -28.188 -17.547 1 86.06 177 ILE B CA 1
ATOM 5474 C C . ILE B 1 177 ? 8.586 -27.906 -18.391 1 86.06 177 ILE B C 1
ATOM 5476 O O . ILE B 1 177 ? 7.895 -26.906 -18.188 1 86.06 177 ILE B O 1
ATOM 5480 N N . LEU B 1 178 ? 8.312 -28.781 -19.344 1 81.38 178 LEU B N 1
ATOM 5481 C CA . LEU B 1 178 ? 7.195 -28.609 -20.266 1 81.38 178 LEU B CA 1
ATOM 5482 C C . LEU B 1 178 ? 6.352 -29.875 -20.344 1 81.38 178 LEU B C 1
ATOM 5484 O O . LEU B 1 178 ? 6.77 -30.938 -19.859 1 81.38 178 LEU B O 1
ATOM 5488 N N . ASP B 1 179 ? 5.16 -29.656 -20.906 1 78.94 179 ASP B N 1
ATOM 5489 C CA . ASP B 1 179 ? 4.348 -30.812 -21.234 1 78.94 179 ASP B CA 1
ATOM 5490 C C . ASP B 1 179 ? 5.008 -31.656 -22.328 1 78.94 179 ASP B C 1
ATOM 5492 O O . ASP B 1 179 ? 5.555 -31.109 -23.297 1 78.94 179 ASP B O 1
ATOM 5496 N N . GLY B 1 180 ? 5.008 -33.031 -22.047 1 87.94 180 GLY B N 1
ATOM 5497 C CA . GLY B 1 180 ? 5.613 -33.875 -23.047 1 87.94 180 GLY B CA 1
ATOM 5498 C C . GLY B 1 180 ? 5.75 -35.312 -22.594 1 87.94 180 GLY B C 1
ATOM 5499 O O . GLY B 1 180 ? 4.832 -35.875 -21.984 1 87.94 180 GLY B O 1
ATOM 5500 N N . TYR B 1 181 ? 6.855 -35.938 -23.047 1 92.56 181 TYR B N 1
ATOM 5501 C CA . TYR B 1 181 ? 7.129 -37.344 -22.75 1 92.56 181 TYR B CA 1
ATOM 5502 C C . TYR B 1 181 ? 8.516 -37.5 -22.125 1 92.56 181 TYR B C 1
ATOM 5504 O O . TYR B 1 181 ? 9.492 -36.938 -22.641 1 92.56 181 TYR B O 1
ATOM 5512 N N . ALA B 1 182 ? 8.492 -38.156 -21 1 94.69 182 ALA B N 1
ATOM 5513 C CA . ALA B 1 182 ? 9.773 -38.531 -20.422 1 94.69 182 ALA B CA 1
ATOM 5514 C C . ALA B 1 182 ? 10.383 -39.719 -21.188 1 94.69 182 ALA B C 1
ATOM 5516 O O . ALA B 1 182 ? 9.75 -40.75 -21.328 1 94.69 182 ALA B O 1
ATOM 5517 N N . VAL B 1 183 ? 11.656 -39.5 -21.594 1 96.62 183 VAL B N 1
ATOM 5518 C CA . VAL B 1 183 ? 12.266 -40.469 -22.484 1 96.62 183 VAL B CA 1
ATOM 5519 C C . VAL B 1 183 ? 13.711 -40.75 -22.062 1 96.62 183 VAL B C 1
ATOM 5521 O O . VAL B 1 183 ? 14.242 -40.031 -21.188 1 96.62 183 VAL B O 1
ATOM 5524 N N . ILE B 1 184 ? 14.242 -41.875 -22.547 1 96.44 184 ILE B N 1
ATOM 5525 C CA . ILE B 1 184 ? 15.688 -42.031 -22.578 1 96.44 184 ILE B CA 1
ATOM 5526 C C . ILE B 1 184 ? 16.281 -41.375 -23.797 1 96.44 184 ILE B C 1
ATOM 5528 O O . ILE B 1 184 ? 15.906 -41.688 -24.938 1 96.44 184 ILE B O 1
ATOM 5532 N N . ALA B 1 185 ? 17.156 -40.5 -23.609 1 96.81 185 ALA B N 1
ATOM 5533 C CA . ALA B 1 185 ? 17.688 -39.656 -24.672 1 96.81 185 ALA B CA 1
ATOM 5534 C C . ALA B 1 185 ? 18.219 -40.5 -25.828 1 96.81 185 ALA B C 1
ATOM 5536 O O . ALA B 1 185 ? 18.016 -40.125 -27 1 96.81 185 ALA B O 1
ATOM 5537 N N . ALA B 1 186 ? 18.781 -41.562 -25.531 1 95.19 186 ALA B N 1
ATOM 5538 C CA . ALA B 1 186 ? 19.406 -42.438 -26.516 1 95.19 186 ALA B CA 1
ATOM 5539 C C . ALA B 1 186 ? 18.375 -43.031 -27.469 1 95.19 186 ALA B C 1
ATOM 5541 O O . ALA B 1 186 ? 18.719 -43.469 -28.578 1 95.19 186 ALA B O 1
ATOM 5542 N N . ASP B 1 187 ? 17.141 -43.031 -27.047 1 96.12 187 ASP B N 1
ATOM 5543 C CA . ASP B 1 187 ? 16.078 -43.625 -27.859 1 96.12 187 ASP B CA 1
ATOM 5544 C C . ASP B 1 187 ? 15.508 -42.625 -28.844 1 96.12 187 ASP B C 1
ATOM 5546 O O . ASP B 1 187 ? 14.594 -42.938 -29.609 1 96.12 187 ASP B O 1
ATOM 5550 N N . THR B 1 188 ? 15.992 -41.406 -28.938 1 95.06 188 THR B N 1
ATOM 5551 C CA . THR B 1 188 ? 15.414 -40.375 -29.797 1 95.06 188 THR B CA 1
ATOM 5552 C C . THR B 1 188 ? 16.359 -40 -30.938 1 95.06 188 THR B C 1
ATOM 5554 O O . THR B 1 188 ? 17.578 -40.062 -30.781 1 95.06 188 THR B O 1
ATOM 5557 N N . PRO B 1 189 ? 15.969 -39.688 -32.031 1 95.38 189 PRO B N 1
ATOM 5558 C CA . PRO B 1 189 ? 14.555 -39.781 -32.406 1 95.38 189 PRO B CA 1
ATOM 5559 C C . PRO B 1 189 ? 14.086 -41.219 -32.594 1 95.38 189 PRO B C 1
ATOM 5561 O O . PRO B 1 189 ? 14.914 -42.125 -32.781 1 95.38 189 PRO B O 1
ATOM 5564 N N . GLY B 1 190 ? 12.781 -41.531 -32.531 1 95.44 190 GLY B N 1
ATOM 5565 C CA . GLY B 1 190 ? 12.281 -42.875 -32.719 1 95.44 190 GLY B CA 1
ATOM 5566 C C . GLY B 1 190 ? 10.852 -43.062 -32.25 1 95.44 190 GLY B C 1
ATOM 5567 O O . GLY B 1 190 ? 10.234 -42.094 -31.75 1 95.44 190 GLY B O 1
ATOM 5568 N N . ASN B 1 191 ? 10.383 -44.25 -32.562 1 96.62 191 ASN B N 1
ATOM 5569 C CA . ASN B 1 191 ? 9.055 -44.625 -32.094 1 96.62 191 ASN B CA 1
ATOM 5570 C C . ASN B 1 191 ? 9.094 -45.219 -30.703 1 96.62 191 ASN B C 1
ATOM 5572 O O . ASN B 1 191 ? 9.883 -46.125 -30.422 1 96.62 191 ASN B O 1
ATOM 5576 N N . LEU B 1 192 ? 8.312 -44.625 -29.859 1 96.5 192 LEU B N 1
ATOM 5577 C CA . LEU B 1 192 ? 8.312 -45.062 -28.469 1 96.5 192 LEU B CA 1
ATOM 5578 C C . LEU B 1 192 ? 6.918 -45.5 -28.031 1 96.5 192 LEU B C 1
ATOM 5580 O O . LEU B 1 192 ? 5.926 -44.875 -28.406 1 96.5 192 LEU B O 1
ATOM 5584 N N . GLU B 1 193 ? 6.906 -46.562 -27.234 1 94.56 193 GLU B N 1
ATOM 5585 C CA . GLU B 1 193 ? 5.652 -47 -26.625 1 94.56 193 GLU B CA 1
ATOM 5586 C C . GLU B 1 193 ? 5.344 -46.219 -25.359 1 94.56 193 GLU B C 1
ATOM 5588 O O . GLU B 1 193 ? 6.207 -46.062 -24.484 1 94.56 193 GLU B O 1
ATOM 5593 N N . VAL B 1 194 ? 4.191 -45.688 -25.266 1 91.56 194 VAL B N 1
ATOM 5594 C CA . VAL B 1 194 ? 3.801 -44.875 -24.109 1 91.56 194 VAL B CA 1
ATOM 5595 C C . VAL B 1 194 ? 3.309 -45.812 -23 1 91.56 194 VAL B C 1
ATOM 5597 O O . VAL B 1 194 ? 2.42 -46.625 -23.203 1 91.56 194 VAL B O 1
ATOM 5600 N N . ILE B 1 195 ? 3.955 -45.688 -21.844 1 86.31 195 ILE B N 1
ATOM 5601 C CA . ILE B 1 195 ? 3.537 -46.438 -20.672 1 86.31 195 ILE B CA 1
ATOM 5602 C C . ILE B 1 195 ? 2.295 -45.812 -20.062 1 86.31 195 ILE B C 1
ATOM 5604 O O . ILE B 1 195 ? 2.328 -44.625 -19.656 1 86.31 195 ILE B O 1
ATOM 5608 N N . ASN B 1 196 ? 1.133 -46.344 -20.172 1 71.94 196 ASN B N 1
ATOM 5609 C CA . ASN B 1 196 ? -0.118 -45.781 -19.641 1 71.94 196 ASN B CA 1
ATOM 5610 C C . ASN B 1 196 ? -0.45 -46.375 -18.266 1 71.94 196 ASN B C 1
ATOM 5612 O O . ASN B 1 196 ? -0.775 -47.562 -18.156 1 71.94 196 ASN B O 1
ATOM 5616 N N . SER B 1 197 ? 0.395 -46.281 -17.297 1 58.09 197 SER B N 1
ATOM 5617 C CA . SER B 1 197 ? 0.038 -46.875 -16.016 1 58.09 197 SER B CA 1
ATOM 5618 C C . SER B 1 197 ? -1.164 -46.188 -15.398 1 58.09 197 SER B C 1
ATOM 5620 O O . SER B 1 197 ? -1.353 -44.969 -15.586 1 58.09 197 SER B O 1
ATOM 5622 N N . LYS B 1 198 ? -2.193 -46.969 -15.047 1 51.75 198 LYS B N 1
ATOM 5623 C CA . LYS B 1 198 ? -3.375 -46.562 -14.289 1 51.75 198 LYS B CA 1
ATOM 5624 C C . LYS B 1 198 ? -2.984 -45.75 -13.062 1 51.75 198 LYS B C 1
ATOM 5626 O O . LYS B 1 198 ? -3.826 -45.062 -12.469 1 51.75 198 LYS B O 1
ATOM 5631 N N . SER B 1 199 ? -1.763 -46.062 -12.562 1 48.78 199 SER B N 1
ATOM 5632 C CA . SER B 1 199 ? -1.427 -45.438 -11.289 1 48.78 199 SER B CA 1
ATOM 5633 C C . SER B 1 199 ? -0.967 -44 -11.484 1 48.78 199 SER B C 1
ATOM 5635 O O . SER B 1 199 ? -0.167 -43.719 -12.383 1 48.78 199 SER B O 1
ATOM 5637 N N . SER B 1 200 ? -1.613 -43.062 -11.078 1 53.5 200 SER B N 1
ATOM 5638 C CA . SER B 1 200 ? -1.361 -41.625 -11.047 1 53.5 200 SER B CA 1
ATOM 5639 C C . SER B 1 200 ? -0.011 -41.312 -10.414 1 53.5 200 SER B C 1
ATOM 5641 O O . SER B 1 200 ? 0.46 -40.156 -10.469 1 53.5 200 SER B O 1
ATOM 5643 N N . ASP B 1 201 ? 0.673 -42.406 -9.922 1 61.06 201 ASP B N 1
ATOM 5644 C CA . ASP B 1 201 ? 1.906 -42.156 -9.188 1 61.06 201 ASP B CA 1
ATOM 5645 C C . ASP B 1 201 ? 3.127 -42.312 -10.086 1 61.06 201 ASP B C 1
ATOM 5647 O O . ASP B 1 201 ? 3.529 -43.438 -10.398 1 61.06 201 ASP B O 1
ATOM 5651 N N . VAL B 1 202 ? 3.602 -41.375 -10.617 1 64.12 202 VAL B N 1
ATOM 5652 C CA . VAL B 1 202 ? 4.723 -41.312 -11.547 1 64.12 202 VAL B CA 1
ATOM 5653 C C . VAL B 1 202 ? 5.953 -41.969 -10.938 1 64.12 202 VAL B C 1
ATOM 5655 O O . VAL B 1 202 ? 6.797 -42.5 -11.656 1 64.12 202 VAL B O 1
ATOM 5658 N N . LEU B 1 203 ? 5.926 -42.062 -9.656 1 67.81 203 LEU B N 1
ATOM 5659 C CA . LEU B 1 203 ? 7.098 -42.625 -8.984 1 67.81 203 LEU B CA 1
ATOM 5660 C C . LEU B 1 203 ? 7.172 -44.125 -9.172 1 67.81 203 LEU B C 1
ATOM 5662 O O . LEU B 1 203 ? 8.234 -44.75 -9 1 67.81 203 LEU B O 1
ATOM 5666 N N . LEU B 1 204 ? 6.07 -44.656 -9.57 1 68.31 204 LEU B N 1
ATOM 5667 C CA . LEU B 1 204 ? 6.027 -46.125 -9.727 1 68.31 204 LEU B CA 1
ATOM 5668 C C . LEU B 1 204 ? 6.273 -46.531 -11.18 1 68.31 204 LEU B C 1
ATOM 5670 O O . LEU B 1 204 ? 6.348 -47.719 -11.492 1 68.31 204 LEU B O 1
ATOM 5674 N N . GLN B 1 205 ? 6.473 -45.5 -11.938 1 78.12 205 GLN B N 1
ATOM 5675 C CA . GLN B 1 205 ? 6.703 -45.781 -13.352 1 78.12 205 GLN B CA 1
ATOM 5676 C C . GLN B 1 205 ? 8.195 -45.75 -13.688 1 78.12 205 GLN B C 1
ATOM 5678 O O . GLN B 1 205 ? 8.945 -44.969 -13.117 1 78.12 205 GLN B O 1
ATOM 5683 N N . TYR B 1 206 ? 8.656 -46.75 -14.453 1 84.5 206 TYR B N 1
ATOM 5684 C CA . TYR B 1 206 ? 10.055 -46.844 -14.875 1 84.5 206 TYR B CA 1
ATOM 5685 C C . TYR B 1 206 ? 10.164 -46.875 -16.391 1 84.5 206 TYR B C 1
ATOM 5687 O O . TYR B 1 206 ? 9.594 -47.719 -17.047 1 84.5 206 TYR B O 1
ATOM 5695 N N . VAL B 1 207 ? 10.828 -45.938 -16.859 1 92.38 207 VAL B N 1
ATOM 5696 C CA . VAL B 1 207 ? 11.008 -45.844 -18.297 1 92.38 207 VAL B CA 1
ATOM 5697 C C . VAL B 1 207 ? 12.148 -46.75 -18.734 1 92.38 207 VAL B C 1
ATOM 5699 O O . VAL B 1 207 ? 13.273 -46.656 -18.25 1 92.38 207 VAL B O 1
ATOM 5702 N N . THR B 1 208 ? 11.82 -47.688 -19.578 1 91.88 208 THR B N 1
ATOM 5703 C CA . THR B 1 208 ? 12.797 -48.594 -20.172 1 91.88 208 THR B CA 1
ATOM 5704 C C . THR B 1 208 ? 13.047 -48.25 -21.641 1 91.88 208 THR B C 1
ATOM 5706 O O . THR B 1 208 ? 12.297 -47.469 -22.234 1 91.88 208 THR B O 1
ATOM 5709 N N . PRO B 1 209 ? 14.148 -48.781 -22.156 1 94.56 209 PRO B N 1
ATOM 5710 C CA . PRO B 1 209 ? 14.438 -48.469 -23.562 1 94.56 209 PRO B CA 1
ATOM 5711 C C . PRO B 1 209 ? 13.258 -48.781 -24.484 1 94.56 209 PRO B C 1
ATOM 5713 O O . PRO B 1 209 ? 12.633 -49.844 -24.344 1 94.56 209 PRO B O 1
ATOM 5716 N N . GLY B 1 210 ? 12.961 -47.844 -25.328 1 95.44 210 GLY B N 1
ATOM 5717 C CA . GLY B 1 210 ? 11.875 -48.031 -26.281 1 95.44 210 GLY B CA 1
ATOM 5718 C C . GLY B 1 210 ? 10.531 -47.594 -25.75 1 95.44 210 GLY B C 1
ATOM 5719 O O . GLY B 1 210 ? 9.523 -47.656 -26.438 1 95.44 210 GLY B O 1
ATOM 5720 N N . ARG B 1 211 ? 10.539 -47.125 -24.562 1 94.44 211 ARG B N 1
ATOM 5721 C CA . ARG B 1 211 ? 9.281 -46.688 -23.953 1 94.44 211 ARG B CA 1
ATOM 5722 C C . ARG B 1 211 ? 9.391 -45.281 -23.406 1 94.44 211 ARG B C 1
ATOM 5724 O O . ARG B 1 211 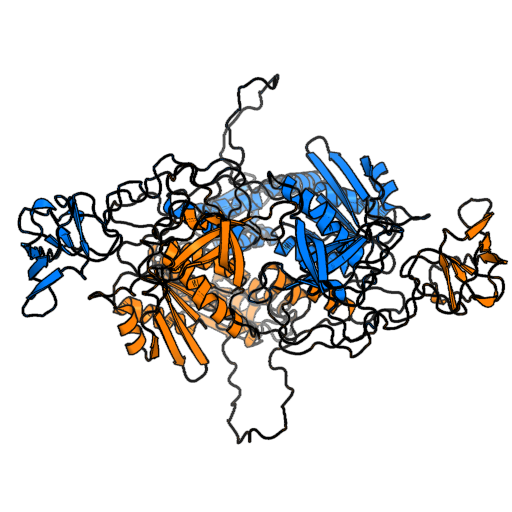? 10.484 -44.719 -23.281 1 94.44 211 ARG B O 1
ATOM 5731 N N . CYS B 1 212 ? 8.266 -44.656 -23.203 1 94.19 212 CYS B N 1
ATOM 5732 C CA . CYS B 1 212 ? 8.203 -43.312 -22.641 1 94.19 212 CYS B CA 1
ATOM 5733 C C . CYS B 1 212 ? 6.953 -43.125 -21.781 1 94.19 212 CYS B C 1
ATOM 5735 O O . CYS B 1 212 ? 6.078 -44 -21.766 1 94.19 212 CYS B O 1
ATOM 5737 N N . VAL B 1 213 ? 6.977 -42.125 -20.969 1 91.19 213 VAL B N 1
ATOM 5738 C CA . VAL B 1 213 ? 5.848 -41.812 -20.109 1 91.19 213 VAL B CA 1
ATOM 5739 C C . VAL B 1 213 ? 5.402 -40.375 -20.344 1 91.19 213 VAL B C 1
ATOM 5741 O O . VAL B 1 213 ? 6.238 -39.469 -20.484 1 91.19 213 VAL B O 1
ATOM 5744 N N . ARG B 1 214 ? 4.098 -40.219 -20.5 1 87.19 214 ARG B N 1
ATOM 5745 C CA . ARG B 1 214 ? 3.562 -38.875 -20.625 1 87.19 214 ARG B CA 1
ATOM 5746 C C . ARG B 1 214 ? 3.727 -38.094 -19.328 1 87.19 214 ARG B C 1
ATOM 5748 O O . ARG B 1 214 ? 3.441 -38.625 -18.25 1 87.19 214 ARG B O 1
ATOM 5755 N N . VAL B 1 215 ? 4.246 -36.844 -19.438 1 84.06 215 VAL B N 1
ATOM 5756 C CA . VAL B 1 215 ? 4.457 -36 -18.266 1 84.06 215 VAL B CA 1
ATOM 5757 C C . VAL B 1 215 ? 3.9 -34.625 -18.516 1 84.06 215 VAL B C 1
ATOM 5759 O O . VAL B 1 215 ? 3.787 -34.188 -19.672 1 84.06 215 VAL B O 1
ATOM 5762 N N . SER B 1 216 ? 3.508 -33.938 -17.453 1 78.94 216 SER B N 1
ATOM 5763 C CA . SER B 1 216 ? 3.029 -32.562 -17.516 1 78.94 216 SER B CA 1
ATOM 5764 C C . SER B 1 216 ? 4.035 -31.594 -16.906 1 78.94 216 SER B C 1
ATOM 5766 O O . SER B 1 216 ? 4.965 -32 -16.203 1 78.94 216 SER B O 1
ATOM 5768 N N . THR B 1 217 ? 3.852 -30.328 -17.234 1 78.56 217 THR B N 1
ATOM 5769 C CA . THR B 1 217 ? 4.73 -29.297 -16.688 1 78.56 217 THR B CA 1
ATOM 5770 C C . THR B 1 217 ? 4.773 -29.391 -15.164 1 78.56 217 THR B C 1
ATOM 5772 O O . THR B 1 217 ? 3.729 -29.422 -14.508 1 78.56 217 THR B O 1
ATOM 5775 N N . GLY B 1 218 ? 6.031 -29.562 -14.711 1 80.31 218 GLY B N 1
ATOM 5776 C CA . GLY B 1 218 ? 6.211 -29.578 -13.266 1 80.31 218 GLY B CA 1
ATOM 5777 C C . GLY B 1 218 ? 6.062 -30.953 -12.656 1 80.31 218 GLY B C 1
ATOM 5778 O O . GLY B 1 218 ? 6.312 -31.141 -11.461 1 80.31 218 GLY B O 1
ATOM 5779 N N . SER B 1 219 ? 5.703 -31.938 -13.406 1 81.56 219 SER B N 1
ATOM 5780 C CA . SER B 1 219 ? 5.543 -33.281 -12.883 1 81.56 219 SER B CA 1
ATOM 5781 C C . SER B 1 219 ? 6.898 -33.938 -12.648 1 81.56 219 SER B C 1
ATOM 5783 O O . SER B 1 219 ? 7.883 -33.625 -13.312 1 81.56 219 SER B O 1
ATOM 5785 N N . LEU B 1 220 ? 6.867 -34.906 -11.742 1 86.44 220 LEU B N 1
ATOM 5786 C CA . LEU B 1 220 ? 8.078 -35.656 -11.445 1 86.44 220 LEU B CA 1
ATOM 5787 C C . LEU B 1 220 ? 8.508 -36.5 -12.648 1 86.44 220 LEU B C 1
ATOM 5789 O O . LEU B 1 220 ? 7.66 -37.031 -13.367 1 86.44 220 LEU B O 1
ATOM 5793 N N . LEU B 1 221 ? 9.789 -36.562 -12.742 1 89.12 221 LEU B N 1
ATOM 5794 C CA . LEU B 1 221 ? 10.336 -37.406 -13.797 1 89.12 221 LEU B CA 1
ATOM 5795 C C . LEU B 1 221 ? 10.336 -38.875 -13.359 1 89.12 221 LEU B C 1
ATOM 5797 O O . LEU B 1 221 ? 10.828 -39.188 -12.273 1 89.12 221 LEU B O 1
ATOM 5801 N N . PRO B 1 222 ? 9.742 -39.688 -14.18 1 88.75 222 PRO B N 1
ATOM 5802 C CA . PRO B 1 222 ? 9.797 -41.125 -13.836 1 88.75 222 PRO B CA 1
ATOM 5803 C C . PRO B 1 222 ? 11.219 -41.656 -13.844 1 88.75 222 PRO B C 1
ATOM 5805 O O . PRO B 1 222 ? 12.086 -41.156 -14.57 1 88.75 222 PRO B O 1
ATOM 5808 N N . SER B 1 223 ? 11.367 -42.688 -13.008 1 87.5 223 SER B N 1
ATOM 5809 C CA . SER B 1 223 ? 12.68 -43.344 -12.969 1 87.5 223 SER B CA 1
ATOM 5810 C C . SER B 1 223 ? 13.055 -43.906 -14.328 1 87.5 223 SER B C 1
ATOM 5812 O O . SER B 1 223 ? 12.188 -44.406 -15.055 1 87.5 223 SER B O 1
ATOM 5814 N N . GLY B 1 224 ? 14.305 -43.781 -14.648 1 90.62 224 GLY B N 1
ATOM 5815 C CA . GLY B 1 224 ? 14.797 -44.344 -15.898 1 90.62 224 GLY B CA 1
ATOM 5816 C C . GLY B 1 224 ? 14.922 -43.312 -17 1 90.62 224 GLY B C 1
ATOM 5817 O O . GLY B 1 224 ? 15.688 -43.5 -17.953 1 90.62 224 GLY B O 1
ATOM 5818 N N . ALA B 1 225 ? 14 -42.344 -16.953 1 94.25 225 ALA B N 1
ATOM 5819 C CA . ALA B 1 225 ? 14.047 -41.281 -17.969 1 94.25 225 ALA B CA 1
ATOM 5820 C C . ALA B 1 225 ? 15.148 -40.281 -17.672 1 94.25 225 ALA B C 1
ATOM 5822 O O . ALA B 1 225 ? 15.391 -39.938 -16.5 1 94.25 225 ALA B O 1
ATOM 5823 N N . ASP B 1 226 ? 15.828 -39.781 -18.703 1 94.5 226 ASP B N 1
ATOM 5824 C CA . ASP B 1 226 ? 16.875 -38.812 -18.484 1 94.5 226 ASP B CA 1
ATOM 5825 C C . ASP B 1 226 ? 16.656 -37.562 -19.344 1 94.5 226 ASP B C 1
ATOM 5827 O O . ASP B 1 226 ? 17.516 -36.688 -19.422 1 94.5 226 ASP B O 1
ATOM 5831 N N . SER B 1 227 ? 15.516 -37.562 -19.969 1 96.44 227 SER B N 1
ATOM 5832 C CA . SER B 1 227 ? 15.172 -36.406 -20.797 1 96.44 227 SER B CA 1
ATOM 5833 C C . SER B 1 227 ? 13.664 -36.312 -21 1 96.44 227 SER B C 1
ATOM 5835 O O . SER B 1 227 ? 12.922 -37.219 -20.672 1 96.44 227 SER B O 1
ATOM 5837 N N . VAL B 1 228 ? 13.25 -35.094 -21.453 1 95.19 228 VAL B N 1
ATOM 5838 C CA . VAL B 1 228 ? 11.844 -34.875 -21.781 1 95.19 228 VAL B CA 1
ATOM 5839 C C . VAL B 1 228 ? 11.742 -34.25 -23.172 1 95.19 228 VAL B C 1
ATOM 5841 O O . VAL B 1 228 ? 12.539 -33.406 -23.547 1 95.19 228 VAL B O 1
ATOM 5844 N N . VAL B 1 229 ? 10.797 -34.781 -23.938 1 94.75 229 VAL B N 1
ATOM 5845 C CA . VAL B 1 229 ? 10.5 -34.219 -25.25 1 94.75 229 VAL B CA 1
ATOM 5846 C C . VAL B 1 229 ? 9.148 -33.531 -25.219 1 94.75 229 VAL B C 1
ATOM 5848 O O . VAL B 1 229 ? 8.156 -34.094 -24.734 1 94.75 229 VAL B O 1
ATOM 5851 N N . LYS B 1 230 ? 9.172 -32.344 -25.688 1 89 230 LYS B N 1
ATOM 5852 C CA . LYS B 1 230 ? 7.918 -31.594 -25.688 1 89 230 LYS B CA 1
ATOM 5853 C C . LYS B 1 230 ? 6.91 -32.219 -26.641 1 89 230 LYS B C 1
ATOM 5855 O O . LYS B 1 230 ? 7.285 -32.781 -27.672 1 89 230 LYS B O 1
ATOM 5860 N N . VAL B 1 231 ? 5.637 -32.031 -26.328 1 85.25 231 VAL B N 1
ATOM 5861 C CA . VAL B 1 231 ? 4.555 -32.656 -27.078 1 85.25 231 VAL B CA 1
ATOM 5862 C C . VAL B 1 231 ? 4.578 -32.188 -28.531 1 85.25 231 VAL B C 1
ATOM 5864 O O . VAL B 1 231 ? 4.285 -32.969 -29.438 1 85.25 231 VAL B O 1
ATOM 5867 N N . GLU B 1 232 ? 4.977 -30.953 -28.719 1 81.31 232 GLU B N 1
ATOM 5868 C CA . GLU B 1 232 ? 4.98 -30.359 -30.047 1 81.31 232 GLU B CA 1
ATOM 5869 C C . GLU B 1 232 ? 5.973 -31.062 -30.969 1 81.31 232 GLU B C 1
ATOM 5871 O O . GLU B 1 232 ? 5.836 -31.016 -32.188 1 81.31 232 GLU B O 1
ATOM 5876 N N . ASP B 1 233 ? 6.898 -31.734 -30.406 1 90.5 233 ASP B N 1
ATOM 5877 C CA . ASP B 1 233 ? 7.941 -32.406 -31.188 1 90.5 233 ASP B CA 1
ATOM 5878 C C . ASP B 1 233 ? 7.664 -33.906 -31.312 1 90.5 233 ASP B C 1
ATOM 5880 O O . ASP B 1 233 ? 8.578 -34.688 -31.547 1 90.5 233 ASP B O 1
ATOM 5884 N N . THR B 1 234 ? 6.457 -34.219 -31.062 1 91.81 234 THR B N 1
ATOM 5885 C CA . THR B 1 234 ? 6.066 -35.625 -31.172 1 91.81 234 THR B CA 1
ATOM 5886 C C . THR B 1 234 ? 4.84 -35.781 -32.062 1 91.81 234 THR B C 1
ATOM 5888 O O . THR B 1 234 ? 4.125 -34.812 -32.312 1 91.81 234 THR B O 1
ATOM 5891 N N . THR B 1 235 ? 4.719 -36.906 -32.656 1 91.62 235 THR B N 1
ATOM 5892 C CA . THR B 1 235 ? 3.553 -37.281 -33.438 1 91.62 235 THR B CA 1
ATOM 5893 C C . THR B 1 235 ? 2.924 -38.562 -32.938 1 91.62 235 THR B C 1
ATOM 5895 O O . THR B 1 235 ? 3.627 -39.531 -32.656 1 91.62 235 THR B O 1
ATOM 5898 N N . ILE B 1 236 ? 1.617 -38.562 -32.781 1 89.38 236 ILE B N 1
ATOM 5899 C CA . ILE B 1 236 ? 0.916 -39.75 -32.312 1 89.38 236 ILE B CA 1
ATOM 5900 C C . ILE B 1 236 ? 0.784 -40.781 -33.469 1 89.38 236 ILE B C 1
ATOM 5902 O O . ILE B 1 236 ? 0.225 -40.438 -34.5 1 89.38 236 ILE B O 1
ATOM 5906 N N . LEU B 1 237 ? 1.264 -41.938 -33.281 1 91.56 237 LEU B N 1
ATOM 5907 C CA . LEU B 1 237 ? 1.193 -42.969 -34.312 1 91.56 237 LEU B CA 1
ATOM 5908 C C . LEU B 1 237 ? 0.014 -43.906 -34.062 1 91.56 237 LEU B C 1
ATOM 5910 O O . LEU B 1 237 ? -0.657 -44.344 -35 1 91.56 237 LEU B O 1
ATOM 5914 N N . ARG B 1 238 ? -0.137 -44.312 -32.781 1 89.25 238 ARG B N 1
ATOM 5915 C CA . ARG B 1 238 ? -1.229 -45.188 -32.438 1 89.25 238 ARG B CA 1
ATOM 5916 C C . ARG B 1 238 ? -1.913 -44.75 -31.156 1 89.25 238 ARG B C 1
ATOM 5918 O O . ARG B 1 238 ? -1.245 -44.344 -30.188 1 89.25 238 ARG B O 1
ATOM 5925 N N . GLU B 1 239 ? -3.193 -44.656 -31.156 1 85.88 239 GLU B N 1
ATOM 5926 C CA . GLU B 1 239 ? -4.012 -44.312 -30 1 85.88 239 GLU B CA 1
ATOM 5927 C C . GLU B 1 239 ? -4.965 -45.438 -29.641 1 85.88 239 GLU B C 1
ATOM 5929 O O . GLU B 1 239 ? -5.277 -46.312 -30.469 1 85.88 239 GLU B O 1
ATOM 5934 N N . ALA B 1 240 ? -5.223 -45.438 -28.281 1 78.88 240 ALA B N 1
ATOM 5935 C CA . ALA B 1 240 ? -6.188 -46.438 -27.859 1 78.88 240 ALA B CA 1
ATOM 5936 C C . ALA B 1 240 ? -7.539 -46.219 -28.531 1 78.88 240 ALA B C 1
ATOM 5938 O O . ALA B 1 240 ? -7.836 -45.125 -29.016 1 78.88 240 ALA B O 1
ATOM 5939 N N . ALA B 1 241 ? -8.281 -47.281 -28.609 1 70.19 241 ALA B N 1
ATOM 5940 C CA . ALA B 1 241 ? -9.57 -47.281 -29.297 1 70.19 241 ALA B CA 1
ATOM 5941 C C . ALA B 1 241 ? -10.523 -46.25 -28.672 1 70.19 241 ALA B C 1
ATOM 5943 O O . ALA B 1 241 ? -11.336 -45.656 -29.375 1 70.19 241 ALA B O 1
ATOM 5944 N N . ASP B 1 242 ? -10.336 -46.125 -27.375 1 64.62 242 ASP B N 1
ATOM 5945 C CA . ASP B 1 242 ? -11.25 -45.188 -26.703 1 64.62 242 ASP B CA 1
ATOM 5946 C C . ASP B 1 242 ? -10.773 -43.75 -26.844 1 64.62 242 ASP B C 1
ATOM 5948 O O . ASP B 1 242 ? -11.484 -42.812 -26.469 1 64.62 242 ASP B O 1
ATOM 5952 N N . GLY B 1 243 ? -9.648 -43.562 -27.516 1 60.56 243 GLY B N 1
ATOM 5953 C CA . GLY B 1 243 ? -9.133 -42.219 -27.828 1 60.56 243 GLY B CA 1
ATOM 5954 C C . GLY B 1 243 ? -8.547 -41.531 -26.625 1 60.56 243 GLY B C 1
ATOM 5955 O O . GLY B 1 243 ? -8.117 -40.375 -26.719 1 60.56 243 GLY B O 1
ATOM 5956 N N . ASN B 1 244 ? -8.523 -42.188 -25.547 1 62.91 244 ASN B N 1
ATOM 5957 C CA . ASN B 1 244 ? -8.188 -41.469 -24.328 1 62.91 244 ASN B CA 1
ATOM 5958 C C . ASN B 1 244 ? -6.699 -41.562 -24.016 1 62.91 244 ASN B C 1
ATOM 5960 O O . ASN B 1 244 ? -6.188 -40.781 -23.203 1 62.91 244 ASN B O 1
ATOM 5964 N N . CYS B 1 245 ? -6.066 -42.562 -24.734 1 73.44 245 CYS B N 1
ATOM 5965 C CA . CYS B 1 245 ? -4.664 -42.719 -24.359 1 73.44 245 CYS B CA 1
ATOM 5966 C C . CYS B 1 245 ? -3.789 -42.969 -25.578 1 73.44 245 CYS B C 1
ATOM 5968 O O . CYS B 1 245 ? -4.203 -43.625 -26.516 1 73.44 245 CYS B O 1
ATOM 5970 N N . GLU B 1 246 ? -2.639 -42.281 -25.625 1 84 246 GLU B N 1
ATOM 5971 C CA . GLU B 1 246 ? -1.629 -42.531 -26.656 1 84 246 GLU B CA 1
ATOM 5972 C C . GLU B 1 246 ? -0.862 -43.812 -26.375 1 84 246 GLU B C 1
ATOM 5974 O O . GLU B 1 246 ? -0.491 -44.094 -25.234 1 84 246 GLU B O 1
ATOM 5979 N N . LEU B 1 247 ? -0.76 -44.656 -27.406 1 87.81 247 LEU B N 1
ATOM 5980 C CA . LEU B 1 247 ? -0.079 -45.938 -27.219 1 87.81 247 LEU B CA 1
ATOM 5981 C C . LEU B 1 247 ? 1.345 -45.875 -27.766 1 87.81 247 LEU B C 1
ATOM 5983 O O . LEU B 1 247 ? 2.275 -46.375 -27.141 1 87.81 247 LEU B O 1
ATOM 5987 N N . VAL B 1 248 ? 1.474 -45.344 -28.953 1 92.81 248 VAL B N 1
ATOM 5988 C CA . VAL B 1 248 ? 2.791 -45.219 -29.562 1 92.81 248 VAL B CA 1
ATOM 5989 C C . VAL B 1 248 ? 2.959 -43.781 -30.109 1 92.81 248 VAL B C 1
ATOM 5991 O O . VAL B 1 248 ? 2.064 -43.25 -30.766 1 92.81 248 VAL B O 1
ATOM 5994 N N . VAL B 1 249 ? 4.098 -43.156 -29.781 1 94.25 249 VAL B N 1
ATOM 5995 C CA . VAL B 1 249 ? 4.391 -41.812 -30.266 1 94.25 249 VAL B CA 1
ATOM 5996 C C . VAL B 1 249 ? 5.738 -41.812 -30.984 1 94.25 249 VAL B C 1
ATOM 5998 O O . VAL B 1 249 ? 6.637 -42.594 -30.641 1 94.25 249 VAL B O 1
ATOM 6001 N N . ARG B 1 250 ? 5.824 -41 -32 1 95.38 250 ARG B N 1
ATOM 6002 C CA . ARG B 1 250 ? 7.09 -40.781 -32.688 1 95.38 250 ARG B CA 1
ATOM 6003 C C . ARG B 1 250 ? 7.75 -39.5 -32.219 1 95.38 250 ARG B C 1
ATOM 6005 O O . ARG B 1 250 ? 7.137 -38.438 -32.25 1 95.38 250 ARG B O 1
ATOM 6012 N N . VAL B 1 251 ? 8.898 -39.594 -31.719 1 95.75 251 VAL B N 1
ATOM 6013 C CA . VAL B 1 251 ? 9.688 -38.438 -31.359 1 95.75 251 VAL B CA 1
ATOM 6014 C C . VAL B 1 251 ? 10.445 -37.938 -32.594 1 95.75 251 VAL B C 1
ATOM 6016 O O . VAL B 1 251 ? 11.258 -38.656 -33.156 1 95.75 251 VAL B O 1
ATOM 6019 N N . ASN B 1 252 ? 10.273 -36.688 -32.969 1 94.69 252 ASN B N 1
ATOM 6020 C CA . ASN B 1 252 ? 10.75 -36.156 -34.219 1 94.69 252 ASN B CA 1
ATOM 6021 C C . ASN B 1 252 ? 12.086 -35.438 -34.062 1 94.69 252 ASN B C 1
ATOM 6023 O O . ASN B 1 252 ? 12.664 -34.969 -35.062 1 94.69 252 ASN B O 1
ATOM 6027 N N . THR B 1 253 ? 12.531 -35.344 -32.906 1 93.5 253 THR B N 1
ATOM 6028 C CA . THR B 1 253 ? 13.758 -34.594 -32.656 1 93.5 253 THR B CA 1
ATOM 6029 C C . THR B 1 253 ? 14.703 -35.406 -31.766 1 93.5 253 THR B C 1
ATOM 6031 O O . THR B 1 253 ? 14.289 -36.375 -31.125 1 93.5 253 THR B O 1
ATOM 6034 N N . THR B 1 254 ? 16.031 -35.062 -31.828 1 94.56 254 THR B N 1
ATOM 6035 C CA . THR B 1 254 ? 17.031 -35.625 -30.938 1 94.56 254 THR B CA 1
ATOM 6036 C C . THR B 1 254 ? 17.203 -34.75 -29.688 1 94.56 254 THR B C 1
ATOM 6038 O O . THR B 1 254 ? 17.25 -33.531 -29.797 1 94.56 254 THR B O 1
ATOM 6041 N N . VAL B 1 255 ? 17.047 -35.438 -28.578 1 94.75 255 VAL B N 1
ATOM 6042 C CA . VAL B 1 255 ? 17.234 -34.688 -27.344 1 94.75 255 VAL B CA 1
ATOM 6043 C C . VAL B 1 255 ? 18.453 -35.25 -26.594 1 94.75 255 VAL B C 1
ATOM 6045 O O . VAL B 1 255 ? 18.906 -36.344 -26.844 1 94.75 255 VAL B O 1
ATOM 6048 N N . LYS B 1 256 ? 19.031 -34.406 -25.719 1 95.44 256 LYS B N 1
ATOM 6049 C CA . LYS B 1 256 ? 20.141 -34.781 -24.875 1 95.44 256 LYS B CA 1
ATOM 6050 C C . LYS B 1 256 ? 19.688 -35.031 -23.438 1 95.44 256 LYS B C 1
ATOM 6052 O O . LYS B 1 256 ? 18.625 -34.594 -23.031 1 95.44 256 LYS B O 1
ATOM 6057 N N . SER B 1 257 ? 20.578 -35.906 -22.812 1 94.62 257 SER B N 1
ATOM 6058 C CA . SER B 1 257 ? 20.297 -36.125 -21.391 1 94.62 257 SER B CA 1
ATOM 6059 C C . SER B 1 257 ? 20.25 -34.781 -20.641 1 94.62 257 SER B C 1
ATOM 6061 O O . SER B 1 257 ? 21.125 -33.938 -20.828 1 94.62 257 SER B O 1
ATOM 6063 N N . GLY B 1 258 ? 19.156 -34.594 -19.859 1 93.81 258 GLY B N 1
ATOM 6064 C CA . GLY B 1 258 ? 19.031 -33.375 -19.078 1 93.81 258 GLY B CA 1
ATOM 6065 C C . GLY B 1 258 ? 18.125 -32.344 -19.719 1 93.81 258 GLY B C 1
ATOM 6066 O O . GLY B 1 258 ? 17.719 -31.375 -19.062 1 93.81 258 GLY B O 1
ATOM 6067 N N . ASP B 1 259 ? 17.812 -32.594 -20.953 1 93.38 259 ASP B N 1
ATOM 6068 C CA . ASP B 1 259 ? 16.984 -31.625 -21.656 1 93.38 259 ASP B CA 1
ATOM 6069 C C . ASP B 1 259 ? 15.594 -31.531 -21.031 1 93.38 259 ASP B C 1
ATOM 6071 O O . ASP B 1 259 ? 14.961 -32.562 -20.766 1 93.38 259 ASP B O 1
ATOM 6075 N N . LEU B 1 260 ? 15.164 -30.281 -20.828 1 91.5 260 LEU B N 1
ATOM 6076 C CA . LEU B 1 260 ? 13.828 -29.953 -20.359 1 91.5 260 LEU B CA 1
ATOM 6077 C C . LEU B 1 260 ? 13.555 -30.594 -19 1 91.5 260 LEU B C 1
ATOM 6079 O O . LEU B 1 260 ? 12.438 -31.047 -18.734 1 91.5 260 LEU B O 1
ATOM 6083 N N . ILE B 1 261 ? 14.609 -30.812 -18.281 1 92.75 261 ILE B N 1
ATOM 6084 C CA . ILE B 1 261 ? 14.5 -31.344 -16.922 1 92.75 261 ILE B CA 1
ATOM 6085 C C . ILE B 1 261 ? 14.93 -30.281 -15.922 1 92.75 261 ILE B C 1
ATOM 6087 O O . ILE B 1 261 ? 15.961 -29.625 -16.109 1 92.75 261 ILE B O 1
ATOM 6091 N N . ARG B 1 262 ? 14.055 -30.078 -15.031 1 90.44 262 ARG B N 1
ATOM 6092 C CA . ARG B 1 262 ? 14.398 -29.281 -13.859 1 90.44 262 ARG B CA 1
ATOM 6093 C C . ARG B 1 262 ? 15.047 -30.141 -12.781 1 90.44 262 ARG B C 1
ATOM 6095 O O . ARG B 1 262 ? 14.398 -31.016 -12.203 1 90.44 262 ARG B O 1
ATOM 6102 N N . ALA B 1 263 ? 16.312 -29.828 -12.523 1 89.62 263 ALA B N 1
ATOM 6103 C CA . ALA B 1 263 ? 17.078 -30.641 -11.578 1 89.62 263 ALA B CA 1
ATOM 6104 C C . ALA B 1 263 ? 16.609 -30.406 -10.148 1 89.62 263 ALA B C 1
ATOM 6106 O O . ALA B 1 263 ? 15.945 -29.391 -9.859 1 89.62 263 ALA B O 1
ATOM 6107 N N . ASN B 1 264 ? 16.953 -31.406 -9.359 1 88.62 264 ASN B N 1
ATOM 6108 C CA . ASN B 1 264 ? 16.703 -31.25 -7.93 1 88.62 264 ASN B CA 1
ATOM 6109 C C . ASN B 1 264 ? 17.359 -29.984 -7.383 1 88.62 264 ASN B C 1
ATOM 6111 O O . ASN B 1 264 ? 18.531 -29.719 -7.66 1 88.62 264 ASN B O 1
ATOM 6115 N N . GLY B 1 265 ? 16.516 -29.172 -6.668 1 88.38 265 GLY B N 1
ATOM 6116 C CA . GLY B 1 265 ? 17.031 -27.984 -5.996 1 88.38 265 GLY B CA 1
ATOM 6117 C C . GLY B 1 265 ? 17.438 -26.891 -6.953 1 88.38 265 GLY B C 1
ATOM 6118 O O . GLY B 1 265 ? 18.172 -25.969 -6.578 1 88.38 265 GLY B O 1
ATOM 6119 N N . SER B 1 266 ? 17.047 -27.047 -8.141 1 87.31 266 SER B N 1
ATOM 6120 C CA . SER B 1 266 ? 17.453 -26.062 -9.133 1 87.31 266 SER B CA 1
ATOM 6121 C C . SER B 1 266 ? 16.859 -24.688 -8.805 1 87.31 266 SER B C 1
ATOM 6123 O O . SER B 1 266 ? 17.484 -23.656 -9.078 1 87.31 266 SER B O 1
ATOM 6125 N N . ASP B 1 267 ? 15.688 -24.688 -8.258 1 86.19 267 ASP B N 1
ATOM 6126 C CA . ASP B 1 267 ? 15.07 -23.422 -7.867 1 86.19 267 ASP B CA 1
ATOM 6127 C C . ASP B 1 267 ? 15.594 -22.953 -6.512 1 86.19 267 ASP B C 1
ATOM 6129 O O . ASP B 1 267 ? 15.898 -21.766 -6.328 1 86.19 267 ASP B O 1
ATOM 6133 N N . LEU B 1 268 ? 15.57 -23.844 -5.68 1 88.25 268 LEU B N 1
ATOM 6134 C CA . LEU B 1 268 ? 16 -23.562 -4.312 1 88.25 268 LEU B CA 1
ATOM 6135 C C . LEU B 1 268 ? 16.609 -24.812 -3.668 1 88.25 268 LEU B C 1
ATOM 6137 O O . LEU B 1 268 ? 15.969 -25.859 -3.617 1 88.25 268 LEU B O 1
ATOM 6141 N N . LYS B 1 269 ? 17.812 -24.688 -3.223 1 90.31 269 LYS B N 1
ATOM 6142 C CA . LYS B 1 269 ? 18.484 -25.797 -2.541 1 90.31 269 LYS B CA 1
ATOM 6143 C C . LYS B 1 269 ? 18.266 -25.719 -1.032 1 90.31 269 LYS B C 1
ATOM 6145 O O . LYS B 1 269 ? 18.234 -24.625 -0.457 1 90.31 269 LYS B O 1
ATOM 6150 N N . ARG B 1 270 ? 18.141 -26.922 -0.477 1 90.56 270 ARG B N 1
ATOM 6151 C CA . ARG B 1 270 ? 18.062 -26.953 0.979 1 90.56 270 ARG B CA 1
ATOM 6152 C C . ARG B 1 270 ? 19.25 -26.234 1.611 1 90.56 270 ARG B C 1
ATOM 6154 O O . ARG B 1 270 ? 20.391 -26.422 1.198 1 90.56 270 ARG B O 1
ATOM 6161 N N . GLY B 1 271 ? 18.938 -25.344 2.535 1 91.25 271 GLY B N 1
ATOM 6162 C CA . GLY B 1 271 ? 19.984 -24.609 3.217 1 91.25 271 GLY B CA 1
ATOM 6163 C C . GLY B 1 271 ? 20.328 -23.297 2.549 1 91.25 271 GLY B C 1
ATOM 6164 O O . GLY B 1 271 ? 21.078 -22.484 3.102 1 91.25 271 GLY B O 1
ATOM 6165 N N . GLU B 1 272 ? 19.797 -23.125 1.433 1 91.44 272 GLU B N 1
ATOM 6166 C CA . GLU B 1 272 ? 20.016 -21.859 0.748 1 91.44 272 GLU B CA 1
ATOM 6167 C C . GLU B 1 272 ? 19.156 -20.75 1.354 1 91.44 272 GLU B C 1
ATOM 6169 O O . GLU B 1 272 ? 18.094 -21.016 1.901 1 91.44 272 GLU B O 1
ATOM 6174 N N . VAL B 1 273 ? 19.641 -19.531 1.234 1 91.69 273 VAL B N 1
ATOM 6175 C CA . VAL B 1 273 ? 18.906 -18.391 1.784 1 91.69 273 VAL B CA 1
ATOM 6176 C C . VAL B 1 273 ? 17.688 -18.094 0.925 1 91.69 273 VAL B C 1
ATOM 6178 O O . VAL B 1 273 ? 17.797 -17.828 -0.272 1 91.69 273 VAL B O 1
ATOM 6181 N N . VAL B 1 274 ? 16.562 -18.219 1.546 1 91.12 274 VAL B N 1
ATOM 6182 C CA . VAL B 1 274 ? 15.305 -17.906 0.875 1 91.12 274 VAL B CA 1
ATOM 6183 C C . VAL B 1 274 ? 15.023 -16.406 0.96 1 91.12 274 VAL B C 1
ATOM 6185 O O . VAL B 1 274 ? 14.672 -15.773 -0.038 1 91.12 274 VAL B O 1
ATOM 6188 N N . LEU B 1 275 ? 15.102 -15.898 2.164 1 89.12 275 LEU B N 1
ATOM 6189 C CA . LEU B 1 275 ? 14.93 -14.477 2.428 1 89.12 275 LEU B CA 1
ATOM 6190 C C . LEU B 1 275 ? 16.109 -13.93 3.219 1 89.12 275 LEU B C 1
ATOM 6192 O O . LEU B 1 275 ? 16.531 -14.523 4.215 1 89.12 275 LEU B O 1
ATOM 6196 N N . LYS B 1 276 ? 16.609 -12.859 2.738 1 86.75 276 LYS B N 1
ATOM 6197 C CA . LYS B 1 276 ? 17.672 -12.188 3.475 1 86.75 276 LYS B CA 1
ATOM 6198 C C . LYS B 1 276 ? 17.109 -11.383 4.641 1 86.75 276 LYS B C 1
ATOM 6200 O O . LYS B 1 276 ? 15.984 -10.883 4.574 1 86.75 276 LYS B O 1
ATOM 6205 N N . ALA B 1 277 ? 17.969 -11.273 5.66 1 83.81 277 ALA B N 1
ATOM 6206 C CA . ALA B 1 277 ? 17.594 -10.422 6.781 1 83.81 277 ALA B CA 1
ATOM 6207 C C . ALA B 1 277 ? 17.25 -9.008 6.305 1 83.81 277 ALA B C 1
ATOM 6209 O O . ALA B 1 277 ? 17.938 -8.453 5.449 1 83.81 277 ALA B O 1
ATOM 6210 N N . GLY B 1 278 ? 16.078 -8.508 6.824 1 78 278 GLY B N 1
ATOM 6211 C CA . GLY B 1 278 ? 15.664 -7.164 6.441 1 78 278 GLY B CA 1
ATOM 6212 C C . GLY B 1 278 ? 14.617 -7.156 5.344 1 78 278 GLY B C 1
ATOM 6213 O O . GLY B 1 278 ? 14.016 -6.117 5.062 1 78 278 GLY B O 1
ATOM 6214 N N . THR B 1 279 ? 14.414 -8.344 4.762 1 81.38 279 THR B N 1
ATOM 6215 C CA . THR B 1 279 ? 13.43 -8.422 3.691 1 81.38 279 THR B CA 1
ATOM 6216 C C . THR B 1 279 ? 12.016 -8.258 4.25 1 81.38 279 THR B C 1
ATOM 6218 O O . THR B 1 279 ? 11.664 -8.883 5.25 1 81.38 279 THR B O 1
ATOM 6221 N N . LYS B 1 280 ? 11.32 -7.371 3.561 1 79.06 280 LYS B N 1
ATOM 6222 C CA . LYS B 1 280 ? 9.93 -7.164 3.963 1 79.06 280 LYS B CA 1
ATOM 6223 C C . LYS B 1 280 ? 9.055 -8.336 3.529 1 79.06 280 LYS B C 1
ATOM 6225 O O . LYS B 1 280 ? 9.211 -8.859 2.426 1 79.06 280 LYS B O 1
ATOM 6230 N N . LEU B 1 281 ? 8.164 -8.734 4.387 1 80.25 281 LEU B N 1
ATOM 6231 C CA . LEU B 1 281 ? 7.305 -9.883 4.133 1 80.25 281 LEU B CA 1
ATOM 6232 C C . LEU B 1 281 ? 6.062 -9.469 3.346 1 80.25 281 LEU B C 1
ATOM 6234 O O . LEU B 1 281 ? 5.02 -9.172 3.934 1 80.25 281 LEU B O 1
ATOM 6238 N N . LYS B 1 282 ? 6.172 -9.422 2.117 1 81.88 282 LYS B N 1
ATOM 6239 C CA . LYS B 1 282 ? 5.023 -9.211 1.236 1 81.88 282 LYS B CA 1
ATOM 6240 C C . LYS B 1 282 ? 4.531 -10.531 0.656 1 81.88 282 LYS B C 1
ATOM 6242 O O . LYS B 1 282 ? 4.969 -11.609 1.077 1 81.88 282 LYS B O 1
ATOM 6247 N N . HIS B 1 283 ? 3.576 -10.461 -0.21 1 85.88 283 HIS B N 1
ATOM 6248 C CA . HIS B 1 283 ? 2.91 -11.656 -0.719 1 85.88 283 HIS B CA 1
ATOM 6249 C C . HIS B 1 283 ? 3.91 -12.617 -1.348 1 85.88 283 HIS B C 1
ATOM 6251 O O . HIS B 1 283 ? 3.828 -13.828 -1.134 1 85.88 283 HIS B O 1
ATOM 6257 N N . ILE B 1 284 ? 4.922 -12.102 -2.051 1 88.94 284 ILE B N 1
ATOM 6258 C CA . ILE B 1 284 ? 5.887 -12.961 -2.727 1 88.94 284 ILE B CA 1
ATOM 6259 C C . ILE B 1 284 ? 6.793 -13.633 -1.696 1 88.94 284 ILE B C 1
ATOM 6261 O O . ILE B 1 284 ? 7.082 -14.82 -1.797 1 88.94 284 ILE B O 1
ATOM 6265 N N . ALA B 1 285 ? 7.254 -12.844 -0.753 1 88.06 285 ALA B N 1
ATOM 6266 C CA . ALA B 1 285 ? 8.117 -13.383 0.289 1 88.06 285 ALA B CA 1
ATOM 6267 C C . ALA B 1 285 ? 7.438 -14.531 1.03 1 88.06 285 ALA B C 1
ATOM 6269 O O . ALA B 1 285 ? 8.055 -15.57 1.281 1 88.06 285 ALA B O 1
ATOM 6270 N N . ILE B 1 286 ? 6.25 -14.367 1.301 1 85.88 286 ILE B N 1
ATOM 6271 C CA . ILE B 1 286 ? 5.504 -15.391 2.021 1 85.88 286 ILE B CA 1
ATOM 6272 C C . ILE B 1 286 ? 5.328 -16.625 1.137 1 85.88 286 ILE B C 1
ATOM 6274 O O . ILE B 1 286 ? 5.438 -17.75 1.61 1 85.88 286 ILE B O 1
ATOM 6278 N N . GLY B 1 287 ? 5 -16.406 -0.075 1 88.38 287 GLY B N 1
ATOM 6279 C CA . GLY B 1 287 ? 4.941 -17.516 -1.013 1 88.38 287 GLY B CA 1
ATOM 6280 C C . GLY B 1 287 ? 6.234 -18.297 -1.092 1 88.38 287 GLY B C 1
ATOM 6281 O O . GLY B 1 287 ? 6.219 -19.531 -1.148 1 88.38 287 GLY B O 1
ATOM 6282 N N . MET B 1 288 ? 7.309 -17.594 -1.08 1 89.75 288 MET B N 1
ATOM 6283 C CA . MET B 1 288 ? 8.625 -18.219 -1.135 1 89.75 288 MET B CA 1
ATOM 6284 C C . MET B 1 288 ? 8.875 -19.062 0.113 1 89.75 288 MET B C 1
ATOM 6286 O O . MET B 1 288 ? 9.422 -20.172 0.025 1 89.75 288 MET B O 1
ATOM 6290 N N . LEU B 1 289 ? 8.516 -18.516 1.218 1 88.25 289 LEU B N 1
ATOM 6291 C CA . LEU B 1 289 ? 8.68 -19.25 2.467 1 88.25 289 LEU B CA 1
ATOM 6292 C C . LEU B 1 289 ? 7.859 -20.547 2.455 1 88.25 289 LEU B C 1
ATOM 6294 O O . LEU B 1 289 ? 8.359 -21.609 2.842 1 88.25 289 LEU B O 1
ATOM 6298 N N . ALA B 1 290 ? 6.652 -20.438 1.976 1 87.5 290 ALA B N 1
ATOM 6299 C CA . ALA B 1 290 ? 5.793 -21.609 1.877 1 87.5 290 ALA B CA 1
ATOM 6300 C C . ALA B 1 290 ? 6.398 -22.672 0.949 1 87.5 290 ALA B C 1
ATOM 6302 O O . ALA B 1 290 ? 6.43 -23.859 1.278 1 87.5 290 ALA B O 1
ATOM 6303 N N . ALA B 1 291 ? 6.871 -22.219 -0.157 1 88.25 291 ALA B N 1
ATOM 6304 C CA . ALA B 1 291 ? 7.492 -23.125 -1.123 1 88.25 291 ALA B CA 1
ATOM 6305 C C . ALA B 1 291 ? 8.711 -23.812 -0.522 1 88.25 291 ALA B C 1
ATOM 6307 O O . ALA B 1 291 ? 9 -24.969 -0.842 1 88.25 291 ALA B O 1
ATOM 6308 N N . ALA B 1 292 ? 9.375 -23.125 0.318 1 89.25 292 ALA B N 1
ATOM 6309 C CA . ALA B 1 292 ? 10.617 -23.609 0.908 1 89.25 292 ALA B CA 1
ATOM 6310 C C . ALA B 1 292 ? 10.336 -24.469 2.146 1 89.25 292 ALA B C 1
ATOM 6312 O O . ALA B 1 292 ? 11.258 -24.953 2.795 1 89.25 292 ALA B O 1
ATOM 6313 N N . GLY B 1 293 ? 9.094 -24.562 2.494 1 86.75 293 GLY B N 1
ATOM 6314 C CA . GLY B 1 293 ? 8.711 -25.359 3.643 1 86.75 293 GLY B CA 1
ATOM 6315 C C . GLY B 1 293 ? 8.961 -24.672 4.969 1 86.75 293 GLY B C 1
ATOM 6316 O O . GLY B 1 293 ? 9.102 -25.328 6 1 86.75 293 GLY B O 1
ATOM 6317 N N . VAL B 1 294 ? 9.117 -23.453 4.953 1 85.56 294 VAL B N 1
ATOM 6318 C CA . VAL B 1 294 ? 9.352 -22.688 6.172 1 85.56 294 VAL B CA 1
ATOM 6319 C C . VAL B 1 294 ? 8.023 -22.234 6.766 1 85.56 294 VAL B C 1
ATOM 6321 O O . VAL B 1 294 ? 7.266 -21.516 6.113 1 85.56 294 VAL B O 1
ATOM 6324 N N . SER B 1 295 ? 7.738 -22.625 7.941 1 77.94 295 SER B N 1
ATOM 6325 C CA . SER B 1 295 ? 6.445 -22.312 8.531 1 77.94 295 SER B CA 1
ATOM 6326 C C . SER B 1 295 ? 6.594 -21.312 9.688 1 77.94 295 SER B C 1
ATOM 6328 O O . SER B 1 295 ? 5.609 -20.719 10.133 1 77.94 295 SER B O 1
ATOM 6330 N N . LYS B 1 296 ? 7.789 -21.188 10.141 1 77.06 296 LYS B N 1
ATOM 6331 C CA . LYS B 1 296 ? 8.055 -20.266 11.25 1 77.06 296 LYS B CA 1
ATOM 6332 C C . LYS B 1 296 ? 9.203 -19.328 10.922 1 77.06 296 LYS B C 1
ATOM 6334 O O . LYS B 1 296 ? 10.234 -19.75 10.398 1 77.06 296 LYS B O 1
ATOM 6339 N N . ILE B 1 297 ? 8.969 -18.078 11.094 1 80.38 297 ILE B N 1
ATOM 6340 C CA . ILE B 1 297 ? 10.008 -17.094 10.828 1 80.38 297 ILE B CA 1
ATOM 6341 C C . ILE B 1 297 ? 10.07 -16.094 11.977 1 80.38 297 ILE B C 1
ATOM 6343 O O . ILE B 1 297 ? 9.117 -15.961 12.75 1 80.38 297 ILE B O 1
ATOM 6347 N N . ARG B 1 298 ? 11.211 -15.5 12.117 1 76.62 298 ARG B N 1
ATOM 6348 C CA . ARG B 1 298 ? 11.398 -14.414 13.078 1 76.62 298 ARG B CA 1
ATOM 6349 C C . ARG B 1 298 ? 11.305 -13.055 12.391 1 76.62 298 ARG B C 1
ATOM 6351 O O . ARG B 1 298 ? 11.938 -12.828 11.359 1 76.62 298 ARG B O 1
ATOM 6358 N N . VAL B 1 299 ? 10.469 -12.172 12.891 1 78.19 299 VAL B N 1
ATOM 6359 C CA . VAL B 1 299 ? 10.258 -10.867 12.273 1 78.19 299 VAL B CA 1
ATOM 6360 C C . VAL B 1 299 ? 10.5 -9.758 13.297 1 78.19 299 VAL B C 1
ATOM 6362 O O . VAL B 1 299 ? 10.453 -10.008 14.508 1 78.19 299 VAL B O 1
ATOM 6365 N N . HIS B 1 300 ? 10.875 -8.57 12.773 1 73.44 300 HIS B N 1
ATOM 6366 C CA . HIS B 1 300 ? 11.039 -7.395 13.625 1 73.44 300 HIS B CA 1
ATOM 6367 C C . HIS B 1 300 ? 9.695 -6.93 14.18 1 73.44 300 HIS B C 1
ATOM 6369 O O . HIS B 1 300 ? 8.68 -6.961 13.477 1 73.44 300 HIS B O 1
ATOM 6375 N N . LYS B 1 301 ? 9.773 -6.637 15.461 1 75.62 301 LYS B N 1
ATOM 6376 C CA . LYS B 1 301 ? 8.594 -5.984 16.031 1 75.62 301 LYS B CA 1
ATOM 6377 C C . LYS B 1 301 ? 8.406 -4.59 15.438 1 75.62 301 LYS B C 1
ATOM 6379 O O . LYS B 1 301 ? 9.359 -3.818 15.336 1 75.62 301 LYS B O 1
ATOM 6384 N N . LEU B 1 302 ? 7.242 -4.332 14.992 1 83.06 302 LEU B N 1
ATOM 6385 C CA . LEU B 1 302 ? 6.953 -3 14.469 1 83.06 302 LEU B CA 1
ATOM 6386 C C . LEU B 1 302 ? 6.785 -1.998 15.609 1 83.06 302 LEU B C 1
ATOM 6388 O O . LEU B 1 302 ? 6.203 -2.32 16.641 1 83.06 302 LEU B O 1
ATOM 6392 N N . PRO B 1 303 ? 7.309 -0.815 15.391 1 87.62 303 PRO B N 1
ATOM 6393 C CA . PRO B 1 303 ? 7.133 0.197 16.438 1 87.62 303 PRO B CA 1
ATOM 6394 C C . PRO B 1 303 ? 5.68 0.642 16.594 1 87.62 303 PRO B C 1
ATOM 6396 O O . PRO B 1 303 ? 4.961 0.76 15.594 1 87.62 303 PRO B O 1
ATOM 6399 N N . VAL B 1 304 ? 5.32 0.798 17.797 1 92.31 304 VAL B N 1
ATOM 6400 C CA . VAL B 1 304 ? 4.012 1.376 18.094 1 92.31 304 VAL B CA 1
ATOM 6401 C C . VAL B 1 304 ? 4.098 2.9 18.047 1 92.31 304 VAL B C 1
ATOM 6403 O O . VAL B 1 304 ? 4.984 3.496 18.656 1 92.31 304 VAL B O 1
ATOM 6406 N N . ILE B 1 305 ? 3.18 3.516 17.281 1 95.38 305 ILE B N 1
ATOM 6407 C CA . ILE B 1 305 ? 3.271 4.953 17.047 1 95.38 305 ILE B CA 1
ATOM 6408 C C . ILE B 1 305 ? 2.072 5.652 17.688 1 95.38 305 ILE B C 1
ATOM 6410 O O . ILE B 1 305 ? 0.923 5.324 17.391 1 95.38 305 ILE B O 1
ATOM 6414 N N . ALA B 1 306 ? 2.332 6.57 18.578 1 97.31 306 ALA B N 1
ATOM 6415 C CA . ALA B 1 306 ? 1.298 7.426 19.156 1 97.31 306 ALA B CA 1
ATOM 6416 C C . ALA B 1 306 ? 1.172 8.734 18.375 1 97.31 306 ALA B C 1
ATOM 6418 O O . ALA B 1 306 ? 2.178 9.352 18.031 1 97.31 306 ALA B O 1
ATOM 6419 N N . VAL B 1 307 ? -0.046 9.125 18.109 1 97 307 VAL B N 1
ATOM 6420 C CA . VAL B 1 307 ? -0.286 10.359 17.359 1 97 307 VAL B CA 1
ATOM 6421 C C . VAL B 1 307 ? -1.216 11.273 18.172 1 97 307 VAL B C 1
ATOM 6423 O O . VAL B 1 307 ? -2.213 10.812 18.719 1 97 307 VAL B O 1
ATOM 6426 N N . LEU B 1 308 ? -0.871 12.516 18.281 1 95.75 308 LEU B N 1
ATOM 6427 C CA . LEU B 1 308 ? -1.724 13.5 18.953 1 95.75 308 LEU B CA 1
ATOM 6428 C C . LEU B 1 308 ? -1.587 14.867 18.281 1 95.75 308 LEU B C 1
ATOM 6430 O O . LEU B 1 308 ? -0.613 15.125 17.578 1 95.75 308 LEU B O 1
ATOM 6434 N N . SER B 1 309 ? -2.568 15.664 18.453 1 94.94 309 SER B N 1
ATOM 6435 C CA . SER B 1 309 ? -2.551 17.047 17.953 1 94.94 309 SER B CA 1
ATOM 6436 C C . SER B 1 309 ? -2.721 18.031 19.094 1 94.94 309 SER B C 1
ATOM 6438 O O . SER B 1 309 ? -3.459 17.781 20.047 1 94.94 309 SER B O 1
ATOM 6440 N N . ILE B 1 310 ? -2.023 19.141 18.969 1 90.94 310 ILE B N 1
ATOM 6441 C CA . ILE B 1 310 ? -2.096 20.188 19.984 1 90.94 310 ILE B CA 1
ATOM 6442 C C . ILE B 1 310 ? -2.572 21.484 19.328 1 90.94 310 ILE B C 1
ATOM 6444 O O . ILE B 1 310 ? -1.981 21.953 18.344 1 90.94 310 ILE B O 1
ATOM 6448 N N . GLY B 1 311 ? -3.611 22.031 19.875 1 87.19 311 GLY B N 1
ATOM 6449 C CA . GLY B 1 311 ? -4.18 23.297 19.406 1 87.19 311 GLY B CA 1
ATOM 6450 C C . GLY B 1 311 ? -5.465 23.672 20.125 1 87.19 311 GLY B C 1
ATOM 6451 O O . GLY B 1 311 ? -6.371 22.844 20.25 1 87.19 311 GLY B O 1
ATOM 6452 N N . ASP B 1 312 ? -5.586 24.859 20.438 1 82.38 312 ASP B N 1
ATOM 6453 C CA . ASP B 1 312 ? -6.719 25.328 21.234 1 82.38 312 ASP B CA 1
ATOM 6454 C C . ASP B 1 312 ? -7.992 25.391 20.406 1 82.38 312 ASP B C 1
ATOM 6456 O O . ASP B 1 312 ? -9.094 25.266 20.938 1 82.38 312 ASP B O 1
ATOM 6460 N N . LYS B 1 313 ? -7.855 25.5 19.172 1 84.69 313 LYS B N 1
ATOM 6461 C CA . LYS B 1 313 ? -9.023 25.703 18.328 1 84.69 313 LYS B CA 1
ATOM 6462 C C . LYS B 1 313 ? -9.32 24.438 17.516 1 84.69 313 LYS B C 1
ATOM 6464 O O . LYS B 1 313 ? -10.188 24.453 16.641 1 84.69 313 LYS B O 1
ATOM 6469 N N . LEU B 1 314 ? -8.641 23.438 17.797 1 89.88 314 LEU B N 1
ATOM 6470 C CA . LEU B 1 314 ? -8.82 22.188 17.047 1 89.88 314 LEU B CA 1
ATOM 6471 C C . LEU B 1 314 ? -10.047 21.438 17.531 1 89.88 314 LEU B C 1
ATOM 6473 O O . LEU B 1 314 ? -10.305 21.375 18.734 1 89.88 314 LEU B O 1
ATOM 6477 N N . VAL B 1 315 ? -10.766 20.938 16.578 1 89.69 315 VAL B N 1
ATOM 6478 C CA . VAL B 1 315 ? -11.914 20.094 16.891 1 89.69 315 VAL B CA 1
ATOM 6479 C C . VAL B 1 315 ? -11.828 18.781 16.109 1 89.69 315 VAL B C 1
ATOM 6481 O O . VAL B 1 315 ? -10.977 18.625 15.227 1 89.69 315 VAL B O 1
ATOM 6484 N N . GLU B 1 316 ? -12.664 17.859 16.516 1 89.06 316 GLU B N 1
ATOM 6485 C CA . GLU B 1 316 ? -12.672 16.562 15.844 1 89.06 316 GLU B CA 1
ATOM 6486 C C . GLU B 1 316 ? -13.07 16.703 14.375 1 89.06 316 GLU B C 1
ATOM 6488 O O . GLU B 1 316 ? -13.922 17.531 14.039 1 89.06 316 GLU B O 1
ATOM 6493 N N . PRO B 1 317 ? -12.508 15.875 13.562 1 84.88 317 PRO B N 1
ATOM 6494 C CA . PRO B 1 317 ? -12.734 15.992 12.117 1 84.88 317 PRO B CA 1
ATOM 6495 C C . PRO B 1 317 ? -14.195 15.789 11.734 1 84.88 317 PRO B C 1
ATOM 6497 O O . PRO B 1 317 ? -14.641 16.281 10.688 1 84.88 317 PRO B O 1
ATOM 6500 N N . ASP B 1 318 ? -14.945 15.109 12.492 1 78.56 318 ASP B N 1
ATOM 6501 C CA . ASP B 1 318 ? -16.312 14.773 12.109 1 78.56 318 ASP B CA 1
ATOM 6502 C C . ASP B 1 318 ? -17.312 15.75 12.734 1 78.56 318 ASP B C 1
ATOM 6504 O O . ASP B 1 318 ? -18.516 15.547 12.641 1 78.56 318 ASP B O 1
ATOM 6508 N N . LYS B 1 319 ? -16.75 16.781 13.266 1 83.38 319 LYS B N 1
ATOM 6509 C CA . LYS B 1 319 ? -17.656 17.766 13.812 1 83.38 319 LYS B CA 1
ATOM 6510 C C . LYS B 1 319 ? -18.484 18.438 12.711 1 83.38 319 LYS B C 1
ATOM 6512 O O . LYS B 1 319 ? -17.922 18.938 11.734 1 83.38 319 LYS B O 1
ATOM 6517 N N . GLU B 1 320 ? -19.766 18.453 12.82 1 75.5 320 GLU B N 1
ATOM 6518 C CA . GLU B 1 320 ? -20.656 18.906 11.758 1 75.5 320 GLU B CA 1
ATOM 6519 C C . GLU B 1 320 ? -20.703 20.438 11.695 1 75.5 320 GLU B C 1
ATOM 6521 O O . GLU B 1 320 ? -20.641 21.016 10.609 1 75.5 320 GLU B O 1
ATOM 6526 N N . SER B 1 321 ? -20.844 21.109 12.836 1 78.81 321 SER B N 1
ATOM 6527 C CA . SER B 1 321 ? -20.953 22.578 12.859 1 78.81 321 SER B CA 1
ATOM 6528 C C . SER B 1 321 ? -19.766 23.203 13.578 1 78.81 321 SER B C 1
ATOM 6530 O O . SER B 1 321 ? -19.547 22.938 14.758 1 78.81 321 SER B O 1
ATOM 6532 N N . LEU B 1 322 ? -19.047 24 12.812 1 81.88 322 LEU B N 1
ATOM 6533 C CA . LEU B 1 322 ? -17.859 24.641 13.367 1 81.88 322 LEU B CA 1
ATOM 6534 C C . LEU B 1 322 ? -18.156 26.094 13.734 1 81.88 322 LEU B C 1
ATOM 6536 O O . LEU B 1 322 ? -18.906 26.766 13.031 1 81.88 322 LEU B O 1
ATOM 6540 N N . ARG B 1 323 ? -17.594 26.391 14.883 1 80.06 323 ARG B N 1
ATOM 6541 C CA . ARG B 1 323 ? -17.484 27.828 15.102 1 80.06 323 ARG B CA 1
ATOM 6542 C C . ARG B 1 323 ? -16.484 28.453 14.125 1 80.06 323 ARG B C 1
ATOM 6544 O O . ARG B 1 323 ? -15.664 27.75 13.539 1 80.06 323 ARG B O 1
ATOM 6551 N N . VAL B 1 324 ? -16.578 29.672 13.93 1 74.69 324 VAL B N 1
ATOM 6552 C CA . VAL B 1 324 ? -15.781 30.375 12.93 1 74.69 324 VAL B CA 1
ATOM 6553 C C . VAL B 1 324 ? -14.297 30.266 13.273 1 74.69 324 VAL B C 1
ATOM 6555 O O . VAL B 1 324 ? -13.453 30.281 12.375 1 74.69 324 VAL B O 1
ATOM 6558 N N . ASP B 1 325 ? -13.984 30.047 14.547 1 78.19 325 ASP B N 1
ATOM 6559 C CA . ASP B 1 325 ? -12.586 30.047 14.945 1 78.19 325 ASP B CA 1
ATOM 6560 C C . ASP B 1 325 ? -12.07 28.609 15.117 1 78.19 325 ASP B C 1
ATOM 6562 O O . ASP B 1 325 ? -10.914 28.406 15.492 1 78.19 325 ASP B O 1
ATOM 6566 N N . GLU B 1 326 ? -12.922 27.719 14.891 1 85.62 326 GLU B N 1
ATOM 6567 C CA . GLU B 1 326 ? -12.555 26.328 15.062 1 85.62 326 GLU B CA 1
ATOM 6568 C C . GLU B 1 326 ? -12.023 25.734 13.766 1 85.62 326 GLU B C 1
ATOM 6570 O O . GLU B 1 326 ? -12.414 26.156 12.672 1 85.62 326 GLU B O 1
ATOM 6575 N N . ILE B 1 327 ? -11.117 24.828 13.945 1 86.5 327 ILE B N 1
ATOM 6576 C CA . ILE B 1 327 ? -10.523 24.125 12.812 1 86.5 327 ILE B CA 1
ATOM 6577 C C . ILE B 1 327 ? -10.602 22.625 13.031 1 86.5 327 ILE B C 1
ATOM 6579 O O . ILE B 1 327 ? -10.281 22.125 14.117 1 86.5 327 ILE B O 1
ATOM 6583 N N . ARG B 1 328 ? -11.062 21.953 12.055 1 89.5 328 ARG B N 1
ATOM 6584 C CA . ARG B 1 328 ? -11.07 20.5 12.156 1 89.5 328 ARG B CA 1
ATOM 6585 C C . ARG B 1 328 ? -9.656 19.938 12.141 1 89.5 328 ARG B C 1
ATOM 6587 O O . ARG B 1 328 ? -8.812 20.391 11.367 1 89.5 328 ARG B O 1
ATOM 6594 N N . ASP B 1 329 ? -9.406 18.938 12.961 1 91.44 329 ASP B N 1
ATOM 6595 C CA . ASP B 1 329 ? -8.086 18.328 13.07 1 91.44 329 ASP B CA 1
ATOM 6596 C C . ASP B 1 329 ? -7.84 17.344 11.93 1 91.44 329 ASP B C 1
ATOM 6598 O O . ASP B 1 329 ? -7.977 16.125 12.117 1 91.44 329 ASP B O 1
ATOM 6602 N N . THR B 1 330 ? -7.316 17.797 10.875 1 90.94 330 THR B N 1
ATOM 6603 C CA . THR B 1 330 ? -7.082 16.953 9.719 1 90.94 330 THR B CA 1
ATOM 6604 C C . THR B 1 330 ? -5.719 16.266 9.812 1 90.94 330 THR B C 1
ATOM 6606 O O . THR B 1 330 ? -5.523 15.18 9.258 1 90.94 330 THR B O 1
ATOM 6609 N N . ASN B 1 331 ? -4.832 16.859 10.492 1 93.94 331 ASN B N 1
ATOM 6610 C CA . ASN B 1 331 ? -3.486 16.312 10.57 1 93.94 331 ASN B CA 1
ATOM 6611 C C . ASN B 1 331 ? -3.475 14.961 11.281 1 93.94 331 ASN B C 1
ATOM 6613 O O . ASN B 1 331 ? -2.939 13.984 10.758 1 93.94 331 ASN B O 1
ATOM 6617 N N . ARG B 1 332 ? -4.027 14.992 12.43 1 93.88 332 ARG B N 1
ATOM 6618 C CA . ARG B 1 332 ? -4.078 13.758 13.195 1 93.88 332 ARG B CA 1
ATOM 6619 C C . ARG B 1 332 ? -4.766 12.648 12.406 1 93.88 332 ARG B C 1
ATOM 6621 O O . ARG B 1 332 ? -4.258 11.531 12.328 1 93.88 332 ARG B O 1
ATOM 6628 N N . LEU B 1 333 ? -5.82 13.023 11.836 1 90.12 333 LEU B N 1
ATOM 6629 C CA . LEU B 1 333 ? -6.586 12.07 11.031 1 90.12 333 LEU B CA 1
ATOM 6630 C C . LEU B 1 333 ? -5.742 11.531 9.883 1 90.12 333 LEU B C 1
ATOM 6632 O O . LEU B 1 333 ? -5.637 10.312 9.703 1 90.12 333 LEU B O 1
ATOM 6636 N N . THR B 1 334 ? -5.164 12.344 9.117 1 91.81 334 THR B N 1
ATOM 6637 C CA . THR B 1 334 ? -4.391 11.961 7.938 1 91.81 334 THR B CA 1
ATOM 6638 C C . THR B 1 334 ? -3.172 11.133 8.336 1 91.81 334 THR B C 1
ATOM 6640 O O . THR B 1 334 ? -2.859 10.125 7.699 1 91.81 334 THR B O 1
ATOM 6643 N N . LEU B 1 335 ? -2.549 11.539 9.375 1 93.56 335 LEU B N 1
ATOM 6644 C CA . LEU B 1 335 ? -1.356 10.828 9.82 1 93.56 335 LEU B CA 1
ATOM 6645 C C . LEU B 1 335 ? -1.711 9.43 10.312 1 93.56 335 LEU B C 1
ATOM 6647 O O . LEU B 1 335 ? -1.001 8.461 10.023 1 93.56 335 LEU B O 1
ATOM 6651 N N . LEU B 1 336 ? -2.725 9.344 11.062 1 91.5 336 LEU B N 1
ATOM 6652 C CA . LEU B 1 336 ? -3.168 8.047 11.555 1 91.5 336 LEU B CA 1
ATOM 6653 C C . LEU B 1 336 ? -3.482 7.109 10.391 1 91.5 336 LEU B C 1
ATOM 6655 O O . LEU B 1 336 ? -3.059 5.949 10.391 1 91.5 336 LEU B O 1
ATOM 6659 N N . LEU B 1 337 ? -4.16 7.609 9.469 1 86.38 337 LEU B N 1
ATOM 6660 C CA . LEU B 1 337 ? -4.523 6.801 8.312 1 86.38 337 LEU B CA 1
ATOM 6661 C C . LEU B 1 337 ? -3.283 6.406 7.516 1 86.38 337 LEU B C 1
ATOM 6663 O O . LEU B 1 337 ? -3.17 5.266 7.062 1 86.38 337 LEU B O 1
ATOM 6667 N N . LEU B 1 338 ? -2.439 7.316 7.312 1 88.62 338 LEU B N 1
ATOM 6668 C CA . LEU B 1 338 ? -1.193 7.07 6.594 1 88.62 338 LEU B CA 1
ATOM 6669 C C . LEU B 1 338 ? -0.384 5.969 7.273 1 88.62 338 LEU B C 1
ATOM 6671 O O . LEU B 1 338 ? 0.086 5.043 6.613 1 88.62 338 LEU B O 1
ATOM 6675 N N . LEU B 1 339 ? -0.251 6.09 8.57 1 89.69 339 LEU B N 1
ATOM 6676 C CA . LEU B 1 339 ? 0.521 5.117 9.344 1 89.69 339 LEU B CA 1
ATOM 6677 C C . LEU B 1 339 ? -0.138 3.742 9.297 1 89.69 339 LEU B C 1
ATOM 6679 O O . LEU B 1 339 ? 0.544 2.727 9.156 1 89.69 339 LEU B O 1
ATOM 6683 N N . LYS B 1 340 ? -1.372 3.742 9.375 1 83 340 LYS B N 1
ATOM 6684 C CA . LYS B 1 340 ? -2.105 2.482 9.305 1 83 340 LYS B CA 1
ATOM 6685 C C . LYS B 1 340 ? -1.959 1.838 7.926 1 83 340 LYS B C 1
ATOM 6687 O O . LYS B 1 340 ? -1.786 0.623 7.82 1 83 340 LYS B O 1
ATOM 6692 N N . GLN B 1 341 ? -2.078 2.67 7 1 78.19 341 GLN B N 1
ATOM 6693 C CA . GLN B 1 341 ? -1.906 2.174 5.637 1 78.19 341 GLN B CA 1
ATOM 6694 C C . GLN B 1 341 ? -0.523 1.558 5.445 1 78.19 341 GLN B C 1
ATOM 6696 O O . GLN B 1 341 ? -0.359 0.618 4.664 1 78.19 341 GLN B O 1
ATOM 6701 N N . GLN B 1 342 ? 0.36 2.129 6.117 1 79.44 342 GLN B N 1
ATOM 6702 C CA . GLN B 1 342 ? 1.722 1.61 6.031 1 79.44 342 GLN B CA 1
ATOM 6703 C C . GLN B 1 342 ? 1.906 0.396 6.938 1 79.44 342 GLN B C 1
ATOM 6705 O O . GLN B 1 342 ? 2.98 -0.207 6.965 1 79.44 342 GLN B O 1
ATOM 6710 N N . GLY B 1 343 ? 0.892 0.09 7.742 1 76.75 343 GLY B N 1
ATOM 6711 C CA . GLY B 1 343 ? 0.901 -1.139 8.516 1 76.75 343 GLY B CA 1
ATOM 6712 C C . GLY B 1 343 ? 1.387 -0.94 9.945 1 76.75 343 GLY B C 1
ATOM 6713 O O . GLY B 1 343 ? 1.578 -1.91 10.68 1 76.75 343 GLY B O 1
ATOM 6714 N N . PHE B 1 344 ? 1.583 0.168 10.359 1 85.88 344 PHE B N 1
ATOM 6715 C CA . PHE B 1 344 ? 2.09 0.414 11.711 1 85.88 344 PHE B CA 1
ATOM 6716 C C . PHE B 1 344 ? 0.956 0.383 12.727 1 85.88 344 PHE B C 1
ATOM 6718 O O . PHE B 1 344 ? -0.135 0.894 12.461 1 85.88 344 PHE B O 1
ATOM 6725 N N . PRO B 1 345 ? 1.229 -0.29 13.852 1 85.81 345 PRO B N 1
ATOM 6726 C CA . PRO B 1 345 ? 0.281 -0.11 14.953 1 85.81 345 PRO B CA 1
ATOM 6727 C C . PRO B 1 345 ? 0.251 1.323 15.477 1 85.81 345 PRO B C 1
ATOM 6729 O O . PRO B 1 345 ? 1.305 1.918 15.719 1 85.81 345 PRO B O 1
ATOM 6732 N N . THR B 1 346 ? -0.924 1.87 15.562 1 91.81 346 THR B N 1
ATOM 6733 C CA . THR B 1 346 ? -1.035 3.27 15.961 1 91.81 346 THR B CA 1
ATOM 6734 C C . THR B 1 346 ? -1.924 3.41 17.188 1 91.81 346 THR B C 1
ATOM 6736 O O . THR B 1 346 ? -2.779 2.559 17.453 1 91.81 346 THR B O 1
ATOM 6739 N N . MET B 1 347 ? -1.587 4.438 17.953 1 93.19 347 MET B N 1
ATOM 6740 C CA . MET B 1 347 ? -2.412 4.863 19.078 1 93.19 347 MET B CA 1
ATOM 6741 C C . MET B 1 347 ? -2.84 6.316 18.922 1 93.19 347 MET B C 1
ATOM 6743 O O . MET B 1 347 ? -1.997 7.203 18.75 1 93.19 347 MET B O 1
ATOM 6747 N N . ASP B 1 348 ? -4.148 6.488 19 1 93.5 348 ASP B N 1
ATOM 6748 C CA . ASP B 1 348 ? -4.703 7.832 18.859 1 93.5 348 ASP B CA 1
ATOM 6749 C C . ASP B 1 348 ? -4.871 8.516 20.203 1 93.5 348 ASP B C 1
ATOM 6751 O O . ASP B 1 348 ? -5.715 8.109 21.016 1 93.5 348 ASP B O 1
ATOM 6755 N N . TYR B 1 349 ? -4.141 9.594 20.438 1 95.44 349 TYR B N 1
ATOM 6756 C CA . TYR B 1 349 ? -4.199 10.289 21.719 1 95.44 349 TYR B CA 1
ATOM 6757 C C . TYR B 1 349 ? -5.031 11.562 21.609 1 95.44 349 TYR B C 1
ATOM 6759 O O . TYR B 1 349 ? -5.016 12.398 22.5 1 95.44 349 TYR B O 1
ATOM 6767 N N . GLY B 1 350 ? -5.617 11.797 20.5 1 93.12 350 GLY B N 1
ATOM 6768 C CA . GLY B 1 350 ? -6.613 12.844 20.312 1 93.12 350 GLY B CA 1
ATOM 6769 C C . GLY B 1 350 ? -6.008 14.227 20.188 1 93.12 350 GLY B C 1
ATOM 6770 O O . GLY B 1 350 ? -4.852 14.375 19.781 1 93.12 350 GLY B O 1
ATOM 6771 N N . THR B 1 351 ? -6.91 15.188 20.422 1 92.12 351 THR B N 1
ATOM 6772 C CA . THR B 1 351 ? -6.543 16.594 20.344 1 92.12 351 THR B CA 1
ATOM 6773 C C . THR B 1 351 ? -6.426 17.219 21.734 1 92.12 351 THR B C 1
ATOM 6775 O O . THR B 1 351 ? -7.301 17.031 22.578 1 92.12 351 THR B O 1
ATOM 6778 N N . LEU B 1 352 ? -5.324 17.938 21.906 1 90.06 352 LEU B N 1
ATOM 6779 C CA . LEU B 1 352 ? -5.07 18.578 23.203 1 90.06 352 LEU B CA 1
ATOM 6780 C C . LEU B 1 352 ? -5.098 20.094 23.062 1 90.06 352 LEU B C 1
ATOM 6782 O O . LEU B 1 352 ? -4.68 20.641 22.031 1 90.06 352 LEU B O 1
ATOM 6786 N N . THR B 1 353 ? -5.609 20.688 24.141 1 85.19 353 THR B N 1
ATOM 6787 C CA . THR B 1 353 ? -5.512 22.141 24.219 1 85.19 353 THR B CA 1
ATOM 6788 C C . THR B 1 353 ? -4.137 22.562 24.719 1 85.19 353 THR B C 1
ATOM 6790 O O . THR B 1 353 ? -3.316 21.719 25.094 1 85.19 353 THR B O 1
ATOM 6793 N N . GLY B 1 354 ? -3.867 23.844 24.703 1 78.75 354 GLY B N 1
ATOM 6794 C CA . GLY B 1 354 ? -2.566 24.375 25.078 1 78.75 354 GLY B CA 1
ATOM 6795 C C . GLY B 1 354 ? -2.303 24.344 26.562 1 78.75 354 GLY B C 1
ATOM 6796 O O . GLY B 1 354 ? -1.496 25.125 27.078 1 78.75 354 GLY B O 1
ATOM 6797 N N . ASP B 1 355 ? -2.93 23.453 27.25 1 84.19 355 ASP B N 1
ATOM 6798 C CA . ASP B 1 355 ? -2.705 23.297 28.688 1 84.19 355 ASP B CA 1
ATOM 6799 C C . ASP B 1 355 ? -1.449 22.484 28.953 1 84.19 355 ASP B C 1
ATOM 6801 O O . ASP B 1 355 ? -1.399 21.281 28.641 1 84.19 355 ASP B O 1
ATOM 6805 N N . ARG B 1 356 ? -0.514 23.156 29.656 1 86.56 356 ARG B N 1
ATOM 6806 C CA . ARG B 1 356 ? 0.796 22.562 29.875 1 86.56 356 ARG B CA 1
ATOM 6807 C C . ARG B 1 356 ? 0.672 21.25 30.656 1 86.56 356 ARG B C 1
ATOM 6809 O O . ARG B 1 356 ? 1.324 20.266 30.328 1 86.56 356 ARG B O 1
ATOM 6816 N N . ALA B 1 357 ? -0.109 21.25 31.672 1 91.25 357 ALA B N 1
ATOM 6817 C CA . ALA B 1 357 ? -0.261 20.078 32.531 1 91.25 357 ALA B CA 1
ATOM 6818 C C . ALA B 1 357 ? -0.864 18.906 31.734 1 91.25 357 ALA B C 1
ATOM 6820 O O . ALA B 1 357 ? -0.436 17.766 31.891 1 91.25 357 ALA B O 1
ATOM 6821 N N . ARG B 1 358 ? -1.803 19.203 30.984 1 91.25 358 ARG B N 1
ATOM 6822 C CA . ARG B 1 358 ? -2.455 18.172 30.172 1 91.25 358 ARG B CA 1
ATOM 6823 C C . ARG B 1 358 ? -1.506 17.625 29.109 1 91.25 358 ARG B C 1
ATOM 6825 O O . ARG B 1 358 ? -1.473 16.422 28.875 1 91.25 358 ARG B O 1
ATOM 6832 N N . ILE B 1 359 ? -0.782 18.453 28.5 1 92.31 359 ILE B N 1
ATOM 6833 C CA . ILE B 1 359 ? 0.19 18.047 27.5 1 92.31 359 ILE B CA 1
ATOM 6834 C C . ILE B 1 359 ? 1.238 17.141 28.141 1 92.31 359 ILE B C 1
ATOM 6836 O O . ILE B 1 359 ? 1.564 16.078 27.594 1 92.31 359 ILE B O 1
ATOM 6840 N N . LYS B 1 360 ? 1.677 17.562 29.266 1 93.5 360 LYS B N 1
ATOM 6841 C CA . LYS B 1 360 ? 2.695 16.781 29.969 1 93.5 360 LYS B CA 1
ATOM 6842 C C . LYS B 1 360 ? 2.178 15.398 30.312 1 93.5 360 LYS B C 1
ATOM 6844 O O . LYS B 1 360 ? 2.836 14.391 30.031 1 93.5 360 LYS B O 1
ATOM 6849 N N . SER B 1 361 ? 1.05 15.359 30.875 1 94.25 361 SER B N 1
ATOM 6850 C CA . SER B 1 361 ? 0.485 14.078 31.297 1 94.25 361 SER B CA 1
ATOM 6851 C C . SER B 1 361 ? 0.245 13.172 30.094 1 94.25 361 SER B C 1
ATOM 6853 O O . SER B 1 361 ? 0.485 11.961 30.156 1 94.25 361 SER B O 1
ATOM 6855 N N . THR B 1 362 ? -0.256 13.695 29.047 1 94.38 362 THR B N 1
ATOM 6856 C CA . THR B 1 362 ? -0.533 12.93 27.844 1 94.38 362 THR B CA 1
ATOM 6857 C C . THR B 1 362 ? 0.761 12.406 27.234 1 94.38 362 THR B C 1
ATOM 6859 O O . THR B 1 362 ? 0.826 11.258 26.797 1 94.38 362 THR B O 1
ATOM 6862 N N . LEU B 1 363 ? 1.76 13.195 27.172 1 92.88 363 LEU B N 1
ATOM 6863 C CA . LEU B 1 363 ? 3.039 12.789 26.609 1 92.88 363 LEU B CA 1
ATOM 6864 C C . LEU B 1 363 ? 3.664 11.664 27.438 1 92.88 363 LEU B C 1
ATOM 6866 O O . LEU B 1 363 ? 4.223 10.719 26.875 1 92.88 363 LEU B O 1
ATOM 6870 N N . VAL B 1 364 ? 3.561 11.82 28.688 1 92.19 364 VAL B N 1
ATOM 6871 C CA . VAL B 1 364 ? 4.094 10.773 29.562 1 92.19 364 VAL B CA 1
ATOM 6872 C C . VAL B 1 364 ? 3.365 9.461 29.297 1 92.19 364 VAL B C 1
ATOM 6874 O O . VAL B 1 364 ? 3.996 8.406 29.188 1 92.19 364 VAL B O 1
ATOM 6877 N N . SER B 1 365 ? 2.096 9.555 29.188 1 93.25 365 SER B N 1
ATOM 6878 C CA . SER B 1 365 ? 1.3 8.375 28.875 1 93.25 365 SER B CA 1
ATOM 6879 C C . SER B 1 365 ? 1.665 7.805 27.516 1 93.25 365 SER B C 1
ATOM 6881 O O . SER B 1 365 ? 1.8 6.59 27.359 1 93.25 365 SER B O 1
ATOM 6883 N N . ALA B 1 366 ? 1.79 8.609 26.562 1 93.56 366 ALA B N 1
ATOM 6884 C CA . ALA B 1 366 ? 2.133 8.18 25.203 1 93.56 366 ALA B CA 1
ATOM 6885 C C . ALA B 1 366 ? 3.479 7.465 25.172 1 93.56 366 ALA B C 1
ATOM 6887 O O . ALA B 1 366 ? 3.629 6.434 24.516 1 93.56 366 ALA B O 1
ATOM 6888 N N . TYR B 1 367 ? 4.445 7.969 25.922 1 88.88 367 TYR B N 1
ATOM 6889 C CA . TYR B 1 367 ? 5.781 7.383 25.953 1 88.88 367 TYR B CA 1
ATOM 6890 C C . TYR B 1 367 ? 5.762 6.016 26.625 1 88.88 367 TYR B C 1
ATOM 6892 O O . TYR B 1 367 ? 6.605 5.164 26.344 1 88.88 367 TYR B O 1
ATOM 6900 N N . GLN B 1 368 ? 4.875 5.848 27.438 1 87.75 368 GLN B N 1
ATOM 6901 C CA . GLN B 1 368 ? 4.773 4.566 28.125 1 87.75 368 GLN B CA 1
ATOM 6902 C C . GLN B 1 368 ? 4.227 3.484 27.203 1 87.75 368 GLN B C 1
ATOM 6904 O O . GLN B 1 368 ? 4.547 2.305 27.359 1 87.75 368 GLN B O 1
ATOM 6909 N N . ASN B 1 369 ? 3.541 3.898 26.25 1 90.69 369 ASN B N 1
ATOM 6910 C CA . ASN B 1 369 ? 2.797 2.916 25.469 1 90.69 369 ASN B CA 1
ATOM 6911 C C . ASN B 1 369 ? 3.295 2.854 24.031 1 90.69 369 ASN B C 1
ATOM 6913 O O . ASN B 1 369 ? 2.924 1.949 23.281 1 90.69 369 ASN B O 1
ATOM 6917 N N . ALA B 1 370 ? 4.062 3.793 23.656 1 94 370 ALA B N 1
ATOM 6918 C CA . ALA B 1 370 ? 4.477 3.857 22.25 1 94 370 ALA B CA 1
ATOM 6919 C C . ALA B 1 370 ? 5.996 3.967 22.141 1 94 370 ALA B C 1
ATOM 6921 O O . ALA B 1 370 ? 6.676 4.328 23.094 1 94 370 ALA B O 1
ATOM 6922 N N . ASP B 1 371 ? 6.496 3.58 21 1 90.5 371 ASP B N 1
ATOM 6923 C CA . ASP B 1 371 ? 7.922 3.68 20.703 1 90.5 371 ASP B CA 1
ATOM 6924 C C . ASP B 1 371 ? 8.258 5.027 20.078 1 90.5 371 ASP B C 1
ATOM 6926 O O . ASP B 1 371 ? 9.383 5.512 20.188 1 90.5 371 ASP B O 1
ATOM 6930 N N . LEU B 1 372 ? 7.363 5.531 19.406 1 93.94 372 LEU B N 1
ATOM 6931 C CA . LEU B 1 372 ? 7.477 6.816 18.719 1 93.94 372 LEU B CA 1
ATOM 6932 C C . LEU B 1 372 ? 6.203 7.641 18.891 1 93.94 372 LEU B C 1
ATOM 6934 O O . LEU B 1 372 ? 5.098 7.109 18.797 1 93.94 372 LEU B O 1
ATOM 6938 N N . VAL B 1 373 ? 6.391 8.891 19.266 1 95.69 373 VAL B N 1
ATOM 6939 C CA . VAL B 1 373 ? 5.266 9.805 19.438 1 95.69 373 VAL B CA 1
ATOM 6940 C C . VAL B 1 373 ? 5.336 10.906 18.375 1 95.69 373 VAL B C 1
ATOM 6942 O O . VAL B 1 373 ? 6.383 11.531 18.203 1 95.69 373 VAL B O 1
ATOM 6945 N N . ILE B 1 374 ? 4.25 11.07 17.656 1 96.25 374 ILE B N 1
ATOM 6946 C CA . ILE B 1 374 ? 4.129 12.156 16.688 1 96.25 374 ILE B CA 1
ATOM 6947 C C . ILE B 1 374 ? 3.055 13.141 17.156 1 96.25 374 ILE B C 1
ATOM 6949 O O . ILE B 1 374 ? 1.902 12.758 17.359 1 96.25 374 ILE B O 1
ATOM 6953 N N . SER B 1 375 ? 3.414 14.336 17.344 1 94.44 375 SER B N 1
ATOM 6954 C CA . SER B 1 375 ? 2.455 15.391 17.641 1 94.44 375 SER B CA 1
ATOM 6955 C C . SER B 1 375 ? 2.43 16.438 16.531 1 94.44 375 SER B C 1
ATOM 6957 O O . SER B 1 375 ? 3.41 16.609 15.805 1 94.44 375 SER B O 1
ATOM 6959 N N . THR B 1 376 ? 1.321 17 16.344 1 93.81 376 THR B N 1
ATOM 6960 C CA . THR B 1 376 ? 1.202 18.125 15.422 1 93.81 376 THR B CA 1
ATOM 6961 C C . THR B 1 376 ? 0.718 19.375 16.156 1 93.81 376 THR B C 1
ATOM 6963 O O . THR B 1 376 ? -0.122 19.281 17.047 1 93.81 376 THR B O 1
ATOM 6966 N N . GLY B 1 377 ? 1.322 20.5 15.859 1 88.31 377 GLY B N 1
ATOM 6967 C CA . GLY B 1 377 ? 0.981 21.734 16.516 1 88.31 377 GLY B CA 1
ATOM 6968 C C . GLY B 1 377 ? 1.852 22.031 17.734 1 88.31 377 GLY B C 1
ATOM 6969 O O . GLY B 1 377 ? 2.461 21.125 18.297 1 88.31 377 GLY B O 1
ATOM 6970 N N . GLY B 1 378 ? 1.99 23.266 18.109 1 76.56 378 GLY B N 1
ATOM 6971 C CA . GLY B 1 378 ? 2.693 23.703 19.312 1 76.56 378 GLY B CA 1
ATOM 6972 C C . GLY B 1 378 ? 4.184 23.875 19.094 1 76.56 378 GLY B C 1
ATOM 6973 O O . GLY B 1 378 ? 4.945 24 20.062 1 76.56 378 GLY B O 1
ATOM 6974 N N . CYS B 1 379 ? 4.629 23.734 17.938 1 70.25 379 CYS B N 1
ATOM 6975 C CA . CYS B 1 379 ? 6.066 23.828 17.719 1 70.25 379 CYS B CA 1
ATOM 6976 C C . CYS B 1 379 ? 6.441 25.188 17.156 1 70.25 379 CYS B C 1
ATOM 6978 O O . CYS B 1 379 ? 7.582 25.406 16.734 1 70.25 379 CYS B O 1
ATOM 6980 N N . SER B 1 380 ? 5.645 26.141 17.016 1 60.19 380 SER B N 1
ATOM 6981 C CA . SER B 1 380 ? 5.957 27.406 16.344 1 60.19 380 SER B CA 1
ATOM 6982 C C . SER B 1 380 ? 6.723 28.344 17.281 1 60.19 380 SER B C 1
ATOM 6984 O O . SER B 1 380 ? 6.941 28.031 18.453 1 60.19 380 SER B O 1
ATOM 6986 N N . MET B 1 381 ? 7.531 29.438 16.703 1 48.66 381 MET B N 1
ATOM 6987 C CA . MET B 1 381 ? 8.484 30.391 17.281 1 48.66 381 MET B CA 1
ATOM 6988 C C . MET B 1 381 ? 7.793 31.328 18.266 1 48.66 381 MET B C 1
ATOM 6990 O O . MET B 1 381 ? 8.453 32.031 19.031 1 48.66 381 MET B O 1
ATOM 6994 N N . GLY B 1 382 ? 6.75 31.047 18.781 1 46.75 382 GLY B N 1
ATOM 6995 C CA . GLY B 1 382 ? 6.258 32.094 19.672 1 46.75 382 GLY B CA 1
ATOM 6996 C C . GLY B 1 382 ? 6.164 31.625 21.125 1 46.75 382 GLY B C 1
ATOM 6997 O O . GLY B 1 382 ? 6.789 30.625 21.5 1 46.75 382 GLY B O 1
ATOM 6998 N N . GLU B 1 383 ? 5.676 32.562 21.969 1 44.78 383 GLU B N 1
ATOM 6999 C CA . GLU B 1 383 ? 5.574 32.406 23.406 1 44.78 383 GLU B CA 1
ATOM 7000 C C . GLU B 1 383 ? 5.09 31.016 23.781 1 44.78 383 GLU B C 1
ATOM 7002 O O . GLU B 1 383 ? 5.344 30.531 24.891 1 44.78 383 GLU B O 1
ATOM 7007 N N . LYS B 1 384 ? 4.516 30.312 22.844 1 53.19 384 LYS B N 1
ATOM 7008 C CA . LYS B 1 384 ? 3.768 29.141 23.25 1 53.19 384 LYS B CA 1
ATOM 7009 C C . LYS B 1 384 ? 4.473 27.859 22.812 1 53.19 384 LYS B C 1
ATOM 7011 O O . LYS B 1 384 ? 3.82 26.844 22.531 1 53.19 384 LYS B O 1
ATOM 7016 N N . ASP B 1 385 ? 5.812 27.938 22.734 1 65.88 385 ASP B N 1
ATOM 7017 C CA . ASP B 1 385 ? 6.461 26.656 22.438 1 65.88 385 ASP B CA 1
ATOM 7018 C C . ASP B 1 385 ? 6.328 25.703 23.625 1 65.88 385 ASP B C 1
ATOM 7020 O O . ASP B 1 385 ? 7.328 25.297 24.219 1 65.88 385 ASP B O 1
ATOM 7024 N N . ILE B 1 386 ? 5.336 25.453 23.984 1 77.31 386 ILE B N 1
ATOM 7025 C CA . ILE B 1 386 ? 4.957 24.688 25.172 1 77.31 386 ILE B CA 1
ATOM 7026 C C . ILE B 1 386 ? 5.418 23.234 25.016 1 77.31 386 ILE B C 1
ATOM 7028 O O . ILE B 1 386 ? 5.883 22.625 25.969 1 77.31 386 ILE B O 1
ATOM 7032 N N . VAL B 1 387 ? 5.516 22.766 23.828 1 86.25 387 VAL B N 1
ATOM 7033 C CA . VAL B 1 387 ? 5.789 21.359 23.625 1 86.25 387 VAL B CA 1
ATOM 7034 C C . VAL B 1 387 ? 7.266 21.062 23.875 1 86.25 387 VAL B C 1
ATOM 7036 O O . VAL B 1 387 ? 7.605 20.094 24.547 1 86.25 387 VAL B O 1
ATOM 7039 N N . LYS B 1 388 ? 8.102 21.953 23.359 1 82.69 388 LYS B N 1
ATOM 7040 C CA . LYS B 1 388 ? 9.539 21.781 23.562 1 82.69 388 LYS B CA 1
ATOM 7041 C C . LYS B 1 388 ? 9.906 21.812 25.031 1 82.69 388 LYS B C 1
ATOM 7043 O O . LYS B 1 388 ? 10.688 20.984 25.516 1 82.69 388 LYS B O 1
ATOM 7048 N N . SER B 1 389 ? 9.305 22.766 25.688 1 83.94 389 SER B N 1
ATOM 7049 C CA . SER B 1 389 ? 9.57 22.906 27.109 1 83.94 389 SER B CA 1
ATOM 7050 C C . SER B 1 389 ? 9.07 21.703 27.891 1 83.94 389 SER B C 1
ATOM 7052 O O . SER B 1 389 ? 9.75 21.234 28.812 1 83.94 389 SER B O 1
ATOM 7054 N N . VAL B 1 390 ? 7.957 21.219 27.547 1 89.31 390 VAL B N 1
ATOM 7055 C CA . VAL B 1 390 ? 7.371 20.078 28.25 1 89.31 390 VAL B CA 1
ATOM 7056 C C . VAL B 1 390 ? 8.219 18.828 28 1 89.31 390 VAL B C 1
ATOM 7058 O O . VAL B 1 390 ? 8.445 18.031 28.922 1 89.31 390 VAL B O 1
ATOM 7061 N N . ILE B 1 391 ? 8.703 18.656 26.812 1 88.38 391 ILE B N 1
ATOM 7062 C CA . ILE B 1 391 ? 9.523 17.516 26.453 1 88.38 391 ILE B CA 1
ATOM 7063 C C . ILE B 1 391 ? 10.797 17.5 27.312 1 88.38 391 ILE B C 1
ATOM 7065 O O . ILE B 1 391 ? 11.219 16.453 27.812 1 88.38 391 ILE B O 1
ATOM 7069 N N . GLN B 1 392 ? 11.352 18.656 27.422 1 86.44 392 GLN B N 1
ATOM 7070 C CA . GLN B 1 392 ? 12.562 18.781 28.234 1 86.44 392 GLN B CA 1
ATOM 7071 C C . GLN B 1 392 ? 12.273 18.5 29.703 1 86.44 392 GLN B C 1
ATOM 7073 O O . GLN B 1 392 ? 13.078 17.875 30.406 1 86.44 392 GLN B O 1
ATOM 7078 N N . GLU B 1 393 ? 11.188 18.938 30.141 1 88.94 393 GLU B N 1
ATOM 7079 C CA . GLU B 1 393 ? 10.773 18.75 31.531 1 88.94 393 GLU B CA 1
ATOM 7080 C C . GLU B 1 393 ? 10.617 17.266 31.859 1 88.94 393 GLU B C 1
ATOM 7082 O O . GLU B 1 393 ? 10.891 16.844 33 1 88.94 393 GLU B O 1
ATOM 7087 N N . ILE B 1 394 ? 10.188 16.516 30.953 1 90.69 394 ILE B N 1
ATOM 7088 C CA . ILE B 1 394 ? 9.938 15.102 31.234 1 90.69 394 ILE B CA 1
ATOM 7089 C C . ILE B 1 394 ? 11.195 14.289 30.938 1 90.69 394 ILE B C 1
ATOM 7091 O O . ILE B 1 394 ? 11.156 13.055 30.953 1 90.69 394 ILE B O 1
ATOM 7095 N N . GLY B 1 395 ? 12.289 14.969 30.625 1 88.5 395 GLY B N 1
ATOM 7096 C CA . GLY B 1 395 ? 13.578 14.312 30.484 1 88.5 395 GLY B CA 1
ATOM 7097 C C . GLY B 1 395 ? 13.984 14.07 29.047 1 88.5 395 GLY B C 1
ATOM 7098 O O . GLY B 1 395 ? 14.938 13.328 28.781 1 88.5 395 GLY B O 1
ATOM 7099 N N . GLY B 1 396 ? 13.312 14.672 28.203 1 88.75 396 GLY B N 1
ATOM 7100 C CA . GLY B 1 396 ? 13.664 14.516 26.797 1 88.75 396 GLY B CA 1
ATOM 7101 C C . GLY B 1 396 ? 14.797 15.43 26.375 1 88.75 396 GLY B C 1
ATOM 7102 O O . GLY B 1 396 ? 15.023 16.484 26.984 1 88.75 396 GLY B O 1
ATOM 7103 N N . THR B 1 397 ? 15.523 14.953 25.359 1 85.69 397 THR B N 1
ATOM 7104 C CA . THR B 1 397 ? 16.578 15.758 24.75 1 85.69 397 THR B CA 1
ATOM 7105 C C . THR B 1 397 ? 16.156 16.234 23.359 1 85.69 397 THR B C 1
ATOM 7107 O O . THR B 1 397 ? 15.859 15.422 22.484 1 85.69 397 THR B O 1
ATOM 7110 N N . LEU B 1 398 ? 16.078 17.484 23.266 1 83.69 398 LEU B N 1
ATOM 7111 C CA . LEU B 1 398 ? 15.781 18.062 21.953 1 83.69 398 LEU B CA 1
ATOM 7112 C C . LEU B 1 398 ? 16.984 17.938 21.031 1 83.69 398 LEU B C 1
ATOM 7114 O O . LEU B 1 398 ? 18.031 18.547 21.281 1 83.69 398 LEU B O 1
ATOM 7118 N N . GLN B 1 399 ? 16.875 17.141 20.031 1 84.25 399 GLN B N 1
ATOM 7119 C CA . GLN B 1 399 ? 17.969 16.969 19.078 1 84.25 399 GLN B CA 1
ATOM 7120 C C . GLN B 1 399 ? 18.031 18.141 18.094 1 84.25 399 GLN B C 1
ATOM 7122 O O . GLN B 1 399 ? 19.125 18.625 17.781 1 84.25 399 GLN B O 1
ATOM 7127 N N . PHE B 1 400 ? 16.891 18.594 17.594 1 80.56 400 PHE B N 1
ATOM 7128 C CA . PHE B 1 400 ? 16.781 19.859 16.875 1 80.56 400 PHE B CA 1
ATOM 7129 C C . PHE B 1 400 ? 15.398 20.469 17.062 1 80.56 400 PHE B C 1
ATOM 7131 O O . PHE B 1 400 ? 14.406 19.75 17.156 1 80.56 400 PHE B O 1
ATOM 7138 N N . GLY B 1 401 ? 15.32 21.766 17.078 1 79 401 GLY B N 1
ATOM 7139 C CA . GLY B 1 401 ? 14.078 22.484 17.297 1 79 401 GLY B CA 1
ATOM 7140 C C . GLY B 1 401 ? 13.484 23.047 16.016 1 79 401 GLY B C 1
ATOM 7141 O O . GLY B 1 401 ? 12.344 23.5 16 1 79 401 GLY B O 1
ATOM 7142 N N . ARG B 1 402 ? 14.273 23.016 15.023 1 79.12 402 ARG B N 1
ATOM 7143 C CA . ARG B 1 402 ? 13.875 23.484 13.695 1 79.12 402 ARG B CA 1
ATOM 7144 C C . ARG B 1 402 ? 14.695 22.797 12.609 1 79.12 402 ARG B C 1
ATOM 7146 O O . ARG B 1 402 ? 15.812 22.328 12.859 1 79.12 402 ARG B O 1
ATOM 7153 N N . VAL B 1 403 ? 14.062 22.594 11.516 1 80.75 403 VAL B N 1
ATOM 7154 C CA . VAL B 1 403 ? 14.75 21.922 10.414 1 80.75 403 VAL B CA 1
ATOM 7155 C C . VAL B 1 403 ? 14.68 22.797 9.156 1 80.75 403 VAL B C 1
ATOM 7157 O O . VAL B 1 403 ? 13.695 23.5 8.93 1 80.75 403 VAL B O 1
ATOM 7160 N N . ALA B 1 404 ? 15.734 22.812 8.383 1 80.56 404 ALA B N 1
ATOM 7161 C CA . ALA B 1 404 ? 15.836 23.641 7.184 1 80.56 404 ALA B CA 1
ATOM 7162 C C . ALA B 1 404 ? 15.094 23.016 6.012 1 80.56 404 ALA B C 1
ATOM 7164 O O . ALA B 1 404 ? 15.711 22.641 5.008 1 80.56 404 ALA B O 1
ATOM 7165 N N . ILE B 1 405 ? 13.836 22.875 6.176 1 82.38 405 ILE B N 1
ATOM 7166 C CA . ILE B 1 405 ? 12.969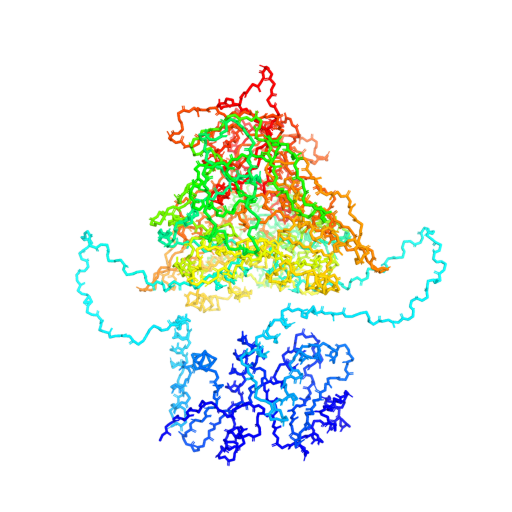 22.422 5.098 1 82.38 405 ILE B CA 1
ATOM 7167 C C . ILE B 1 405 ? 11.805 23.391 4.922 1 82.38 405 ILE B C 1
ATOM 7169 O O . ILE B 1 405 ? 11.414 24.078 5.867 1 82.38 405 ILE B O 1
ATOM 7173 N N . LYS B 1 406 ? 11.391 23.547 3.75 1 84.75 406 LYS B N 1
ATOM 7174 C CA . LYS B 1 406 ? 10.227 24.375 3.416 1 84.75 406 LYS B CA 1
ATOM 7175 C C . LYS B 1 406 ? 9.289 23.641 2.465 1 84.75 406 LYS B C 1
ATOM 7177 O O . LYS B 1 406 ? 9.664 23.328 1.334 1 84.75 406 LYS B O 1
ATOM 7182 N N . PRO B 1 407 ? 8.086 23.406 2.844 1 87.69 407 PRO B N 1
ATOM 7183 C CA . PRO B 1 407 ? 7.441 23.703 4.125 1 87.69 407 PRO B CA 1
ATOM 7184 C C . PRO B 1 407 ? 7.828 22.719 5.223 1 87.69 407 PRO B C 1
ATOM 7186 O O . PRO B 1 407 ? 8.367 21.641 4.93 1 87.69 407 PRO B O 1
ATOM 7189 N N . GLY B 1 408 ? 7.629 23.062 6.516 1 85.12 408 GLY B N 1
ATOM 7190 C CA . GLY B 1 408 ? 7.812 22.141 7.625 1 85.12 408 GLY B CA 1
ATOM 7191 C C . GLY B 1 408 ? 8.945 22.547 8.555 1 85.12 408 GLY B C 1
ATOM 7192 O O . GLY B 1 408 ? 9.367 21.75 9.406 1 85.12 408 GLY B O 1
ATOM 7193 N N . ALA B 1 409 ? 9.414 23.734 8.477 1 81.19 409 ALA B N 1
ATOM 7194 C CA . ALA B 1 409 ? 10.594 24.219 9.188 1 81.19 409 ALA B CA 1
ATOM 7195 C C . ALA B 1 409 ? 10.406 24.109 10.703 1 81.19 409 ALA B C 1
ATOM 7197 O O . ALA B 1 409 ? 11.344 23.766 11.422 1 81.19 409 ALA B O 1
ATOM 7198 N N . PRO B 1 410 ? 9.266 24.328 11.25 1 80.56 410 PRO B N 1
ATOM 7199 C CA . PRO B 1 410 ? 9.109 24.312 12.703 1 80.56 410 PRO B CA 1
ATOM 7200 C C . PRO B 1 410 ? 9.148 22.906 13.289 1 80.56 410 PRO B C 1
ATOM 7202 O O . PRO B 1 410 ? 9.07 22.734 14.508 1 80.56 410 PRO B O 1
ATOM 7205 N N . ALA B 1 411 ? 9.266 21.891 12.422 1 86.06 411 ALA B N 1
ATOM 7206 C CA . ALA B 1 411 ? 9.305 20.516 12.922 1 86.06 411 ALA B CA 1
ATOM 7207 C C . ALA B 1 411 ? 10.469 20.312 13.883 1 86.06 411 ALA B C 1
ATOM 7209 O O . ALA B 1 411 ? 11.562 20.844 13.672 1 86.06 411 ALA B O 1
ATOM 7210 N N . CYS B 1 412 ? 10.211 19.578 14.938 1 84.25 412 CYS B N 1
ATOM 7211 C CA . CYS B 1 412 ? 11.258 19.312 15.914 1 84.25 412 CYS B CA 1
ATOM 7212 C C . CYS B 1 412 ? 11.352 17.812 16.219 1 84.25 412 CYS B C 1
ATOM 7214 O O . CYS B 1 412 ? 10.414 17.062 15.953 1 84.25 412 CYS B O 1
ATOM 7216 N N . PHE B 1 413 ? 12.492 17.375 16.719 1 87.5 413 PHE B N 1
ATOM 7217 C CA . PHE B 1 413 ? 12.805 15.992 17.047 1 87.5 413 PHE B CA 1
ATOM 7218 C C . PHE B 1 413 ? 13.461 15.898 18.422 1 87.5 413 PHE B C 1
ATOM 7220 O O . PHE B 1 413 ? 14.344 16.688 18.75 1 87.5 413 PHE B O 1
ATOM 7227 N N . ALA B 1 414 ? 12.891 15.008 19.203 1 86.5 414 ALA B N 1
ATOM 7228 C CA . ALA B 1 414 ? 13.445 14.789 20.531 1 86.5 414 ALA B CA 1
ATOM 7229 C C . ALA B 1 414 ? 13.539 13.297 20.859 1 86.5 414 ALA B C 1
ATOM 7231 O O . ALA B 1 414 ? 12.898 12.477 20.188 1 86.5 414 ALA B O 1
ATOM 7232 N N . THR B 1 415 ? 14.414 12.992 21.734 1 88.94 415 THR B N 1
ATOM 7233 C CA . THR B 1 415 ? 14.562 11.617 22.219 1 88.94 415 THR B CA 1
ATOM 7234 C C . THR B 1 415 ? 14.391 11.562 23.734 1 88.94 415 THR B C 1
ATOM 7236 O O . THR B 1 415 ? 14.656 12.539 24.438 1 88.94 415 THR B O 1
ATOM 7239 N N . LEU B 1 416 ? 13.797 10.539 24.141 1 88.62 416 LEU B N 1
ATOM 7240 C CA . LEU B 1 416 ? 13.641 10.273 25.578 1 88.62 416 LEU B CA 1
ATOM 7241 C C . LEU B 1 416 ? 14.188 8.898 25.938 1 88.62 416 LEU B C 1
ATOM 7243 O O . LEU B 1 416 ? 13.812 7.895 25.328 1 88.62 416 LEU B O 1
ATOM 7247 N N . ASN B 1 417 ? 15.117 8.867 26.75 1 82.5 417 ASN B N 1
ATOM 7248 C CA . ASN B 1 417 ? 15.688 7.609 27.219 1 82.5 417 ASN B CA 1
ATOM 7249 C C . ASN B 1 417 ? 14.977 7.102 28.469 1 82.5 417 ASN B C 1
ATOM 7251 O O . ASN B 1 417 ? 14.984 7.766 29.516 1 82.5 417 ASN B O 1
ATOM 7255 N N . THR B 1 418 ? 14.117 6.059 28.359 1 75.06 418 THR B N 1
ATOM 7256 C CA . THR B 1 418 ? 13.438 5.461 29.5 1 75.06 418 THR B CA 1
ATOM 7257 C C . THR B 1 418 ? 14.172 4.211 29.969 1 75.06 418 THR B C 1
ATOM 7259 O O . THR B 1 418 ? 13.812 3.092 29.609 1 75.06 418 THR B O 1
ATOM 7262 N N . GLY B 1 419 ? 15.461 4.258 30.453 1 63.47 419 GLY B N 1
ATOM 7263 C CA . GLY B 1 419 ? 16.25 3.168 30.984 1 63.47 419 GLY B CA 1
ATOM 7264 C C . GLY B 1 419 ? 16.25 1.932 30.109 1 63.47 419 GLY B C 1
ATOM 7265 O O . GLY B 1 419 ? 17.281 1.305 29.906 1 63.47 419 GLY B O 1
ATOM 7266 N N . SER B 1 420 ? 15.078 1.429 29.578 1 65.38 420 SER B N 1
ATOM 7267 C CA . SER B 1 420 ? 15.008 0.178 28.844 1 65.38 420 SER B CA 1
ATOM 7268 C C . SER B 1 420 ? 14.945 0.434 27.328 1 65.38 420 SER B C 1
ATOM 7270 O O . SER B 1 420 ? 15.266 -0.449 26.531 1 65.38 420 SER B O 1
ATOM 7272 N N . SER B 1 421 ? 14.531 1.637 26.969 1 76.88 421 SER B N 1
ATOM 7273 C CA . SER B 1 421 ? 14.383 1.851 25.531 1 76.88 421 SER B CA 1
ATOM 7274 C C . SER B 1 421 ? 14.445 3.334 25.188 1 76.88 421 SER B C 1
ATOM 7276 O O . SER B 1 421 ? 14.234 4.188 26.047 1 76.88 421 SER B O 1
ATOM 7278 N N . LYS B 1 422 ? 15.008 3.557 24.109 1 84.38 422 LYS B N 1
ATOM 7279 C CA . LYS B 1 422 ? 15.016 4.91 23.562 1 84.38 422 LYS B CA 1
ATOM 7280 C C . LYS B 1 422 ? 13.711 5.211 22.828 1 84.38 422 LYS B C 1
ATOM 7282 O O . LYS B 1 422 ? 13.281 4.434 21.969 1 84.38 422 LYS B O 1
ATOM 7287 N N . LYS B 1 423 ? 13.07 6.234 23.328 1 90.25 423 LYS B N 1
ATOM 7288 C CA . LYS B 1 423 ? 11.828 6.664 22.688 1 90.25 423 LYS B CA 1
ATOM 7289 C C . LYS B 1 423 ? 12.047 7.906 21.828 1 90.25 423 LYS B C 1
ATOM 7291 O O . LYS B 1 423 ? 12.883 8.75 22.156 1 90.25 423 LYS B O 1
ATOM 7296 N N . LEU B 1 424 ? 11.352 7.922 20.766 1 92.44 424 LEU B N 1
ATOM 7297 C CA . LEU B 1 424 ? 11.5 9.031 19.828 1 92.44 424 LEU B CA 1
ATOM 7298 C C . LEU B 1 424 ? 10.258 9.922 19.844 1 92.44 424 LEU B C 1
ATOM 7300 O O . LEU B 1 424 ? 9.148 9.438 20.094 1 92.44 424 LEU B O 1
ATOM 7304 N N . PHE B 1 425 ? 10.523 11.227 19.578 1 91.81 425 PHE B N 1
ATOM 7305 C CA . PHE B 1 425 ? 9.438 12.195 19.547 1 91.81 425 PHE B CA 1
ATOM 7306 C C . PHE B 1 425 ? 9.617 13.156 18.375 1 91.81 425 PHE B C 1
ATOM 7308 O O . PHE B 1 425 ? 10.688 13.75 18.203 1 91.81 425 PHE B O 1
ATOM 7315 N N . PHE B 1 426 ? 8.562 13.234 17.578 1 93.19 426 PHE B N 1
ATOM 7316 C CA . PHE B 1 426 ? 8.508 14.25 16.531 1 93.19 426 PHE B CA 1
ATOM 7317 C C . PHE B 1 426 ? 7.348 15.211 16.766 1 93.19 426 PHE B C 1
ATOM 7319 O O . PHE B 1 426 ? 6.227 14.781 17.031 1 93.19 426 PHE B O 1
ATOM 7326 N N . CYS B 1 427 ? 7.613 16.453 16.734 1 91.94 427 CYS B N 1
ATOM 7327 C CA . CYS B 1 427 ? 6.582 17.5 16.719 1 91.94 427 CYS B CA 1
ATOM 7328 C C . CYS B 1 427 ? 6.504 18.156 15.359 1 91.94 427 CYS B C 1
ATOM 7330 O O . CYS B 1 427 ? 7.457 18.812 14.922 1 91.94 427 CYS B O 1
ATOM 7332 N N . LEU B 1 428 ? 5.422 17.969 14.727 1 92.56 428 LEU B N 1
ATOM 7333 C CA . LEU B 1 428 ? 5.234 18.484 13.375 1 92.56 428 LEU B CA 1
ATOM 7334 C C . LEU B 1 428 ? 4.344 19.734 13.398 1 92.56 428 LEU B C 1
ATOM 7336 O O . LEU B 1 428 ? 3.666 20 14.391 1 92.56 428 LEU B O 1
ATOM 7340 N N . PRO B 1 429 ? 4.41 20.531 12.312 1 88.69 429 PRO B N 1
ATOM 7341 C CA . PRO B 1 429 ? 3.596 21.75 12.266 1 88.69 429 PRO B CA 1
ATOM 7342 C C . PRO B 1 429 ? 2.104 21.453 12.422 1 88.69 429 PRO B C 1
ATOM 7344 O O . PRO B 1 429 ? 1.651 20.344 12.148 1 88.69 429 PRO B O 1
ATOM 7347 N N . GLY B 1 430 ? 1.367 22.453 12.758 1 85.5 430 GLY B N 1
ATOM 7348 C CA . GLY B 1 430 ? -0.015 22.297 13.188 1 85.5 430 GLY B CA 1
ATOM 7349 C C . GLY B 1 430 ? -0.986 22.188 12.023 1 85.5 430 GLY B C 1
ATOM 7350 O O . GLY B 1 430 ? -0.586 22.281 10.859 1 85.5 430 GLY B O 1
ATOM 7351 N N . ALA B 1 431 ? -2.285 22.094 12.422 1 75.81 431 ALA B N 1
ATOM 7352 C CA . ALA B 1 431 ? -3.342 21.688 11.492 1 75.81 431 ALA B CA 1
ATOM 7353 C C . ALA B 1 431 ? -3.873 22.891 10.711 1 75.81 431 ALA B C 1
ATOM 7355 O O . ALA B 1 431 ? -4.586 22.719 9.719 1 75.81 431 ALA B O 1
ATOM 7356 N N . ARG B 1 432 ? -3.545 24.062 11.117 1 77.31 432 ARG B N 1
ATOM 7357 C CA . ARG B 1 432 ? -4.012 25.219 10.367 1 77.31 432 ARG B CA 1
ATOM 7358 C C . ARG B 1 432 ? -3.455 25.219 8.945 1 77.31 432 ARG B C 1
ATOM 7360 O O . ARG B 1 432 ? -4.133 25.641 8.008 1 77.31 432 ARG B O 1
ATOM 7367 N N . VAL B 1 433 ? -2.289 24.734 8.883 1 81.38 433 VAL B N 1
ATOM 7368 C CA . VAL B 1 433 ? -1.645 24.5 7.59 1 81.38 433 VAL B CA 1
ATOM 7369 C C . VAL B 1 433 ? -1.169 23.062 7.492 1 81.38 433 VAL B C 1
ATOM 7371 O O . VAL B 1 433 ? -0.042 22.734 7.879 1 81.38 433 VAL B O 1
ATOM 7374 N N . PRO B 1 434 ? -1.907 22.266 6.824 1 88.81 434 PRO B N 1
ATOM 7375 C CA . PRO B 1 434 ? -1.707 20.812 6.949 1 88.81 434 PRO B CA 1
ATOM 7376 C C . PRO B 1 434 ? -0.54 20.312 6.105 1 88.81 434 PRO B C 1
ATOM 7378 O O . PRO B 1 434 ? 0.064 19.281 6.438 1 88.81 434 PRO B O 1
ATOM 7381 N N . VAL B 1 435 ? -0.122 20.922 5.059 1 91.69 435 VAL B N 1
ATOM 7382 C CA . VAL B 1 435 ? 0.858 20.406 4.102 1 91.69 435 VAL B CA 1
ATOM 7383 C C . VAL B 1 435 ? 2.215 20.25 4.785 1 91.69 435 VAL B C 1
ATOM 7385 O O . VAL B 1 435 ? 2.898 19.25 4.602 1 91.69 435 VAL B O 1
ATOM 7388 N N . PRO B 1 436 ? 2.59 21.234 5.652 1 90.69 436 PRO B N 1
ATOM 7389 C CA . PRO B 1 436 ? 3.904 21.125 6.289 1 90.69 436 PRO B CA 1
ATOM 7390 C C . PRO B 1 436 ? 4.035 19.875 7.152 1 90.69 436 PRO B C 1
ATOM 7392 O O . PRO B 1 436 ? 5.102 19.266 7.191 1 90.69 436 PRO B O 1
ATOM 7395 N N . ALA B 1 437 ? 3.023 19.5 7.84 1 93.75 437 ALA B N 1
ATOM 7396 C CA . ALA B 1 437 ? 3.072 18.297 8.672 1 93.75 437 ALA B CA 1
ATOM 7397 C C . ALA B 1 437 ? 3.316 17.062 7.82 1 93.75 437 ALA B C 1
ATOM 7399 O O . ALA B 1 437 ? 4.133 16.203 8.172 1 93.75 437 ALA B O 1
ATOM 7400 N N . LEU B 1 438 ? 2.688 16.969 6.707 1 93.88 438 LEU B N 1
ATOM 7401 C CA . LEU B 1 438 ? 2.832 15.812 5.816 1 93.88 438 LEU B CA 1
ATOM 7402 C C . LEU B 1 438 ? 4.207 15.812 5.156 1 93.88 438 LEU B C 1
ATOM 7404 O O . LEU B 1 438 ? 4.832 14.758 5.023 1 93.88 438 LEU B O 1
ATOM 7408 N N . THR B 1 439 ? 4.602 17 4.746 1 92.38 439 THR B N 1
ATOM 7409 C CA . THR B 1 439 ? 5.938 17.094 4.168 1 92.38 439 THR B CA 1
ATOM 7410 C C . THR B 1 439 ? 6.996 16.641 5.168 1 92.38 439 THR B C 1
ATOM 7412 O O . THR B 1 439 ? 7.879 15.852 4.828 1 92.38 439 THR B O 1
ATOM 7415 N N . ALA B 1 440 ? 6.859 17.125 6.363 1 90.94 440 ALA B N 1
ATOM 7416 C CA . ALA B 1 440 ? 7.801 16.734 7.414 1 90.94 440 ALA B CA 1
ATOM 7417 C C . ALA B 1 440 ? 7.727 15.242 7.691 1 90.94 440 ALA B C 1
ATOM 7419 O O . ALA B 1 440 ? 8.75 14.602 7.961 1 90.94 440 ALA B O 1
ATOM 7420 N N . TYR B 1 441 ? 6.574 14.703 7.633 1 93.81 441 TYR B N 1
ATOM 7421 C CA . TYR B 1 441 ? 6.426 13.258 7.816 1 93.81 441 TYR B CA 1
ATOM 7422 C C . TYR B 1 441 ? 7.254 12.492 6.793 1 93.81 441 TYR B C 1
ATOM 7424 O O . TYR B 1 441 ? 8.039 11.609 7.156 1 93.81 441 TYR B O 1
ATOM 7432 N N . TYR B 1 442 ? 7.113 12.797 5.586 1 90.56 442 TYR B N 1
ATOM 7433 C CA . TYR B 1 442 ? 7.758 12.047 4.516 1 90.56 442 TYR B CA 1
ATOM 7434 C C . TYR B 1 442 ? 9.266 12.234 4.551 1 90.56 442 TYR B C 1
ATOM 7436 O O . TYR B 1 442 ? 10.023 11.32 4.215 1 90.56 442 TYR B O 1
ATOM 7444 N N . LEU B 1 443 ? 9.672 13.398 4.992 1 87.88 443 LEU B N 1
ATOM 7445 C CA . LEU B 1 443 ? 11.094 13.711 4.91 1 87.88 443 LEU B CA 1
ATOM 7446 C C . LEU B 1 443 ? 11.828 13.281 6.18 1 87.88 443 LEU B C 1
ATOM 7448 O O . LEU B 1 443 ? 13.016 12.961 6.141 1 87.88 443 LEU B O 1
ATOM 7452 N N . LEU B 1 444 ? 11.125 13.258 7.312 1 89.06 444 LEU B N 1
ATOM 7453 C CA . LEU B 1 444 ? 11.812 13.047 8.578 1 89.06 444 LEU B CA 1
ATOM 7454 C C . LEU B 1 444 ? 11.305 11.781 9.266 1 89.06 444 LEU B C 1
ATOM 7456 O O . LEU B 1 444 ? 12.094 10.898 9.617 1 89.06 444 LEU B O 1
ATOM 7460 N N . VAL B 1 445 ? 10.023 11.648 9.375 1 92.12 445 VAL B N 1
ATOM 7461 C CA . VAL B 1 445 ? 9.445 10.586 10.188 1 92.12 445 VAL B CA 1
ATOM 7462 C C . VAL B 1 445 ? 9.547 9.258 9.453 1 92.12 445 VAL B C 1
ATOM 7464 O O . VAL B 1 445 ? 9.969 8.25 10.023 1 92.12 445 VAL B O 1
ATOM 7467 N N . LYS B 1 446 ? 9.156 9.25 8.18 1 89.81 446 LYS B N 1
ATOM 7468 C CA . LYS B 1 446 ? 9.117 8.016 7.395 1 89.81 446 LYS B CA 1
ATOM 7469 C C . LYS B 1 446 ? 10.492 7.352 7.359 1 89.81 446 LYS B C 1
ATOM 7471 O O . LYS B 1 446 ? 10.609 6.156 7.637 1 89.81 446 LYS B O 1
ATOM 7476 N N . PRO B 1 447 ? 11.578 8.078 7.074 1 85.88 447 PRO B N 1
ATOM 7477 C CA . PRO B 1 447 ? 12.898 7.441 7.117 1 85.88 447 PRO B CA 1
ATOM 7478 C C . PRO B 1 447 ? 13.242 6.891 8.5 1 85.88 447 PRO B C 1
ATOM 7480 O O . PRO B 1 447 ? 13.875 5.836 8.602 1 85.88 447 PRO B O 1
ATOM 7483 N N . CYS B 1 448 ? 12.852 7.605 9.492 1 87.19 448 CYS B N 1
ATOM 7484 C CA . CYS B 1 448 ? 13.094 7.141 10.859 1 87.19 448 CYS B CA 1
ATOM 7485 C C . CYS B 1 448 ? 12.359 5.832 11.125 1 87.19 448 CYS B C 1
ATOM 7487 O O . CYS B 1 448 ? 12.922 4.906 11.711 1 87.19 448 CYS B O 1
ATOM 7489 N N . LEU B 1 449 ? 11.156 5.77 10.703 1 87.44 449 LEU B N 1
ATOM 7490 C CA . LEU B 1 449 ? 10.359 4.559 10.875 1 87.44 449 LEU B CA 1
ATOM 7491 C C . LEU B 1 449 ? 10.984 3.387 10.125 1 87.44 449 LEU B C 1
ATOM 7493 O O . LEU B 1 449 ? 10.992 2.258 10.617 1 87.44 449 LEU B O 1
ATOM 7497 N N . GLN B 1 450 ? 11.445 3.672 8.938 1 80.81 450 GLN B N 1
ATOM 7498 C CA . GLN B 1 450 ? 12.117 2.629 8.172 1 80.81 450 GLN B CA 1
ATOM 7499 C C . GLN B 1 450 ? 13.32 2.076 8.938 1 80.81 450 GLN B C 1
ATOM 7501 O O . GLN B 1 450 ? 13.547 0.864 8.953 1 80.81 450 GLN B O 1
ATOM 7506 N N . LYS B 1 451 ? 14.039 2.924 9.555 1 81.75 451 LYS B N 1
ATOM 7507 C CA . LYS B 1 451 ? 15.188 2.504 10.352 1 81.75 451 LYS B CA 1
ATOM 7508 C C . LYS B 1 451 ? 14.75 1.668 11.555 1 81.75 451 LYS B C 1
ATOM 7510 O O . LYS B 1 451 ? 15.367 0.65 11.867 1 81.75 451 LYS B O 1
ATOM 7515 N N . LEU B 1 452 ? 13.719 2.111 12.188 1 81.81 452 LEU B N 1
ATOM 7516 C CA . LEU B 1 452 ? 13.203 1.398 13.352 1 81.81 452 LEU B CA 1
ATOM 7517 C C . LEU B 1 452 ? 12.742 -0.005 12.977 1 81.81 452 LEU B C 1
ATOM 7519 O O . LEU B 1 452 ? 12.789 -0.921 13.797 1 81.81 452 LEU B O 1
ATOM 7523 N N . CYS B 1 453 ? 12.352 -0.134 11.75 1 80.12 453 CYS B N 1
ATOM 7524 C CA . CYS B 1 453 ? 11.883 -1.428 11.266 1 80.12 453 CYS B CA 1
ATOM 7525 C C . CYS B 1 453 ? 13.039 -2.279 10.766 1 80.12 453 CYS B C 1
ATOM 7527 O O . CYS B 1 453 ? 12.836 -3.377 10.25 1 80.12 453 CYS B O 1
ATOM 7529 N N . GLY B 1 454 ? 14.195 -1.789 10.797 1 73.75 454 GLY B N 1
ATOM 7530 C CA . GLY B 1 454 ? 15.352 -2.594 10.453 1 73.75 454 GLY B CA 1
ATOM 7531 C C . GLY B 1 454 ? 15.812 -2.408 9.023 1 73.75 454 GLY B C 1
ATOM 7532 O O . GLY B 1 454 ? 16.625 -3.182 8.523 1 73.75 454 GLY B O 1
ATOM 7533 N N . SER B 1 455 ? 15.25 -1.463 8.375 1 74.5 455 SER B N 1
ATOM 7534 C CA . SER B 1 455 ? 15.688 -1.224 7.004 1 74.5 455 SER B CA 1
ATOM 7535 C C . SER B 1 455 ? 17.141 -0.758 6.961 1 74.5 455 SER B C 1
ATOM 7537 O O . SER B 1 455 ? 17.562 0.024 7.812 1 74.5 455 SER B O 1
ATOM 7539 N N . LYS B 1 456 ? 17.875 -1.338 6 1 69.5 456 LYS B N 1
ATOM 7540 C CA . LYS B 1 456 ? 19.281 -0.969 5.844 1 69.5 456 LYS B CA 1
ATOM 7541 C C . LYS B 1 456 ? 19.422 0.394 5.168 1 69.5 456 LYS B C 1
ATOM 7543 O O . LYS B 1 456 ? 20.344 1.148 5.469 1 69.5 456 LYS B O 1
ATOM 7548 N N . SER B 1 457 ? 18.516 0.639 4.258 1 67.69 457 SER B N 1
ATOM 7549 C CA . SER B 1 457 ? 18.531 1.929 3.576 1 67.69 457 SER B CA 1
ATOM 7550 C C . SER B 1 457 ? 17.422 2.84 4.082 1 67.69 457 SER B C 1
ATOM 7552 O O . SER B 1 457 ? 16.25 2.475 4.035 1 67.69 457 SER B O 1
ATOM 7554 N N . VAL B 1 458 ? 17.906 3.994 4.66 1 70.56 458 VAL B N 1
ATOM 7555 C CA . VAL B 1 458 ? 16.922 4.871 5.273 1 70.56 458 VAL B CA 1
ATOM 7556 C C . VAL B 1 458 ? 16.766 6.141 4.441 1 70.56 458 VAL B C 1
ATOM 7558 O O . VAL B 1 458 ? 15.781 6.875 4.59 1 70.56 458 VAL B O 1
ATOM 7561 N N . ALA B 1 459 ? 17.562 6.285 3.457 1 74 459 ALA B N 1
ATOM 7562 C CA . ALA B 1 459 ? 17.484 7.516 2.676 1 74 459 ALA B CA 1
ATOM 7563 C C . ALA B 1 459 ? 16.281 7.48 1.729 1 74 459 ALA B C 1
ATOM 7565 O O . ALA B 1 459 ? 15.961 6.438 1.161 1 74 459 ALA B O 1
ATOM 7566 N N . PRO B 1 460 ? 15.617 8.594 1.633 1 77.44 460 PRO B N 1
ATOM 7567 C CA . PRO B 1 460 ? 14.5 8.648 0.684 1 77.44 460 PRO B CA 1
ATOM 7568 C C . PRO B 1 460 ? 14.938 8.398 -0.757 1 77.44 460 PRO B C 1
ATOM 7570 O O . PRO B 1 460 ? 16.078 8.719 -1.126 1 77.44 460 PRO B O 1
ATOM 7573 N N . THR B 1 461 ? 14.102 7.781 -1.465 1 81.06 461 THR B N 1
ATOM 7574 C CA . THR B 1 461 ? 14.359 7.559 -2.883 1 81.06 461 THR B CA 1
ATOM 7575 C C . THR B 1 461 ? 14.211 8.859 -3.668 1 81.06 461 THR B C 1
ATOM 7577 O O . THR B 1 461 ? 13.172 9.523 -3.586 1 81.06 461 THR B O 1
ATOM 7580 N N . VAL B 1 462 ? 15.297 9.273 -4.293 1 86.31 462 VAL B N 1
ATOM 7581 C CA . VAL B 1 462 ? 15.289 10.484 -5.105 1 86.31 462 VAL B CA 1
ATOM 7582 C C . VAL B 1 462 ? 15.273 10.109 -6.586 1 86.31 462 VAL B C 1
ATOM 7584 O O . VAL B 1 462 ? 16.047 9.266 -7.027 1 86.31 462 VAL B O 1
ATOM 7587 N N . VAL B 1 463 ? 14.352 10.688 -7.355 1 88 463 VAL B N 1
ATOM 7588 C CA . VAL B 1 463 ? 14.227 10.414 -8.781 1 88 463 VAL B CA 1
ATOM 7589 C C . VAL B 1 463 ? 14.344 11.719 -9.57 1 88 463 VAL B C 1
ATOM 7591 O O . VAL B 1 463 ? 14.164 12.805 -9.016 1 88 463 VAL B O 1
ATOM 7594 N N . LYS B 1 464 ? 14.758 11.602 -10.789 1 90.56 464 LYS B N 1
ATOM 7595 C CA . LYS B 1 464 ? 14.766 12.75 -11.688 1 90.56 464 LYS B CA 1
ATOM 7596 C C . LYS B 1 464 ? 13.477 12.82 -12.5 1 90.56 464 LYS B C 1
ATOM 7598 O O . LYS B 1 464 ? 12.969 11.797 -12.961 1 90.56 464 LYS B O 1
ATOM 7603 N N . ALA B 1 465 ? 12.906 13.93 -12.594 1 91.19 465 ALA B N 1
ATOM 7604 C CA . ALA B 1 465 ? 11.664 14.117 -13.336 1 91.19 465 ALA B CA 1
ATOM 7605 C C . ALA B 1 465 ? 11.648 15.469 -14.055 1 91.19 465 ALA B C 1
ATOM 7607 O O . ALA B 1 465 ? 12.281 16.422 -13.594 1 91.19 465 ALA B O 1
ATOM 7608 N N . ARG B 1 466 ? 11.016 15.477 -15.164 1 91.12 466 ARG B N 1
ATOM 7609 C CA . ARG B 1 466 ? 10.875 16.688 -15.953 1 91.12 466 ARG B CA 1
ATOM 7610 C C . ARG B 1 466 ? 9.68 17.516 -15.477 1 91.12 466 ARG B C 1
ATOM 7612 O O . ARG B 1 466 ? 8.555 17.016 -15.43 1 91.12 466 ARG B O 1
ATOM 7619 N N . VAL B 1 467 ? 9.961 18.766 -15.164 1 91.06 467 VAL B N 1
ATOM 7620 C CA . VAL B 1 467 ? 8.938 19.625 -14.578 1 91.06 467 VAL B CA 1
ATOM 7621 C C . VAL B 1 467 ? 7.93 20.031 -15.648 1 91.06 467 VAL B C 1
ATOM 7623 O O . VAL B 1 467 ? 8.312 20.438 -16.75 1 91.06 467 VAL B O 1
ATOM 7626 N N . ARG B 1 468 ? 6.68 19.703 -15.312 1 86.88 468 ARG B N 1
ATOM 7627 C CA . ARG B 1 468 ? 5.574 20.156 -16.141 1 86.88 468 ARG B CA 1
ATOM 7628 C C . ARG B 1 468 ? 4.508 20.844 -15.305 1 86.88 468 ARG B C 1
ATOM 7630 O O . ARG B 1 468 ? 4.258 20.453 -14.164 1 86.88 468 ARG B O 1
ATOM 7637 N N . MET B 1 469 ? 4.066 22 -15.609 1 72.12 469 MET B N 1
ATOM 7638 C CA . MET B 1 469 ? 3.049 22.734 -14.867 1 72.12 469 MET B CA 1
ATOM 7639 C C . MET B 1 469 ? 1.655 22.438 -15.406 1 72.12 469 MET B C 1
ATOM 7641 O O . MET B 1 469 ? 1.449 22.391 -16.625 1 72.12 469 MET B O 1
ATOM 7645 N N . ARG B 1 470 ? 0.778 21.625 -14.688 1 58.44 470 ARG B N 1
ATOM 7646 C CA . ARG B 1 470 ? -0.576 21.344 -15.148 1 58.44 470 ARG B CA 1
ATOM 7647 C C . ARG B 1 470 ? -1.444 22.594 -15.125 1 58.44 470 ARG B C 1
ATOM 7649 O O . ARG B 1 470 ? -2.6 22.562 -15.555 1 58.44 470 ARG B O 1
ATOM 7656 N N . CYS B 1 471 ? -1.267 23.562 -14.297 1 51 471 CYS B N 1
ATOM 7657 C CA . CYS B 1 471 ? -2.34 24.547 -14.172 1 51 471 CYS B CA 1
ATOM 7658 C C . CYS B 1 471 ? -2.408 25.438 -15.398 1 51 471 CYS B C 1
ATOM 7660 O O . CYS B 1 471 ? -1.396 26 -15.82 1 51 471 CYS B O 1
ATOM 7662 N N . LEU B 1 472 ? -3.441 25.125 -16.219 1 44 472 LEU B N 1
ATOM 7663 C CA . LEU B 1 472 ? -3.865 25.984 -17.312 1 44 472 LEU B CA 1
ATOM 7664 C C . LEU B 1 472 ? -3.766 27.453 -16.922 1 44 472 LEU B C 1
ATOM 7666 O O . LEU B 1 472 ? -3.631 28.328 -17.781 1 44 472 LEU B O 1
ATOM 7670 N N . GLU B 1 473 ? -4.16 27.719 -15.703 1 43.81 473 GLU B N 1
ATOM 7671 C CA . GLU B 1 473 ? -4.387 29.125 -15.438 1 43.81 473 GLU B CA 1
ATOM 7672 C C . GLU B 1 473 ? -3.068 29.859 -15.219 1 43.81 473 GLU B C 1
ATOM 7674 O O . GLU B 1 473 ? -3.055 31.094 -15.055 1 43.81 473 GLU B O 1
ATOM 7679 N N . MET B 1 474 ? -2.082 29.094 -14.914 1 45.03 474 MET B N 1
ATOM 7680 C CA . MET B 1 474 ? -0.94 29.922 -14.547 1 45.03 474 MET B CA 1
ATOM 7681 C C . MET B 1 474 ? -0.219 30.438 -15.781 1 45.03 474 MET B C 1
ATOM 7683 O O . MET B 1 474 ? 0.008 29.672 -16.734 1 45.03 474 MET B O 1
ATOM 7687 N N . VAL B 1 475 ? -0.309 31.656 -15.898 1 45.53 475 VAL B N 1
ATOM 7688 C CA . VAL B 1 475 ? 0.379 32.469 -16.906 1 45.53 475 VAL B CA 1
ATOM 7689 C C . VAL B 1 475 ? 1.835 32 -17.016 1 45.53 475 VAL B C 1
ATOM 7691 O O . VAL B 1 475 ? 2.377 31.906 -18.109 1 45.53 475 VAL B O 1
ATOM 7694 N N . SER B 1 476 ? 2.516 32.094 -15.781 1 53.31 476 SER B N 1
ATOM 7695 C CA . SER B 1 476 ? 3.949 31.859 -15.898 1 53.31 476 SER B CA 1
ATOM 7696 C C . SER B 1 476 ? 4.266 30.375 -15.75 1 53.31 476 SER B C 1
ATOM 7698 O O . SER B 1 476 ? 3.721 29.688 -14.875 1 53.31 476 SER B O 1
ATOM 7700 N N . THR B 1 477 ? 4.82 29.734 -16.781 1 65.06 477 THR B N 1
ATOM 7701 C CA . THR B 1 477 ? 5.199 28.359 -17.047 1 65.06 477 THR B CA 1
ATOM 7702 C C . THR B 1 477 ? 6.387 27.953 -16.188 1 65.06 477 THR B C 1
ATOM 7704 O O . THR B 1 477 ? 6.75 26.766 -16.125 1 65.06 477 THR B O 1
ATOM 7707 N N . ASP B 1 478 ? 6.941 28.953 -15.375 1 81.62 478 ASP B N 1
ATOM 7708 C CA . ASP B 1 478 ? 8.156 28.641 -14.641 1 81.62 478 ASP B CA 1
ATOM 7709 C C . ASP B 1 478 ? 7.902 28.594 -13.133 1 81.62 478 ASP B C 1
ATOM 7711 O O . ASP B 1 478 ? 6.973 29.25 -12.641 1 81.62 478 ASP B O 1
ATOM 7715 N N . ILE B 1 479 ? 8.578 27.812 -12.453 1 86.69 479 ILE B N 1
ATOM 7716 C CA . ILE B 1 479 ? 8.555 27.781 -10.992 1 86.69 479 ILE B CA 1
ATOM 7717 C C . ILE B 1 479 ? 9.547 28.812 -10.445 1 86.69 479 ILE B C 1
ATOM 7719 O O . ILE B 1 479 ? 10.758 28.656 -10.625 1 86.69 479 ILE B O 1
ATOM 7723 N N . GLU B 1 480 ? 9.023 29.828 -9.82 1 87.12 480 GLU B N 1
ATOM 7724 C CA . GLU B 1 480 ? 9.883 30.828 -9.203 1 87.12 480 GLU B CA 1
ATOM 7725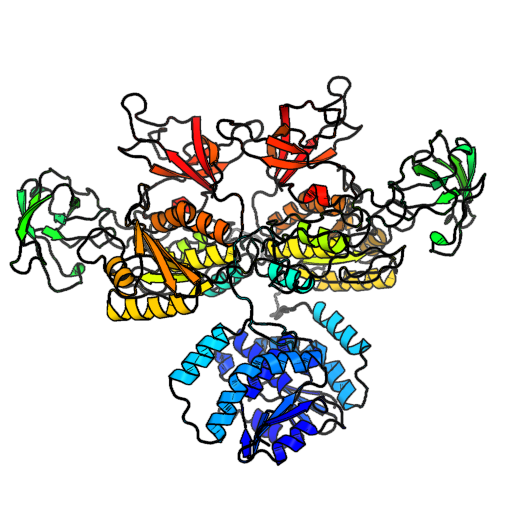 C C . GLU B 1 480 ? 10.531 30.297 -7.934 1 87.12 480 GLU B C 1
ATOM 7727 O O . GLU B 1 480 ? 9.844 29.766 -7.055 1 87.12 480 GLU B O 1
ATOM 7732 N N . LEU B 1 481 ? 11.859 30.391 -7.926 1 89.44 481 LEU B N 1
ATOM 7733 C CA . LEU B 1 481 ? 12.594 29.891 -6.766 1 89.44 481 LEU B CA 1
ATOM 7734 C C . LEU B 1 481 ? 12.688 30.953 -5.68 1 89.44 481 LEU B C 1
ATOM 7736 O O . LEU B 1 481 ? 12.766 32.156 -5.977 1 89.44 481 LEU B O 1
ATOM 7740 N N . GLY B 1 482 ? 12.617 30.578 -4.469 1 83.88 482 GLY B N 1
ATOM 7741 C CA . GLY B 1 482 ? 12.75 31.484 -3.33 1 83.88 482 GLY B CA 1
ATOM 7742 C C . GLY B 1 482 ? 14.172 31.562 -2.803 1 83.88 482 GLY B C 1
ATOM 7743 O O . GLY B 1 482 ? 15.102 31.047 -3.424 1 83.88 482 GLY B O 1
ATOM 7744 N N . PRO B 1 483 ? 14.289 32.312 -1.706 1 80.62 483 PRO B N 1
ATOM 7745 C CA . PRO B 1 483 ? 15.625 32.531 -1.142 1 80.62 483 PRO B CA 1
ATOM 7746 C C . PRO B 1 483 ? 16.25 31.281 -0.562 1 80.62 483 PRO B C 1
ATOM 7748 O O . PRO B 1 483 ? 17.469 31.203 -0.418 1 80.62 483 PRO B O 1
ATOM 7751 N N . GLY B 1 484 ? 15.469 30.281 -0.307 1 81.5 484 GLY B N 1
ATOM 7752 C CA . GLY B 1 484 ? 15.969 29.016 0.224 1 81.5 484 GLY B CA 1
ATOM 7753 C C . GLY B 1 484 ? 15.414 27.812 -0.489 1 81.5 484 GLY B C 1
ATOM 7754 O O . GLY B 1 484 ? 14.508 27.922 -1.321 1 81.5 484 GLY B O 1
ATOM 7755 N N . PRO B 1 485 ? 16.047 26.688 -0.14 1 85.31 485 PRO B N 1
ATOM 7756 C CA . PRO B 1 485 ? 15.531 25.453 -0.742 1 85.31 485 PRO B CA 1
ATOM 7757 C C . PRO B 1 485 ? 14.086 25.172 -0.346 1 85.31 485 PRO B C 1
ATOM 7759 O O . PRO B 1 485 ? 13.672 25.5 0.768 1 85.31 485 PRO B O 1
ATOM 7762 N N . GLU B 1 486 ? 13.391 24.625 -1.304 1 91.25 486 GLU B N 1
ATOM 7763 C CA . GLU B 1 486 ? 11.977 24.359 -1.052 1 91.25 486 GLU B CA 1
ATOM 7764 C C . GLU B 1 486 ? 11.555 23.031 -1.67 1 91.25 486 GLU B C 1
ATOM 7766 O O . GLU B 1 486 ? 12.211 22.516 -2.582 1 91.25 486 GLU B O 1
ATOM 7771 N N . TYR B 1 487 ? 10.578 22.469 -1.096 1 92.44 487 TYR B N 1
ATOM 7772 C CA . TYR B 1 487 ? 9.953 21.266 -1.613 1 92.44 487 TYR B CA 1
ATOM 7773 C C . TYR B 1 487 ? 8.562 21.562 -2.17 1 92.44 487 TYR B C 1
ATOM 7775 O O . TYR B 1 487 ? 7.715 22.109 -1.469 1 92.44 487 TYR B O 1
ATOM 7783 N N . GLN B 1 488 ? 8.352 21.25 -3.395 1 93.44 488 GLN B N 1
ATOM 7784 C CA . GLN B 1 488 ? 7.043 21.438 -4.008 1 93.44 488 GLN B CA 1
ATOM 7785 C C . GLN B 1 488 ? 6.41 20.109 -4.387 1 93.44 488 GLN B C 1
ATOM 7787 O O . GLN B 1 488 ? 7.109 19.172 -4.805 1 93.44 488 GLN B O 1
ATOM 7792 N N . ARG B 1 489 ? 5.133 20.078 -4.277 1 93.88 489 ARG B N 1
ATOM 7793 C CA . ARG B 1 489 ? 4.379 18.859 -4.547 1 93.88 489 ARG B CA 1
ATOM 7794 C C . ARG B 1 489 ? 4.09 18.719 -6.039 1 93.88 489 ARG B C 1
ATOM 7796 O O . ARG B 1 489 ? 3.711 19.688 -6.699 1 93.88 489 ARG B O 1
ATOM 7803 N N . ALA B 1 490 ? 4.289 17.5 -6.527 1 93.5 490 ALA B N 1
ATOM 7804 C CA . ALA B 1 490 ? 4.051 17.234 -7.945 1 93.5 490 ALA B CA 1
ATOM 7805 C C . ALA B 1 490 ? 3.559 15.805 -8.156 1 93.5 490 ALA B C 1
ATOM 7807 O O . ALA B 1 490 ? 3.896 14.906 -7.387 1 93.5 490 ALA B O 1
ATOM 7808 N N . ALA B 1 491 ? 2.758 15.648 -9.141 1 92.06 491 ALA B N 1
ATOM 7809 C CA . ALA B 1 491 ? 2.312 14.32 -9.562 1 92.06 491 ALA B CA 1
ATOM 7810 C C . ALA B 1 491 ? 3.326 13.672 -10.5 1 92.06 491 ALA B C 1
ATOM 7812 O O . ALA B 1 491 ? 3.934 14.352 -11.336 1 92.06 491 ALA B O 1
ATOM 7813 N N . LEU B 1 492 ? 3.504 12.398 -10.328 1 90.19 492 LEU B N 1
ATOM 7814 C CA . LEU B 1 492 ? 4.395 11.633 -11.195 1 90.19 492 LEU B CA 1
ATOM 7815 C C . LEU B 1 492 ? 3.629 11.055 -12.383 1 90.19 492 LEU B C 1
ATOM 7817 O O . LEU B 1 492 ? 2.637 10.344 -12.195 1 90.19 492 LEU B O 1
ATOM 7821 N N . ARG B 1 493 ? 4.039 11.383 -13.547 1 87.25 493 ARG B N 1
ATOM 7822 C CA . ARG B 1 493 ? 3.377 10.898 -14.758 1 87.25 493 ARG B CA 1
ATOM 7823 C C . ARG B 1 493 ? 4.387 10.305 -15.734 1 87.25 493 ARG B C 1
ATOM 7825 O O . ARG B 1 493 ? 5.48 10.844 -15.906 1 87.25 493 ARG B O 1
ATOM 7832 N N . TYR B 1 494 ? 3.914 9.188 -16.266 1 83.75 494 TYR B N 1
ATOM 7833 C CA . TYR B 1 494 ? 4.723 8.547 -17.297 1 83.75 494 TYR B CA 1
ATOM 7834 C C . TYR B 1 494 ? 4.086 8.719 -18.672 1 83.75 494 TYR B C 1
ATOM 7836 O O . TYR B 1 494 ? 2.865 8.594 -18.812 1 83.75 494 TYR B O 1
ATOM 7844 N N . GLU B 1 495 ? 4.75 9.219 -19.562 1 80 495 GLU B N 1
ATOM 7845 C CA . GLU B 1 495 ? 4.289 9.312 -20.938 1 80 495 GLU B CA 1
ATOM 7846 C C . GLU B 1 495 ? 4.93 8.227 -21.812 1 80 495 GLU B C 1
ATOM 7848 O O . GLU B 1 495 ? 6.105 7.902 -21.641 1 80 495 GLU B O 1
ATOM 7853 N N . PRO B 1 496 ? 3.996 7.824 -22.719 1 74 496 PRO B N 1
ATOM 7854 C CA . PRO B 1 496 ? 4.535 6.789 -23.609 1 74 496 PRO B CA 1
ATOM 7855 C C . PRO B 1 496 ? 5.73 7.273 -24.422 1 74 496 PRO B C 1
ATOM 7857 O O . PRO B 1 496 ? 5.766 8.438 -24.844 1 74 496 PRO B O 1
ATOM 7860 N N . ASN B 1 497 ? 6.781 6.621 -24.578 1 74.44 497 ASN B N 1
ATOM 7861 C CA . ASN B 1 497 ? 7.926 6.836 -25.453 1 74.44 497 ASN B CA 1
ATOM 7862 C C . ASN B 1 497 ? 8.922 7.812 -24.844 1 74.44 497 ASN B C 1
ATOM 7864 O O . ASN B 1 497 ? 9.844 8.273 -25.531 1 74.44 497 ASN B O 1
ATOM 7868 N N . GLU B 1 498 ? 8.547 8.359 -23.672 1 81.06 498 GLU B N 1
ATOM 7869 C CA . GLU B 1 498 ? 9.516 9.219 -23 1 81.06 498 GLU B CA 1
ATOM 7870 C C . GLU B 1 498 ? 10.219 8.469 -21.875 1 81.06 498 GLU B C 1
ATOM 7872 O O . GLU B 1 498 ? 9.594 7.691 -21.141 1 81.06 498 GLU B O 1
ATOM 7877 N N . VAL B 1 499 ? 11.422 8.734 -21.828 1 81.19 499 VAL B N 1
ATOM 7878 C CA . VAL B 1 499 ? 12.242 8.016 -20.844 1 81.19 499 VAL B CA 1
ATOM 7879 C C . VAL B 1 499 ? 12.141 8.703 -19.484 1 81.19 499 VAL B C 1
ATOM 7881 O O . VAL B 1 499 ? 12.07 8.031 -18.453 1 81.19 499 VAL B O 1
ATOM 7884 N N . VAL B 1 500 ? 12.156 10.016 -19.547 1 84.88 500 VAL B N 1
ATOM 7885 C CA . VAL B 1 500 ? 12.109 10.773 -18.297 1 84.88 500 VAL B CA 1
ATOM 7886 C C . VAL B 1 500 ? 10.656 11.016 -17.906 1 84.88 500 VAL B C 1
ATOM 7888 O O . VAL B 1 500 ? 9.859 11.5 -18.703 1 84.88 500 VAL B O 1
ATOM 7891 N N . PRO B 1 501 ? 10.336 10.562 -16.688 1 87.88 501 PRO B N 1
ATOM 7892 C CA . PRO B 1 501 ? 8.969 10.859 -16.234 1 87.88 501 PRO B CA 1
ATOM 7893 C C . PRO B 1 501 ? 8.734 12.352 -16.016 1 87.88 501 PRO B C 1
ATOM 7895 O O . PRO B 1 501 ? 9.688 13.125 -15.922 1 87.88 501 PRO B O 1
ATOM 7898 N N . TYR B 1 502 ? 7.473 12.672 -15.969 1 89.56 502 TYR B N 1
ATOM 7899 C CA . TYR B 1 502 ? 7.109 14.07 -15.781 1 89.56 502 TYR B CA 1
ATOM 7900 C C . TYR B 1 502 ? 6.664 14.328 -14.344 1 89.56 502 TYR B C 1
ATOM 7902 O O . TYR B 1 502 ? 6.02 13.477 -13.727 1 89.56 502 TYR B O 1
ATOM 7910 N N . ALA B 1 503 ? 7.055 15.43 -13.859 1 92.25 503 ALA B N 1
ATOM 7911 C CA . ALA B 1 503 ? 6.543 15.961 -12.594 1 92.25 503 ALA B CA 1
ATOM 7912 C C . ALA B 1 503 ? 5.527 17.078 -12.836 1 92.25 503 ALA B C 1
ATOM 7914 O O . ALA B 1 503 ? 5.902 18.219 -13.125 1 92.25 503 ALA B O 1
ATOM 7915 N N . ASP B 1 504 ? 4.293 16.766 -12.719 1 90.31 504 ASP B N 1
ATOM 7916 C CA . ASP B 1 504 ? 3.236 17.766 -12.844 1 90.31 504 ASP B CA 1
ATOM 7917 C C . ASP B 1 504 ? 2.994 18.484 -11.516 1 90.31 504 ASP B C 1
ATOM 7919 O O . ASP B 1 504 ? 2.4 17.906 -10.602 1 90.31 504 ASP B O 1
ATOM 7923 N N . VAL B 1 505 ? 3.455 19.703 -11.438 1 89.81 505 VAL B N 1
ATOM 7924 C CA . VAL B 1 505 ? 3.268 20.453 -10.203 1 89.81 505 VAL B CA 1
ATOM 7925 C C . VAL B 1 505 ? 1.775 20.594 -9.906 1 89.81 505 VAL B C 1
ATOM 7927 O O . VAL B 1 505 ? 0.991 20.953 -10.789 1 89.81 505 VAL B O 1
ATOM 7930 N N . THR B 1 506 ? 1.354 20.219 -8.68 1 86.56 506 THR B N 1
ATOM 7931 C CA . THR B 1 506 ? -0.054 20.062 -8.328 1 86.56 506 THR B CA 1
ATOM 7932 C C . THR B 1 506 ? -0.676 21.406 -7.98 1 86.56 506 THR B C 1
ATOM 7934 O O . THR B 1 506 ? -1.102 21.641 -6.844 1 86.56 506 THR B O 1
ATOM 7937 N N . GLY B 1 507 ? -0.726 22.422 -8.852 1 79.06 507 GLY B N 1
ATOM 7938 C CA . GLY B 1 507 ? -1.447 23.688 -8.711 1 79.06 507 GLY B CA 1
ATOM 7939 C C . GLY B 1 507 ? -0.833 24.609 -7.684 1 79.06 507 GLY B C 1
ATOM 7940 O O . GLY B 1 507 ? 0.389 24.766 -7.625 1 79.06 507 GLY B O 1
ATOM 7941 N N . ASN B 1 508 ? -1.811 25.25 -6.879 1 81.19 508 ASN B N 1
ATOM 7942 C CA . ASN B 1 508 ? -1.385 26.203 -5.871 1 81.19 508 ASN B CA 1
ATOM 7943 C C . ASN B 1 508 ? -0.611 25.531 -4.742 1 81.19 508 ASN B C 1
ATOM 7945 O O . ASN B 1 508 ? -1.112 24.609 -4.109 1 81.19 508 ASN B O 1
ATOM 7949 N N . GLN B 1 509 ? 0.602 26 -4.551 1 86.44 509 GLN B N 1
ATOM 7950 C CA . GLN B 1 509 ? 1.529 25.344 -3.633 1 86.44 509 GLN B CA 1
ATOM 7951 C C . GLN B 1 509 ? 1.465 25.984 -2.244 1 86.44 509 GLN B C 1
ATOM 7953 O O . GLN B 1 509 ? 2.336 25.734 -1.407 1 86.44 509 GLN B O 1
ATOM 7958 N N . ILE B 1 510 ? 0.471 26.75 -2.01 1 84.56 510 ILE B N 1
ATOM 7959 C CA . ILE B 1 510 ? 0.317 27.328 -0.685 1 84.56 510 ILE B CA 1
ATOM 7960 C C . ILE B 1 510 ? 0.217 26.234 0.364 1 84.56 510 ILE B C 1
ATOM 7962 O O . ILE B 1 510 ? -0.363 25.172 0.107 1 84.56 510 ILE B O 1
ATOM 7966 N N . ILE B 1 511 ? 0.717 26.422 1.519 1 85.75 511 ILE B N 1
ATOM 7967 C CA . ILE B 1 511 ? 0.955 25.391 2.518 1 85.75 511 ILE B CA 1
ATOM 7968 C C . ILE B 1 511 ? -0.366 24.984 3.17 1 85.75 511 ILE B C 1
ATOM 7970 O O . ILE B 1 511 ? -0.442 23.969 3.855 1 85.75 511 ILE B O 1
ATOM 7974 N N . SER B 1 512 ? -1.368 25.75 2.998 1 85.62 512 SER B N 1
ATOM 7975 C CA . SER B 1 512 ? -2.652 25.422 3.607 1 85.62 512 SER B CA 1
ATOM 7976 C C . SER B 1 512 ? -3.482 24.516 2.701 1 85.62 512 SER B C 1
ATOM 7978 O O . SER B 1 512 ? -4.484 23.953 3.137 1 85.62 512 SER B O 1
ATOM 7980 N N . ARG B 1 513 ? -3.092 24.391 1.542 1 86 513 ARG B N 1
ATOM 7981 C CA . ARG B 1 513 ? -3.918 23.688 0.563 1 86 513 ARG B CA 1
ATOM 7982 C C . ARG B 1 513 ? -3.568 22.203 0.512 1 86 513 ARG B C 1
ATOM 7984 O O . ARG B 1 513 ? -2.695 21.797 -0.256 1 86 513 ARG B O 1
ATOM 7991 N N . LEU B 1 514 ? -4.359 21.453 1.126 1 88.25 514 LEU B N 1
ATOM 7992 C CA . LEU B 1 514 ? -4.156 20 1.189 1 88.25 514 LEU B CA 1
ATOM 7993 C C . LEU B 1 514 ? -4.387 19.359 -0.174 1 88.25 514 LEU B C 1
ATOM 7995 O O . LEU B 1 514 ? -3.85 18.297 -0.458 1 88.25 514 LEU B O 1
ATOM 7999 N N . GLN B 1 515 ? -5.109 20 -1.011 1 86.19 515 GLN B N 1
ATOM 8000 C CA . GLN B 1 515 ? -5.422 19.484 -2.342 1 86.19 515 GLN B CA 1
ATOM 8001 C C . GLN B 1 515 ? -4.156 19.297 -3.172 1 86.19 515 GLN B C 1
ATOM 8003 O O . GLN B 1 515 ? -4.121 18.453 -4.074 1 86.19 515 GLN B O 1
ATOM 8008 N N . SER B 1 516 ? -3.223 20.094 -2.881 1 88.5 516 SER B N 1
ATOM 8009 C CA . SER B 1 516 ? -1.974 19.984 -3.627 1 88.5 516 SER B CA 1
ATOM 8010 C C . SER B 1 516 ? -1.282 18.656 -3.344 1 88.5 516 SER B C 1
ATOM 8012 O O . SER B 1 516 ? -0.399 18.234 -4.098 1 88.5 516 SER B O 1
ATOM 8014 N N . MET B 1 517 ? -1.683 17.969 -2.312 1 90.56 517 MET B N 1
ATOM 8015 C CA . MET B 1 517 ? -1.086 16.688 -1.94 1 90.56 517 MET B CA 1
ATOM 8016 C C . MET B 1 517 ? -1.883 15.531 -2.523 1 90.56 517 MET B C 1
ATOM 8018 O O . MET B 1 517 ? -1.419 14.391 -2.518 1 90.56 517 MET B O 1
ATOM 8022 N N . ALA B 1 518 ? -3.016 15.766 -2.99 1 85.88 518 ALA B N 1
ATOM 8023 C CA . ALA B 1 518 ? -3.949 14.711 -3.371 1 85.88 518 ALA B CA 1
ATOM 8024 C C . ALA B 1 518 ? -3.348 13.812 -4.445 1 85.88 518 ALA B C 1
ATOM 8026 O O . ALA B 1 518 ? -3.361 12.586 -4.32 1 85.88 518 ALA B O 1
ATOM 8027 N N . ASP B 1 519 ? -2.756 14.352 -5.461 1 84.25 519 ASP B N 1
ATOM 8028 C CA . ASP B 1 519 ? -2.195 13.562 -6.555 1 84.25 519 ASP B CA 1
ATOM 8029 C C . ASP B 1 519 ? -0.669 13.562 -6.508 1 84.25 519 ASP B C 1
ATOM 8031 O O . ASP B 1 519 ? -0.014 13.078 -7.434 1 84.25 519 ASP B O 1
ATOM 8035 N N . ALA B 1 520 ? -0.208 14.062 -5.449 1 90.94 520 ALA B N 1
ATOM 8036 C CA . ALA B 1 520 ? 1.244 14.203 -5.387 1 90.94 520 ALA B CA 1
ATOM 8037 C C . ALA B 1 520 ? 1.908 12.883 -5.023 1 90.94 520 ALA B C 1
ATOM 8039 O O . ALA B 1 520 ? 1.46 12.188 -4.105 1 90.94 520 ALA B O 1
ATOM 8040 N N . LYS B 1 521 ? 2.922 12.555 -5.773 1 91.88 521 LYS B N 1
ATOM 8041 C CA . LYS B 1 521 ? 3.775 11.414 -5.469 1 91.88 521 LYS B CA 1
ATOM 8042 C C . LYS B 1 521 ? 5.23 11.836 -5.309 1 91.88 521 LYS B C 1
ATOM 8044 O O . LYS B 1 521 ? 6.078 11.039 -4.902 1 91.88 521 LYS B O 1
ATOM 8049 N N . LEU B 1 522 ? 5.41 13.109 -5.648 1 94.38 522 LEU B N 1
ATOM 8050 C CA . LEU B 1 522 ? 6.773 13.633 -5.617 1 94.38 522 LEU B CA 1
ATOM 8051 C C . LEU B 1 522 ? 6.844 14.914 -4.797 1 94.38 522 LEU B C 1
ATOM 8053 O O . LEU B 1 522 ? 5.906 15.719 -4.805 1 94.38 522 LEU B O 1
ATOM 8057 N N . LEU B 1 523 ? 7.922 15.078 -4.082 1 94.31 523 LEU B N 1
ATOM 8058 C CA . LEU B 1 523 ? 8.367 16.375 -3.574 1 94.31 523 LEU B CA 1
ATOM 8059 C C . LEU B 1 523 ? 9.578 16.875 -4.344 1 94.31 523 LEU B C 1
ATOM 8061 O O . LEU B 1 523 ? 10.68 16.344 -4.188 1 94.31 523 LEU B O 1
ATOM 8065 N N . LEU B 1 524 ? 9.375 17.891 -5.18 1 94.31 524 LEU B N 1
ATOM 8066 C CA . LEU B 1 524 ? 10.469 18.438 -5.965 1 94.31 524 LEU B CA 1
ATOM 8067 C C . LEU B 1 524 ? 11.492 19.125 -5.066 1 94.31 524 LEU B C 1
ATOM 8069 O O . LEU B 1 524 ? 11.125 19.922 -4.195 1 94.31 524 LEU B O 1
ATOM 8073 N N . LEU B 1 525 ? 12.734 18.781 -5.285 1 92.38 525 LEU B N 1
ATOM 8074 C CA . LEU B 1 525 ? 13.82 19.469 -4.578 1 92.38 525 LEU B CA 1
ATOM 8075 C C . LEU B 1 525 ? 14.258 20.719 -5.336 1 92.38 525 LEU B C 1
ATOM 8077 O O . LEU B 1 525 ? 15.07 20.625 -6.262 1 92.38 525 LEU B O 1
ATOM 8081 N N . LEU B 1 526 ? 13.773 21.828 -4.867 1 92.56 526 LEU B N 1
ATOM 8082 C CA . LEU B 1 526 ? 14.102 23.078 -5.539 1 92.56 526 LEU B CA 1
ATOM 8083 C C . LEU B 1 526 ? 15.172 23.844 -4.773 1 92.56 526 LEU B C 1
ATOM 8085 O O . LEU B 1 526 ? 15.023 24.109 -3.578 1 92.56 526 LEU B O 1
ATOM 8089 N N . PRO B 1 527 ? 16.219 24.141 -5.445 1 89.38 527 PRO B N 1
ATOM 8090 C CA . PRO B 1 527 ? 17.297 24.875 -4.773 1 89.38 527 PRO B CA 1
ATOM 8091 C C . PRO B 1 527 ? 16.938 26.344 -4.531 1 89.38 527 PRO B C 1
ATOM 8093 O O . PRO B 1 527 ? 15.914 26.828 -5.027 1 89.38 527 PRO B O 1
ATOM 8096 N N . ALA B 1 528 ? 17.734 26.969 -3.736 1 89 528 ALA B N 1
ATOM 8097 C CA . ALA B 1 528 ? 17.594 28.406 -3.537 1 89 528 ALA B CA 1
ATOM 8098 C C . ALA B 1 528 ? 17.859 29.172 -4.832 1 89 528 ALA B C 1
ATOM 8100 O O . ALA B 1 528 ? 18.672 28.75 -5.656 1 89 528 ALA B O 1
ATOM 8101 N N . ALA B 1 529 ? 17.172 30.25 -4.926 1 92.06 529 ALA B N 1
ATOM 8102 C CA . ALA B 1 529 ? 17.375 31.094 -6.098 1 92.06 529 ALA B CA 1
ATOM 8103 C C . ALA B 1 529 ? 18.797 31.656 -6.129 1 92.06 529 ALA B C 1
ATOM 8105 O O . ALA B 1 529 ? 19.344 32.031 -5.09 1 92.06 529 ALA B O 1
ATOM 8106 N N . THR B 1 530 ? 19.453 31.594 -7.305 1 90.5 530 THR B N 1
ATOM 8107 C CA . THR B 1 530 ? 20.719 32.25 -7.59 1 90.5 530 THR B CA 1
ATOM 8108 C C . THR B 1 530 ? 20.609 33.156 -8.812 1 90.5 530 THR B C 1
ATOM 8110 O O . THR B 1 530 ? 19.641 33.062 -9.562 1 90.5 530 THR B O 1
ATOM 8113 N N . PRO B 1 531 ? 21.453 34.062 -8.836 1 90.88 531 PRO B N 1
ATOM 8114 C CA . PRO B 1 531 ? 21.406 34.938 -10.016 1 90.88 531 PRO B CA 1
ATOM 8115 C C . PRO B 1 531 ? 21.406 34.156 -11.328 1 90.88 531 PRO B C 1
ATOM 8117 O O . PRO B 1 531 ? 20.797 34.562 -12.312 1 90.88 531 PRO B O 1
ATOM 8120 N N . THR B 1 532 ? 22.016 32.969 -11.375 1 90.62 532 THR B N 1
ATOM 8121 C CA . THR B 1 532 ? 22.109 32.156 -12.578 1 90.62 532 THR B CA 1
ATOM 8122 C C . THR B 1 532 ? 20.891 31.234 -12.711 1 90.62 532 THR B C 1
ATOM 8124 O O . THR B 1 532 ? 20.594 30.734 -13.797 1 90.62 532 THR B O 1
ATOM 8127 N N . LEU B 1 533 ? 20.25 31.031 -11.578 1 90.88 533 LEU B N 1
ATOM 8128 C CA . LEU B 1 533 ? 19.094 30.156 -11.578 1 90.88 533 LEU B CA 1
ATOM 8129 C C . LEU B 1 533 ? 17.953 30.766 -10.766 1 90.88 533 LEU B C 1
ATOM 8131 O O . LEU B 1 533 ? 17.625 30.281 -9.688 1 90.88 533 LEU B O 1
ATOM 8135 N N . PRO B 1 534 ? 17.266 31.75 -11.414 1 90.12 534 PRO B N 1
ATOM 8136 C CA . PRO B 1 534 ? 16.203 32.406 -10.68 1 90.12 534 PRO B CA 1
ATOM 8137 C C . PRO B 1 534 ? 14.898 31.625 -10.68 1 90.12 534 PRO B C 1
ATOM 8139 O O . PRO B 1 534 ? 14.031 31.844 -9.828 1 90.12 534 PRO B O 1
ATOM 8142 N N . SER B 1 535 ? 14.766 30.734 -11.703 1 91.25 535 SER B N 1
ATOM 8143 C CA . SER B 1 535 ? 13.547 29.953 -11.828 1 91.25 535 SER B CA 1
ATOM 8144 C C . SER B 1 535 ? 13.812 28.625 -12.508 1 91.25 535 SER B C 1
ATOM 8146 O O . SER B 1 535 ? 14.875 28.422 -13.109 1 91.25 535 SER B O 1
ATOM 8148 N N . ILE B 1 536 ? 12.961 27.719 -12.219 1 91.56 536 ILE B N 1
ATOM 8149 C CA . ILE B 1 536 ? 12.984 26.453 -12.938 1 91.56 536 ILE B CA 1
ATOM 8150 C C . ILE B 1 536 ? 12 26.5 -14.102 1 91.56 536 ILE B C 1
ATOM 8152 O O . ILE B 1 536 ? 10.812 26.781 -13.906 1 91.56 536 ILE B O 1
ATOM 8156 N N . ARG B 1 537 ? 12.547 26.297 -15.266 1 88 537 ARG B N 1
ATOM 8157 C CA . ARG B 1 537 ? 11.719 26.391 -16.469 1 88 537 ARG B CA 1
ATOM 8158 C C . ARG B 1 537 ? 10.984 25.078 -16.719 1 88 537 ARG B C 1
ATOM 8160 O O . ARG B 1 537 ? 11.43 24.016 -16.281 1 88 537 ARG B O 1
ATOM 8167 N N . ARG B 1 538 ? 9.906 25.234 -17.438 1 87.19 538 ARG B N 1
ATOM 8168 C CA . ARG B 1 538 ? 9.203 24.047 -17.906 1 87.19 538 ARG B CA 1
ATOM 8169 C C . ARG B 1 538 ? 10.125 23.156 -18.734 1 87.19 538 ARG B C 1
ATOM 8171 O O . ARG B 1 538 ? 10.891 23.656 -19.562 1 87.19 538 ARG B O 1
ATOM 8178 N N . GLY B 1 539 ? 10.07 21.859 -18.406 1 87.56 539 GLY B N 1
ATOM 8179 C CA . GLY B 1 539 ? 10.883 20.922 -19.172 1 87.56 539 GLY B CA 1
ATOM 8180 C C . GLY B 1 539 ? 12.203 20.609 -18.5 1 87.56 539 GLY B C 1
ATOM 8181 O O . GLY B 1 539 ? 12.867 19.625 -18.859 1 87.56 539 GLY B O 1
ATOM 8182 N N . GLN B 1 540 ? 12.555 21.406 -17.594 1 90.19 540 GLN B N 1
ATOM 8183 C CA . GLN B 1 540 ? 13.812 21.156 -16.891 1 90.19 540 GLN B CA 1
ATOM 8184 C C . GLN B 1 540 ? 13.703 19.922 -16 1 90.19 540 GLN B C 1
ATOM 8186 O O . GLN B 1 540 ? 12.648 19.672 -15.414 1 90.19 540 GLN B O 1
ATOM 8191 N N . VAL B 1 541 ? 14.797 19.203 -15.938 1 91.38 541 VAL B N 1
ATOM 8192 C CA . VAL B 1 541 ? 14.844 18 -15.109 1 91.38 541 VAL B CA 1
ATOM 8193 C C . VAL B 1 541 ? 15.359 18.359 -13.719 1 91.38 541 VAL B C 1
ATOM 8195 O O . VAL B 1 541 ? 16.375 19.031 -13.578 1 91.38 541 VAL B O 1
ATOM 8198 N N . VAL B 1 542 ? 14.602 17.969 -12.719 1 92.19 542 VAL B N 1
ATOM 8199 C CA . VAL B 1 542 ? 14.977 18.266 -11.336 1 92.19 542 VAL B CA 1
ATOM 8200 C C . VAL B 1 542 ? 14.938 16.984 -10.508 1 92.19 542 VAL B C 1
ATOM 8202 O O . VAL B 1 542 ? 14.367 15.977 -10.945 1 92.19 542 VAL B O 1
ATOM 8205 N N . ASP B 1 543 ? 15.625 17.031 -9.375 1 90.62 543 ASP B N 1
ATOM 8206 C CA . ASP B 1 543 ? 15.531 15.938 -8.414 1 90.62 543 ASP B CA 1
ATOM 8207 C C . ASP B 1 543 ? 14.234 16.016 -7.617 1 90.62 543 ASP B C 1
ATOM 8209 O O . ASP B 1 543 ? 13.742 17.109 -7.328 1 90.62 543 ASP B O 1
ATOM 8213 N N . ALA B 1 544 ? 13.703 14.844 -7.371 1 93.25 544 ALA B N 1
ATOM 8214 C CA . ALA B 1 544 ? 12.461 14.789 -6.602 1 93.25 544 ALA B CA 1
ATOM 8215 C C . ALA B 1 544 ? 12.461 13.594 -5.652 1 93.25 544 ALA B C 1
ATOM 8217 O O . ALA B 1 544 ? 12.945 12.516 -6 1 93.25 544 ALA B O 1
ATOM 8218 N N . VAL B 1 545 ? 11.953 13.852 -4.484 1 90.38 545 VAL B N 1
ATOM 8219 C CA . VAL B 1 545 ? 11.797 12.781 -3.504 1 90.38 545 VAL B CA 1
ATOM 8220 C C . VAL B 1 545 ? 10.5 12.023 -3.773 1 90.38 545 VAL B C 1
ATOM 8222 O O . VAL B 1 545 ? 9.438 12.633 -3.93 1 90.38 545 VAL B O 1
ATOM 8225 N N . LEU B 1 546 ? 10.656 10.734 -3.891 1 90.25 546 LEU B N 1
ATOM 8226 C CA . LEU B 1 546 ? 9.477 9.891 -4.062 1 90.25 546 LEU B CA 1
ATOM 8227 C C . LEU B 1 546 ? 8.766 9.68 -2.73 1 90.25 546 LEU B C 1
ATOM 8229 O O . LEU B 1 546 ? 9.383 9.25 -1.753 1 90.25 546 LEU B O 1
ATOM 8233 N N . MET B 1 547 ? 7.488 9.984 -2.734 1 88.94 547 MET B N 1
ATOM 8234 C CA . MET B 1 547 ? 6.711 9.875 -1.503 1 88.94 547 MET B CA 1
ATOM 8235 C C . MET B 1 547 ? 6.145 8.469 -1.345 1 88.94 547 MET B C 1
ATOM 8237 O O . MET B 1 547 ? 5.707 7.855 -2.322 1 88.94 547 MET B O 1
#

InterPro domains:
  IPR001453 MoaB/Mog domain [PF00994] (2-80)
  IPR001453 MoaB/Mog domain [PF00994] (306-450)
  IPR001453 MoaB/Mog domain [SM00852] (306-451)
  IPR005110 MoeA, N-terminal and linker domain [PF03453] (162-293)
  IPR036135 MoeA, N-terminal and linker domain superfamily [SSF63882] (142-301)
  IPR036425 MoaB/Mog-like domain superfamily [G3DSA:3.40.980.10] (1-109)
  IPR036425 MoaB/Mog-like domain superfamily [G3DSA:3.40.980.10] (302-454)
  IPR036425 MoaB/Mog-like domain superfamily [SSF53218] (1-86)
  IPR036425 MoaB/Mog-like domain superfamily [SSF53218] (303-454)
  IPR036688 MoeA, C-terminal, domain IV superfamily [G3DSA:2.40.340.10] (474-547)
  IPR036688 MoeA, C-terminal, domain IV superfamily [SSF63867] (476-547)
  IPR038987 Molybdopterin biosynthesis protein MoeA-like [PTHR10192] (162-547)
  IPR038987 Molybdopterin biosynthesis protein MoeA-like [cd00887] (142-520)

Solvent-accessible surface area (backbone atoms only — not comparable to full-atom values): 56589 Å² total; per-residue (Å²): 119,56,66,44,77,42,73,38,39,17,47,57,35,80,84,26,47,44,36,60,56,47,60,71,62,37,76,42,76,36,60,67,62,34,46,53,40,38,52,46,32,65,68,60,50,75,67,35,46,46,30,26,45,45,30,25,30,36,91,61,21,40,38,38,46,31,45,62,50,62,68,58,26,48,54,35,46,60,72,45,51,74,50,46,61,53,52,51,36,44,58,70,65,43,77,82,43,74,61,52,52,47,46,36,52,50,37,60,68,52,48,58,90,58,83,69,85,90,90,89,90,82,76,86,75,82,78,68,87,60,92,72,75,78,76,73,71,81,49,68,51,43,41,49,64,53,46,44,48,52,26,36,61,12,45,56,34,55,13,26,67,48,63,34,54,20,71,37,35,30,43,77,49,41,18,26,62,47,47,21,32,34,25,43,26,87,54,40,50,35,73,26,37,38,58,76,67,90,61,89,51,47,80,77,38,70,38,48,93,56,28,24,33,77,41,43,55,50,31,67,56,33,44,67,35,42,19,44,45,47,51,89,48,42,44,81,75,38,61,41,93,83,67,81,43,68,39,28,36,33,38,76,49,74,54,49,73,54,34,56,47,38,47,57,26,64,68,33,38,55,65,35,75,72,39,56,51,43,40,53,38,42,36,56,46,50,25,48,34,24,64,20,55,43,43,59,42,38,53,43,71,72,60,33,34,25,39,30,30,39,40,74,42,54,39,62,42,74,55,84,80,72,57,91,76,46,41,49,36,29,44,52,52,24,50,52,40,45,40,27,34,44,29,42,54,71,41,84,69,49,80,34,52,83,45,66,69,59,49,45,54,50,48,54,53,42,58,73,74,23,45,31,37,41,33,25,21,43,42,56,98,54,97,60,34,53,52,63,54,43,42,43,70,76,59,28,44,74,77,38,69,57,41,101,45,34,59,29,29,41,23,27,38,33,38,32,74,57,97,85,48,75,30,41,36,37,34,25,36,30,52,69,33,40,37,19,28,54,47,36,35,62,70,51,48,49,30,49,51,37,40,68,43,50,39,88,70,44,71,77,54,58,44,42,25,25,34,37,70,63,49,82,80,50,82,68,67,48,47,77,41,44,89,45,53,35,51,43,46,12,22,73,42,73,49,85,96,41,56,57,32,33,27,31,36,37,62,67,78,55,52,57,32,54,69,24,52,59,66,35,39,28,35,33,59,39,61,42,40,38,95,91,45,49,51,47,51,62,62,40,73,40,48,22,37,57,106,116,56,68,47,77,44,72,35,38,17,48,86,49,90,83,27,47,44,36,62,56,47,61,71,61,38,76,41,68,31,48,27,45,35,49,50,40,49,52,49,31,64,69,62,50,79,69,38,69,46,53,53,47,45,31,25,28,38,91,62,20,40,38,38,45,31,44,62,50,63,68,58,26,49,54,36,46,59,72,46,52,67,50,47,62,54,50,51,37,17,42,71,62,43,76,83,43,73,61,50,53,49,46,39,52,54,43,57,49,57,57,49,86,68,81,72,78,87,74,70,84,75,72,80,64,87,69,70,86,58,92,70,76,76,79,72,70,81,54,69,52,42,41,50,64,53,45,44,50,54,28,37,62,12,45,56,33,54,13,25,65,50,64,36,54,20,71,36,36,31,42,76,50,39,17,26,63,49,47,23,32,35,24,43,26,88,53,40,50,36,72,26,37,40,57,77,66,88,60,90,50,48,81,77,39,68,38,47,94,57,29,24,32,77,41,42,56,49,31,67,57,33,45,67,36,44,20,44,43,47,50,88,48,43,44,82,75,38,61,40,93,85,66,80,42,66,40,30,34,31,37,75,50,73,56,48,74,53,34,53,50,38,48,56,25,66,68,34,36,55,66,35,75,73,40,56,53,43,40,53,40,41,36,56,47,49,26,46,33,25,63,20,57,42,45,60,44,40,56,43,71,72,59,33,34,24,38,29,29,39,38,74,42,54,39,62,41,74,56,83,80,72,57,93,74,47,39,48,37,30,44,52,52,23,50,51,37,46,41,28,35,45,30,40,54,72,34,69,70,49,79,34,54,82,46,65,69,58,49,44,53,50,50,55,52,41,57,72,56,24,44,31,38,40,34,24,21,44,41,54,96,51,99,59,34,52,51,62,54,43,41,44,72,76,59,29,46,74,76,38,68,54,41,100,43,33,60,29,28,43,24,27,38,32,39,32,72,59,96,85,46,77,28,41,36,38,32,25,36,30,52,67,33,40,38,19,27,53,48,37,34,63,72,51,49,49,30,50,50,38,40,68,44,49,39,88,72,44,71,77,53,57,44,43,26,24,35,36,70,63,50,81,79,50,81,68,64,47,49,76,41,45,87,46,53,35,53,43,45,11,22,72,43,73,48,88,95,40,57,58,32,32,26,32,34,38,61,68,78,55,51,58,30,52,70,23,51,60,66,37,39,28,35,33,58,38,60,42,40,39,96,92,43,51,52,46,50,60,62,41,72,41,49,22,36,57,106

Nearest PDB structures (foldseek):
  5err-assembly1_A  TM=8.631E-01  e=9.049E-47  Rattus norvegicus
  5erv-assembly1_A  TM=8.451E-01  e=2.512E-47  Rattus norvegicus
  5ert-assembly1_A  TM=8.481E-01  e=4.003E-47  Rattus norvegicus
  6gbc-assembly1_A-2  TM=9.136E-01  e=1.353E-42  Arabidopsis thaliana
  5g2s-assembly1_A-2  TM=8.948E-01  e=4.079E-40  Arabidopsis thaliana

Foldseek 3Di:
DQEAEDADLFFPDPSSCVQVVVVVQFDFFPVVLQVLLLVLLVVPDPRSVRGRWGWHHHQLHTYTYAYNDPVSRVSSCLSCVLCSVVSSCVSVVNPCPPVNVVVSVLVVLVPPVDPDDPDDDDDDDDPPVPPCPPPPLPFWFDFLVVLVVLCVQAVQFFFFAAFDFFQAFVVQAKAFQAWFKFAALVLPQFKAFEDPDPDPDLAPDDHDRRHIYTHHHGHHHYHPGQEGDHHVQKAQDDADPVRPGGTMIGGNDRDDGNYRMDGINNPHHGGHGQDHGLDGDHPVSSVSCVSSVHGTTRGDDAWEEEEEEEEAQEDDQPDDDHDPSHDHAVQRVVVVVVCSNNSHHYHYLYYHYLDLVVLLVSVVVRVSNTQEYEYEALQDPDPRVSNVVSCVVVPKDWPDQADQEPPWGRKTKIWHDPVVHIGIYIYTYHLQQNQNRVVCCQQPVQLVSSVSSPHPDSHFDKAKAFEAEPDPPDPAQWAFFAQAKYWFFFAWADDPPDDHIHTHGQPDRPRRDCSSNVRGQWIFTGGGADPVDRIGHGGDMGMIGGD/DQEAEDADLQFPDPSSCVQVVVVVQFDFWPVVLQVLLLVLLVVPDPRSVRGRWTWHHHQLHTYTYFYNDPLSRVSSCLSCVLCSVVSSCVSVVHDCDPVNVVVSVLCVLLDFPPPDDPDPPPPPDPPPPPPCPPPPLPDWFDFLVVLVVLCVQAVQFFFFAAFDFFQAFVVQAKAFQAWFKFAALVLPQFKAFEDPDPDPDLAPDDHDRRYIYTHHHGHHHHHPGQEGDHHVQKAQDDADPVNPGGTMIGGNDRDDGNYRMDGINNVHHGGDGQDHGLDGDHPVSSVSCVSSVHGTTHGDDAWEEEEEEEEAQEDDQPDDDHDPSHDYAVQRVVVVVVCSNNSHHYRYNYYHYLDLVVLLVSVVSCVVNTQEYEYEALQDPDPRVSNVVSCVVVPKDWPDQADQEPPWGRKTKIWHDPVVHIGIYIYTYHQQQNQNRVVCCLQPVQLVSSVSSPHPDSHFDKAKAFEAEPDPPDPAQWAFFAQAKYWFFFAWADDPPDDHIHTHGQPDRPRRDCSSNVRGQWTFTGGGADPVDRIGHGGDMGMIGGD

Radius of gyration: 33.75 Å; Cα contacts (8 Å, |Δi|>4): 2470; chains: 2; bounding box: 80×102×86 Å

Secondary structure (DSSP, 8-state):
--EEEEES--SSSTT--HHHHHHHH-SEE-HHHHHHHHHHHHHS-GGGGG----EEEETTEEEEEE-SSHHHHHHHHHHHHTTHHHHHHHHTT----HHHHHHHHHHHTT--------------------S-------S--EEHHHHHHHHHH-SS--BBSSPEEPSS-BSSS-EESSSEEEE-GGG-SEEEEEE--S-S-GGG-B--TTEEEEE-TTPBPPBT--EEEEGGGEEEEEE-TTSS-EEEEEE-S---TTTTEE-TTSSB-TTSEEE-TT-B--HHHHHHHHHTT--EE-BPPPPPEEEEEE-TTEE-TT-SS--TT-EE-HHHHHHHHHHHHTT--EEEEEEE-S-HHHHHHHHHHHHHH-SEEEEESS-SSSTT-HHHHHHHHTT-EEEES--S-SS-TT-EEEEEEETTEEEEEEEE--TTSHHHHHHHIIIIIHHHHHHHTT-S--SPPEEEEEEEE--TT-S--SEE--SS-EEEEEEEE--TT-SSPEEEE-S---TT-THHHHT--EEEEEPPP-SS-SEEPTT-EEEEEE-/--EEEEES--SSSTT--HHHHHHHH-SEE-HHHHHHHHHHHHHS-GGGGG----EEEETTEEEEEE-SSHHHHHHHHHHHHTTHHHHHHHHTT----HHHHHHHHHHHTT--------------------S------SSPPEEHHHHHHHHHH-SS--BBSSPEEPSS-BSSS-EESSSEEEE-GGG-SEEEEEE--S-S-GGG-B--TTEEEEE-TTPBPPBT--EEEEGGGEEEEEE-TTSSSEEEEEE-S---TTTTEE-TTSSB-TTSEEE-TT-B--HHHHHHHHHTT--EE-BPPPPPEEEEEE-TTEE-TT-SS--TT-EE-HHHHHHHHHHHHTT--EEEEEEE-S-HHHHHHHHHHHHHH-SEEEEES--SSSTT-HHHHHHHHTT-EEEES--S-SS-TT-EEEEEEETTEEEEEEEE--TTSHHHHHHHIIIIIHHHHHHHTT-S--SPPEEEEEEEE--TT-S--SEE--SS-EEEEEEEE--TT-SSPEEEE-S---TT-GGGGTT--EEEEEPPP-SS-SEEPTT-EEEEEE-

Organism: Ciona savignyi (NCBI:txid51511)

pLDDT: mean 78.05, std 18.66, range [20.14, 97.38]